Protein AF-0000000071160679 (afdb_homodimer)

Solvent-accessible surface area (backbone atoms only — not comparable to full-atom values): 44846 Å² total; per-residue (Å²): 135,89,79,76,85,74,84,84,85,81,84,79,83,78,82,80,86,81,76,84,73,75,75,94,71,89,84,90,75,84,77,81,82,75,87,72,81,76,85,60,71,80,68,50,59,71,56,47,55,52,52,52,48,51,53,54,52,52,54,58,61,65,60,58,68,82,59,70,74,66,74,68,69,72,71,70,85,56,74,56,72,66,56,71,70,57,47,57,65,68,76,38,41,79,70,54,67,52,41,42,58,50,49,45,49,57,56,47,72,73,50,91,47,66,68,56,43,50,62,55,42,60,80,51,74,67,82,63,86,53,60,58,30,48,52,25,46,36,44,31,49,22,44,18,53,55,66,72,44,81,74,82,50,72,66,50,53,47,46,21,43,43,44,43,46,51,51,52,21,52,50,42,41,44,26,53,73,63,65,38,60,66,48,94,96,33,73,18,61,44,69,74,39,56,54,66,60,37,44,40,23,19,50,37,45,48,25,52,42,50,34,53,43,32,67,61,68,41,54,71,46,26,42,43,52,33,45,32,52,38,29,33,39,50,18,56,51,54,67,75,53,72,86,60,51,80,88,43,41,60,61,48,46,51,50,31,44,32,23,59,47,5,35,49,43,10,32,41,24,21,36,26,27,52,75,61,65,51,54,70,64,56,25,47,41,34,23,51,26,22,34,23,47,26,43,21,46,51,39,45,52,56,48,43,38,68,60,68,33,66,75,52,97,53,86,48,48,32,66,49,29,75,71,35,48,76,49,61,32,50,58,50,16,29,77,81,40,58,70,47,52,61,36,55,68,56,28,31,66,53,91,60,34,35,49,51,50,46,50,48,23,71,73,40,62,4,54,59,51,34,50,49,52,23,50,51,27,27,52,51,22,36,56,41,38,66,76,47,47,89,43,78,38,27,53,31,53,48,41,50,44,51,59,51,59,54,64,76,104,138,88,75,91,80,79,88,78,85,77,81,76,83,76,83,78,85,79,79,68,88,70,71,90,68,88,84,90,81,82,81,74,82,68,84,71,81,77,83,61,72,82,68,48,61,71,55,48,56,52,54,53,48,50,53,54,53,55,54,59,62,65,61,58,68,82,58,71,74,67,73,68,69,72,72,71,84,56,74,56,74,67,55,71,70,59,49,57,63,68,76,39,42,79,71,54,66,51,42,41,59,49,50,45,49,56,54,48,72,72,51,91,46,67,68,54,44,50,60,57,41,61,80,51,74,66,81,64,86,54,60,59,30,48,52,24,47,35,43,31,50,22,44,19,54,56,66,73,44,80,74,82,50,70,65,50,53,48,46,20,44,43,45,43,46,52,51,51,21,52,50,42,41,44,25,52,72,64,64,38,60,66,47,94,94,33,74,18,59,43,68,75,39,55,53,65,59,37,44,40,24,20,50,37,45,48,26,51,41,51,33,54,42,32,67,60,66,41,54,70,45,27,42,42,52,33,45,32,52,37,30,33,38,49,17,56,50,53,67,75,55,71,87,62,52,82,87,44,40,62,61,48,46,51,52,32,43,32,23,59,46,4,35,49,42,9,33,41,22,21,34,25,28,50,76,62,64,50,54,70,67,58,25,48,40,35,23,49,25,22,34,22,48,25,44,21,45,50,40,45,53,56,47,44,40,69,60,69,34,66,76,52,98,54,87,48,48,30,66,49,29,76,72,33,48,76,48,60,34,51,59,50,15,28,76,82,40,59,69,47,52,62,36,54,69,55,30,31,66,52,91,60,34,35,49,49,49,44,50,48,24,72,74,40,61,3,54,59,52,33,51,49,53,24,50,53,27,26,51,51,23,36,57,41,37,65,74,46,47,90,43,77,40,26,55,29,54,46,42,48,44,52,59,50,59,52,64,75,107

Sequence (818 aa):
MASRITSGARLCVRASIDRLVCNLSRNRHHNAVTTGVETAAVRRSSDRLLQCYQKQLNRIRSDHQRNHCRRYTTLQDTDTDSLSSIDPYRLLDDDLRDVYTDITRELELNTNQDELRTIATYYFDGQGKALRPMVAILMAHAINYHMNNNGLDKKQREVAMIAEMIHSASLIHDDVIDQSDFRRGKPSVNALWSHKKVAMAGDYILAVTSMMIARLNHNDVTITLSQIITDLVQGEFMQLGSKETENERFAHYLTKTYRKTASLIANSVKAEAMLAGADDQLVDVSFEYGRNIGLAFQLVDDLLDFVSSKDAMGKPTAADLKLGLATAPVLFACEKYPELNAMIMRRFQEPGDAERAFELVHKSQGLEQTRFLAKKHCLEATRLAGKIAESPYQKSLLVVPDLIVNRMKMASRITSGARLCVRASIDRLVCNLSRNRHHNAVTTGVETAAVRRSSDRLLQCYQKQLNRIRSDHQRNHCRRYTTLQDTDTDSLSSIDPYRLLDDDLRDVYTDITRELELNTNQDELRTIATYYFDGQGKALRPMVAILMAHAINYHMNNNGLDKKQREVAMIAEMIHSASLIHDDVIDQSDFRRGKPSVNALWSHKKVAMAGDYILAVTSMMIARLNHNDVTITLSQIITDLVQGEFMQLGSKETENERFAHYLTKTYRKTASLIANSVKAEAMLAGADDQLVDVSFEYGRNIGLAFQLVDDLLDFVSSKDAMGKPTAADLKLGLATAPVLFACEKYPELNAMIMRRFQEPGDAERAFELVHKSQGLEQTRFLAKKHCLEATRLAGKIAESPYQKSLLVVPDLIVNRMK

Foldseek 3Di:
DCPDDDDDPPPPPPPDPDDDPDDPDDDDDDDDDDPPPCPPPPVPPVVVVVVVVVVVVVVVVVVPPPPPVPPPPPPPPDCPVVLVPFDLCVVCVVLVVCLLVVLLVLLPVVDPDPVLSCLLSVPSPPLDPLLQLSLLVLLLVLLCVLLVHDDHDPLSSLLSSLLVLLVVLLQLLVCLVLVDQDDSNHGHSVVVDPSVSSNVSSVSSVVSSLVSLVVSVDVVLSVLQVQLVVLQVVLVVLQVDQPDDLVCVQVSQQSSQQSNWLSSNLSSSLSSNVVSVHDPVLSVLRNLLSNLLRSLLVLLVQLVLLVVQPPPPDLRFRSQLVVLHDHQLLSQLCVVPVVLVVCSNVSVPDPCSRSVSSVSSVVGCSSVVSLVSSVVSLVSSLVSLVVTDDDSSSSVSNCSSVVSSVVND/DDDDDDDDPPPPCPPPPDDPPDDPDDDDDDDDPPPPDCPPDPVPPVVVVVVVVVVVVVVVVVVPPPPPVPPPPPPPPDCPVVLVPFDLCVVCVVLVVCLLVVLLVLLPVVDPDPVLSCLLSVPSPPLDPLLQLSLLVLLLVLLCVLLVHDDHDPLSSLLSSLLVLLVVLLQLLVCLVLVDQDDSNHGHSVVVDPSVSSNVSSVSSVVSSLVSLVVSVDVVLSVLQVQLVVLQVVLVVLQVDQPDDLVCVQVSQQSSQQSNWLSSNLSSSLSSNVVSVHDPVLSVLSNLLSNLLRSLLVLLVQLVLLVVQPPDPDLRFRSQLVVLHDHQLLSQLCVVPVVLVVCSNVSVPDPCSRSVSSVSSVVGCSSVVSLVSSVVSLVSSLVSLVVTDDDSSSSVSNCSSVVSSVVND

Secondary structure (DSSP, 8-state):
----------------------------------------GGGHHHHHHHHHHHHHHHHHHHTTTT------------SHHHHTT--HHHHTHHHHHTHHHHHHHHHHHT---HHHHHHHTTT-SS-S--HHHHHHHHHHHHHHHHTT--S--HHHHHHHHHHHHHHHHHHHHHHHHH--SEETTEE-HHHHS-HHHHHHHHHHHHHHHHHHHHHT--HHHHHHHHHHHHHHHHHHHHHH-----HHHHHHHHHHHHIIIIIHHHHHHHHHHHHHTT--HHHHHHHHHHHHHHHHHHHHHHHHHHHHGGGGSSS----HHHHTT---HHHHHHTTT-THHHHHHHTTT-STTHHHHHHHHHHHTTHHHHHHHHHHHHHHHHHHHHTTSPPSHHHHHHHHHHHHHHGGG-/------------------S-S-------------------GGGHHHHHHHHHHHHHHHHHHHTTTT------------SHHHHTT--HHHHTHHHHHTHHHHHHHHHHHT---HHHHHHHTTT-SS-S--HHHHHHHHHHHHHHHHTT--S--HHHHHHHHHHHHHHHHHHHHHHHHH--SEETTEE-HHHHS-HHHHHHHHHHHHHHHHHHHHHT--HHHHHHHHHHHHHHHHHHHHHH-----HHHHHHHHHHHHIIIIIHHHHHHHHHHHHHTT--HHHHHHHHHHHHHHHHHHHHHHHHHHHHGGGGSSS----HHHHTT---HHHHHHTTT-THHHHHHHTTT-STTHHHHHHHHHHHTTHHHHHHHHHHHHHHHHHHHHTTSPPSHHHHHHHHHHHHHHGGG-

Organism: Aphis gossypii (NCBI:txid80765)

pLDDT: mean 76.44, std 27.96, range [15.75, 98.81]

InterPro domains:
  IPR000092 Polyprenyl synthetase-like [PF00348] (114-360)
  IPR000092 Polyprenyl synthetase-like [cd00685] (111-407)
  IPR008949 Isoprenoid synthase domain superfamily [G3DSA:1.10.600.10] (81-409)
  IPR008949 Isoprenoid synthase domain superfamily [SSF48576] (86-408)
  IPR033749 Polyprenyl synthetase, conserved site [PS00444] (293-305)
  IPR033749 Polyprenyl synthetase, conserved site [PS00723] (171-185)

Radius of gyration: 30.71 Å; Cα contacts (8 Å, |Δi|>4): 1011; chains: 2; bounding box: 98×95×81 Å

Nearest PDB structures (foldseek):
  3aq0-assembly3_E  TM=8.799E-01  e=5.261E-18  Arabidopsis thaliana
  3aq0-assembly1_A  TM=8.759E-01  e=4.633E-18  Arabidopsis thaliana
  3aq0-assembly4_H  TM=8.842E-01  e=7.076E-18  Arabidopsis thaliana
  3mzv-assembly1_B  TM=8.832E-01  e=1.004E-15  Rhodobacter capsulatus
  4jyx-assembly1_G-2  TM=8.730E-01  e=1.669E-15  Paraglaciecola sp. T6c

Structure (mmCIF, N/CA/C/O backbone):
data_AF-0000000071160679-model_v1
#
loop_
_entity.id
_entity.type
_entity.pdbx_description
1 polymer 'All trans-polyprenyl-diphosphate synthase PDSS1'
#
loop_
_atom_site.group_PDB
_atom_site.id
_atom_site.type_symbol
_atom_site.label_atom_id
_atom_site.label_alt_id
_atom_site.label_comp_id
_atom_site.label_asym_id
_atom_site.label_entity_id
_atom_site.label_seq_id
_atom_site.pdbx_PDB_ins_code
_atom_site.Cartn_x
_atom_site.Cartn_y
_atom_site.Cartn_z
_atom_site.occupancy
_atom_site.B_iso_or_equiv
_atom_site.auth_seq_id
_atom_site.auth_comp_id
_atom_site.auth_asym_id
_atom_site.auth_atom_id
_atom_site.pdbx_PDB_model_num
ATOM 1 N N . MET A 1 1 ? -69.75 10.023 5.293 1 17.39 1 MET A N 1
ATOM 2 C CA . MET A 1 1 ? -69.562 10.133 3.855 1 17.39 1 MET A CA 1
ATOM 3 C C . MET A 1 1 ? -68.125 10.57 3.582 1 17.39 1 MET A C 1
ATOM 5 O O . MET A 1 1 ? -67.688 10.664 2.424 1 17.39 1 MET A O 1
ATOM 9 N N . ALA A 1 2 ? -67.438 11.156 4.426 1 19.72 2 ALA A N 1
ATOM 10 C CA . ALA A 1 2 ? -66.312 12.117 4.504 1 19.72 2 ALA A CA 1
ATOM 11 C C . ALA A 1 2 ? -65 11.43 4.246 1 19.72 2 ALA A C 1
ATOM 13 O O . ALA A 1 2 ? -64.312 10.961 5.18 1 19.72 2 ALA A O 1
ATOM 14 N N . SER A 1 3 ? -64.75 10.57 3.133 1 18.17 3 SER A N 1
ATOM 15 C CA . SER A 1 3 ? -63.906 9.469 2.705 1 18.17 3 SER A CA 1
ATOM 16 C C . SER A 1 3 ? -62.562 9.984 2.186 1 18.17 3 SER A C 1
ATOM 18 O O . SER A 1 3 ? -61.781 9.234 1.598 1 18.17 3 SER A O 1
ATOM 20 N N . ARG A 1 4 ? -62.094 11.25 2.271 1 18.14 4 ARG A N 1
ATOM 21 C CA . ARG A 1 4 ? -61.344 11.898 1.197 1 18.14 4 ARG A CA 1
ATOM 22 C C . ARG A 1 4 ? -59.906 11.383 1.151 1 18.14 4 ARG A C 1
ATOM 24 O O . ARG A 1 4 ? -59.281 11.391 0.095 1 18.14 4 ARG A O 1
ATOM 31 N N . ILE A 1 5 ? -59.031 11.266 2.146 1 18.5 5 ILE A N 1
ATOM 32 C CA . ILE A 1 5 ? -57.812 12.047 2.25 1 18.5 5 ILE A CA 1
ATOM 33 C C . ILE A 1 5 ? -56.656 11.281 1.594 1 18.5 5 ILE A C 1
ATOM 35 O O . ILE A 1 5 ? -55.5 11.742 1.611 1 18.5 5 ILE A O 1
ATOM 39 N N . THR A 1 6 ? -56.656 10.094 1.047 1 17.3 6 THR A N 1
ATOM 40 C CA . THR A 1 6 ? -55.5 9.195 1.194 1 17.3 6 THR A CA 1
ATOM 41 C C . THR A 1 6 ? -54.438 9.516 0.162 1 17.3 6 THR A C 1
ATOM 43 O O . THR A 1 6 ? -53.344 8.961 0.215 1 17.3 6 THR A O 1
ATOM 46 N N . SER A 1 7 ? -54.531 10.297 -0.963 1 18.45 7 SER A N 1
ATOM 47 C CA . SER A 1 7 ? -53.906 9.906 -2.223 1 18.45 7 SER A CA 1
ATOM 48 C C . SER A 1 7 ? -52.406 10.18 -2.209 1 18.45 7 SER A C 1
ATOM 50 O O . SER A 1 7 ? -51.938 11.156 -1.611 1 18.45 7 SER A O 1
ATOM 52 N N . GLY A 1 8 ? -51.406 9.148 -2.559 1 18.52 8 GLY A N 1
ATOM 53 C CA . GLY A 1 8 ? -50 8.75 -2.557 1 18.52 8 GLY A CA 1
ATOM 54 C C . GLY A 1 8 ? -49.156 9.539 -3.547 1 18.52 8 GLY A C 1
ATOM 55 O O . GLY A 1 8 ? -49.312 9.391 -4.762 1 18.52 8 GLY A O 1
ATOM 56 N N . ALA A 1 9 ? -48.812 10.836 -3.541 1 16.94 9 ALA A N 1
ATOM 57 C CA . ALA A 1 9 ? -48.219 11.75 -4.527 1 16.94 9 ALA A CA 1
ATOM 58 C C . ALA A 1 9 ? -46.812 11.312 -4.926 1 16.94 9 ALA A C 1
ATOM 60 O O . ALA A 1 9 ? -45.938 11.219 -4.082 1 16.94 9 ALA A O 1
ATOM 61 N N . ARG A 1 10 ? -46.5 10.484 -6.102 1 17.42 10 ARG A N 1
ATOM 62 C CA . ARG A 1 10 ? -45.438 9.867 -6.852 1 17.42 10 ARG A CA 1
ATOM 63 C C . ARG A 1 10 ? -44.469 10.922 -7.406 1 17.42 10 ARG A C 1
ATOM 65 O O . ARG A 1 10 ? -44.719 11.5 -8.469 1 17.42 10 ARG A O 1
ATOM 72 N N . LEU A 1 11 ? -44 12.039 -6.898 1 16.88 11 LEU A N 1
ATOM 73 C CA . LEU A 1 11 ? -43.406 13.117 -7.688 1 16.88 11 LEU A CA 1
ATOM 74 C C . LEU A 1 11 ? -42.094 12.664 -8.336 1 16.88 11 LEU A C 1
ATOM 76 O O . LEU A 1 11 ? -41.156 12.25 -7.645 1 16.88 11 LEU A O 1
ATOM 80 N N . CYS A 1 12 ? -42 12.172 -9.711 1 17.5 12 CYS A N 1
ATOM 81 C CA . CYS A 1 12 ? -41.094 11.734 -10.766 1 17.5 12 CYS A CA 1
ATOM 82 C C . CYS A 1 12 ? -40.062 12.805 -11.078 1 17.5 12 CYS A C 1
ATOM 84 O O . CYS A 1 12 ? -40.375 13.781 -11.766 1 17.5 12 CYS A O 1
ATOM 86 N N . VAL A 1 13 ? -39.281 13.438 -10.305 1 16.31 13 VAL A N 1
ATOM 87 C CA . VAL A 1 13 ? -38.5 14.586 -10.727 1 16.31 13 VAL A CA 1
ATOM 88 C C . VAL A 1 13 ? -37.469 14.156 -11.773 1 16.31 13 VAL A C 1
ATOM 90 O O . VAL A 1 13 ? -36.594 13.352 -11.492 1 16.31 13 VAL A O 1
ATOM 93 N N . ARG A 1 14 ? -37.719 14.102 -13.195 1 17.41 14 ARG A N 1
ATOM 94 C CA . ARG A 1 14 ? -37.062 13.867 -14.469 1 17.41 14 ARG A CA 1
ATOM 95 C C . ARG A 1 14 ? -35.938 14.875 -14.688 1 17.41 14 ARG A C 1
ATOM 97 O O . ARG A 1 14 ? -36.188 15.992 -15.156 1 17.41 14 ARG A O 1
ATOM 104 N N . ALA A 1 15 ? -35.094 15.477 -13.93 1 17.14 15 ALA A N 1
ATOM 105 C CA . ALA A 1 15 ? -34.312 16.625 -14.383 1 17.14 15 ALA A CA 1
ATOM 106 C C . ALA A 1 15 ? -33.406 16.25 -15.555 1 17.14 15 ALA A C 1
ATOM 108 O O . ALA A 1 15 ? -32.75 15.211 -15.531 1 17.14 15 ALA A O 1
ATOM 109 N N . SER A 1 16 ? -33.5 16.859 -16.906 1 16.86 16 SER A N 1
ATOM 110 C CA . SER A 1 16 ? -33.094 16.938 -18.312 1 16.86 16 SER A CA 1
ATOM 111 C C . SER A 1 16 ? -31.625 17.312 -18.438 1 16.86 16 SER A C 1
ATOM 113 O O . SER A 1 16 ? -31.266 18.484 -18.406 1 16.86 16 SER A O 1
ATOM 115 N N . ILE A 1 17 ? -30.625 17 -17.75 1 16.81 17 ILE A N 1
ATOM 116 C CA . ILE A 1 17 ? -29.312 17.578 -17.984 1 16.81 17 ILE A CA 1
ATOM 117 C C . ILE A 1 17 ? -28.812 17.203 -19.391 1 16.81 17 ILE A C 1
ATOM 119 O O . ILE A 1 17 ? -28.531 16.031 -19.656 1 16.81 17 ILE A O 1
ATOM 123 N N . ASP A 1 18 ? -29.344 17.781 -20.516 1 16.14 18 ASP A N 1
ATOM 124 C CA . ASP A 1 18 ? -29.281 17.641 -21.969 1 16.14 18 ASP A CA 1
ATOM 125 C C . ASP A 1 18 ? -27.828 17.625 -22.453 1 16.14 18 ASP A C 1
ATOM 127 O O . ASP A 1 18 ? -26.906 17.875 -21.672 1 16.14 18 ASP A O 1
ATOM 131 N N . ARG A 1 19 ? -27.5 18.516 -23.766 1 17.31 19 ARG A N 1
ATOM 132 C CA . ARG A 1 19 ? -27.016 18.438 -25.141 1 17.31 19 ARG A CA 1
ATOM 133 C C . ARG A 1 19 ? -25.531 18.797 -25.219 1 17.31 19 ARG A C 1
ATOM 135 O O . ARG A 1 19 ? -24.922 18.672 -26.281 1 17.31 19 ARG A O 1
ATOM 142 N N . LEU A 1 20 ? -24.828 19.562 -24.469 1 16.03 20 LEU A N 1
ATOM 143 C CA . LEU A 1 20 ? -23.797 20.438 -25.031 1 16.03 20 LEU A CA 1
ATOM 144 C C . LEU A 1 20 ? -22.625 19.625 -25.547 1 16.03 20 LEU A C 1
ATOM 146 O O . LEU A 1 20 ? -21.469 20.062 -25.438 1 16.03 20 LEU A O 1
ATOM 150 N N . VAL A 1 21 ? -22.688 18.422 -26.016 1 17.33 21 VAL A N 1
ATOM 151 C CA . VAL A 1 21 ? -21.422 17.781 -26.359 1 17.33 21 VAL A CA 1
ATOM 152 C C . VAL A 1 21 ? -20.922 18.328 -27.703 1 17.33 21 VAL A C 1
ATOM 154 O O . VAL A 1 21 ? -19.984 17.797 -28.297 1 17.33 21 VAL A O 1
ATOM 157 N N . CYS A 1 22 ? -21.406 19.531 -28.219 1 15.97 22 CYS A N 1
ATOM 158 C CA . CYS A 1 22 ? -21.328 19.5 -29.672 1 15.97 22 CYS A CA 1
ATOM 159 C C . CYS A 1 22 ? -19.891 19.234 -30.141 1 15.97 22 CYS A C 1
ATOM 161 O O . CYS A 1 22 ? -18.953 19.281 -29.328 1 15.97 22 CYS A O 1
ATOM 163 N N . ASN A 1 23 ? -19.469 19.875 -31.516 1 16.28 23 ASN A N 1
ATOM 164 C CA . ASN A 1 23 ? -18.969 19.594 -32.844 1 16.28 23 ASN A CA 1
ATOM 165 C C . ASN A 1 23 ? -17.484 19.938 -32.969 1 16.28 23 ASN A C 1
ATOM 167 O O . ASN A 1 23 ? -16.938 20 -34.062 1 16.28 23 ASN A O 1
ATOM 171 N N . LEU A 1 24 ? -16.75 20.516 -32.094 1 16.59 24 LEU A N 1
ATOM 172 C CA . LEU A 1 24 ? -15.711 21.344 -32.688 1 16.59 24 LEU A CA 1
ATOM 173 C C . LEU A 1 24 ? -14.781 20.5 -33.562 1 16.59 24 LEU A C 1
ATOM 175 O O . LEU A 1 24 ? -14.141 19.562 -33.062 1 16.59 24 LEU A O 1
ATOM 179 N N . SER A 1 25 ? -14.875 20.469 -35 1 15.91 25 SER A N 1
ATOM 180 C CA . SER A 1 25 ? -14.391 19.844 -36.219 1 15.91 25 SER A CA 1
ATOM 181 C C . SER A 1 25 ? -12.898 20.094 -36.406 1 15.91 25 SER A C 1
ATOM 183 O O . SER A 1 25 ? -12.227 19.344 -37.094 1 15.91 25 SER A O 1
ATOM 185 N N . ARG A 1 26 ? -12.305 21.375 -36.344 1 17.25 26 ARG A N 1
ATOM 186 C CA . ARG A 1 26 ? -11.586 21.781 -37.562 1 17.25 26 ARG A CA 1
ATOM 187 C C . ARG A 1 26 ? -10.398 20.859 -37.812 1 17.25 26 ARG A C 1
ATOM 189 O O . ARG A 1 26 ? -9.898 20.203 -36.906 1 17.25 26 ARG A O 1
ATOM 196 N N . ASN A 1 27 ? -9.555 21.078 -39.062 1 16.19 27 ASN A N 1
ATOM 197 C CA . ASN A 1 27 ? -8.812 20.5 -40.156 1 16.19 27 ASN A CA 1
ATOM 198 C C . ASN A 1 27 ? -7.387 20.125 -39.75 1 16.19 27 ASN A C 1
ATOM 200 O O . ASN A 1 27 ? -6.949 19 -39.938 1 16.19 27 ASN A O 1
ATOM 204 N N . ARG A 1 28 ? -6.297 21.141 -39.875 1 16.84 28 ARG A N 1
ATOM 205 C CA . ARG A 1 28 ? -5.223 21.031 -40.875 1 16.84 28 ARG A CA 1
ATOM 206 C C . ARG A 1 28 ? -4.113 20.109 -40.375 1 16.84 28 ARG A C 1
ATOM 208 O O . ARG A 1 28 ? -4.02 19.844 -39.156 1 16.84 28 ARG A O 1
ATOM 215 N N . HIS A 1 29 ? -2.904 19.984 -41.125 1 16.53 29 HIS A N 1
ATOM 216 C CA . HIS A 1 29 ? -1.912 19.125 -41.75 1 16.53 29 HIS A CA 1
ATOM 217 C C . HIS A 1 29 ? -0.665 18.984 -40.906 1 16.53 29 HIS A C 1
ATOM 219 O O . HIS A 1 29 ? 0.13 18.062 -41.094 1 16.53 29 HIS A O 1
ATOM 225 N N . HIS A 1 30 ? -0.403 19.875 -39.844 1 17.23 30 HIS A N 1
ATOM 226 C CA . HIS A 1 30 ? 1.023 20.094 -40.062 1 17.23 30 HIS A CA 1
ATOM 227 C C . HIS A 1 30 ? 1.823 18.828 -39.75 1 17.23 30 HIS A C 1
ATOM 229 O O . HIS A 1 30 ? 1.375 17.984 -38.969 1 17.23 30 HIS A O 1
ATOM 235 N N . ASN A 1 31 ? 3.043 18.656 -40.344 1 16.38 31 ASN A N 1
ATOM 236 C CA . ASN A 1 31 ? 4.082 17.75 -40.812 1 16.38 31 ASN A CA 1
ATOM 237 C C . ASN A 1 31 ? 4.941 17.234 -39.656 1 16.38 31 ASN A C 1
ATOM 239 O O . ASN A 1 31 ? 5.914 16.516 -39.875 1 16.38 31 ASN A O 1
ATOM 243 N N . ALA A 1 32 ? 4.633 17.656 -38.344 1 16.92 32 ALA A N 1
ATOM 244 C CA . ALA A 1 32 ? 5.969 17.672 -37.75 1 16.92 32 ALA A CA 1
ATOM 245 C C . ALA A 1 32 ? 6.578 16.266 -37.75 1 16.92 32 ALA A C 1
ATOM 247 O O . ALA A 1 32 ? 5.855 15.273 -37.781 1 16.92 32 ALA A O 1
ATOM 248 N N . VAL A 1 33 ? 7.879 16.281 -37.25 1 18.03 33 VAL A N 1
ATOM 249 C CA . VAL A 1 33 ? 9.156 15.578 -37.344 1 18.03 33 VAL A CA 1
ATOM 250 C C . VAL A 1 33 ? 9.125 14.32 -36.469 1 18.03 33 VAL A C 1
ATOM 252 O O . VAL A 1 33 ? 8.461 14.297 -35.438 1 18.03 33 VAL A O 1
ATOM 255 N N . THR A 1 34 ? 9.711 13.172 -36.875 1 16.7 34 THR A N 1
ATOM 256 C CA . THR A 1 34 ? 9.914 11.727 -36.875 1 16.7 34 THR A CA 1
ATOM 257 C C . THR A 1 34 ? 10.578 11.273 -35.562 1 16.7 34 THR A C 1
ATOM 259 O O . THR A 1 34 ? 10.734 10.078 -35.344 1 16.7 34 THR A O 1
ATOM 262 N N . THR A 1 35 ? 10.977 12.188 -34.469 1 18.78 35 THR A N 1
ATOM 263 C CA . THR A 1 35 ? 12.172 11.523 -33.969 1 18.78 35 THR A CA 1
ATOM 264 C C . THR A 1 35 ? 11.797 10.281 -33.156 1 18.78 35 THR A C 1
ATOM 266 O O . THR A 1 35 ? 10.906 10.336 -32.312 1 18.78 35 THR A O 1
ATOM 269 N N . GLY A 1 36 ? 12.039 9.031 -33.625 1 18.64 36 GLY A N 1
ATOM 270 C CA . GLY A 1 36 ? 11.844 7.609 -33.406 1 18.64 36 GLY A CA 1
ATOM 271 C C . GLY A 1 36 ? 12.43 7.129 -32.094 1 18.64 36 GLY A C 1
ATOM 272 O O . GLY A 1 36 ? 13.18 6.152 -32.062 1 18.64 36 GLY A O 1
ATOM 273 N N . VAL A 1 37 ? 12.586 7.926 -30.938 1 19.25 37 VAL A N 1
ATOM 274 C CA . VAL A 1 37 ? 13.492 7.266 -30 1 19.25 37 VAL A CA 1
ATOM 275 C C . VAL A 1 37 ? 12.844 5.984 -29.484 1 19.25 37 VAL A C 1
ATOM 277 O O . VAL A 1 37 ? 11.641 5.949 -29.219 1 19.25 37 VAL A O 1
ATOM 280 N N . GLU A 1 38 ? 13.562 4.793 -29.484 1 20.16 38 GLU A N 1
ATOM 281 C CA . GLU A 1 38 ? 13.477 3.342 -29.344 1 20.16 38 GLU A CA 1
ATOM 282 C C . GLU A 1 38 ? 13.156 2.941 -27.906 1 20.16 38 GLU A C 1
ATOM 284 O O . GLU A 1 38 ? 13.992 2.357 -27.219 1 20.16 38 GLU A O 1
ATOM 289 N N . THR A 1 39 ? 12.484 3.703 -27.078 1 19.53 39 THR A N 1
ATOM 290 C CA . THR A 1 39 ? 12.414 3.219 -25.719 1 19.53 39 THR A CA 1
ATOM 291 C C . THR A 1 39 ? 11.633 1.914 -25.641 1 19.53 39 THR A C 1
ATOM 293 O O . THR A 1 39 ? 10.406 1.929 -25.484 1 19.53 39 THR A O 1
ATOM 296 N N . ALA A 1 40 ? 11.922 0.877 -26.453 1 23.2 40 ALA A N 1
ATOM 297 C CA . ALA A 1 40 ? 11.219 -0.355 -26.812 1 23.2 40 ALA A CA 1
ATOM 298 C C . ALA A 1 40 ? 11.227 -1.342 -25.641 1 23.2 40 ALA A C 1
ATOM 300 O O . ALA A 1 40 ? 10.703 -2.451 -25.766 1 23.2 40 ALA A O 1
ATOM 301 N N . ALA A 1 41 ? 12.109 -1.212 -24.656 1 21.47 41 ALA A N 1
ATOM 302 C CA . ALA A 1 41 ? 12.539 -2.471 -24.062 1 21.47 41 ALA A CA 1
ATOM 303 C C . ALA A 1 41 ? 11.398 -3.098 -23.25 1 21.47 41 ALA A C 1
ATOM 305 O O . ALA A 1 41 ? 11.25 -4.32 -23.234 1 21.47 41 ALA A O 1
ATOM 306 N N . VAL A 1 42 ? 10.734 -2.309 -22.422 1 22.39 42 VAL A N 1
ATOM 307 C CA . VAL A 1 42 ? 9.992 -2.926 -21.328 1 22.39 42 VAL A CA 1
ATOM 308 C C . VAL A 1 42 ? 8.656 -3.445 -21.828 1 22.39 42 VAL A C 1
ATOM 310 O O . VAL A 1 42 ? 7.863 -4.004 -21.062 1 22.39 42 VAL A O 1
ATOM 313 N N . ARG A 1 43 ? 8.211 -3.062 -23.047 1 29.67 43 ARG A N 1
ATOM 314 C CA . ARG A 1 43 ? 6.918 -3.479 -23.594 1 29.67 43 ARG A CA 1
ATOM 315 C C . ARG A 1 43 ? 6.859 -4.992 -23.766 1 29.67 43 ARG A C 1
ATOM 317 O O . ARG A 1 43 ? 5.832 -5.535 -24.172 1 29.67 43 ARG A O 1
ATOM 324 N N . ARG A 1 44 ? 8.07 -5.562 -23.906 1 29.02 44 ARG A N 1
ATOM 325 C CA . ARG A 1 44 ? 8.203 -6.902 -24.469 1 29.02 44 ARG A CA 1
ATOM 326 C C . ARG A 1 44 ? 7.684 -7.957 -23.5 1 29.02 44 ARG A C 1
ATOM 328 O O . ARG A 1 44 ? 7.266 -9.039 -23.906 1 29.02 44 ARG A O 1
ATOM 335 N N . SER A 1 45 ? 7.734 -7.621 -22.203 1 29.03 45 SER A N 1
ATOM 336 C CA . SER A 1 45 ? 7.613 -8.836 -21.391 1 29.03 45 SER A CA 1
ATOM 337 C C . SER A 1 45 ? 6.156 -9.258 -21.25 1 29.03 45 SER A C 1
ATOM 339 O O . SER A 1 45 ? 5.855 -10.453 -21.188 1 29.03 45 SER A O 1
ATOM 341 N N . SER A 1 46 ? 5.207 -8.312 -21.172 1 33.41 46 SER A N 1
ATOM 342 C CA . SER A 1 46 ? 3.826 -8.734 -20.953 1 33.41 46 SER A CA 1
ATOM 343 C C . SER A 1 46 ? 3.246 -9.398 -22.203 1 33.41 46 SER A C 1
ATOM 345 O O . SER A 1 46 ? 2.434 -10.32 -22.094 1 33.41 46 SER A O 1
ATOM 347 N N . ASP A 1 47 ? 3.676 -8.883 -23.375 1 35.22 47 ASP A N 1
ATOM 348 C CA . ASP A 1 47 ? 3.201 -9.461 -24.625 1 35.22 47 ASP A CA 1
ATOM 349 C C . ASP A 1 47 ? 3.777 -10.859 -24.844 1 35.22 47 ASP A C 1
ATOM 351 O O . ASP A 1 47 ? 3.133 -11.711 -25.453 1 35.22 47 ASP A O 1
ATOM 355 N N . ARG A 1 48 ? 4.945 -11.07 -24.344 1 38.16 48 ARG A N 1
ATOM 356 C CA . ARG A 1 48 ? 5.578 -12.375 -24.531 1 38.16 48 ARG A CA 1
ATOM 357 C C . ARG A 1 48 ? 4.871 -13.453 -23.734 1 38.16 48 ARG A C 1
ATOM 359 O O . ARG A 1 48 ? 4.844 -14.617 -24.141 1 38.16 48 ARG A O 1
ATOM 366 N N . LEU A 1 49 ? 4.355 -13.055 -22.672 1 37 49 LEU A N 1
ATOM 367 C CA . LEU A 1 49 ? 3.666 -14.047 -21.859 1 37 49 LEU A CA 1
ATOM 368 C C . LEU A 1 49 ? 2.373 -14.5 -22.531 1 37 49 LEU A C 1
ATOM 370 O O . LEU A 1 49 ? 2.057 -15.688 -22.547 1 37 49 LEU A O 1
ATOM 374 N N . LEU A 1 50 ? 1.72 -13.57 -23.25 1 36.28 50 LEU A N 1
ATOM 375 C CA . LEU A 1 50 ? 0.49 -13.938 -23.938 1 36.28 50 LEU A CA 1
ATOM 376 C C . LEU A 1 50 ? 0.792 -14.773 -25.188 1 36.28 50 LEU A C 1
ATOM 378 O O . LEU A 1 50 ? 0.08 -15.742 -25.469 1 36.28 50 LEU A O 1
ATOM 382 N N . GLN A 1 51 ? 1.856 -14.391 -25.875 1 38.69 51 GLN A N 1
ATOM 383 C CA . GLN A 1 51 ? 2.191 -15.125 -27.094 1 38.69 51 GLN A CA 1
ATOM 384 C C . GLN A 1 51 ? 2.639 -16.547 -26.766 1 38.69 51 GLN A C 1
ATOM 386 O O . GLN A 1 51 ? 2.305 -17.484 -27.5 1 38.69 51 GLN A O 1
ATOM 391 N N . CYS A 1 52 ? 3.311 -16.641 -25.734 1 36.44 52 CYS A N 1
ATOM 392 C CA . CYS A 1 52 ? 3.779 -17.984 -25.406 1 36.44 52 CYS A CA 1
ATOM 393 C C . CYS A 1 52 ? 2.623 -18.875 -24.953 1 36.44 52 CYS A C 1
ATOM 395 O O . CYS A 1 52 ? 2.562 -20.047 -25.312 1 36.44 52 CYS A O 1
ATOM 397 N N . TYR A 1 53 ? 1.707 -18.266 -24.344 1 35.72 53 TYR A N 1
ATOM 398 C CA . TYR A 1 53 ? 0.605 -19.094 -23.859 1 35.72 53 TYR A CA 1
ATOM 399 C C . TYR A 1 53 ? -0.348 -19.453 -24.984 1 35.72 53 TYR A C 1
ATOM 401 O O . TYR A 1 53 ? -0.873 -20.562 -25.031 1 35.72 53 TYR A O 1
ATOM 409 N N . GLN A 1 54 ? -0.574 -18.531 -25.953 1 36.5 54 GLN A N 1
ATOM 410 C CA . GLN A 1 54 ? -1.423 -18.906 -27.078 1 36.5 54 GLN A CA 1
ATOM 411 C C . GLN A 1 54 ? -0.794 -20.031 -27.891 1 36.5 54 GLN A C 1
ATOM 413 O O . GLN A 1 54 ? -1.493 -20.938 -28.344 1 36.5 54 GLN A O 1
ATOM 418 N N . LYS A 1 55 ? 0.473 -20.016 -28.125 1 37.53 55 LYS A N 1
ATOM 419 C CA . LYS A 1 55 ? 1.128 -21.078 -28.875 1 37.53 55 LYS A CA 1
ATOM 420 C C . LYS A 1 55 ? 1.021 -22.422 -28.156 1 37.53 55 LYS A C 1
ATOM 422 O O . LYS A 1 55 ? 0.807 -23.469 -28.781 1 37.53 55 LYS A O 1
ATOM 427 N N . GLN A 1 56 ? 1.128 -22.328 -26.922 1 35.69 56 GLN A N 1
ATOM 428 C CA . GLN A 1 56 ? 1.035 -23.578 -26.172 1 35.69 56 GLN A CA 1
ATOM 429 C C . GLN A 1 56 ? -0.393 -24.109 -26.156 1 35.69 56 GLN A C 1
ATOM 431 O O . GLN A 1 56 ? -0.608 -25.312 -26.25 1 35.69 56 GLN A O 1
ATOM 436 N N . LEU A 1 57 ? -1.323 -23.203 -26.188 1 37.5 57 LEU A N 1
ATOM 437 C CA . LEU A 1 57 ? -2.707 -23.672 -26.203 1 37.5 57 LEU A CA 1
ATOM 438 C C . LEU A 1 57 ? -3.074 -24.234 -27.578 1 37.5 57 LEU A C 1
ATOM 440 O O . LEU A 1 57 ? -3.797 -25.219 -27.672 1 37.5 57 LEU A O 1
ATOM 444 N N . ASN A 1 58 ? -2.648 -23.562 -28.703 1 36.72 58 ASN A N 1
ATOM 445 C CA . ASN A 1 58 ? -2.939 -24.109 -30.031 1 36.72 58 ASN A CA 1
ATOM 446 C C . ASN A 1 58 ? -2.27 -25.453 -30.234 1 36.72 58 ASN A C 1
ATOM 448 O O . ASN A 1 58 ? -2.781 -26.297 -30.969 1 36.72 58 ASN A O 1
ATOM 452 N N . ARG A 1 59 ? -1.061 -25.641 -29.766 1 36.41 59 ARG A N 1
ATOM 453 C CA . ARG A 1 59 ? -0.418 -26.938 -29.906 1 36.41 59 ARG A CA 1
ATOM 454 C C . ARG A 1 59 ? -1.195 -28.016 -29.156 1 36.41 59 ARG A C 1
ATOM 456 O O . ARG A 1 59 ? -1.239 -29.172 -29.594 1 36.41 59 ARG A O 1
ATOM 463 N N . ILE A 1 60 ? -1.908 -27.578 -28.141 1 35.94 60 ILE A N 1
ATOM 464 C CA . ILE A 1 60 ? -2.662 -28.578 -27.406 1 35.94 60 ILE A CA 1
ATOM 465 C C . ILE A 1 60 ? -3.895 -29 -28.203 1 35.94 60 ILE A C 1
ATOM 467 O O . ILE A 1 60 ? -4.277 -30.172 -28.188 1 35.94 60 ILE A O 1
ATOM 471 N N . ARG A 1 61 ? -4.492 -28.141 -29.109 1 35.12 61 ARG A N 1
ATOM 472 C CA . ARG A 1 61 ? -5.684 -28.516 -29.859 1 35.12 61 ARG A CA 1
ATOM 473 C C . ARG A 1 61 ? -5.34 -29.5 -30.984 1 35.12 61 ARG A C 1
ATOM 475 O O . ARG A 1 61 ? -6.125 -30.391 -31.281 1 35.12 61 ARG A O 1
ATOM 482 N N . SER A 1 62 ? -4.293 -29.141 -31.812 1 32.88 62 SER A N 1
ATOM 483 C CA . SER A 1 62 ? -4.062 -29.984 -33 1 32.88 62 SER A CA 1
ATOM 484 C C . SER A 1 62 ? -3.625 -31.391 -32.594 1 32.88 62 SER A C 1
ATOM 486 O O . SER A 1 62 ? -3.83 -32.344 -33.344 1 32.88 62 SER A O 1
ATOM 488 N N . ASP A 1 63 ? -2.783 -31.469 -31.641 1 30 63 ASP A N 1
ATOM 489 C CA . ASP A 1 63 ? -2.223 -32.781 -31.375 1 30 63 ASP A CA 1
ATOM 490 C C . ASP A 1 63 ? -3.291 -33.75 -30.859 1 30 63 ASP A C 1
ATOM 492 O O . ASP A 1 63 ? -2.977 -34.844 -30.406 1 30 63 ASP A O 1
ATOM 496 N N . HIS A 1 64 ? -4.562 -33.281 -30.875 1 29.31 64 HIS A N 1
ATOM 497 C CA . HIS A 1 64 ? -5.484 -34.281 -30.344 1 29.31 64 HIS A CA 1
ATOM 498 C C . HIS A 1 64 ? -5.637 -35.469 -31.281 1 29.31 64 HIS A C 1
ATOM 500 O O . HIS A 1 64 ? -6.336 -36.438 -30.969 1 29.31 64 HIS A O 1
ATOM 506 N N . GLN A 1 65 ? -5.543 -35.156 -32.594 1 27.41 65 GLN A N 1
ATOM 507 C CA . GLN A 1 65 ? -6.074 -36.344 -33.281 1 27.41 65 GLN A CA 1
ATOM 508 C C . GLN A 1 65 ? -5.234 -37.562 -32.969 1 27.41 65 GLN A C 1
ATOM 510 O O . GLN A 1 65 ? -5.777 -38.656 -32.688 1 27.41 65 GLN A O 1
ATOM 515 N N . ARG A 1 66 ? -4.117 -37.75 -33.844 1 28.19 66 ARG A N 1
ATOM 516 C CA . ARG A 1 66 ? -3.508 -39.062 -34.062 1 28.19 66 ARG A CA 1
ATOM 517 C C . ARG A 1 66 ? -2.727 -39.5 -32.844 1 28.19 66 ARG A C 1
ATOM 519 O O . ARG A 1 66 ? -1.493 -39.531 -32.844 1 28.19 66 ARG A O 1
ATOM 526 N N . ASN A 1 67 ? -2.926 -38.875 -31.719 1 22.47 67 ASN A N 1
ATOM 527 C CA . ASN A 1 67 ? -2.082 -39.344 -30.609 1 22.47 67 ASN A CA 1
ATOM 528 C C . ASN A 1 67 ? -2.221 -40.844 -30.406 1 22.47 67 ASN A C 1
ATOM 530 O O . ASN A 1 67 ? -3.279 -41.344 -30 1 22.47 67 ASN A O 1
ATOM 534 N N . HIS A 1 68 ? -1.825 -41.625 -31.438 1 23.11 68 HIS A N 1
ATOM 535 C CA . HIS A 1 68 ? -1.557 -43 -31.047 1 23.11 68 HIS A CA 1
ATOM 536 C C . HIS A 1 68 ? -0.868 -43.062 -29.688 1 23.11 68 HIS A C 1
ATOM 538 O O . HIS A 1 68 ? 0.116 -42.344 -29.453 1 23.11 68 HIS A O 1
ATOM 544 N N . CYS A 1 69 ? -1.564 -43.25 -28.719 1 24.81 69 CYS A N 1
ATOM 545 C CA . CYS A 1 69 ? -1.194 -43.469 -27.312 1 24.81 69 CYS A CA 1
ATOM 546 C C . CYS A 1 69 ? 0.035 -44.344 -27.203 1 24.81 69 CYS A C 1
ATOM 548 O O . CYS A 1 69 ? -0.081 -45.562 -27.219 1 24.81 69 CYS A O 1
ATOM 550 N N . ARG A 1 70 ? 1.047 -44.125 -28.078 1 25.64 70 ARG A N 1
ATOM 551 C CA . ARG A 1 70 ? 2.166 -44.969 -27.719 1 25.64 70 ARG A CA 1
ATOM 552 C C . ARG A 1 70 ? 2.357 -45.031 -26.219 1 25.64 70 ARG A C 1
ATOM 554 O O . ARG A 1 70 ? 2.182 -44.031 -25.531 1 25.64 70 ARG A O 1
ATOM 561 N N . ARG A 1 71 ? 2.213 -46.219 -25.703 1 24.89 71 ARG A N 1
ATOM 562 C CA . ARG A 1 71 ? 2.482 -46.688 -24.344 1 24.89 71 ARG A CA 1
ATOM 563 C C . ARG A 1 71 ? 3.752 -46.062 -23.781 1 24.89 71 ARG A C 1
ATOM 565 O O . ARG A 1 71 ? 4.848 -46.312 -24.297 1 24.89 71 ARG A O 1
ATOM 572 N N . TYR A 1 72 ? 3.717 -44.75 -23.703 1 23.33 72 TYR A N 1
ATOM 573 C CA . TYR A 1 72 ? 4.844 -44.281 -22.906 1 23.33 72 TYR A CA 1
ATOM 574 C C . TYR A 1 72 ? 5.242 -45.281 -21.844 1 23.33 72 TYR A C 1
ATOM 576 O O . TYR A 1 72 ? 4.395 -45.781 -21.109 1 23.33 72 TYR A O 1
ATOM 584 N N . THR A 1 73 ? 6.059 -46.188 -22.234 1 24.12 73 THR A N 1
ATOM 585 C CA . THR A 1 73 ? 6.691 -47.031 -21.234 1 24.12 73 THR A CA 1
ATOM 586 C C . THR A 1 73 ? 6.738 -46.344 -19.875 1 24.12 73 THR A C 1
ATOM 588 O O . THR A 1 73 ? 6.941 -45.125 -19.797 1 24.12 73 THR A O 1
ATOM 591 N N . THR A 1 74 ? 5.98 -46.875 -18.906 1 26.56 74 THR A N 1
ATOM 592 C CA . THR A 1 74 ? 6.027 -46.656 -17.469 1 26.56 74 THR A CA 1
ATOM 593 C C . THR A 1 74 ? 7.43 -46.219 -17.047 1 26.56 74 THR A C 1
ATOM 595 O O . THR A 1 74 ? 8.383 -47 -17.188 1 26.56 74 THR A O 1
ATOM 598 N N . LEU A 1 75 ? 7.859 -45.125 -17.453 1 26.55 75 LEU A N 1
ATOM 599 C CA . LEU A 1 75 ? 9.07 -44.719 -16.75 1 26.55 75 LEU A CA 1
ATOM 600 C C . LEU A 1 75 ? 9.141 -45.406 -15.383 1 26.55 75 LEU A C 1
ATOM 602 O O . LEU A 1 75 ? 8.141 -45.469 -14.664 1 26.55 75 LEU A O 1
ATOM 606 N N . GLN A 1 76 ? 9.867 -46.438 -15.234 1 27.77 76 GLN A N 1
ATOM 607 C CA . GLN A 1 76 ? 10.227 -47.188 -14.039 1 27.77 76 GLN A CA 1
ATOM 608 C C . GLN A 1 76 ? 10.117 -46.344 -12.789 1 27.77 76 GLN A C 1
ATOM 610 O O . GLN A 1 76 ? 10.367 -45.125 -12.836 1 27.77 76 GLN A O 1
ATOM 615 N N . ASP A 1 77 ? 9.219 -46.719 -11.805 1 30.45 77 ASP A N 1
ATOM 616 C CA . ASP A 1 77 ? 9.172 -46.406 -10.391 1 30.45 77 ASP A CA 1
ATOM 617 C C . ASP A 1 77 ? 10.547 -45.969 -9.875 1 30.45 77 ASP A C 1
ATOM 619 O O . ASP A 1 77 ? 11.359 -46.812 -9.484 1 30.45 77 ASP A O 1
ATOM 623 N N . THR A 1 78 ? 11.25 -45.312 -10.602 1 31.3 78 THR A N 1
ATOM 624 C CA . THR A 1 78 ? 12.453 -44.906 -9.898 1 31.3 78 THR A CA 1
ATOM 625 C C . THR A 1 78 ? 12.148 -44.625 -8.43 1 31.3 78 THR A C 1
ATOM 627 O O . THR A 1 78 ? 11 -44.344 -8.078 1 31.3 78 THR A O 1
ATOM 630 N N . ASP A 1 79 ? 13.078 -44.688 -7.453 1 33.56 79 ASP A N 1
ATOM 631 C CA . ASP A 1 79 ? 13.008 -44.656 -5.996 1 33.56 79 ASP A CA 1
ATOM 632 C C . ASP A 1 79 ? 12.188 -43.469 -5.508 1 33.56 79 ASP A C 1
ATOM 634 O O . ASP A 1 79 ? 12.75 -42.438 -5.109 1 33.56 79 ASP A O 1
ATOM 638 N N . THR A 1 80 ? 11.203 -43.062 -6.078 1 39.69 80 THR A N 1
ATOM 639 C CA . THR A 1 80 ? 10.227 -42.125 -5.547 1 39.69 80 THR A CA 1
ATOM 640 C C . THR A 1 80 ? 9.922 -42.406 -4.082 1 39.69 80 THR A C 1
ATOM 642 O O . THR A 1 80 ? 9.281 -41.625 -3.396 1 39.69 80 THR A O 1
ATOM 645 N N . ASP A 1 81 ? 9.992 -43.656 -3.73 1 39.78 81 ASP A N 1
ATOM 646 C CA . ASP A 1 81 ? 9.867 -44.031 -2.332 1 39.78 81 ASP A CA 1
ATOM 647 C C . ASP A 1 81 ? 10.867 -43.312 -1.451 1 39.78 81 ASP A C 1
ATOM 649 O O . ASP A 1 81 ? 10.602 -43.062 -0.277 1 39.78 81 ASP A O 1
ATOM 653 N N . SER A 1 82 ? 12.031 -43.094 -2.02 1 43.78 82 SER A N 1
ATOM 654 C CA . SER A 1 82 ? 13.094 -42.469 -1.217 1 43.78 82 SER A CA 1
ATOM 655 C C . SER A 1 82 ? 12.836 -41 -1.011 1 43.78 82 SER A C 1
ATOM 657 O O . SER A 1 82 ? 13.352 -40.406 -0.063 1 43.78 82 SER A O 1
ATOM 659 N N . LEU A 1 83 ? 12.227 -40.25 -1.974 1 50.84 83 LEU A N 1
ATOM 660 C CA . LEU A 1 83 ? 11.93 -38.844 -1.752 1 50.84 83 LEU A CA 1
ATOM 661 C C . LEU A 1 83 ? 10.766 -38.656 -0.78 1 50.84 83 LEU A C 1
ATOM 663 O O . LEU A 1 83 ? 10.57 -37.594 -0.22 1 50.84 83 LEU A O 1
ATOM 667 N N . SER A 1 84 ? 9.828 -39.688 -0.736 1 54.12 84 SER A N 1
ATOM 668 C CA . SER A 1 84 ? 8.648 -39.656 0.128 1 54.12 84 SER A CA 1
ATOM 669 C C . SER A 1 84 ? 9.039 -39.406 1.583 1 54.12 84 SER A C 1
ATOM 671 O O . SER A 1 84 ? 8.242 -38.906 2.371 1 54.12 84 SER A O 1
ATOM 673 N N . SER A 1 85 ? 10.305 -39.562 1.767 1 65.69 85 SER A N 1
ATOM 674 C CA . SER A 1 85 ? 10.719 -39.469 3.162 1 65.69 85 SER A CA 1
ATOM 675 C C . SER A 1 85 ? 11.188 -38.062 3.51 1 65.69 85 SER A C 1
ATOM 677 O O . SER A 1 85 ? 11.367 -37.719 4.684 1 65.69 85 SER A O 1
ATOM 679 N N . ILE A 1 86 ? 11.164 -37.219 2.436 1 79.31 86 ILE A N 1
ATOM 680 C CA . ILE A 1 86 ? 11.719 -35.906 2.74 1 79.31 86 ILE A CA 1
ATOM 681 C C . ILE A 1 86 ? 10.586 -34.938 3.068 1 79.31 86 ILE A C 1
ATOM 683 O O . ILE A 1 86 ? 9.648 -34.781 2.283 1 79.31 86 ILE A O 1
ATOM 687 N N . ASP A 1 87 ? 10.625 -34.406 4.254 1 89.5 87 ASP A N 1
ATOM 688 C CA . ASP A 1 87 ? 9.688 -33.375 4.711 1 89.5 87 ASP A CA 1
ATOM 689 C C . ASP A 1 87 ? 10.359 -32 4.766 1 89.5 87 ASP A C 1
ATOM 691 O O . ASP A 1 87 ? 11.133 -31.719 5.68 1 89.5 87 ASP A O 1
ATOM 695 N N . PRO A 1 88 ? 9.977 -31.219 3.76 1 91.75 88 PRO A N 1
ATOM 696 C CA . PRO A 1 88 ? 10.609 -29.906 3.719 1 91.75 88 PRO A CA 1
ATOM 697 C C . PRO A 1 88 ? 10.43 -29.125 5.02 1 91.75 88 PRO A C 1
ATOM 699 O O . PRO A 1 88 ? 11.328 -28.375 5.43 1 91.75 88 PRO A O 1
ATOM 702 N N . TYR A 1 89 ? 9.344 -29.281 5.707 1 90.31 89 TYR A N 1
ATOM 703 C CA . TYR A 1 89 ? 9.086 -28.562 6.949 1 90.31 89 TYR A CA 1
ATOM 704 C C . TYR A 1 89 ? 10.016 -29.031 8.062 1 90.31 89 TYR A C 1
ATOM 706 O O . TYR A 1 89 ? 10.484 -28.234 8.875 1 90.31 89 TYR A O 1
ATOM 714 N N . ARG A 1 90 ? 10.289 -30.281 8.047 1 90.62 90 ARG A N 1
ATOM 715 C CA . ARG A 1 90 ? 11.211 -30.812 9.039 1 90.62 90 ARG A CA 1
ATOM 716 C C . ARG A 1 90 ? 12.641 -30.344 8.766 1 90.62 90 ARG A C 1
ATOM 718 O O . ARG A 1 90 ? 13.375 -30 9.703 1 90.62 90 ARG A O 1
ATOM 725 N N . LEU A 1 91 ? 12.945 -30.344 7.531 1 92.06 91 LEU A N 1
ATOM 726 C CA . LEU A 1 91 ? 14.273 -29.891 7.133 1 92.06 91 LEU A CA 1
ATOM 727 C C . LEU A 1 91 ? 14.5 -28.438 7.531 1 92.06 91 LEU A C 1
ATOM 729 O O . LEU A 1 91 ? 15.609 -28.062 7.922 1 92.06 91 LEU A O 1
ATOM 733 N N . LEU A 1 92 ? 13.383 -27.641 7.504 1 93 92 LEU A N 1
ATOM 734 C CA . LEU A 1 92 ? 13.523 -26.203 7.703 1 93 92 LEU A CA 1
ATOM 735 C C . LEU A 1 92 ? 12.969 -25.781 9.062 1 93 92 LEU A C 1
ATOM 737 O O . LEU A 1 92 ? 12.656 -24.609 9.273 1 93 92 LEU A O 1
ATOM 741 N N . ASP A 1 93 ? 12.844 -26.641 9.969 1 90.44 93 ASP A N 1
ATOM 742 C CA . ASP A 1 93 ? 12.203 -26.375 11.258 1 90.44 93 ASP A CA 1
ATOM 743 C C . ASP A 1 93 ? 12.875 -25.203 11.969 1 90.44 93 ASP A C 1
ATOM 745 O O . ASP A 1 93 ? 12.203 -24.297 12.461 1 90.44 93 ASP A O 1
ATOM 749 N N . ASP A 1 94 ? 14.148 -25.172 11.945 1 88.94 94 ASP A N 1
ATOM 750 C CA . ASP A 1 94 ? 14.898 -24.125 12.633 1 88.94 94 ASP A CA 1
ATOM 751 C C . ASP A 1 94 ? 14.727 -22.766 11.938 1 88.94 94 ASP A C 1
ATOM 753 O O . ASP A 1 94 ? 14.641 -21.734 12.594 1 88.94 94 ASP A O 1
ATOM 757 N N . ASP A 1 95 ? 14.633 -22.828 10.656 1 90.25 95 ASP A N 1
ATOM 758 C CA . ASP A 1 95 ? 14.508 -21.609 9.867 1 90.25 95 ASP A CA 1
ATOM 759 C C . ASP A 1 95 ? 13.125 -20.984 10.023 1 90.25 95 ASP A C 1
ATOM 761 O O . ASP A 1 95 ? 12.984 -19.75 10.008 1 90.25 95 ASP A O 1
ATOM 765 N N . LEU A 1 96 ? 12.133 -21.797 10.234 1 89.75 96 LEU A N 1
ATOM 766 C CA . LEU A 1 96 ? 10.742 -21.344 10.203 1 89.75 96 LEU A CA 1
ATOM 767 C C . LEU A 1 96 ? 10.266 -20.969 11.602 1 89.75 96 LEU A C 1
ATOM 769 O O . LEU A 1 96 ? 9.281 -20.234 11.75 1 89.75 96 LEU A O 1
ATOM 773 N N . ARG A 1 97 ? 10.883 -21.469 12.602 1 83.12 97 ARG A N 1
ATOM 774 C CA . ARG A 1 97 ? 10.438 -21.328 13.984 1 83.12 97 ARG A CA 1
ATOM 775 C C . ARG A 1 97 ? 10.32 -19.844 14.375 1 83.12 97 ARG A C 1
ATOM 777 O O . ARG A 1 97 ? 9.359 -19.453 15.047 1 83.12 97 ARG A O 1
ATOM 784 N N . ASP A 1 98 ? 11.203 -19.031 13.898 1 85.56 98 ASP A N 1
ATOM 785 C CA . ASP A 1 98 ? 11.211 -17.656 14.406 1 85.56 98 ASP A CA 1
ATOM 786 C C . ASP A 1 98 ? 10.664 -16.688 13.367 1 85.56 98 ASP A C 1
ATOM 788 O O . ASP A 1 98 ? 10.688 -15.469 13.57 1 85.56 98 ASP A O 1
ATOM 792 N N . VAL A 1 99 ? 10.07 -17.234 12.367 1 89.25 99 VAL A N 1
ATOM 793 C CA . VAL A 1 99 ? 9.641 -16.359 11.289 1 89.25 99 VAL A CA 1
ATOM 794 C C . VAL A 1 99 ? 8.43 -15.547 11.742 1 89.25 99 VAL A C 1
ATOM 796 O O . VAL A 1 99 ? 8.414 -14.32 11.586 1 89.25 99 VAL A O 1
ATOM 799 N N . TYR A 1 100 ? 7.477 -16.141 12.383 1 90 100 TYR A N 1
ATOM 800 C CA . TYR A 1 100 ? 6.258 -15.453 12.805 1 90 100 TYR A CA 1
ATOM 801 C C . TYR A 1 100 ? 6.539 -14.5 13.969 1 90 100 TYR A C 1
ATOM 803 O O . TYR A 1 100 ? 5.992 -13.398 14.016 1 90 100 TYR A O 1
ATOM 811 N N . THR A 1 101 ? 7.414 -14.945 14.812 1 91.56 101 THR A N 1
ATOM 812 C CA . THR A 1 101 ? 7.797 -14.094 15.93 1 91.56 101 THR A CA 1
ATOM 813 C C . THR A 1 101 ? 8.508 -12.836 15.438 1 91.56 101 THR A C 1
ATOM 815 O O . THR A 1 101 ? 8.25 -11.742 15.93 1 91.56 101 THR A O 1
ATOM 818 N N . ASP A 1 102 ? 9.312 -13.062 14.516 1 93.75 102 ASP A N 1
ATOM 819 C CA . ASP A 1 102 ? 10.062 -11.938 13.961 1 93.75 102 ASP A CA 1
ATOM 820 C C . ASP A 1 102 ? 9.148 -10.977 13.211 1 93.75 102 ASP A C 1
ATOM 822 O O . ASP A 1 102 ? 9.312 -9.758 13.281 1 93.75 102 ASP A O 1
ATOM 826 N N . ILE A 1 103 ? 8.242 -11.508 12.477 1 95.12 103 ILE A N 1
ATOM 827 C CA . ILE A 1 103 ? 7.277 -10.688 11.758 1 95.12 103 ILE A CA 1
ATOM 828 C C . ILE A 1 103 ? 6.465 -9.852 12.742 1 95.12 103 ILE A C 1
ATOM 830 O O . ILE A 1 103 ? 6.297 -8.648 12.555 1 95.12 103 ILE A O 1
ATOM 834 N N . THR A 1 104 ? 6.012 -10.508 13.812 1 94.31 104 THR A N 1
ATOM 835 C CA . THR A 1 104 ? 5.223 -9.82 14.828 1 94.31 104 THR A CA 1
ATOM 836 C C . THR A 1 104 ? 6.027 -8.688 15.461 1 94.31 104 THR A C 1
ATOM 838 O O . THR A 1 104 ? 5.508 -7.59 15.672 1 94.31 104 THR A O 1
ATOM 841 N N . ARG A 1 105 ? 7.227 -8.945 15.695 1 94.56 105 ARG A N 1
ATOM 842 C CA . ARG A 1 105 ? 8.102 -7.934 16.281 1 94.56 105 ARG A CA 1
ATOM 843 C C . ARG A 1 105 ? 8.258 -6.742 15.344 1 94.56 105 ARG A C 1
ATOM 845 O O . ARG A 1 105 ? 8.211 -5.59 15.781 1 94.56 105 ARG A O 1
ATOM 852 N N . GLU A 1 106 ? 8.461 -7.031 14.078 1 94.69 106 GLU A N 1
ATOM 853 C CA . GLU A 1 106 ? 8.602 -5.973 13.078 1 94.69 106 GLU A CA 1
ATOM 854 C C . GLU A 1 106 ? 7.355 -5.098 13.031 1 94.69 106 GLU A C 1
ATOM 856 O O . GLU A 1 106 ? 7.457 -3.871 12.945 1 94.69 106 GLU A O 1
ATOM 861 N N . LEU A 1 107 ? 6.211 -5.684 13.078 1 95.06 107 LEU A N 1
ATOM 862 C CA . LEU A 1 107 ? 4.941 -4.961 13.023 1 95.06 107 LEU A CA 1
ATOM 863 C C . LEU A 1 107 ? 4.715 -4.16 14.297 1 95.06 107 LEU A C 1
ATOM 865 O O . LEU A 1 107 ? 4.219 -3.033 14.25 1 95.06 107 LEU A O 1
ATOM 869 N N . GLU A 1 108 ? 5.125 -4.727 15.367 1 93.06 108 GLU A N 1
ATOM 870 C CA . GLU A 1 108 ? 4.941 -4.078 16.656 1 93.06 108 GLU A CA 1
ATOM 871 C C . GLU A 1 108 ? 5.859 -2.867 16.812 1 93.06 108 GLU A C 1
ATOM 873 O O . GLU A 1 108 ? 5.477 -1.862 17.406 1 93.06 108 GLU A O 1
ATOM 878 N N . LEU A 1 109 ? 6.977 -2.912 16.266 1 91 109 LEU A N 1
ATOM 879 C CA . LEU A 1 109 ? 7.977 -1.856 16.391 1 91 109 LEU A CA 1
ATOM 880 C C . LEU A 1 109 ? 7.586 -0.638 15.555 1 91 109 LEU A C 1
ATOM 882 O O . LEU A 1 109 ? 8.047 0.473 15.82 1 91 109 LEU A O 1
ATOM 886 N N . ASN A 1 110 ? 6.73 -0.823 14.641 1 90.06 110 ASN A N 1
ATOM 887 C CA . ASN A 1 110 ? 6.461 0.263 13.703 1 90.06 110 ASN A CA 1
ATOM 888 C C . ASN A 1 110 ? 5.133 0.952 14.008 1 90.06 110 ASN A C 1
ATOM 890 O O . ASN A 1 110 ? 4.656 1.768 13.219 1 90.06 110 ASN A O 1
ATOM 894 N N . THR A 1 111 ? 4.5 0.62 15.078 1 89.94 111 THR A N 1
ATOM 895 C CA . THR A 1 111 ? 3.268 1.312 15.445 1 89.94 111 THR A CA 1
ATOM 896 C C . THR A 1 111 ? 3.156 1.448 16.953 1 89.94 111 THR A C 1
ATOM 898 O O . THR A 1 111 ? 3.664 0.606 17.703 1 89.94 111 THR A O 1
ATOM 901 N N . ASN A 1 112 ? 2.502 2.539 17.359 1 85.62 112 ASN A N 1
ATOM 902 C CA . ASN A 1 112 ? 2.188 2.73 18.766 1 85.62 112 ASN A CA 1
ATOM 903 C C . ASN A 1 112 ? 0.692 2.578 19.031 1 85.62 112 ASN A C 1
ATOM 905 O O . ASN A 1 112 ? 0.224 2.854 20.141 1 85.62 112 ASN A O 1
ATOM 909 N N . GLN A 1 113 ? -0.016 2.092 18.094 1 88.38 113 GLN A N 1
ATOM 910 C CA . GLN A 1 113 ? -1.455 1.897 18.234 1 88.38 113 GLN A CA 1
ATOM 911 C C . GLN A 1 113 ? -1.787 0.44 18.531 1 88.38 113 GLN A C 1
ATOM 913 O O . GLN A 1 113 ? -1.652 -0.429 17.672 1 88.38 113 GLN A O 1
ATOM 918 N N . ASP A 1 114 ? -2.367 0.233 19.656 1 90 114 ASP A N 1
ATOM 919 C CA . ASP A 1 114 ? -2.6 -1.12 20.141 1 90 114 ASP A CA 1
ATOM 920 C C . ASP A 1 114 ? -3.607 -1.86 19.266 1 90 114 ASP A C 1
ATOM 922 O O . ASP A 1 114 ? -3.424 -3.041 18.969 1 90 114 ASP A O 1
ATOM 926 N N . GLU A 1 115 ? -4.625 -1.206 18.938 1 90.44 115 GLU A N 1
ATOM 927 C CA . GLU A 1 115 ? -5.656 -1.861 18.141 1 90.44 115 GLU A CA 1
ATOM 928 C C . GLU A 1 115 ? -5.121 -2.258 16.766 1 90.44 115 GLU A C 1
ATOM 930 O O . GLU A 1 115 ? -5.398 -3.357 16.281 1 90.44 115 GLU A O 1
ATOM 935 N N . LEU A 1 116 ? -4.402 -1.322 16.188 1 92.12 116 LEU A N 1
ATOM 936 C CA . LEU A 1 116 ? -3.801 -1.612 14.898 1 92.12 116 LEU A CA 1
ATOM 937 C C . LEU A 1 116 ? -2.844 -2.797 14.992 1 92.12 116 LEU A C 1
ATOM 939 O O . LEU A 1 116 ? -2.861 -3.684 14.141 1 92.12 116 LEU A O 1
ATOM 943 N N . ARG A 1 117 ? -2.098 -2.844 16.031 1 92.81 117 ARG A N 1
ATOM 944 C CA . ARG A 1 117 ? -1.163 -3.936 16.281 1 92.81 117 ARG A CA 1
ATOM 945 C C . ARG A 1 117 ? -1.896 -5.27 16.375 1 92.81 117 ARG A C 1
ATOM 947 O O . ARG A 1 117 ? -1.463 -6.266 15.789 1 92.81 117 ARG A O 1
ATOM 954 N N . THR A 1 118 ? -2.979 -5.238 17.031 1 92.12 118 THR A N 1
ATOM 955 C CA . THR A 1 118 ? -3.758 -6.453 17.25 1 92.12 118 THR A CA 1
ATOM 956 C C . THR A 1 118 ? -4.309 -6.992 15.938 1 92.12 118 THR A C 1
ATOM 958 O O . THR A 1 118 ? -4.191 -8.188 15.656 1 92.12 118 THR A O 1
ATOM 961 N N . ILE A 1 119 ? -4.848 -6.156 15.156 1 90.5 119 ILE A N 1
ATOM 962 C CA . ILE A 1 119 ? -5.438 -6.59 13.898 1 90.5 119 ILE A CA 1
ATOM 963 C C . ILE A 1 119 ? -4.336 -7.062 12.945 1 90.5 119 ILE A C 1
ATOM 965 O O . ILE A 1 119 ? -4.469 -8.109 12.305 1 90.5 119 ILE A O 1
ATOM 969 N N . ALA A 1 120 ? -3.236 -6.32 12.93 1 93.5 120 ALA A N 1
ATOM 970 C CA . ALA A 1 120 ? -2.156 -6.574 11.977 1 93.5 120 ALA A CA 1
ATOM 971 C C . ALA A 1 120 ? -1.443 -7.887 12.289 1 93.5 120 ALA A C 1
ATOM 973 O O . ALA A 1 120 ? -0.883 -8.523 11.398 1 93.5 120 ALA A O 1
ATOM 974 N N . THR A 1 121 ? -1.488 -8.328 13.523 1 92.62 121 THR A N 1
ATOM 975 C CA . THR A 1 121 ? -0.744 -9.523 13.906 1 92.62 121 THR A CA 1
ATOM 976 C C . THR A 1 121 ? -1.683 -10.719 14.07 1 92.62 121 THR A C 1
ATOM 978 O O . THR A 1 121 ? -1.249 -11.812 14.438 1 92.62 121 THR A O 1
ATOM 981 N N . TYR A 1 122 ? -2.908 -10.508 13.773 1 87.69 122 TYR A N 1
ATOM 982 C CA . TYR A 1 122 ? -3.963 -11.477 14.062 1 87.69 122 TYR A CA 1
ATOM 983 C C . TYR A 1 122 ? -3.67 -12.812 13.398 1 87.69 122 TYR A C 1
ATOM 985 O O . TYR A 1 122 ? -3.906 -13.875 13.984 1 87.69 122 TYR A O 1
ATOM 993 N N . TYR A 1 123 ? -3.105 -12.82 12.211 1 84.88 123 TYR A N 1
ATOM 994 C CA . TYR A 1 123 ? -2.922 -14.047 11.453 1 84.88 123 TYR A CA 1
ATOM 995 C C . TYR A 1 123 ? -1.491 -14.562 11.578 1 84.88 123 TYR A C 1
ATOM 997 O O . TYR A 1 123 ? -1.101 -15.508 10.891 1 84.88 123 TYR A O 1
ATOM 1005 N N . PHE A 1 124 ? -0.685 -13.938 12.328 1 87.56 124 PHE A N 1
ATOM 1006 C CA . PHE A 1 124 ? 0.697 -14.375 12.5 1 87.56 124 PHE A CA 1
ATOM 1007 C C . PHE A 1 124 ? 0.864 -15.148 13.805 1 87.56 124 PHE A C 1
ATOM 1009 O O . PHE A 1 124 ? 1.861 -14.977 14.508 1 87.56 124 PHE A O 1
ATOM 1016 N N . ASP A 1 125 ? -0.05 -15.969 14.141 1 78.75 125 ASP A N 1
ATOM 1017 C CA . ASP A 1 125 ? -0.018 -16.734 15.375 1 78.75 125 ASP A CA 1
ATOM 1018 C C . ASP A 1 125 ? 0.59 -18.125 15.148 1 78.75 125 ASP A C 1
ATOM 1020 O O . ASP A 1 125 ? 0.621 -18.953 16.062 1 78.75 125 ASP A O 1
ATOM 1024 N N . GLY A 1 126 ? 1.031 -18.406 14.039 1 72.31 126 GLY A N 1
ATOM 1025 C CA . GLY A 1 126 ? 1.729 -19.656 13.766 1 72.31 126 GLY A CA 1
ATOM 1026 C C . GLY A 1 126 ? 0.804 -20.781 13.328 1 72.31 126 GLY A C 1
ATOM 1027 O O . GLY A 1 126 ? 1.256 -21.891 13.047 1 72.31 126 GLY A O 1
ATOM 1028 N N . GLN A 1 127 ? -0.397 -20.562 13.172 1 68.06 127 GLN A N 1
ATOM 1029 C CA . GLN A 1 127 ? -1.351 -21.609 12.828 1 68.06 127 GLN A CA 1
ATOM 1030 C C . GLN A 1 127 ? -1.377 -21.859 11.32 1 68.06 127 GLN A C 1
ATOM 1032 O O . GLN A 1 127 ? -1.854 -22.906 10.867 1 68.06 127 GLN A O 1
ATOM 1037 N N . GLY A 1 128 ? -0.762 -21.141 10.562 1 69.56 128 GLY A N 1
ATOM 1038 C CA . GLY A 1 128 ? -0.78 -21.359 9.125 1 69.56 128 GLY A CA 1
ATOM 1039 C C . GLY A 1 128 ? 0.344 -22.25 8.641 1 69.56 128 GLY A C 1
ATOM 1040 O O . GLY A 1 128 ? 1.324 -22.469 9.359 1 69.56 128 GLY A O 1
ATOM 1041 N N . LYS A 1 129 ? 0.178 -22.969 7.535 1 72.81 129 LYS A N 1
ATOM 1042 C CA . LYS A 1 129 ? 1.128 -23.938 6.977 1 72.81 129 LYS A CA 1
ATOM 1043 C C . LYS A 1 129 ? 2.387 -23.234 6.477 1 72.81 129 LYS A C 1
ATOM 1045 O O . LYS A 1 129 ? 3.398 -23.875 6.203 1 72.81 129 LYS A O 1
ATOM 1050 N N . ALA A 1 130 ? 2.475 -22 6.445 1 85.25 130 ALA A N 1
ATOM 1051 C CA . ALA A 1 130 ? 3.637 -21.203 6.082 1 85.25 130 ALA A CA 1
ATOM 1052 C C . ALA A 1 130 ? 4.27 -21.703 4.785 1 85.25 130 ALA A C 1
ATOM 1054 O O . ALA A 1 130 ? 5.488 -21.875 4.707 1 85.25 130 ALA A O 1
ATOM 1055 N N . LEU A 1 131 ? 3.537 -22.047 3.799 1 90.62 131 LEU A N 1
ATOM 1056 C CA . LEU A 1 131 ? 4.027 -22.562 2.527 1 90.62 131 LEU A CA 1
ATOM 1057 C C . LEU A 1 131 ? 4.945 -21.547 1.845 1 90.62 131 LEU A C 1
ATOM 1059 O O . LEU A 1 131 ? 6.016 -21.922 1.349 1 90.62 131 LEU A O 1
ATOM 1063 N N . ARG A 1 132 ? 4.582 -20.328 1.888 1 94.44 132 ARG A N 1
ATOM 1064 C CA . ARG A 1 132 ? 5.305 -19.297 1.146 1 94.44 132 ARG A CA 1
ATOM 1065 C C . ARG A 1 132 ? 6.691 -19.078 1.738 1 94.44 132 ARG A C 1
ATOM 1067 O O . ARG A 1 132 ? 7.699 -19.156 1.029 1 94.44 132 ARG A O 1
ATOM 1074 N N . PRO A 1 133 ? 6.781 -18.812 3.031 1 95.75 133 PRO A N 1
ATOM 1075 C CA . PRO A 1 133 ? 8.133 -18.672 3.566 1 95.75 133 PRO A CA 1
ATOM 1076 C C . PRO A 1 133 ? 8.945 -19.969 3.451 1 95.75 133 PRO A C 1
ATOM 1078 O O . PRO A 1 133 ? 10.164 -19.922 3.285 1 95.75 133 PRO A O 1
ATOM 1081 N N . MET A 1 134 ? 8.305 -21.109 3.516 1 95.62 134 MET A N 1
ATOM 1082 C CA . MET A 1 134 ? 9 -22.391 3.389 1 95.62 134 MET A CA 1
ATOM 1083 C C . MET A 1 134 ? 9.641 -22.516 2.012 1 95.62 134 MET A C 1
ATOM 1085 O O . MET A 1 134 ? 10.82 -22.859 1.903 1 95.62 134 MET A O 1
ATOM 1089 N N . VAL A 1 135 ? 8.898 -22.234 0.999 1 97.62 135 VAL A N 1
ATOM 1090 C CA . VAL A 1 135 ? 9.414 -22.359 -0.361 1 97.62 135 VAL A CA 1
ATOM 1091 C C . VAL A 1 135 ? 10.531 -21.344 -0.588 1 97.62 135 VAL A C 1
ATOM 1093 O O . VAL A 1 135 ? 11.547 -21.672 -1.22 1 97.62 135 VAL A O 1
ATOM 1096 N N . ALA A 1 136 ? 10.352 -20.141 -0.074 1 97.81 136 ALA A N 1
ATOM 1097 C CA . ALA A 1 136 ? 11.375 -19.109 -0.214 1 97.81 136 ALA A CA 1
ATOM 1098 C C . ALA A 1 136 ? 12.68 -19.531 0.454 1 97.81 136 ALA A C 1
ATOM 1100 O O . ALA A 1 136 ? 13.75 -19.422 -0.144 1 97.81 136 ALA A O 1
ATOM 1101 N N . ILE A 1 137 ? 12.586 -20.047 1.644 1 97.06 137 ILE A N 1
ATOM 1102 C CA . ILE A 1 137 ? 13.773 -20.453 2.396 1 97.06 137 ILE A CA 1
ATOM 1103 C C . ILE A 1 137 ? 14.406 -21.672 1.739 1 97.06 137 ILE A C 1
ATOM 1105 O O . ILE A 1 137 ? 15.633 -21.766 1.66 1 97.06 137 ILE A O 1
ATOM 1109 N N . LEU A 1 138 ? 13.602 -22.609 1.27 1 97 138 LEU A N 1
ATOM 1110 C CA . LEU A 1 138 ? 14.117 -23.781 0.56 1 97 138 LEU A CA 1
ATOM 1111 C C . LEU A 1 138 ? 14.945 -23.359 -0.65 1 97 138 LEU A C 1
ATOM 1113 O O . LEU A 1 138 ? 16.047 -23.891 -0.868 1 97 138 LEU A O 1
ATOM 1117 N N . MET A 1 139 ? 14.414 -22.453 -1.398 1 98.31 139 MET A N 1
ATOM 1118 C CA . MET A 1 139 ? 15.117 -21.953 -2.576 1 98.31 139 MET A CA 1
ATOM 1119 C C . MET A 1 139 ? 16.422 -21.281 -2.182 1 98.31 139 MET A C 1
ATOM 1121 O O . MET A 1 139 ? 17.453 -21.484 -2.82 1 98.31 139 MET A O 1
ATOM 1125 N N . ALA A 1 140 ? 16.328 -20.453 -1.136 1 97.94 140 ALA A N 1
ATOM 1126 C CA . ALA A 1 140 ? 17.531 -19.766 -0.657 1 97.94 140 ALA A CA 1
ATOM 1127 C C . ALA A 1 140 ? 18.625 -20.766 -0.336 1 97.94 140 ALA A C 1
ATOM 1129 O O . ALA A 1 140 ? 19.75 -20.641 -0.827 1 97.94 140 ALA A O 1
ATOM 1130 N N . HIS A 1 141 ? 18.312 -21.797 0.441 1 97.5 141 HIS A N 1
ATOM 1131 C CA . HIS A 1 141 ? 19.281 -22.812 0.813 1 97.5 141 HIS A CA 1
ATOM 1132 C C . HIS A 1 141 ? 19.797 -23.562 -0.411 1 97.5 141 HIS A C 1
ATOM 1134 O O . HIS A 1 141 ? 20.984 -23.844 -0.532 1 97.5 141 HIS A O 1
ATOM 1140 N N . ALA A 1 142 ? 18.875 -23.953 -1.297 1 97.88 142 ALA A N 1
ATOM 1141 C CA . ALA A 1 142 ? 19.234 -24.719 -2.484 1 97.88 142 ALA A CA 1
ATOM 1142 C C . ALA A 1 142 ? 20.203 -23.938 -3.367 1 97.88 142 ALA A C 1
ATOM 1144 O O . ALA A 1 142 ? 21.219 -24.484 -3.822 1 97.88 142 ALA A O 1
ATOM 1145 N N . ILE A 1 143 ? 19.922 -22.656 -3.543 1 98.19 143 ILE A N 1
ATOM 1146 C CA . ILE A 1 143 ? 20.781 -21.844 -4.395 1 98.19 143 ILE A CA 1
ATOM 1147 C C . ILE A 1 143 ? 22.094 -21.562 -3.682 1 98.19 143 ILE A C 1
ATOM 1149 O O . ILE A 1 143 ? 23.156 -21.547 -4.312 1 98.19 143 ILE A O 1
ATOM 1153 N N . ASN A 1 144 ? 22 -21.25 -2.402 1 97.69 144 ASN A N 1
ATOM 1154 C CA . ASN A 1 144 ? 23.234 -21.078 -1.647 1 97.69 144 ASN A CA 1
ATOM 1155 C C . ASN A 1 144 ? 24.141 -22.297 -1.764 1 97.69 144 ASN A C 1
ATOM 1157 O O . ASN A 1 144 ? 25.344 -22.156 -1.947 1 97.69 144 ASN A O 1
ATOM 1161 N N . TYR A 1 145 ? 23.562 -23.438 -1.652 1 96.62 145 TYR A N 1
ATOM 1162 C CA . TYR A 1 145 ? 24.328 -24.672 -1.82 1 96.62 145 TYR A CA 1
ATOM 1163 C C . TYR A 1 145 ? 24.906 -24.766 -3.229 1 96.62 145 TYR A C 1
ATOM 1165 O O . TYR A 1 145 ? 26.062 -25.125 -3.408 1 96.62 145 TYR A O 1
ATOM 1173 N N . HIS A 1 146 ? 24.094 -24.438 -4.156 1 96.88 146 HIS A N 1
ATOM 1174 C CA . HIS A 1 146 ? 24.5 -24.453 -5.555 1 96.88 146 HIS A CA 1
ATOM 1175 C C . HIS A 1 146 ? 25.703 -23.531 -5.781 1 96.88 146 HIS A C 1
ATOM 1177 O O . HIS A 1 146 ? 26.594 -23.844 -6.566 1 96.88 146 HIS A O 1
ATOM 1183 N N . MET A 1 147 ? 25.688 -22.453 -5.066 1 96.19 147 MET A N 1
ATOM 1184 C CA . MET A 1 147 ? 26.719 -21.422 -5.238 1 96.19 147 MET A CA 1
ATOM 1185 C C . MET A 1 147 ? 27.859 -21.625 -4.254 1 96.19 147 MET A C 1
ATOM 1187 O O . MET A 1 147 ? 28.781 -20.812 -4.199 1 96.19 147 MET A O 1
ATOM 1191 N N . ASN A 1 148 ? 27.812 -22.641 -3.434 1 94.5 148 ASN A N 1
ATOM 1192 C CA . ASN A 1 148 ? 28.797 -22.938 -2.406 1 94.5 148 ASN A CA 1
ATOM 1193 C C . ASN A 1 148 ? 28.875 -21.828 -1.363 1 94.5 148 ASN A C 1
ATOM 1195 O O . ASN A 1 148 ? 29.969 -21.422 -0.961 1 94.5 148 ASN A O 1
ATOM 1199 N N . ASN A 1 149 ? 27.688 -21.234 -1.188 1 89.44 149 ASN A N 1
ATOM 1200 C CA . ASN A 1 149 ? 27.547 -20.281 -0.099 1 89.44 149 ASN A CA 1
ATOM 1201 C C . ASN A 1 149 ? 27.156 -20.953 1.205 1 89.44 149 ASN A C 1
ATOM 1203 O O . ASN A 1 149 ? 26.594 -22.062 1.189 1 89.44 149 ASN A O 1
ATOM 1207 N N . ASN A 1 150 ? 27.594 -20.422 2.248 1 81.31 150 ASN A N 1
ATOM 1208 C CA . ASN A 1 150 ? 27.25 -21.016 3.537 1 81.31 150 ASN A CA 1
ATOM 1209 C C . ASN A 1 150 ? 26.062 -20.312 4.184 1 81.31 150 ASN A C 1
ATOM 1211 O O . ASN A 1 150 ? 26.078 -19.094 4.371 1 81.31 150 ASN A O 1
ATOM 1215 N N . GLY A 1 151 ? 25.094 -21.094 4.539 1 84.25 151 GLY A N 1
ATOM 1216 C CA . GLY A 1 151 ? 24.047 -20.641 5.449 1 84.25 151 GLY A CA 1
ATOM 1217 C C . GLY A 1 151 ? 23.078 -19.656 4.82 1 84.25 151 GLY A C 1
ATOM 1218 O O . GLY A 1 151 ? 23.25 -19.281 3.656 1 84.25 151 GLY A O 1
ATOM 1219 N N . LEU A 1 152 ? 22.078 -19.375 5.508 1 91.75 152 LEU A N 1
ATOM 1220 C CA . LEU A 1 152 ? 21.031 -18.438 5.117 1 91.75 152 LEU A CA 1
ATOM 1221 C C . LEU A 1 152 ? 21.375 -17.016 5.562 1 91.75 152 LEU A C 1
ATOM 1223 O O . LEU A 1 152 ? 21.578 -16.766 6.754 1 91.75 152 LEU A O 1
ATOM 1227 N N . ASP A 1 153 ? 21.484 -16.141 4.641 1 91.94 153 ASP A N 1
ATOM 1228 C CA . ASP A 1 153 ? 21.766 -14.734 4.938 1 91.94 153 ASP A CA 1
ATOM 1229 C C . ASP A 1 153 ? 20.547 -14.062 5.574 1 91.94 153 ASP A C 1
ATOM 1231 O O . ASP A 1 153 ? 19.406 -14.492 5.359 1 91.94 153 ASP A O 1
ATOM 1235 N N . LYS A 1 154 ? 20.844 -13.016 6.367 1 93.5 154 LYS A N 1
ATOM 1236 C CA . LYS A 1 154 ? 19.781 -12.258 7.023 1 93.5 154 LYS A CA 1
ATOM 1237 C C . LYS A 1 154 ? 18.812 -11.688 6.004 1 93.5 154 LYS A C 1
ATOM 1239 O O . LYS A 1 154 ? 17.594 -11.688 6.234 1 93.5 154 LYS A O 1
ATOM 1244 N N . LYS A 1 155 ? 19.312 -11.203 4.895 1 95.38 155 LYS A N 1
ATOM 1245 C CA . LYS A 1 155 ? 18.469 -10.633 3.852 1 95.38 155 LYS A CA 1
ATOM 1246 C C . LYS A 1 155 ? 17.562 -11.695 3.246 1 95.38 155 LYS A C 1
ATOM 1248 O O . LYS A 1 155 ? 16.406 -11.406 2.904 1 95.38 155 LYS A O 1
ATOM 1253 N N . GLN A 1 156 ? 18.094 -12.883 3.088 1 96.44 156 GLN A N 1
ATOM 1254 C CA . GLN A 1 156 ? 17.266 -13.969 2.561 1 96.44 156 GLN A CA 1
ATOM 1255 C C . GLN A 1 156 ? 16.156 -14.336 3.529 1 96.44 156 GLN A C 1
ATOM 1257 O O . GLN A 1 156 ? 15.023 -14.617 3.109 1 96.44 156 GLN A O 1
ATOM 1262 N N . ARG A 1 157 ? 16.438 -14.359 4.777 1 95.69 157 ARG A N 1
ATOM 1263 C CA . ARG A 1 157 ? 15.406 -14.594 5.781 1 95.69 157 ARG A CA 1
ATOM 1264 C C . ARG A 1 157 ? 14.336 -13.508 5.742 1 95.69 157 ARG A C 1
ATOM 1266 O O . ARG A 1 157 ? 13.141 -13.797 5.867 1 95.69 157 ARG A O 1
ATOM 1273 N N . GLU A 1 158 ? 14.742 -12.297 5.582 1 96.31 158 GLU A N 1
ATOM 1274 C CA . GLU A 1 158 ? 13.812 -11.172 5.492 1 96.31 158 GLU A CA 1
ATOM 1275 C C . GLU A 1 158 ? 12.875 -11.328 4.293 1 96.31 158 GLU A C 1
ATOM 1277 O O . GLU A 1 158 ? 11.695 -10.992 4.375 1 96.31 158 GLU A O 1
ATOM 1282 N N . VAL A 1 159 ? 13.445 -11.836 3.223 1 97.62 159 VAL A N 1
ATOM 1283 C CA . VAL A 1 159 ? 12.617 -12.055 2.039 1 97.62 159 VAL A CA 1
ATOM 1284 C C . VAL A 1 159 ? 11.508 -13.047 2.361 1 97.62 159 VAL A C 1
ATOM 1286 O O . VAL A 1 159 ? 10.359 -12.859 1.948 1 97.62 159 VAL A O 1
ATOM 1289 N N . ALA A 1 160 ? 11.836 -14.086 3.066 1 97.06 160 ALA A N 1
ATOM 1290 C CA . ALA A 1 160 ? 10.828 -15.07 3.471 1 97.06 160 ALA A CA 1
ATOM 1291 C C . ALA A 1 160 ? 9.766 -14.43 4.355 1 97.06 160 ALA A C 1
ATOM 1293 O O . ALA A 1 160 ? 8.57 -14.711 4.199 1 97.06 160 ALA A O 1
ATOM 1294 N N . MET A 1 161 ? 10.195 -13.555 5.258 1 96.5 161 MET A N 1
ATOM 1295 C CA . MET A 1 161 ? 9.258 -12.828 6.113 1 96.5 161 MET A CA 1
ATOM 1296 C C . MET A 1 161 ? 8.352 -11.93 5.277 1 96.5 161 MET A C 1
ATOM 1298 O O . MET A 1 161 ? 7.137 -11.906 5.496 1 96.5 161 MET A O 1
ATOM 1302 N N . ILE A 1 162 ? 8.938 -11.258 4.336 1 97.19 162 ILE A N 1
ATOM 1303 C CA . ILE A 1 162 ? 8.211 -10.344 3.459 1 97.19 162 ILE A CA 1
ATOM 1304 C C . ILE A 1 162 ? 7.145 -11.109 2.684 1 97.19 162 ILE A C 1
ATOM 1306 O O . ILE A 1 162 ? 6.004 -10.648 2.561 1 97.19 162 ILE A O 1
ATOM 1310 N N . ALA A 1 163 ? 7.484 -12.266 2.225 1 97.06 163 ALA A N 1
ATOM 1311 C CA . ALA A 1 163 ? 6.535 -13.086 1.483 1 97.06 163 ALA A CA 1
ATOM 1312 C C . ALA A 1 163 ? 5.316 -13.422 2.338 1 97.06 163 ALA A C 1
ATOM 1314 O O . ALA A 1 163 ? 4.176 -13.289 1.884 1 97.06 163 ALA A O 1
ATOM 1315 N N . GLU A 1 164 ? 5.551 -13.789 3.514 1 95.94 164 GLU A N 1
ATOM 1316 C CA . GLU A 1 164 ? 4.457 -14.133 4.418 1 95.94 164 GLU A CA 1
ATOM 1317 C C . GLU A 1 164 ? 3.635 -12.898 4.785 1 95.94 164 GLU A C 1
ATOM 1319 O O . GLU A 1 164 ? 2.408 -12.969 4.883 1 95.94 164 GLU A O 1
ATOM 1324 N N . MET A 1 165 ? 4.309 -11.828 4.992 1 96.5 165 MET A N 1
ATOM 1325 C CA . MET A 1 165 ? 3.631 -10.586 5.359 1 96.5 165 MET A CA 1
ATOM 1326 C C . MET A 1 165 ? 2.713 -10.117 4.234 1 96.5 165 MET A C 1
ATOM 1328 O O . MET A 1 165 ? 1.567 -9.734 4.48 1 96.5 165 MET A O 1
ATOM 1332 N N . ILE A 1 166 ? 3.205 -10.164 3.014 1 96.31 166 ILE A N 1
ATOM 1333 C CA . ILE A 1 166 ? 2.391 -9.758 1.872 1 96.31 166 ILE A CA 1
ATOM 1334 C C . ILE A 1 166 ? 1.18 -10.68 1.75 1 96.31 166 ILE A C 1
ATOM 1336 O O . ILE A 1 166 ? 0.06 -10.219 1.521 1 96.31 166 ILE A O 1
ATOM 1340 N N . HIS A 1 167 ? 1.424 -11.93 1.913 1 94.62 167 HIS A N 1
ATOM 1341 C CA . HIS A 1 167 ? 0.324 -12.891 1.857 1 94.62 167 HIS A CA 1
ATOM 1342 C C . HIS A 1 167 ? -0.729 -12.578 2.916 1 94.62 167 HIS A C 1
ATOM 1344 O O . HIS A 1 167 ? -1.927 -12.57 2.621 1 94.62 167 HIS A O 1
ATOM 1350 N N . SER A 1 168 ? -0.32 -12.383 4.125 1 92.62 168 SER A N 1
ATOM 1351 C CA . SER A 1 168 ? -1.246 -12.102 5.219 1 92.62 168 SER A CA 1
ATOM 1352 C C . SER A 1 168 ? -2.025 -10.812 4.961 1 92.62 168 SER A C 1
ATOM 1354 O O . SER A 1 168 ? -3.219 -10.734 5.266 1 92.62 168 SER A O 1
ATOM 1356 N N . ALA A 1 169 ? -1.307 -9.836 4.465 1 93.19 169 ALA A N 1
ATOM 1357 C CA . ALA A 1 169 ? -1.991 -8.594 4.109 1 93.19 169 ALA A CA 1
ATOM 1358 C C . ALA A 1 169 ? -3.096 -8.852 3.09 1 93.19 169 ALA A C 1
ATOM 1360 O O . ALA A 1 169 ? -4.191 -8.289 3.197 1 93.19 169 ALA A O 1
ATOM 1361 N N . SER A 1 170 ? -2.787 -9.641 2.119 1 91.06 170 SER A N 1
ATOM 1362 C CA . SER A 1 170 ? -3.775 -9.953 1.094 1 91.06 170 SER A CA 1
ATOM 1363 C C . SER A 1 170 ? -4.977 -10.688 1.689 1 91.06 170 SER A C 1
ATOM 1365 O O . SER A 1 170 ? -6.109 -10.477 1.257 1 91.06 170 SER A O 1
ATOM 1367 N N . LEU A 1 171 ? -4.766 -11.547 2.691 1 87.75 171 LEU A N 1
ATOM 1368 C CA . LEU A 1 171 ? -5.852 -12.25 3.367 1 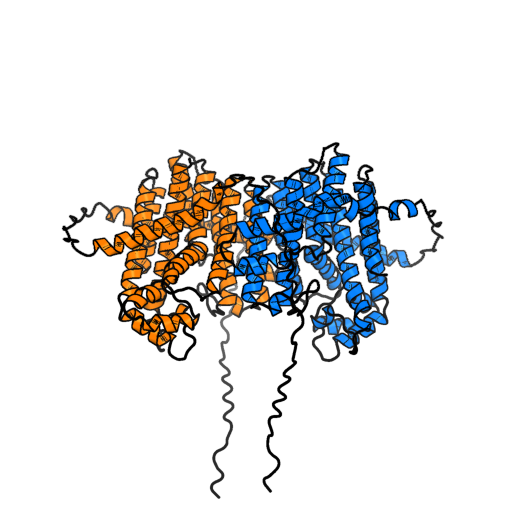87.75 171 LEU A CA 1
ATOM 1369 C C . LEU A 1 171 ? -6.758 -11.266 4.102 1 87.75 171 LEU A C 1
ATOM 1371 O O . LEU A 1 171 ? -7.984 -11.375 4.035 1 87.75 171 LEU A O 1
ATOM 1375 N N . ILE A 1 172 ? -6.141 -10.398 4.73 1 88 172 ILE A N 1
ATOM 1376 C CA . ILE A 1 172 ? -6.879 -9.383 5.48 1 88 172 ILE A CA 1
ATOM 1377 C C . ILE A 1 172 ? -7.73 -8.555 4.527 1 88 172 ILE A C 1
ATOM 1379 O O . ILE A 1 172 ? -8.906 -8.289 4.805 1 88 172 ILE A O 1
ATOM 1383 N N . HIS A 1 173 ? -7.172 -8.211 3.469 1 84.56 173 HIS A N 1
ATOM 1384 C CA . HIS A 1 173 ? -7.906 -7.438 2.471 1 84.56 173 HIS A CA 1
ATOM 1385 C C . HIS A 1 173 ? -9.047 -8.25 1.874 1 84.56 173 HIS A C 1
ATOM 1387 O O . HIS A 1 173 ? -10.141 -7.727 1.648 1 84.56 173 HIS A O 1
ATOM 1393 N N . ASP A 1 174 ? -8.812 -9.477 1.655 1 80.25 174 ASP A N 1
ATOM 1394 C CA . ASP A 1 174 ? -9.828 -10.367 1.102 1 80.25 174 ASP A CA 1
ATOM 1395 C C . ASP A 1 174 ? -11 -10.539 2.07 1 80.25 174 ASP A C 1
ATOM 1397 O O . ASP A 1 174 ? -12.148 -10.68 1.647 1 80.25 174 ASP A O 1
ATOM 1401 N N . ASP A 1 175 ? -10.68 -10.578 3.283 1 77.12 175 ASP A N 1
ATOM 1402 C CA . ASP A 1 175 ? -11.727 -10.719 4.293 1 77.12 175 ASP A CA 1
ATOM 1403 C C . ASP A 1 175 ? -12.711 -9.555 4.227 1 77.12 175 ASP A C 1
ATOM 1405 O O . ASP A 1 175 ? -13.898 -9.719 4.52 1 77.12 175 ASP A O 1
ATOM 1409 N N . VAL A 1 176 ? -12.258 -8.445 3.879 1 72.12 176 VAL A N 1
ATOM 1410 C CA . VAL A 1 176 ? -13.109 -7.266 3.777 1 72.12 176 VAL A CA 1
ATOM 1411 C C . VAL A 1 176 ? -14.023 -7.391 2.562 1 72.12 176 VAL A C 1
ATOM 1413 O O . VAL A 1 176 ? -15.211 -7.059 2.635 1 72.12 176 VAL A O 1
ATOM 1416 N N . ILE A 1 177 ? -13.508 -7.934 1.598 1 66.06 177 ILE A N 1
ATOM 1417 C CA . ILE A 1 177 ? -14.219 -8 0.326 1 66.06 177 ILE A CA 1
ATOM 1418 C C . ILE A 1 177 ? -15.211 -9.156 0.35 1 66.06 177 ILE A C 1
ATOM 1420 O O . ILE A 1 177 ? -16.359 -9.008 -0.071 1 66.06 177 ILE A O 1
ATOM 1424 N N . ASP A 1 178 ? -14.727 -10.266 0.888 1 66.12 178 ASP A N 1
ATOM 1425 C CA . ASP A 1 178 ? -15.492 -11.508 0.811 1 66.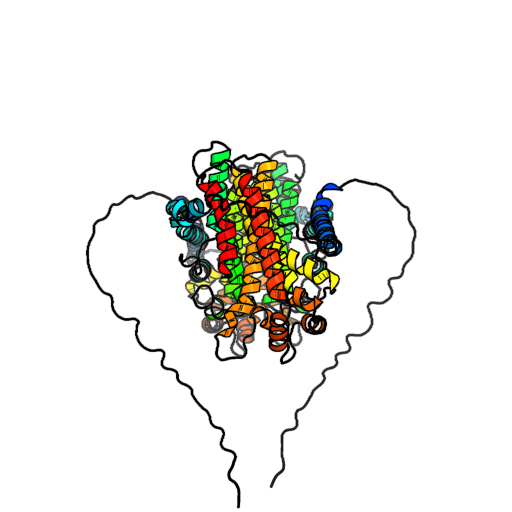12 178 ASP A CA 1
ATOM 1426 C C . ASP A 1 178 ? -16.5 -11.602 1.954 1 66.12 178 ASP A C 1
ATOM 1428 O O . ASP A 1 178 ? -17.406 -12.43 1.919 1 66.12 178 ASP A O 1
ATOM 1432 N N . GLN A 1 179 ? -16.391 -10.703 2.836 1 61.69 179 GLN A N 1
ATOM 1433 C CA . GLN A 1 179 ? -17.234 -10.742 4.027 1 61.69 179 GLN A CA 1
ATOM 1434 C C . GLN A 1 179 ? -17.328 -12.156 4.594 1 61.69 179 GLN A C 1
ATOM 1436 O O . GLN A 1 179 ? -18.406 -12.633 4.922 1 61.69 179 GLN A O 1
ATOM 1441 N N . SER A 1 180 ? -16.219 -12.859 4.477 1 63.25 180 SER A N 1
ATOM 1442 C CA . SER A 1 180 ? -16.141 -14.203 5.039 1 63.25 180 SER A CA 1
ATOM 1443 C C . SER A 1 180 ? -16.172 -14.172 6.562 1 63.25 180 SER A C 1
ATOM 1445 O O . SER A 1 180 ? -15.609 -13.258 7.176 1 63.25 180 SER A O 1
ATOM 1447 N N . ASP A 1 181 ? -16.75 -15.156 7.113 1 65.12 181 ASP A N 1
ATOM 1448 C CA . ASP A 1 181 ? -16.891 -15.18 8.57 1 65.1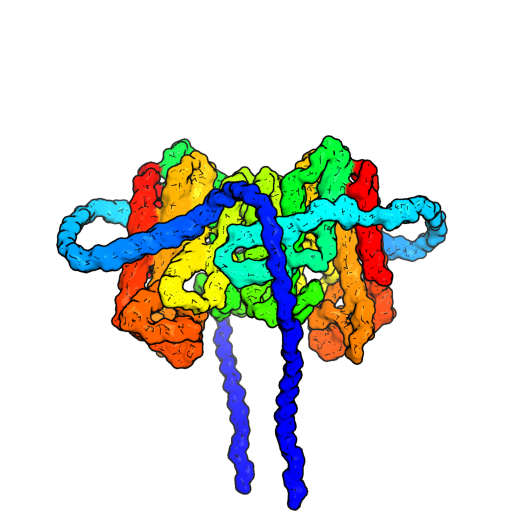2 181 ASP A CA 1
ATOM 1449 C C . ASP A 1 181 ? -15.703 -15.898 9.211 1 65.12 181 ASP A C 1
ATOM 1451 O O . ASP A 1 181 ? -15.391 -15.672 10.383 1 65.12 181 ASP A O 1
ATOM 1455 N N . PHE A 1 182 ? -14.984 -16.859 8.406 1 63.78 182 PHE A N 1
ATOM 1456 C CA . PHE A 1 182 ? -13.898 -17.609 9.008 1 63.78 182 PHE A CA 1
ATOM 1457 C C . PHE A 1 182 ? -12.695 -17.656 8.07 1 63.78 182 PHE A C 1
ATOM 1459 O O . PHE A 1 182 ? -12.852 -17.719 6.852 1 63.78 182 PHE A O 1
ATOM 1466 N N . ARG A 1 183 ? -11.57 -17.547 8.734 1 62.84 183 ARG A N 1
ATOM 1467 C CA . ARG A 1 183 ? -10.297 -17.672 8.031 1 62.84 183 ARG A CA 1
ATOM 1468 C C . ARG A 1 183 ? -9.227 -18.281 8.938 1 62.84 183 ARG A C 1
ATOM 1470 O O . ARG A 1 183 ? -9.055 -17.859 10.078 1 62.84 183 ARG A O 1
ATOM 1477 N N . ARG A 1 184 ? -8.555 -19.359 8.445 1 59.09 184 ARG A N 1
ATOM 1478 C CA . ARG A 1 184 ? -7.48 -20.031 9.172 1 59.09 184 ARG A CA 1
ATOM 1479 C C . ARG A 1 184 ? -7.973 -20.562 10.508 1 59.09 184 ARG A C 1
ATOM 1481 O O . ARG A 1 184 ? -7.297 -20.406 11.531 1 59.09 184 ARG A O 1
ATOM 1488 N N . GLY A 1 185 ? -9.109 -21.062 10.555 1 63.19 185 GLY A N 1
ATOM 1489 C CA . GLY A 1 185 ? -9.656 -21.703 11.742 1 63.19 185 GLY A CA 1
ATOM 1490 C C . GLY A 1 185 ? -10.141 -20.719 12.789 1 63.19 185 GLY A C 1
ATOM 1491 O O . GLY A 1 185 ? -10.523 -21.109 13.891 1 63.19 185 GLY A O 1
ATOM 1492 N N . LYS A 1 186 ? -10.039 -19.406 12.438 1 70.5 186 LYS A N 1
ATOM 1493 C CA . LYS A 1 186 ? -10.469 -18.359 13.352 1 70.5 186 LYS A CA 1
ATOM 1494 C C . LYS A 1 186 ? -11.469 -17.422 12.688 1 70.5 186 LYS A C 1
ATOM 1496 O O . LYS A 1 186 ? -11.617 -17.438 11.461 1 70.5 186 LYS A O 1
ATOM 1501 N N . PRO A 1 187 ? -12.227 -16.734 13.578 1 70.44 187 PRO A N 1
ATOM 1502 C CA . PRO A 1 187 ? -13.102 -15.727 12.969 1 70.44 187 PRO A CA 1
ATOM 1503 C C . PRO A 1 187 ? -12.336 -14.719 12.109 1 70.44 187 PRO A C 1
ATOM 1505 O O . PRO A 1 187 ? -11.211 -14.336 12.453 1 70.44 187 PRO A O 1
ATOM 1508 N N . SER A 1 188 ? -12.961 -14.422 11.008 1 75.56 188 SER A N 1
ATOM 1509 C CA . SER A 1 188 ? -12.312 -13.453 10.125 1 75.56 188 SER A CA 1
ATOM 1510 C C . SER A 1 188 ? -12.227 -12.078 10.781 1 75.56 188 SER A C 1
ATOM 1512 O O . SER A 1 188 ? -13 -11.773 11.695 1 75.56 188 SER A O 1
ATOM 1514 N N . VAL A 1 189 ? -11.289 -11.305 10.414 1 77.62 189 VAL A N 1
ATOM 1515 C CA . VAL A 1 189 ? -11.07 -9.977 10.984 1 77.62 189 VAL A CA 1
ATOM 1516 C C . VAL A 1 189 ? -12.289 -9.094 10.75 1 77.62 189 VAL A C 1
ATOM 1518 O O . VAL A 1 189 ? -12.617 -8.234 11.57 1 77.62 189 VAL A O 1
ATOM 1521 N N . ASN A 1 190 ? -12.914 -9.289 9.648 1 72.06 190 ASN A N 1
ATOM 1522 C CA . ASN A 1 190 ? -14.078 -8.469 9.336 1 72.06 190 ASN A CA 1
ATOM 1523 C C . ASN A 1 190 ? -15.25 -8.781 10.258 1 72.06 190 ASN A C 1
ATOM 1525 O O . ASN A 1 190 ? -16.203 -8.008 10.344 1 72.06 190 ASN A O 1
ATOM 1529 N N . ALA A 1 191 ? -15.211 -9.922 10.867 1 71.44 191 ALA A N 1
ATOM 1530 C CA . ALA A 1 191 ? -16.234 -10.297 11.844 1 71.44 191 ALA A CA 1
ATOM 1531 C C . ALA A 1 191 ? -15.992 -9.602 13.18 1 71.44 191 ALA A C 1
ATOM 1533 O O . ALA A 1 191 ? -16.938 -9.398 13.953 1 71.44 191 ALA A O 1
ATOM 1534 N N . LEU A 1 192 ? -14.758 -9.203 13.383 1 72.94 192 LEU A N 1
ATOM 1535 C CA . LEU A 1 192 ? -14.367 -8.695 14.688 1 72.94 192 LEU A CA 1
ATOM 1536 C C . LEU A 1 192 ? -14.25 -7.176 14.672 1 72.94 192 LEU A C 1
ATOM 1538 O O . LEU A 1 192 ? -14.492 -6.52 15.688 1 72.94 192 LEU A O 1
ATOM 1542 N N . TRP A 1 193 ? -13.859 -6.664 13.555 1 81.62 193 TRP A N 1
ATOM 1543 C CA . TRP A 1 193 ? -13.609 -5.234 13.438 1 81.62 193 TRP A CA 1
ATOM 1544 C C . TRP A 1 193 ? -14.336 -4.645 12.242 1 81.62 193 TRP A C 1
ATOM 1546 O O . TRP A 1 193 ? -14.82 -5.379 11.375 1 81.62 193 TRP A O 1
ATOM 1556 N N . SER A 1 194 ? -14.383 -3.322 12.266 1 82.12 194 SER A N 1
ATOM 1557 C CA . SER A 1 194 ? -15.008 -2.656 11.125 1 82.12 194 SER A CA 1
ATOM 1558 C C . SER A 1 194 ? -14.195 -2.871 9.852 1 82.12 194 SER A C 1
ATOM 1560 O O . SER A 1 194 ? -12.984 -3.055 9.906 1 82.12 194 SER A O 1
ATOM 1562 N N . HIS A 1 195 ? -14.891 -2.828 8.734 1 79.81 195 HIS A N 1
ATOM 1563 C CA . HIS A 1 195 ? -14.281 -3.039 7.43 1 79.81 195 HIS A CA 1
ATOM 1564 C C . HIS A 1 195 ? -13.148 -2.049 7.18 1 79.81 195 HIS A C 1
ATOM 1566 O O . HIS A 1 195 ? -12.102 -2.418 6.637 1 79.81 195 HIS A O 1
ATOM 1572 N N . LYS A 1 196 ? -13.352 -0.896 7.637 1 80.88 196 LYS A N 1
ATOM 1573 C CA . LYS A 1 196 ? -12.344 0.135 7.398 1 80.88 196 LYS A CA 1
ATOM 1574 C C . LYS A 1 196 ? -11.078 -0.139 8.203 1 80.88 196 LYS A C 1
ATOM 1576 O O . LYS A 1 196 ? -9.961 -0.024 7.684 1 80.88 196 LYS A O 1
ATOM 1581 N N . LYS A 1 197 ? -11.234 -0.486 9.438 1 86.12 197 LYS A N 1
ATOM 1582 C CA . LYS A 1 197 ? -10.086 -0.792 10.281 1 86.12 197 LYS A CA 1
ATOM 1583 C C . LYS A 1 197 ? -9.305 -1.982 9.742 1 86.12 197 LYS A C 1
ATOM 1585 O O . LYS A 1 197 ? -8.07 -1.97 9.734 1 86.12 197 LYS A O 1
ATOM 1590 N N . VAL A 1 198 ? -10.031 -2.951 9.305 1 86.44 198 VAL A N 1
ATOM 1591 C CA . VAL A 1 198 ? -9.398 -4.152 8.766 1 86.44 198 VAL A CA 1
ATOM 1592 C C . VAL A 1 198 ? -8.625 -3.809 7.496 1 86.44 198 VAL A C 1
ATOM 1594 O O . VAL A 1 198 ? -7.48 -4.23 7.324 1 86.44 198 VAL A O 1
ATOM 1597 N N . ALA A 1 199 ? -9.242 -3.072 6.633 1 84.31 199 ALA A N 1
ATOM 1598 C CA . ALA A 1 199 ? -8.57 -2.646 5.402 1 84.31 199 ALA A CA 1
ATOM 1599 C C . ALA A 1 199 ? -7.293 -1.875 5.715 1 84.31 199 ALA A C 1
ATOM 1601 O O . ALA A 1 199 ? -6.258 -2.086 5.074 1 84.31 199 ALA A O 1
ATOM 1602 N N . MET A 1 200 ? -7.32 -1.042 6.699 1 88.06 200 MET A N 1
ATOM 1603 C CA . MET A 1 200 ? -6.16 -0.244 7.094 1 88.06 200 MET A CA 1
ATOM 1604 C C . MET A 1 200 ? -5.059 -1.13 7.66 1 88.06 200 MET A C 1
ATOM 1606 O O . MET A 1 200 ? -3.873 -0.844 7.48 1 88.06 200 MET A O 1
ATOM 1610 N N . ALA A 1 201 ? -5.48 -2.082 8.383 1 91.5 201 ALA A N 1
ATOM 1611 C CA . ALA A 1 201 ? -4.496 -3.014 8.922 1 91.5 201 ALA A CA 1
ATOM 1612 C C . ALA A 1 201 ? -3.732 -3.719 7.805 1 91.5 201 ALA A C 1
ATOM 1614 O O . ALA A 1 201 ? -2.514 -3.896 7.895 1 91.5 201 ALA A O 1
ATOM 1615 N N . GLY A 1 202 ? -4.422 -4.184 6.828 1 92.31 202 GLY A N 1
ATOM 1616 C CA . GLY A 1 202 ? -3.754 -4.738 5.66 1 92.31 202 GLY A CA 1
ATOM 1617 C C . GLY A 1 202 ? -2.785 -3.77 5.012 1 92.31 202 GLY A C 1
ATOM 1618 O O . GLY A 1 202 ? -1.661 -4.145 4.668 1 92.31 202 GLY A O 1
ATOM 1619 N N . ASP A 1 203 ? -3.209 -2.555 4.863 1 90.5 203 ASP A N 1
ATOM 1620 C CA . ASP A 1 203 ? -2.359 -1.511 4.301 1 90.5 203 ASP A CA 1
ATOM 1621 C C . ASP A 1 203 ? -1.136 -1.263 5.18 1 90.5 203 ASP A C 1
ATOM 1623 O O . ASP A 1 203 ? -0.052 -0.965 4.672 1 90.5 203 ASP A O 1
ATOM 1627 N N . TYR A 1 204 ? -1.379 -1.3 6.414 1 93 204 TYR A N 1
ATOM 1628 C CA . TYR A 1 204 ? -0.281 -1.116 7.355 1 93 204 TYR A CA 1
ATOM 1629 C C . TYR A 1 204 ? 0.78 -2.195 7.172 1 93 204 TYR A C 1
ATOM 1631 O O . TYR A 1 204 ? 1.977 -1.896 7.129 1 93 204 TYR A O 1
ATOM 1639 N N . ILE A 1 205 ? 0.391 -3.398 7.109 1 95.69 205 ILE A N 1
ATOM 1640 C CA . ILE A 1 205 ? 1.327 -4.496 6.887 1 95.69 205 ILE A CA 1
ATOM 1641 C C . ILE A 1 205 ? 2.1 -4.258 5.59 1 95.69 205 ILE A C 1
ATOM 1643 O O . ILE A 1 205 ? 3.322 -4.41 5.555 1 95.69 205 ILE A O 1
ATOM 1647 N N . LEU A 1 206 ? 1.389 -3.848 4.559 1 93.62 206 LEU A N 1
ATOM 1648 C CA . LEU A 1 206 ? 2.031 -3.602 3.271 1 93.62 206 LEU A CA 1
ATOM 1649 C C . LEU A 1 206 ? 3.018 -2.441 3.369 1 93.62 206 LEU A C 1
ATOM 1651 O O . LEU A 1 206 ? 4.074 -2.465 2.732 1 93.62 206 LEU A O 1
ATOM 1655 N N . ALA A 1 207 ? 2.66 -1.436 4.102 1 92.5 207 ALA A N 1
ATOM 1656 C CA . ALA A 1 207 ? 3.559 -0.3 4.297 1 92.5 207 ALA A CA 1
ATOM 1657 C C . ALA A 1 207 ? 4.84 -0.729 5.004 1 92.5 207 ALA A C 1
ATOM 1659 O O . ALA A 1 207 ? 5.941 -0.351 4.598 1 92.5 207 ALA A O 1
ATOM 1660 N N . VAL A 1 208 ? 4.68 -1.45 6.039 1 94.38 208 VAL A N 1
ATOM 1661 C CA . VAL A 1 208 ? 5.836 -1.943 6.777 1 94.38 208 VAL A CA 1
ATOM 1662 C C . VAL A 1 208 ? 6.676 -2.85 5.879 1 94.38 208 VAL A C 1
ATOM 1664 O O . VAL A 1 208 ? 7.906 -2.797 5.91 1 94.38 208 VAL A O 1
ATOM 1667 N N . THR A 1 209 ? 6.023 -3.656 5.125 1 95.44 209 THR A N 1
ATOM 1668 C CA . THR A 1 209 ? 6.723 -4.523 4.184 1 95.44 209 THR A CA 1
ATOM 1669 C C . THR A 1 209 ? 7.539 -3.695 3.193 1 95.44 209 THR A C 1
ATOM 1671 O O . THR A 1 209 ? 8.68 -4.043 2.877 1 95.44 209 THR A O 1
ATOM 1674 N N . SER A 1 210 ? 6.938 -2.676 2.715 1 91.44 210 SER A N 1
ATOM 1675 C CA . SER A 1 210 ? 7.648 -1.792 1.795 1 91.44 210 SER A CA 1
ATOM 1676 C C . SER A 1 210 ? 8.891 -1.201 2.449 1 91.44 210 SER A C 1
ATOM 1678 O O . SER A 1 210 ? 9.93 -1.049 1.798 1 91.44 210 SER A O 1
ATOM 1680 N N . MET A 1 211 ? 8.781 -0.879 3.711 1 90 211 MET A N 1
ATOM 1681 C CA . MET A 1 211 ? 9.938 -0.387 4.453 1 90 211 MET A CA 1
ATOM 1682 C C . MET A 1 211 ? 11.008 -1.467 4.57 1 90 211 MET A C 1
ATOM 1684 O O . MET A 1 211 ? 12.195 -1.188 4.418 1 90 211 MET A O 1
ATOM 1688 N N . MET A 1 212 ? 10.609 -2.635 4.855 1 93.19 212 MET A N 1
ATOM 1689 C CA . MET A 1 212 ? 11.539 -3.758 4.949 1 93.19 212 MET A CA 1
ATOM 1690 C C . MET A 1 212 ? 12.242 -3.994 3.617 1 93.19 212 MET A C 1
ATOM 1692 O O . MET A 1 212 ? 13.445 -4.242 3.584 1 93.19 212 MET A O 1
ATOM 1696 N N . ILE A 1 213 ? 11.5 -3.943 2.531 1 93.25 213 ILE A N 1
ATOM 1697 C CA . ILE A 1 213 ? 12.055 -4.125 1.194 1 93.25 213 ILE A CA 1
ATOM 1698 C C . ILE A 1 213 ? 13.117 -3.064 0.929 1 93.25 213 ILE A C 1
ATOM 1700 O O . ILE A 1 213 ? 14.211 -3.377 0.445 1 93.25 213 ILE A O 1
ATOM 1704 N N . ALA A 1 214 ? 12.797 -1.909 1.319 1 86.19 214 ALA A N 1
ATOM 1705 C CA . ALA A 1 214 ? 13.734 -0.804 1.122 1 86.19 214 ALA A CA 1
ATOM 1706 C C . ALA A 1 214 ? 15.016 -1.022 1.918 1 86.19 214 ALA A C 1
ATOM 1708 O O . ALA A 1 214 ? 16.109 -0.658 1.466 1 86.19 214 ALA A O 1
ATOM 1709 N N . ARG A 1 215 ? 14.969 -1.619 3.025 1 88.31 215 ARG A N 1
ATOM 1710 C CA . ARG A 1 215 ? 16.094 -1.801 3.926 1 88.31 215 ARG A CA 1
ATOM 1711 C C . ARG A 1 215 ? 17.031 -2.898 3.422 1 88.31 215 ARG A C 1
ATOM 1713 O O . ARG A 1 215 ? 18.172 -3.016 3.883 1 88.31 215 ARG A O 1
ATOM 1720 N N . LEU A 1 216 ? 16.547 -3.717 2.535 1 89.69 216 LEU A N 1
ATOM 1721 C CA . LEU A 1 216 ? 17.391 -4.77 1.989 1 89.69 216 LEU A CA 1
ATOM 1722 C C . LEU A 1 216 ? 18.594 -4.172 1.241 1 89.69 216 LEU A C 1
ATOM 1724 O O . LEU A 1 216 ? 19.625 -4.828 1.083 1 89.69 216 LEU A O 1
ATOM 1728 N N . ASN A 1 217 ? 18.484 -3.01 0.849 1 82.12 217 ASN A N 1
ATOM 1729 C CA . ASN A 1 217 ? 19.562 -2.26 0.218 1 82.12 217 ASN A CA 1
ATOM 1730 C C . ASN A 1 217 ? 20.156 -3.025 -0.956 1 82.12 217 ASN A C 1
ATOM 1732 O O . ASN A 1 217 ? 21.375 -3.199 -1.03 1 82.12 217 ASN A O 1
ATOM 1736 N N . HIS A 1 218 ? 19.391 -3.645 -1.741 1 86.31 218 HIS A N 1
ATOM 1737 C CA . HIS A 1 218 ? 19.719 -4.332 -2.982 1 86.31 218 HIS A CA 1
ATOM 1738 C C . HIS A 1 218 ? 18.766 -3.932 -4.105 1 86.31 218 HIS A C 1
ATOM 1740 O O . HIS A 1 218 ? 17.641 -4.418 -4.176 1 86.31 218 HIS A O 1
ATOM 1746 N N . ASN A 1 219 ? 19.219 -3.227 -5.027 1 82.31 219 ASN A N 1
ATOM 1747 C CA . ASN A 1 219 ? 18.375 -2.535 -6.004 1 82.31 219 ASN A CA 1
ATOM 1748 C C . ASN A 1 219 ? 17.484 -3.51 -6.773 1 82.31 219 ASN A C 1
ATOM 1750 O O . ASN A 1 219 ? 16.266 -3.393 -6.746 1 82.31 219 ASN A O 1
ATOM 1754 N N . ASP A 1 220 ? 18.109 -4.559 -7.352 1 88.62 220 ASP A N 1
ATOM 1755 C CA . ASP A 1 220 ? 17.344 -5.484 -8.172 1 88.62 220 ASP A CA 1
ATOM 1756 C C . ASP A 1 220 ? 16.344 -6.27 -7.332 1 88.62 220 ASP A C 1
ATOM 1758 O O . ASP A 1 220 ? 15.219 -6.547 -7.777 1 88.62 220 ASP A O 1
ATOM 1762 N N . VAL A 1 221 ? 16.75 -6.613 -6.113 1 93.62 221 VAL A N 1
ATOM 1763 C CA . VAL A 1 221 ? 15.875 -7.367 -5.219 1 93.62 221 VAL A CA 1
ATOM 1764 C C . VAL A 1 221 ? 14.695 -6.496 -4.793 1 93.62 221 VAL A C 1
ATOM 1766 O O . VAL A 1 221 ? 13.547 -6.957 -4.766 1 93.62 221 VAL A O 1
ATOM 1769 N N . THR A 1 222 ? 14.977 -5.285 -4.52 1 90.56 222 THR A N 1
ATOM 1770 C CA . THR A 1 222 ? 13.938 -4.363 -4.082 1 90.56 222 THR A CA 1
ATOM 1771 C C . THR A 1 222 ? 12.898 -4.16 -5.184 1 90.56 222 THR A C 1
ATOM 1773 O O . THR A 1 222 ? 11.695 -4.152 -4.918 1 90.56 222 THR A O 1
ATOM 1776 N N . ILE A 1 223 ? 13.312 -4.039 -6.359 1 89.25 223 ILE A N 1
ATOM 1777 C CA . ILE A 1 223 ? 12.414 -3.877 -7.496 1 89.25 223 ILE A CA 1
ATOM 1778 C C . ILE A 1 223 ? 11.57 -5.137 -7.672 1 89.25 223 ILE A C 1
ATOM 1780 O O . ILE A 1 223 ? 10.352 -5.059 -7.848 1 89.25 223 ILE A O 1
ATOM 1784 N N . THR A 1 224 ? 12.195 -6.242 -7.582 1 94.88 224 THR A N 1
ATOM 1785 C CA . THR A 1 224 ? 11.547 -7.531 -7.754 1 94.88 224 THR A CA 1
ATOM 1786 C C . THR A 1 224 ? 10.453 -7.73 -6.703 1 94.88 224 THR A C 1
ATOM 1788 O O . THR A 1 224 ? 9.328 -8.117 -7.035 1 94.88 224 THR A O 1
ATOM 1791 N N . LEU A 1 225 ? 10.797 -7.41 -5.492 1 95.94 225 LEU A N 1
ATOM 1792 C CA . LEU A 1 225 ? 9.836 -7.609 -4.41 1 95.94 225 LEU A CA 1
ATOM 1793 C C . LEU A 1 225 ? 8.719 -6.574 -4.477 1 95.94 225 LEU A C 1
ATOM 1795 O O . LEU A 1 225 ? 7.566 -6.879 -4.152 1 95.94 225 LEU A O 1
ATOM 1799 N N . SER A 1 226 ? 9 -5.367 -4.859 1 92 226 SER A N 1
ATOM 1800 C CA . SER A 1 226 ? 7.977 -4.336 -5 1 92 226 SER A CA 1
ATOM 1801 C C . SER A 1 226 ? 6.977 -4.695 -6.094 1 92 226 SER A C 1
ATOM 1803 O O . SER A 1 226 ? 5.805 -4.324 -6.012 1 92 226 SER A O 1
ATOM 1805 N N . GLN A 1 227 ? 7.418 -5.41 -7.031 1 93.56 227 GLN A N 1
ATOM 1806 C CA . GLN A 1 227 ? 6.551 -5.863 -8.109 1 93.56 227 GLN A CA 1
ATOM 1807 C C . GLN A 1 227 ? 5.434 -6.754 -7.586 1 93.56 227 GLN A C 1
ATOM 1809 O O . GLN A 1 227 ? 4.32 -6.746 -8.117 1 93.56 227 GLN A O 1
ATOM 1814 N N . ILE A 1 228 ? 5.738 -7.477 -6.598 1 96.38 228 ILE A N 1
ATOM 1815 C CA . ILE A 1 228 ? 4.734 -8.352 -6 1 96.38 228 ILE A CA 1
ATOM 1816 C C . ILE A 1 228 ? 3.523 -7.527 -5.57 1 96.38 228 ILE A C 1
ATOM 1818 O O . ILE A 1 228 ? 2.381 -7.91 -5.828 1 96.38 228 ILE A O 1
ATOM 1822 N N . ILE A 1 229 ? 3.797 -6.41 -4.965 1 92.69 229 ILE A N 1
ATOM 1823 C CA . ILE A 1 229 ? 2.727 -5.57 -4.438 1 92.69 229 ILE A CA 1
ATOM 1824 C C . ILE A 1 229 ? 1.902 -5 -5.59 1 92.69 229 ILE A C 1
ATOM 1826 O O . ILE A 1 229 ? 0.669 -5.008 -5.543 1 92.69 229 ILE A O 1
ATOM 1830 N N . THR A 1 230 ? 2.539 -4.555 -6.594 1 92 230 THR A N 1
ATOM 1831 C CA . THR A 1 230 ? 1.843 -4.023 -7.762 1 92 230 THR A CA 1
ATOM 1832 C C . THR A 1 230 ? 1.001 -5.105 -8.43 1 92 230 THR A C 1
ATOM 1834 O O . THR A 1 230 ? -0.139 -4.855 -8.828 1 92 230 THR A O 1
ATOM 1837 N N . ASP A 1 231 ? 1.569 -6.266 -8.508 1 94.81 231 ASP A N 1
ATOM 1838 C CA . ASP A 1 231 ? 0.833 -7.383 -9.078 1 94.81 231 ASP A CA 1
ATOM 1839 C C . ASP A 1 231 ? -0.408 -7.711 -8.25 1 94.81 231 ASP A C 1
ATOM 1841 O O . ASP A 1 231 ? -1.49 -7.926 -8.805 1 94.81 231 ASP A O 1
ATOM 1845 N N . LEU A 1 232 ? -0.221 -7.742 -6.992 1 93.75 232 LEU A N 1
ATOM 1846 C CA . LEU A 1 232 ? -1.329 -8.062 -6.098 1 93.75 232 LEU A CA 1
ATOM 1847 C C . LEU A 1 232 ? -2.482 -7.082 -6.289 1 93.75 232 LEU A C 1
ATOM 1849 O O . LEU A 1 232 ? -3.637 -7.492 -6.422 1 93.75 232 LEU A O 1
ATOM 1853 N N . VAL A 1 233 ? -2.191 -5.824 -6.328 1 91.12 233 VAL A N 1
ATOM 1854 C CA . VAL A 1 233 ? -3.215 -4.789 -6.453 1 91.12 233 VAL A CA 1
ATOM 1855 C C . VAL A 1 233 ? -3.898 -4.902 -7.816 1 91.12 233 VAL A C 1
ATOM 1857 O O . VAL A 1 233 ? -5.125 -4.812 -7.91 1 91.12 233 VAL A O 1
ATOM 1860 N N . GLN A 1 234 ? -3.143 -5.121 -8.797 1 92.38 234 GLN A N 1
ATOM 1861 C CA . GLN A 1 234 ? -3.703 -5.262 -10.133 1 92.38 234 GLN A CA 1
ATOM 1862 C C . GLN A 1 234 ? -4.535 -6.535 -10.25 1 92.38 234 GLN A C 1
ATOM 1864 O O . GLN A 1 234 ? -5.578 -6.543 -10.914 1 92.38 234 GLN A O 1
ATOM 1869 N N . GLY A 1 235 ? -4.047 -7.586 -9.656 1 92.62 235 GLY A N 1
ATOM 1870 C CA . GLY A 1 235 ? -4.84 -8.805 -9.633 1 92.62 235 GLY A CA 1
ATOM 1871 C C . GLY A 1 235 ? -6.191 -8.625 -8.969 1 92.62 235 GLY A C 1
ATOM 1872 O O . GLY A 1 235 ? -7.203 -9.125 -9.469 1 92.62 235 GLY A O 1
ATOM 1873 N N . GLU A 1 236 ? -6.219 -7.93 -7.887 1 87.94 236 GLU A N 1
ATOM 1874 C CA . GLU A 1 236 ? -7.473 -7.641 -7.195 1 87.94 236 GLU A CA 1
ATOM 1875 C C . GLU A 1 236 ? -8.398 -6.801 -8.062 1 87.94 236 GLU A C 1
ATOM 1877 O O . GLU A 1 236 ? -9.617 -7.016 -8.07 1 87.94 236 GLU A O 1
ATOM 1882 N N . PHE A 1 237 ? -7.801 -5.875 -8.734 1 88.69 237 PHE A N 1
ATOM 1883 C CA . PHE A 1 237 ? -8.586 -5.012 -9.609 1 88.69 237 PHE A CA 1
ATOM 1884 C C . PHE A 1 237 ? -9.211 -5.812 -10.742 1 88.69 237 PHE A C 1
ATOM 1886 O O . PHE A 1 237 ? -10.359 -5.574 -11.125 1 88.69 237 PHE A O 1
ATOM 1893 N N . MET A 1 238 ? -8.469 -6.707 -11.297 1 89.06 238 MET A N 1
ATOM 1894 C CA . MET A 1 238 ? -8.938 -7.551 -12.391 1 89.06 238 MET A CA 1
ATOM 1895 C C . MET A 1 238 ? -10.141 -8.383 -11.961 1 89.06 238 MET A C 1
ATOM 1897 O O . MET A 1 238 ? -10.984 -8.734 -12.789 1 89.06 238 MET A O 1
ATOM 1901 N N . GLN A 1 239 ? -10.172 -8.625 -10.727 1 85.38 239 GLN A N 1
ATOM 1902 C CA . GLN A 1 239 ? -11.258 -9.453 -10.211 1 85.38 239 GLN A CA 1
ATOM 1903 C C . GLN A 1 239 ? -12.578 -8.688 -10.195 1 85.38 239 GLN A C 1
ATOM 1905 O O . GLN A 1 239 ? -13.648 -9.297 -10.242 1 85.38 239 GLN A O 1
ATOM 1910 N N . LEU A 1 240 ? -12.531 -7.395 -10.141 1 79.44 240 LEU A N 1
ATOM 1911 C CA . LEU A 1 240 ? -13.727 -6.57 -10.039 1 79.44 240 LEU A CA 1
ATOM 1912 C C . LEU A 1 240 ? -14.391 -6.398 -11.406 1 79.44 240 LEU A C 1
ATOM 1914 O O . LEU A 1 240 ? -15.555 -6.02 -11.492 1 79.44 240 LEU A O 1
ATOM 1918 N N . GLY A 1 241 ? -13.617 -6.598 -12.508 1 68.31 241 GLY A N 1
ATOM 1919 C CA . GLY A 1 241 ? -14.172 -6.398 -13.836 1 68.31 241 GLY A CA 1
ATOM 1920 C C . GLY A 1 241 ? -14.508 -7.695 -14.547 1 68.31 241 GLY A C 1
ATOM 1921 O O . GLY A 1 241 ? -13.984 -8.758 -14.195 1 68.31 241 GLY A O 1
ATOM 1922 N N . SER A 1 242 ? -15.805 -7.914 -15.078 1 60.06 242 SER A N 1
ATOM 1923 C CA . SER A 1 242 ? -16.156 -9.156 -15.75 1 60.06 242 SER A CA 1
ATOM 1924 C C . SER A 1 242 ? -16.406 -8.938 -17.234 1 60.06 242 SER A C 1
ATOM 1926 O O . SER A 1 242 ? -16.969 -9.797 -17.922 1 60.06 242 SER A O 1
ATOM 1928 N N . LYS A 1 243 ? -15.852 -7.957 -17.828 1 61.16 243 LYS A N 1
ATOM 1929 C CA . LYS A 1 243 ? -16.484 -7.828 -19.141 1 61.16 243 LYS A CA 1
ATOM 1930 C C . LYS A 1 243 ? -15.602 -8.438 -20.234 1 61.16 243 LYS A C 1
ATOM 1932 O O . LYS A 1 243 ? -15.641 -7.992 -21.391 1 61.16 243 LYS A O 1
ATOM 1937 N N . GLU A 1 244 ? -15.047 -9.578 -19.828 1 67.19 244 GLU A N 1
ATOM 1938 C CA . GLU A 1 244 ? -14.188 -10.172 -20.844 1 67.19 244 GLU A CA 1
ATOM 1939 C C . GLU A 1 244 ? -14.992 -11.031 -21.812 1 67.19 244 GLU A C 1
ATOM 1941 O O . GLU A 1 244 ? -16.016 -11.602 -21.438 1 67.19 244 GLU A O 1
ATOM 1946 N N . THR A 1 245 ? -14.461 -10.969 -23.047 1 72.06 245 THR A N 1
ATOM 1947 C CA . THR A 1 245 ? -15.031 -11.875 -24.031 1 72.06 245 THR A CA 1
ATOM 1948 C C . THR A 1 245 ? -14.719 -13.328 -23.688 1 72.06 245 THR A C 1
ATOM 1950 O O . THR A 1 245 ? -13.812 -13.594 -22.891 1 72.06 245 THR A O 1
ATOM 1953 N N . GLU A 1 246 ? -15.508 -14.227 -24.203 1 74.56 246 GLU A N 1
ATOM 1954 C CA . GLU A 1 246 ? -15.359 -15.648 -23.953 1 74.56 246 GLU A CA 1
ATOM 1955 C C . GLU A 1 246 ? -13.938 -16.125 -24.25 1 74.56 246 GLU A C 1
ATOM 1957 O O . GLU A 1 246 ? -13.352 -16.875 -23.469 1 74.56 246 GLU A O 1
ATOM 1962 N N . ASN A 1 247 ? -13.414 -15.609 -25.312 1 76.44 247 ASN A N 1
ATOM 1963 C CA . ASN A 1 247 ? -12.102 -16.078 -25.766 1 76.44 247 ASN A CA 1
ATOM 1964 C C . ASN A 1 247 ? -10.984 -15.531 -24.875 1 76.44 247 ASN A C 1
ATOM 1966 O O . ASN A 1 247 ? -9.883 -16.094 -24.859 1 76.44 247 ASN A O 1
ATOM 1970 N N . GLU A 1 248 ? -11.32 -14.594 -24.141 1 87.44 248 GLU A N 1
ATOM 1971 C CA . GLU A 1 248 ? -10.273 -13.938 -23.359 1 87.44 248 GLU A CA 1
ATOM 1972 C C . GLU A 1 248 ? -10.383 -14.281 -21.875 1 87.44 248 GLU A C 1
ATOM 1974 O O . GLU A 1 248 ? -9.477 -13.992 -21.094 1 87.44 248 GLU A O 1
ATOM 1979 N N . ARG A 1 249 ? -11.375 -15.055 -21.578 1 88.38 249 ARG A N 1
ATOM 1980 C CA . ARG A 1 249 ? -11.68 -15.266 -20.172 1 88.38 249 ARG A CA 1
ATOM 1981 C C . ARG A 1 249 ? -10.609 -16.109 -19.5 1 88.38 249 ARG A C 1
ATOM 1983 O O . ARG A 1 249 ? -10.211 -15.836 -18.359 1 88.38 249 ARG A O 1
ATOM 1990 N N . PHE A 1 250 ? -10.195 -17.094 -20.234 1 90.88 250 PHE A N 1
ATOM 1991 C CA . PHE A 1 250 ? -9.219 -17.984 -19.625 1 90.88 250 PHE A CA 1
ATOM 1992 C C . PHE A 1 250 ? -7.879 -17.266 -19.438 1 90.88 250 PHE A C 1
ATOM 1994 O O . PHE A 1 250 ? -7.23 -17.406 -18.406 1 90.88 250 PHE A O 1
ATOM 2001 N N . ALA A 1 251 ? -7.477 -16.562 -20.469 1 91.31 251 ALA A N 1
ATOM 2002 C CA . ALA A 1 251 ? -6.262 -15.758 -20.344 1 91.31 251 ALA A CA 1
ATOM 2003 C C . ALA A 1 251 ? -6.375 -14.758 -19.188 1 91.31 251 ALA A C 1
ATOM 2005 O O . ALA A 1 251 ? -5.41 -14.539 -18.453 1 91.31 251 ALA A O 1
ATOM 2006 N N . HIS A 1 252 ? -7.496 -14.219 -19.125 1 92.31 252 HIS A N 1
ATOM 2007 C CA . HIS A 1 252 ? -7.762 -13.297 -18.016 1 92.31 252 HIS A CA 1
ATOM 2008 C C . HIS A 1 252 ? -7.637 -13.992 -16.672 1 92.31 252 HIS A C 1
ATOM 2010 O O . HIS A 1 252 ? -7.02 -13.453 -15.75 1 92.31 252 HIS A O 1
ATOM 2016 N N . TYR A 1 253 ? -8.164 -15.18 -16.641 1 93.94 253 TYR A N 1
ATOM 2017 C CA . TYR A 1 253 ? -8.117 -15.969 -15.414 1 93.94 253 TYR A CA 1
ATOM 2018 C C . TYR A 1 253 ? -6.672 -16.281 -15.031 1 93.94 253 TYR A C 1
ATOM 2020 O O . TYR A 1 253 ? -6.281 -16.109 -13.875 1 93.94 253 TYR A O 1
ATOM 2028 N N . LEU A 1 254 ? -5.934 -16.641 -15.953 1 94.94 254 LEU A N 1
ATOM 2029 C CA . LEU A 1 254 ? -4.551 -17.031 -15.68 1 94.94 254 LEU A CA 1
ATOM 2030 C C . LEU A 1 254 ? -3.725 -15.82 -15.242 1 94.94 254 LEU A C 1
ATOM 2032 O O . LEU A 1 254 ? -2.895 -15.93 -14.336 1 94.94 254 LEU A O 1
ATOM 2036 N N . THR A 1 255 ? -3.934 -14.719 -15.883 1 94.25 255 THR A N 1
ATOM 2037 C CA . THR A 1 255 ? -3.217 -13.5 -15.523 1 94.25 255 THR A CA 1
ATOM 2038 C C . THR A 1 255 ? -3.588 -13.055 -14.109 1 94.25 255 THR A C 1
ATOM 2040 O O . THR A 1 255 ? -2.717 -12.688 -13.32 1 94.25 255 THR A O 1
ATOM 2043 N N . LYS A 1 256 ? -4.812 -13.078 -13.844 1 94.25 256 LYS A N 1
ATOM 2044 C CA . LYS A 1 256 ? -5.293 -12.75 -12.5 1 94.25 256 LYS A CA 1
ATOM 2045 C C . LYS A 1 256 ? -4.68 -13.68 -11.453 1 94.25 256 LYS A C 1
ATOM 2047 O O . LYS A 1 256 ? -4.242 -13.227 -10.398 1 94.25 256 LYS A O 1
ATOM 2052 N N . THR A 1 257 ? -4.691 -14.953 -11.805 1 96 257 THR A N 1
ATOM 2053 C CA . THR A 1 257 ? -4.145 -15.969 -10.906 1 96 257 THR A CA 1
ATOM 2054 C C . THR A 1 257 ? -2.656 -15.734 -10.672 1 96 257 THR A C 1
ATOM 2056 O O . THR A 1 257 ? -2.17 -15.859 -9.547 1 96 257 THR A O 1
ATOM 2059 N N . TYR A 1 258 ? -2.01 -15.43 -11.727 1 97.19 258 TYR A N 1
ATOM 2060 C CA . TYR A 1 258 ? -0.595 -15.117 -11.562 1 97.19 258 TYR A CA 1
ATOM 2061 C C . TYR A 1 258 ? -0.406 -13.914 -10.648 1 97.19 258 TYR A C 1
ATOM 2063 O O . TYR A 1 258 ? 0.387 -13.961 -9.703 1 97.19 258 TYR A O 1
ATOM 2071 N N . ARG A 1 259 ? -1.09 -12.914 -10.883 1 95.62 259 ARG A N 1
ATOM 2072 C CA . ARG A 1 259 ? -0.902 -11.656 -10.156 1 95.62 259 ARG A CA 1
ATOM 2073 C C . ARG A 1 259 ? -1.317 -11.797 -8.695 1 95.62 259 ARG A C 1
ATOM 2075 O O . ARG A 1 259 ? -0.606 -11.344 -7.797 1 95.62 259 ARG A O 1
ATOM 2082 N N . LYS A 1 260 ? -2.355 -12.461 -8.461 1 93.75 260 LYS A N 1
ATOM 2083 C CA . LYS A 1 260 ? -2.92 -12.539 -7.113 1 93.75 260 LYS A CA 1
ATOM 2084 C C . LYS A 1 260 ? -2.184 -13.57 -6.266 1 93.75 260 LYS A C 1
ATOM 2086 O O . LYS A 1 260 ? -2.094 -13.43 -5.047 1 93.75 260 LYS A O 1
ATOM 2091 N N . THR A 1 261 ? -1.642 -14.586 -6.961 1 95.25 261 THR A N 1
ATOM 2092 C CA . THR A 1 261 ? -1.133 -15.695 -6.16 1 95.25 261 THR A CA 1
ATOM 2093 C C . THR A 1 261 ? 0.294 -16.047 -6.566 1 95.25 261 THR A C 1
ATOM 2095 O O . THR A 1 261 ? 1.204 -16.031 -5.734 1 95.25 261 THR A O 1
ATOM 2098 N N . ALA A 1 262 ? 0.557 -16.266 -7.793 1 98.19 262 ALA A N 1
ATOM 2099 C CA . ALA A 1 262 ? 1.813 -16.859 -8.242 1 98.19 262 ALA A CA 1
ATOM 2100 C C . ALA A 1 262 ? 2.951 -15.844 -8.195 1 98.19 262 ALA A C 1
ATOM 2102 O O . ALA A 1 262 ? 4.105 -16.203 -7.953 1 98.19 262 ALA A O 1
ATOM 2103 N N . SER A 1 263 ? 2.617 -14.594 -8.398 1 98.12 263 SER A N 1
ATOM 2104 C CA . SER A 1 263 ? 3.633 -13.547 -8.406 1 98.12 263 SER A CA 1
ATOM 2105 C C . SER A 1 263 ? 4.398 -13.508 -7.086 1 98.12 263 SER A C 1
ATOM 2107 O O . SER A 1 263 ? 5.621 -13.352 -7.078 1 98.12 263 SER A O 1
ATOM 2109 N N . LEU A 1 264 ? 3.693 -13.648 -6.016 1 98.25 264 LEU A N 1
ATOM 2110 C CA . LEU A 1 264 ? 4.289 -13.609 -4.684 1 98.25 264 LEU A CA 1
ATOM 2111 C C . LEU A 1 264 ? 5.375 -14.672 -4.543 1 98.25 264 LEU A C 1
ATOM 2113 O O . LEU A 1 264 ? 6.504 -14.359 -4.152 1 98.25 264 LEU A O 1
ATOM 2117 N N . ILE A 1 265 ? 5.121 -15.898 -4.898 1 98.19 265 ILE A N 1
ATOM 2118 C CA . ILE A 1 265 ? 6.074 -16.984 -4.762 1 98.19 265 ILE A CA 1
ATOM 2119 C C . ILE A 1 265 ? 7.199 -16.828 -5.781 1 98.19 265 ILE A C 1
ATOM 2121 O O . ILE A 1 265 ? 8.383 -16.922 -5.43 1 98.19 265 ILE A O 1
ATOM 2125 N N . ALA A 1 266 ? 6.82 -16.5 -7.016 1 98.75 266 ALA A N 1
ATOM 2126 C CA . ALA A 1 266 ? 7.773 -16.391 -8.117 1 98.75 266 ALA A CA 1
ATOM 2127 C C . ALA A 1 266 ? 8.828 -15.336 -7.824 1 98.75 266 ALA A C 1
ATOM 2129 O O . ALA A 1 266 ? 10.031 -15.609 -7.914 1 98.75 266 ALA A O 1
ATOM 2130 N N . ASN A 1 267 ? 8.359 -14.203 -7.398 1 98.38 267 ASN A N 1
ATOM 2131 C CA . ASN A 1 267 ? 9.297 -13.102 -7.184 1 98.38 267 ASN A CA 1
ATOM 2132 C C . ASN A 1 267 ? 10.047 -13.258 -5.867 1 98.38 267 ASN A C 1
ATOM 2134 O O . ASN A 1 267 ? 11.18 -12.781 -5.734 1 98.38 267 ASN A O 1
ATOM 2138 N N . SER A 1 268 ? 9.492 -13.93 -4.895 1 98.56 268 SER A N 1
ATOM 2139 C CA . SER A 1 268 ? 10.203 -14.203 -3.654 1 98.56 268 SER A CA 1
ATOM 2140 C C . SER A 1 268 ? 11.391 -15.133 -3.898 1 98.56 268 SER A C 1
ATOM 2142 O O . SER A 1 268 ? 12.5 -14.859 -3.445 1 98.56 268 SER A O 1
ATOM 2144 N N . VAL A 1 269 ? 11.203 -16.234 -4.625 1 98.75 269 VAL A N 1
ATOM 2145 C CA . VAL A 1 269 ? 12.281 -17.188 -4.855 1 98.75 269 VAL A CA 1
ATOM 2146 C C . VAL A 1 269 ? 13.305 -16.578 -5.82 1 98.75 269 VAL A C 1
ATOM 2148 O O . VAL A 1 269 ? 14.5 -16.844 -5.715 1 98.75 269 VAL A O 1
ATOM 2151 N N . LYS A 1 270 ? 12.82 -15.781 -6.781 1 98.69 270 LYS A N 1
ATOM 2152 C CA . LYS A 1 270 ? 13.727 -15.023 -7.637 1 98.69 270 LYS A CA 1
ATOM 2153 C C . LYS A 1 270 ? 14.648 -14.133 -6.809 1 98.69 270 LYS A C 1
ATOM 2155 O O . LYS A 1 270 ? 15.859 -14.109 -7.035 1 98.69 270 LYS A O 1
ATOM 2160 N N . ALA A 1 271 ? 14.047 -13.422 -5.852 1 98.31 271 ALA A N 1
ATOM 2161 C CA . ALA A 1 271 ? 14.812 -12.547 -4.973 1 98.31 271 ALA A CA 1
ATOM 2162 C C . ALA A 1 271 ? 15.852 -13.336 -4.188 1 98.31 271 ALA A C 1
ATOM 2164 O O . ALA A 1 271 ? 16.984 -12.875 -4.004 1 98.31 271 ALA A O 1
ATOM 2165 N N . GLU A 1 272 ? 15.5 -14.508 -3.75 1 98.25 272 GLU A N 1
ATOM 2166 C CA . GLU A 1 272 ? 16.438 -15.367 -3.029 1 98.25 272 GLU A CA 1
ATOM 2167 C C . GLU A 1 272 ? 17.656 -15.703 -3.891 1 98.25 272 GLU A C 1
ATOM 2169 O O . GLU A 1 272 ? 18.797 -15.664 -3.41 1 98.25 272 GLU A O 1
ATOM 2174 N N . ALA A 1 273 ? 17.422 -16.016 -5.102 1 98.25 273 ALA A N 1
ATOM 2175 C CA . ALA A 1 273 ? 18.5 -16.328 -6.027 1 98.25 273 ALA A CA 1
ATOM 2176 C C . ALA A 1 273 ? 19.391 -15.117 -6.266 1 98.25 273 ALA A C 1
ATOM 2178 O O . ALA A 1 273 ? 20.625 -15.242 -6.297 1 98.25 273 ALA A O 1
ATOM 2179 N N . MET A 1 274 ? 18.781 -14 -6.402 1 97.38 274 MET A N 1
ATOM 2180 C CA . MET A 1 274 ? 19.531 -12.766 -6.609 1 97.38 274 MET A CA 1
ATOM 2181 C C . MET A 1 274 ? 20.438 -12.469 -5.414 1 97.38 274 MET A C 1
ATOM 2183 O O . MET A 1 274 ? 21.594 -12.109 -5.586 1 97.38 274 MET A O 1
ATOM 2187 N N . LEU A 1 275 ? 19.938 -12.617 -4.254 1 96.56 275 LEU A N 1
ATOM 2188 C CA . LEU A 1 275 ? 20.688 -12.336 -3.035 1 96.56 275 LEU A CA 1
ATOM 2189 C C . LEU A 1 275 ? 21.875 -13.281 -2.887 1 96.56 275 LEU A C 1
ATOM 2191 O O . LEU A 1 275 ? 22.891 -12.93 -2.281 1 96.56 275 LEU A O 1
ATOM 2195 N N . ALA A 1 276 ? 21.719 -14.469 -3.467 1 96.62 276 ALA A N 1
ATOM 2196 C CA . ALA A 1 276 ? 22.781 -15.461 -3.406 1 96.62 276 ALA A CA 1
ATOM 2197 C C . ALA A 1 276 ? 23.859 -15.172 -4.445 1 96.62 276 ALA A C 1
ATOM 2199 O O . ALA A 1 276 ? 24.906 -15.82 -4.461 1 96.62 276 ALA A O 1
ATOM 2200 N N . GLY A 1 277 ? 23.594 -14.234 -5.301 1 95.62 277 GLY A N 1
ATOM 2201 C CA . GLY A 1 277 ? 24.547 -13.898 -6.344 1 95.62 277 GLY A CA 1
ATOM 2202 C C . GLY A 1 277 ? 24.469 -14.82 -7.547 1 95.62 277 GLY A C 1
ATOM 2203 O O . GLY A 1 277 ? 25.438 -14.969 -8.297 1 95.62 277 GLY A O 1
ATOM 2204 N N . ALA A 1 278 ? 23.359 -15.461 -7.695 1 96.88 278 ALA A N 1
ATOM 2205 C CA . ALA A 1 278 ? 23.188 -16.391 -8.812 1 96.88 278 ALA A CA 1
ATOM 2206 C C . ALA A 1 278 ? 23.219 -15.648 -10.148 1 96.88 278 ALA A C 1
ATOM 2208 O O . ALA A 1 278 ? 22.938 -14.445 -10.203 1 96.88 278 ALA A O 1
ATOM 2209 N N . ASP A 1 279 ? 23.562 -16.328 -11.219 1 96.75 279 ASP A N 1
ATOM 2210 C CA . ASP A 1 279 ? 23.562 -15.727 -12.547 1 96.75 279 ASP A CA 1
ATOM 2211 C C . ASP A 1 279 ? 22.141 -15.633 -13.109 1 96.75 279 ASP A C 1
ATOM 2213 O O . ASP A 1 279 ? 21.203 -16.172 -12.523 1 96.75 279 ASP A O 1
ATOM 2217 N N . ASP A 1 280 ? 21.953 -15.047 -14.203 1 96.69 280 ASP A N 1
ATOM 2218 C CA . ASP A 1 280 ? 20.641 -14.75 -14.781 1 96.69 280 ASP A CA 1
ATOM 2219 C C . ASP A 1 280 ? 19.875 -16.031 -15.094 1 96.69 280 ASP A C 1
ATOM 2221 O O . ASP A 1 280 ? 18.656 -16.094 -14.945 1 96.69 280 ASP A O 1
ATOM 2225 N N . GLN A 1 281 ? 20.578 -16.984 -15.5 1 97.44 281 GLN A N 1
ATOM 2226 C CA . GLN A 1 281 ? 19.922 -18.234 -15.852 1 97.44 281 GLN A CA 1
ATOM 2227 C C . GLN A 1 281 ? 19.297 -18.891 -14.617 1 97.44 281 GLN A C 1
ATOM 2229 O O . GLN A 1 281 ? 18.141 -19.312 -14.656 1 97.44 281 GLN A O 1
ATOM 2234 N N . LEU A 1 282 ? 20.109 -18.969 -13.57 1 97.88 282 LEU A N 1
ATOM 2235 C CA . LEU A 1 282 ? 19.625 -19.578 -12.344 1 97.88 282 LEU A CA 1
ATOM 2236 C C . LEU A 1 282 ? 18.516 -18.734 -11.719 1 97.88 282 LEU A C 1
ATOM 2238 O O . LEU A 1 282 ? 17.578 -19.266 -11.117 1 97.88 282 LEU A O 1
ATOM 2242 N N . VAL A 1 283 ? 18.609 -17.422 -11.828 1 98.38 283 VAL A N 1
ATOM 2243 C CA . VAL A 1 283 ? 17.562 -16.531 -11.367 1 98.38 283 VAL A CA 1
ATOM 2244 C C . VAL A 1 283 ? 16.266 -16.812 -12.125 1 98.38 283 VAL A C 1
ATOM 2246 O O . VAL A 1 283 ? 15.188 -16.875 -11.531 1 98.38 283 VAL A O 1
ATOM 2249 N N . ASP A 1 284 ? 16.375 -17.062 -13.398 1 98.31 284 ASP A N 1
ATOM 2250 C CA . ASP A 1 284 ? 15.211 -17.359 -14.227 1 98.31 284 ASP A CA 1
ATOM 2251 C C . ASP A 1 284 ? 14.617 -18.719 -13.859 1 98.31 284 ASP A C 1
ATOM 2253 O O . ASP A 1 284 ? 13.391 -18.875 -13.828 1 98.31 284 ASP A O 1
ATOM 2257 N N . VAL A 1 285 ? 15.484 -19.641 -13.648 1 98.69 285 VAL A N 1
ATOM 2258 C CA . VAL A 1 285 ? 15.039 -20.969 -13.234 1 98.69 285 VAL A CA 1
ATOM 2259 C C . VAL A 1 285 ? 14.234 -20.859 -11.945 1 98.69 285 VAL A C 1
ATOM 2261 O O . VAL A 1 285 ? 13.172 -21.469 -11.812 1 98.69 285 VAL A O 1
ATOM 2264 N N . SER A 1 286 ? 14.773 -20.078 -11 1 98.75 286 SER A N 1
ATOM 2265 C CA . SER A 1 286 ? 14.094 -19.891 -9.727 1 98.75 286 SER A CA 1
ATOM 2266 C C . SER A 1 286 ? 12.734 -19.219 -9.914 1 98.75 286 SER A C 1
ATOM 2268 O O . SER A 1 286 ? 11.734 -19.672 -9.344 1 98.75 286 SER A O 1
ATOM 2270 N N . PHE A 1 287 ? 12.688 -18.188 -10.68 1 98.75 287 PHE A N 1
ATOM 2271 C CA . PHE A 1 287 ? 11.453 -17.469 -10.945 1 98.75 287 PHE A CA 1
ATOM 2272 C C . PHE A 1 287 ? 10.398 -18.391 -11.555 1 98.75 287 PHE A C 1
ATOM 2274 O O . PHE A 1 287 ? 9.258 -18.422 -11.102 1 98.75 287 PHE A O 1
ATOM 2281 N N . GLU A 1 288 ? 10.805 -19.125 -12.562 1 98.81 288 GLU A N 1
ATOM 2282 C CA . GLU A 1 288 ? 9.875 -20 -13.266 1 98.81 288 GLU A CA 1
ATOM 2283 C C . GLU A 1 288 ? 9.391 -21.125 -12.352 1 98.81 288 GLU A C 1
ATOM 2285 O O . GLU A 1 288 ? 8.234 -21.547 -12.438 1 98.81 288 GLU A O 1
ATOM 2290 N N . TYR A 1 289 ? 10.32 -21.656 -11.57 1 98.75 289 TYR A N 1
ATOM 2291 C CA . TYR A 1 289 ? 9.898 -22.641 -10.586 1 98.75 289 TYR A CA 1
ATOM 2292 C C . TYR A 1 289 ? 8.781 -22.094 -9.711 1 98.75 289 TYR A C 1
ATOM 2294 O O . TYR A 1 289 ? 7.73 -22.734 -9.562 1 98.75 289 TYR A O 1
ATOM 2302 N N . GLY A 1 290 ? 9 -20.891 -9.156 1 98.75 290 GLY A N 1
ATOM 2303 C CA . GLY A 1 290 ? 7.996 -20.266 -8.305 1 98.75 290 GLY A CA 1
ATOM 2304 C C . GLY A 1 290 ? 6.695 -19.969 -9.023 1 98.75 290 GLY A C 1
ATOM 2305 O O . GLY A 1 290 ? 5.613 -20.141 -8.461 1 98.75 290 GLY A O 1
ATOM 2306 N N . ARG A 1 291 ? 6.781 -19.484 -10.219 1 98.69 291 ARG A N 1
ATOM 2307 C CA . ARG A 1 291 ? 5.605 -19.172 -11.031 1 98.69 291 ARG A CA 1
ATOM 2308 C C . ARG A 1 291 ? 4.734 -20.406 -11.219 1 98.69 291 ARG A C 1
ATOM 2310 O O . ARG A 1 291 ? 3.514 -20.359 -11.047 1 98.69 291 ARG A O 1
ATOM 2317 N N . ASN A 1 292 ? 5.371 -21.516 -11.555 1 98.69 292 ASN A N 1
ATOM 2318 C CA . ASN A 1 292 ? 4.637 -22.766 -11.781 1 98.69 292 ASN A CA 1
ATOM 2319 C C . ASN A 1 292 ? 4.031 -23.297 -10.484 1 98.69 292 ASN A C 1
ATOM 2321 O O . ASN A 1 292 ? 2.891 -23.75 -10.469 1 98.69 292 ASN A O 1
ATOM 2325 N N . ILE A 1 293 ? 4.793 -23.188 -9.422 1 98.12 293 ILE A N 1
ATOM 2326 C CA . ILE A 1 293 ? 4.301 -23.625 -8.125 1 98.12 293 ILE A CA 1
ATOM 2327 C C . ILE A 1 293 ? 3.08 -22.797 -7.73 1 98.12 293 ILE A C 1
ATOM 2329 O O . ILE A 1 293 ? 2.07 -23.328 -7.273 1 98.12 293 ILE A O 1
ATOM 2333 N N . GLY A 1 294 ? 3.199 -21.531 -7.91 1 97.88 294 GLY A N 1
ATOM 2334 C CA . GLY A 1 294 ? 2.1 -20.641 -7.562 1 97.88 294 GLY A CA 1
ATOM 2335 C C . GLY A 1 294 ? 0.849 -20.891 -8.383 1 97.88 294 GLY A C 1
ATOM 2336 O O . GLY A 1 294 ? -0.26 -20.906 -7.848 1 97.88 294 GLY A O 1
ATOM 2337 N N . LEU A 1 295 ? 1.023 -21.062 -9.656 1 98.06 295 LEU A N 1
ATOM 2338 C CA . LEU A 1 295 ? -0.115 -21.344 -10.531 1 98.06 295 LEU A CA 1
ATOM 2339 C C . LEU A 1 295 ? -0.773 -22.672 -10.164 1 98.06 295 LEU A C 1
ATOM 2341 O O . LEU A 1 295 ? -2 -22.75 -10.062 1 98.06 295 LEU A O 1
ATOM 2345 N N . ALA A 1 296 ? 0.04 -23.688 -9.953 1 97.88 296 ALA A N 1
ATOM 2346 C CA . ALA A 1 296 ? -0.484 -25 -9.57 1 97.88 296 ALA A CA 1
ATOM 2347 C C . ALA A 1 296 ? -1.268 -24.906 -8.266 1 97.88 296 ALA A C 1
ATOM 2349 O O . ALA A 1 296 ? -2.338 -25.516 -8.133 1 97.88 296 ALA A O 1
ATOM 2350 N N . PHE A 1 297 ? -0.738 -24.172 -7.371 1 96.88 297 PHE A N 1
ATOM 2351 C CA . PHE A 1 297 ? -1.37 -24.016 -6.066 1 96.88 297 PHE A CA 1
ATOM 2352 C C . PHE A 1 297 ? -2.775 -23.453 -6.207 1 96.88 297 PHE A C 1
ATOM 2354 O O . PHE A 1 297 ? -3.719 -23.953 -5.586 1 96.88 297 PHE A O 1
ATOM 2361 N N . GLN A 1 298 ? -2.898 -22.422 -6.957 1 96.12 298 GLN A N 1
ATOM 2362 C CA . GLN A 1 298 ? -4.203 -21.781 -7.094 1 96.12 298 GLN A CA 1
ATOM 2363 C C . GLN A 1 298 ? -5.172 -22.672 -7.867 1 96.12 298 GLN A C 1
ATOM 2365 O O . GLN A 1 298 ? -6.359 -22.734 -7.543 1 96.12 298 GLN A O 1
ATOM 2370 N N . LEU A 1 299 ? -4.707 -23.359 -8.898 1 96.94 299 LEU A N 1
ATOM 2371 C CA . LEU A 1 299 ? -5.547 -24.281 -9.656 1 96.94 299 LEU A CA 1
ATOM 2372 C C . LEU A 1 299 ? -6.121 -25.359 -8.75 1 96.94 299 LEU A C 1
ATOM 2374 O O . LEU A 1 299 ? -7.309 -25.688 -8.836 1 96.94 299 LEU A O 1
ATOM 2378 N N . VAL A 1 300 ? -5.301 -25.859 -7.891 1 95.81 300 VAL A N 1
ATOM 2379 C CA . VAL A 1 300 ? -5.742 -26.875 -6.953 1 95.81 300 VAL A CA 1
ATOM 2380 C C . VAL A 1 300 ? -6.77 -26.297 -5.988 1 95.81 300 VAL A C 1
ATOM 2382 O O . VAL A 1 300 ? -7.777 -26.938 -5.684 1 95.81 300 VAL A O 1
ATOM 2385 N N . ASP A 1 301 ? -6.527 -25.078 -5.527 1 92.94 301 ASP A N 1
ATOM 2386 C CA . ASP A 1 301 ? -7.484 -24.422 -4.648 1 92.94 301 ASP A CA 1
ATOM 2387 C C . ASP A 1 301 ? -8.836 -24.25 -5.34 1 92.94 301 ASP A C 1
ATOM 2389 O O . ASP A 1 301 ? -9.883 -24.469 -4.723 1 92.94 301 ASP A O 1
ATOM 2393 N N . ASP A 1 302 ? -8.797 -23.875 -6.551 1 94.5 302 ASP A N 1
ATOM 2394 C CA . ASP A 1 302 ? -10.023 -23.688 -7.316 1 94.5 302 ASP A CA 1
ATOM 2395 C C . ASP A 1 302 ? -10.758 -25.031 -7.5 1 94.5 302 ASP A C 1
ATOM 2397 O O . ASP A 1 302 ? -11.984 -25.062 -7.48 1 94.5 302 ASP A O 1
ATOM 2401 N N . LEU A 1 303 ? -10 -26.047 -7.73 1 94.88 303 LEU A N 1
ATOM 2402 C CA . LEU A 1 303 ? -10.562 -27.391 -7.875 1 94.88 303 LEU A CA 1
ATOM 2403 C C . LEU A 1 303 ? -11.234 -27.844 -6.582 1 94.88 303 LEU A C 1
ATOM 2405 O O . LEU A 1 303 ? -12.367 -28.344 -6.605 1 94.88 303 LEU A O 1
ATOM 2409 N N . LEU A 1 304 ? -10.617 -27.625 -5.465 1 92.56 304 LEU A N 1
ATOM 2410 C CA . LEU A 1 304 ? -11.094 -28.062 -4.16 1 92.56 304 LEU A CA 1
ATOM 2411 C C . LEU A 1 304 ? -12.375 -27.328 -3.771 1 92.56 304 LEU A C 1
ATOM 2413 O O . LEU A 1 304 ? -13.203 -27.859 -3.027 1 92.56 304 LEU A O 1
ATOM 2417 N N . ASP A 1 305 ? -12.469 -26.172 -4.281 1 91 305 ASP A N 1
ATOM 2418 C CA . ASP A 1 305 ? -13.688 -25.391 -4.027 1 91 305 ASP A CA 1
ATOM 2419 C C . ASP A 1 305 ? -14.922 -26.141 -4.531 1 91 305 ASP A C 1
ATOM 2421 O O . ASP A 1 305 ? -16.016 -25.953 -4.008 1 91 305 ASP A O 1
ATOM 2425 N N . PHE A 1 306 ? -14.805 -26.984 -5.488 1 91.88 306 PHE A N 1
ATOM 2426 C CA . PHE A 1 306 ? -15.922 -27.703 -6.082 1 91.88 306 PHE A CA 1
ATOM 2427 C C . PHE A 1 306 ? -16.031 -29.125 -5.508 1 91.88 306 PHE A C 1
ATOM 2429 O O . PHE A 1 306 ? -17.047 -29.797 -5.68 1 91.88 306 PHE A O 1
ATOM 2436 N N . VAL A 1 307 ? -15.094 -29.562 -4.891 1 87.19 307 VAL A N 1
ATOM 2437 C CA . VAL A 1 307 ? -15.086 -30.938 -4.379 1 87.19 307 VAL A CA 1
ATOM 2438 C C . VAL A 1 307 ? -15.461 -30.938 -2.898 1 87.19 307 VAL A C 1
ATOM 2440 O O . VAL A 1 307 ? -16.172 -31.828 -2.436 1 87.19 307 VAL A O 1
ATOM 2443 N N . SER A 1 308 ? -14.875 -30.047 -2.018 1 68.56 308 SER A N 1
ATOM 2444 C CA . SER A 1 308 ? -15.055 -30.062 -0.569 1 68.56 308 SER A CA 1
ATOM 2445 C C . SER A 1 308 ? -16.484 -29.688 -0.188 1 68.56 308 SER A C 1
ATOM 2447 O O . SER A 1 308 ? -16.938 -30 0.918 1 68.56 308 SER A O 1
ATOM 2449 N N . SER A 1 309 ? -17.266 -29.031 -0.946 1 57 309 SER A N 1
ATOM 2450 C CA . SER A 1 309 ? -18.547 -28.469 -0.559 1 57 309 SER A CA 1
ATOM 2451 C C . SER A 1 309 ? -19.625 -29.547 -0.417 1 57 309 SER A C 1
ATOM 2453 O O . SER A 1 309 ? -20.734 -29.281 0.032 1 57 309 SER A O 1
ATOM 2455 N N . LYS A 1 310 ? -19.391 -30.828 -0.692 1 51.75 310 LYS A N 1
ATOM 2456 C CA . LYS A 1 310 ? -20.5 -31.781 -0.698 1 51.75 310 LYS A CA 1
ATOM 2457 C C . LYS A 1 310 ? -21.016 -32.031 0.716 1 51.75 310 LYS A C 1
ATOM 2459 O O . LYS A 1 310 ? -22.172 -32.406 0.901 1 51.75 310 LYS A O 1
ATOM 2464 N N . ASP A 1 311 ? -20.25 -31.812 1.733 1 47.78 311 ASP A N 1
ATOM 2465 C CA . ASP A 1 311 ? -20.734 -32.375 2.994 1 47.78 311 ASP A CA 1
ATOM 2466 C C . ASP A 1 311 ? -21.781 -31.453 3.619 1 47.78 311 ASP A C 1
ATOM 2468 O O . ASP A 1 311 ? -22.312 -31.734 4.695 1 47.78 311 ASP A O 1
ATOM 2472 N N . ALA A 1 312 ? -21.812 -30.156 3.371 1 44.25 312 ALA A N 1
ATOM 2473 C CA . ALA A 1 312 ? -22.734 -29.375 4.195 1 44.25 312 ALA A CA 1
ATOM 2474 C C . ALA A 1 312 ? -24.172 -29.547 3.727 1 44.25 312 ALA A C 1
ATOM 2476 O O . ALA A 1 312 ? -24.422 -29.781 2.541 1 44.25 312 ALA A O 1
ATOM 2477 N N . MET A 1 313 ? -25.125 -29.812 4.574 1 46.56 313 MET A N 1
ATOM 2478 C CA . MET A 1 313 ? -26.547 -30.156 4.594 1 46.56 313 MET A CA 1
ATOM 2479 C C . MET A 1 313 ? -27.312 -29.359 3.539 1 46.56 313 MET A C 1
ATOM 2481 O O . MET A 1 313 ? -28.484 -29.625 3.281 1 46.56 313 MET A O 1
ATOM 2485 N N . GLY A 1 314 ? -26.609 -28.312 2.934 1 51.38 314 GLY A N 1
ATOM 2486 C CA . GLY A 1 314 ? -27.328 -27.609 1.889 1 51.38 314 GLY A CA 1
ATOM 2487 C C . GLY A 1 314 ? -26.75 -27.844 0.504 1 51.38 314 GLY A C 1
ATOM 2488 O O . GLY A 1 314 ? -25.859 -28.672 0.332 1 51.38 314 GLY A O 1
ATOM 2489 N N . LYS A 1 315 ? -27.516 -27.453 -0.525 1 56.81 315 LYS A N 1
ATOM 2490 C CA . LYS A 1 315 ? -27.031 -27.641 -1.886 1 56.81 315 LYS A CA 1
ATOM 2491 C C . LYS A 1 315 ? -25.594 -27.156 -2.02 1 56.81 315 LYS A C 1
ATOM 2493 O O . LYS A 1 315 ? -25.281 -26 -1.703 1 56.81 315 LYS A O 1
ATOM 2498 N N . PRO A 1 316 ? -24.656 -28.031 -2.199 1 66.5 316 PRO A N 1
ATOM 2499 C CA . PRO A 1 316 ? -23.234 -27.688 -2.283 1 66.5 316 PRO A CA 1
ATOM 2500 C C . PRO A 1 316 ? -22.938 -26.625 -3.34 1 66.5 316 PRO A C 1
ATOM 2502 O O . PRO A 1 316 ? -23.516 -26.656 -4.426 1 66.5 316 PRO A O 1
ATOM 2505 N N . THR A 1 317 ? -22.453 -25.438 -2.924 1 74.69 317 THR A N 1
ATOM 2506 C CA . THR A 1 317 ? -22.031 -24.438 -3.885 1 74.69 317 THR A CA 1
ATOM 2507 C C . THR A 1 317 ? -20.594 -23.984 -3.605 1 74.69 317 THR A C 1
ATOM 2509 O O . THR A 1 317 ? -20.156 -23.969 -2.455 1 74.69 317 THR A O 1
ATOM 2512 N N . ALA A 1 318 ? -19.984 -23.922 -4.688 1 83.5 318 ALA A N 1
ATOM 2513 C CA . ALA A 1 318 ? -18.625 -23.406 -4.582 1 83.5 318 ALA A CA 1
ATOM 2514 C C . ALA A 1 318 ? -18.625 -21.953 -4.094 1 83.5 318 ALA A C 1
ATOM 2516 O O . ALA A 1 318 ? -19.469 -21.156 -4.496 1 83.5 318 ALA A O 1
ATOM 2517 N N . ALA A 1 319 ? -17.781 -21.641 -3.154 1 81.94 319 ALA A N 1
ATOM 2518 C CA . ALA A 1 319 ? -17.672 -20.297 -2.578 1 81.94 319 ALA A CA 1
ATOM 2519 C C . ALA A 1 319 ? -17.406 -19.266 -3.66 1 81.94 319 ALA A C 1
ATOM 2521 O O . ALA A 1 319 ? -17.969 -18.156 -3.623 1 81.94 319 ALA A O 1
ATOM 2522 N N . ASP A 1 320 ? -16.656 -19.609 -4.621 1 87.62 320 ASP A N 1
ATOM 2523 C CA . ASP A 1 320 ? -16.312 -18.688 -5.699 1 87.62 320 ASP A CA 1
ATOM 2524 C C . ASP A 1 320 ? -17.547 -18.328 -6.527 1 87.62 320 ASP A C 1
ATOM 2526 O O . ASP A 1 320 ? -17.672 -17.188 -6.98 1 87.62 320 ASP A O 1
ATOM 2530 N N . LEU A 1 321 ? -18.375 -19.281 -6.703 1 89.81 321 LEU A N 1
ATOM 2531 C CA . LEU A 1 321 ? -19.594 -19.016 -7.457 1 89.81 321 LEU A CA 1
ATOM 2532 C C . LEU A 1 321 ? -20.5 -18.047 -6.715 1 89.81 321 LEU A C 1
ATOM 2534 O O . LEU A 1 321 ? -21.109 -17.172 -7.332 1 89.81 321 LEU A O 1
ATOM 2538 N N . LYS A 1 322 ? -20.516 -18.203 -5.523 1 85.56 322 LYS A N 1
ATOM 2539 C CA . LYS A 1 322 ? -21.312 -17.297 -4.699 1 85.56 322 LYS A CA 1
ATOM 2540 C C . LYS A 1 322 ? -20.781 -15.875 -4.766 1 85.56 322 LYS A C 1
ATOM 2542 O O . LYS A 1 322 ? -21.547 -14.914 -4.645 1 85.56 322 LYS A O 1
ATOM 2547 N N . LEU A 1 323 ? -19.547 -15.828 -4.988 1 83.69 323 LEU A N 1
ATOM 2548 C CA . LEU A 1 323 ? -18.906 -14.523 -5.074 1 83.69 323 LEU A CA 1
ATOM 2549 C C . LEU A 1 323 ? -18.922 -14 -6.508 1 83.69 323 LEU A C 1
ATOM 2551 O O . LEU A 1 323 ? -18.391 -12.922 -6.785 1 83.69 323 LEU A O 1
ATOM 2555 N N . GLY A 1 324 ? -19.438 -14.789 -7.387 1 87.88 324 GLY A N 1
ATOM 2556 C CA . GLY A 1 324 ? -19.562 -14.375 -8.773 1 87.88 324 GLY A CA 1
ATOM 2557 C C . GLY A 1 324 ? -18.297 -14.617 -9.586 1 87.88 324 GLY A C 1
ATOM 2558 O O . GLY A 1 324 ? -18.094 -13.984 -10.625 1 87.88 324 GLY A O 1
ATOM 2559 N N . LEU A 1 325 ? -17.5 -15.523 -9.156 1 89.12 325 LEU A N 1
ATOM 2560 C CA . LEU A 1 325 ? -16.203 -15.734 -9.805 1 89.12 325 LEU A CA 1
ATOM 2561 C C . LEU A 1 325 ? -16.219 -17.016 -10.633 1 89.12 325 LEU A C 1
ATOM 2563 O O . LEU A 1 325 ? -16.688 -18.047 -10.172 1 89.12 325 LEU A O 1
ATOM 2567 N N . ALA A 1 326 ? -15.766 -16.844 -11.82 1 92.88 326 ALA A N 1
ATOM 2568 C CA . ALA A 1 326 ? -15.578 -18 -12.688 1 92.88 326 ALA A CA 1
ATOM 2569 C C . ALA A 1 326 ? -14.117 -18.422 -12.727 1 92.88 326 ALA A C 1
ATOM 2571 O O . ALA A 1 326 ? -13.273 -17.734 -13.305 1 92.88 326 ALA A O 1
ATOM 2572 N N . THR A 1 327 ? -13.828 -19.531 -12.133 1 95.19 327 THR A N 1
ATOM 2573 C CA . THR A 1 327 ? -12.461 -20.047 -12.094 1 95.19 327 THR A CA 1
ATOM 2574 C C . THR A 1 327 ? -12.266 -21.141 -13.133 1 95.19 327 THR A C 1
ATOM 2576 O O . THR A 1 327 ? -13.117 -21.344 -14 1 95.19 327 THR A O 1
ATOM 2579 N N . ALA A 1 328 ? -11.133 -21.844 -13.094 1 96.19 328 ALA A N 1
ATOM 2580 C CA . ALA A 1 328 ? -10.703 -22.766 -14.141 1 96.19 328 ALA A CA 1
ATOM 2581 C C . ALA A 1 328 ? -11.727 -23.875 -14.352 1 96.19 328 ALA A C 1
ATOM 2583 O O . ALA A 1 328 ? -12.125 -24.156 -15.484 1 96.19 328 ALA A O 1
ATOM 2584 N N . PRO A 1 329 ? -12.289 -24.484 -13.266 1 96.88 329 PRO A N 1
ATOM 2585 C CA . PRO A 1 329 ? -13.273 -25.531 -13.477 1 96.88 329 PRO A CA 1
ATOM 2586 C C . PRO A 1 329 ? -14.492 -25.062 -14.273 1 96.88 329 PRO A C 1
ATOM 2588 O O . PRO A 1 329 ? -14.977 -25.766 -15.148 1 96.88 329 PRO A O 1
ATOM 2591 N N . VAL A 1 330 ? -14.906 -23.859 -13.938 1 96.5 330 VAL A N 1
ATOM 2592 C CA . VAL A 1 330 ? -16.062 -23.297 -14.625 1 96.5 330 VAL A CA 1
ATOM 2593 C C . VAL A 1 330 ? -15.719 -22.984 -16.078 1 96.5 330 VAL A C 1
ATOM 2595 O O . VAL A 1 330 ? -16.5 -23.281 -16.984 1 96.5 330 VAL A O 1
ATOM 2598 N N . LEU A 1 331 ? -14.602 -22.422 -16.312 1 95.88 331 LEU A N 1
ATOM 2599 C CA . LEU A 1 331 ? -14.188 -22 -17.656 1 95.88 331 LEU A CA 1
ATOM 2600 C C . LEU A 1 331 ? -14 -23.203 -18.562 1 95.88 331 LEU A C 1
ATOM 2602 O O . LEU A 1 331 ? -14.383 -23.172 -19.734 1 95.88 331 LEU A O 1
ATOM 2606 N N . PHE A 1 332 ? -13.445 -24.281 -18.047 1 96.12 332 PHE A N 1
ATOM 2607 C CA . PHE A 1 332 ? -13.305 -25.5 -18.828 1 96.12 332 PHE A CA 1
ATOM 2608 C C . PHE A 1 332 ? -14.664 -26.125 -19.125 1 96.12 332 PHE A C 1
ATOM 2610 O O . PHE A 1 332 ? -14.883 -26.672 -20.203 1 96.12 332 PHE A O 1
ATOM 2617 N N . ALA A 1 333 ? -15.578 -26 -18.141 1 96.69 333 ALA A N 1
ATOM 2618 C CA . ALA A 1 333 ? -16.906 -26.578 -18.297 1 96.69 333 ALA A CA 1
ATOM 2619 C C . ALA A 1 333 ? -17.688 -25.875 -19.391 1 96.69 333 ALA A C 1
ATOM 2621 O O . ALA A 1 333 ? -18.609 -26.453 -19.984 1 96.69 333 ALA A O 1
ATOM 2622 N N . CYS A 1 334 ? -17.328 -24.641 -19.656 1 94.81 334 CYS A N 1
ATOM 2623 C CA . CYS A 1 334 ? -18.016 -23.875 -20.688 1 94.81 334 CYS A CA 1
ATOM 2624 C C . CYS A 1 334 ? -17.891 -24.531 -22.047 1 94.81 334 CYS A C 1
ATOM 2626 O O . CYS A 1 334 ? -18.734 -24.328 -22.922 1 94.81 334 CYS A O 1
ATOM 2628 N N . GLU A 1 335 ? -16.844 -25.281 -22.25 1 91.62 335 GLU A N 1
ATOM 2629 C CA . GLU A 1 335 ? -16.641 -25.953 -23.531 1 91.62 335 GLU A CA 1
ATOM 2630 C C . GLU A 1 335 ? -17.766 -26.938 -23.828 1 91.62 335 GLU A C 1
ATOM 2632 O O . GLU A 1 335 ? -18.234 -27.016 -24.969 1 91.62 335 GLU A O 1
ATOM 2637 N N . LYS A 1 336 ? -18.203 -27.609 -22.844 1 95.19 336 LYS A N 1
ATOM 2638 C CA . LYS A 1 336 ? -19.266 -28.594 -22.984 1 95.19 336 LYS A CA 1
ATOM 2639 C C . LYS A 1 336 ? -20.641 -27.953 -22.797 1 95.19 336 LYS A C 1
ATOM 2641 O O . LYS A 1 336 ? -21.609 -28.359 -23.438 1 95.19 336 LYS A O 1
ATOM 2646 N N . TYR A 1 337 ? -20.688 -26.969 -21.922 1 96.81 337 TYR A N 1
ATOM 2647 C CA . TYR A 1 337 ? -21.953 -26.328 -21.594 1 96.81 337 TYR A CA 1
ATOM 2648 C C . TYR A 1 337 ? -21.859 -24.812 -21.812 1 96.81 337 TYR A C 1
ATOM 2650 O O . TYR A 1 337 ? -21.703 -24.062 -20.844 1 96.81 337 TYR A O 1
ATOM 2658 N N . PRO A 1 338 ? -22.109 -24.391 -22.984 1 94.56 338 PRO A N 1
ATOM 2659 C CA . PRO A 1 338 ? -21.984 -22.969 -23.297 1 94.56 338 PRO A CA 1
ATOM 2660 C C . PRO A 1 338 ? -22.984 -22.094 -22.531 1 94.56 338 PRO A C 1
ATOM 2662 O O . PRO A 1 338 ? -22.797 -20.875 -22.453 1 94.56 338 PRO A O 1
ATOM 2665 N N . GLU A 1 339 ? -24.016 -22.672 -21.938 1 94.94 339 GLU A N 1
ATOM 2666 C CA . GLU A 1 339 ? -24.969 -21.891 -21.156 1 94.94 339 GLU A CA 1
ATOM 2667 C C . GLU A 1 339 ? -24.281 -21.234 -19.953 1 94.94 339 GLU A C 1
ATOM 2669 O O . GLU A 1 339 ? -24.781 -20.25 -19.406 1 94.94 339 GLU A O 1
ATOM 2674 N N . LEU A 1 340 ? -23.188 -21.781 -19.609 1 95.31 340 LEU A N 1
ATOM 2675 C CA . LEU A 1 340 ? -22.438 -21.219 -18.5 1 95.31 340 LEU A CA 1
ATOM 2676 C C . LEU A 1 340 ? -21.953 -19.812 -18.828 1 95.31 340 LEU A C 1
ATOM 2678 O O . LEU A 1 340 ? -21.766 -18.984 -17.922 1 95.31 340 LEU A O 1
ATOM 2682 N N . ASN A 1 341 ? -21.781 -19.547 -20.109 1 93.44 341 ASN A N 1
ATOM 2683 C CA . ASN A 1 341 ? -21.297 -18.234 -20.516 1 93.44 341 ASN A CA 1
ATOM 2684 C C . ASN A 1 341 ? -22.25 -17.125 -20.078 1 93.44 341 ASN A C 1
ATOM 2686 O O . ASN A 1 341 ? -21.812 -16.078 -19.578 1 93.44 341 ASN A O 1
ATOM 2690 N N . ALA A 1 342 ? -23.453 -17.375 -20.219 1 92.12 342 ALA A N 1
ATOM 2691 C CA . ALA A 1 342 ? -24.438 -16.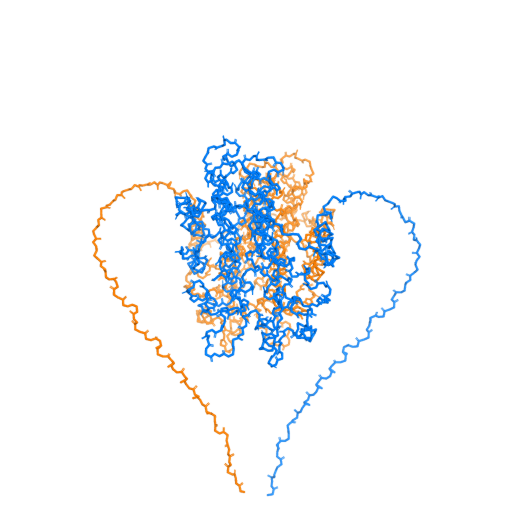391 -19.797 1 92.12 342 ALA A CA 1
ATOM 2692 C C . ALA A 1 342 ? -24.406 -16.188 -18.281 1 92.12 342 ALA A C 1
ATOM 2694 O O . ALA A 1 342 ? -24.578 -15.062 -17.797 1 92.12 342 ALA A O 1
ATOM 2695 N N . MET A 1 343 ? -24.219 -17.25 -17.594 1 94 343 MET A N 1
ATOM 2696 C CA . MET A 1 343 ? -24.156 -17.172 -16.125 1 94 343 MET A CA 1
ATOM 2697 C C . MET A 1 343 ? -22.922 -16.406 -15.672 1 94 343 MET A C 1
ATOM 2699 O O . MET A 1 343 ? -22.984 -15.656 -14.695 1 94 343 MET A O 1
ATOM 2703 N N . ILE A 1 344 ? -21.844 -16.609 -16.375 1 92.44 344 ILE A N 1
ATOM 2704 C CA . ILE A 1 344 ? -20.594 -15.914 -16.062 1 92.44 344 ILE A CA 1
ATOM 2705 C C . ILE A 1 344 ? -20.781 -14.414 -16.281 1 92.44 344 ILE A C 1
ATOM 2707 O O . ILE A 1 344 ? -20.344 -13.602 -15.469 1 92.44 344 ILE A O 1
ATOM 2711 N N . MET A 1 345 ? -21.453 -14.086 -17.312 1 88.75 345 MET A N 1
ATOM 2712 C CA . MET A 1 345 ? -21.641 -12.688 -17.656 1 88.75 345 MET A CA 1
ATOM 2713 C C . MET A 1 345 ? -22.453 -11.961 -16.594 1 88.75 345 MET A C 1
ATOM 2715 O O . MET A 1 345 ? -22.234 -10.781 -16.328 1 88.75 345 MET A O 1
ATOM 2719 N N . ARG A 1 346 ? -23.359 -12.688 -16.062 1 89.12 346 ARG A N 1
ATOM 2720 C CA . ARG A 1 346 ? -24.156 -12.055 -15.016 1 89.12 346 ARG A CA 1
ATOM 2721 C C . ARG A 1 346 ? -23.594 -12.375 -13.633 1 89.12 346 ARG A C 1
ATOM 2723 O O . ARG A 1 346 ? -24.266 -12.148 -12.625 1 89.12 346 ARG A O 1
ATOM 2730 N N . ARG A 1 347 ? -22.469 -12.961 -13.555 1 90.06 347 ARG A N 1
ATOM 2731 C CA . ARG A 1 347 ? -21.703 -13.227 -12.344 1 90.06 347 ARG A CA 1
ATOM 2732 C C . ARG A 1 347 ? -22.484 -14.125 -11.383 1 90.06 347 ARG A C 1
ATOM 2734 O O . ARG A 1 347 ? -22.453 -13.922 -10.164 1 90.06 347 ARG A O 1
ATOM 2741 N N . PHE A 1 348 ? -23.297 -14.93 -11.969 1 92.44 348 PHE A N 1
ATOM 2742 C CA . PHE A 1 348 ? -24.047 -15.945 -11.242 1 92.44 348 PHE A CA 1
ATOM 2743 C C . PHE A 1 348 ? -25 -15.297 -10.258 1 92.44 348 PHE A C 1
ATOM 2745 O O . PHE A 1 348 ? -25.203 -15.805 -9.148 1 92.44 348 PHE A O 1
ATOM 2752 N N . GLN A 1 349 ? -25.5 -14.211 -10.586 1 90.12 349 GLN A N 1
ATOM 2753 C CA . GLN A 1 349 ? -26.297 -13.438 -9.648 1 90.12 349 GLN A CA 1
ATOM 2754 C C . GLN A 1 349 ? -27.766 -13.852 -9.719 1 90.12 349 GLN A C 1
ATOM 2756 O O . GLN A 1 349 ? -28.547 -13.555 -8.805 1 90.12 349 GLN A O 1
ATOM 2761 N N . GLU A 1 350 ? -28.172 -14.492 -10.688 1 92.25 350 GLU A N 1
ATOM 2762 C CA . GLU A 1 350 ? -29.562 -14.945 -10.766 1 92.25 350 GLU A CA 1
ATOM 2763 C C . GLU A 1 350 ? -29.797 -16.156 -9.875 1 92.25 350 GLU A C 1
ATOM 2765 O O . GLU A 1 350 ? -28.891 -16.984 -9.695 1 92.25 350 GLU A O 1
ATOM 2770 N N . PRO A 1 351 ? -31 -16.156 -9.336 1 91.69 351 PRO A N 1
ATOM 2771 C CA . PRO A 1 351 ? -31.312 -17.297 -8.484 1 91.69 351 PRO A CA 1
ATOM 2772 C C . PRO A 1 351 ? -31.062 -18.641 -9.18 1 91.69 351 PRO A C 1
ATOM 2774 O O . PRO A 1 351 ? -31.531 -18.844 -10.305 1 91.69 351 PRO A O 1
ATOM 2777 N N . GLY A 1 352 ? -30.281 -19.484 -8.531 1 92.06 352 GLY A N 1
ATOM 2778 C CA . GLY A 1 352 ? -30.031 -20.828 -9.047 1 92.06 352 GLY A CA 1
ATOM 2779 C C . GLY A 1 352 ? -28.781 -20.906 -9.898 1 92.06 352 GLY A C 1
ATOM 2780 O O . GLY A 1 352 ? -28.328 -22 -10.25 1 92.06 352 GLY A O 1
ATOM 2781 N N . ASP A 1 353 ? -28.266 -19.828 -10.297 1 94 353 ASP A N 1
ATOM 2782 C CA . ASP A 1 353 ? -27.078 -19.797 -11.164 1 94 353 ASP A CA 1
ATOM 2783 C C . ASP A 1 353 ? -25.938 -20.594 -10.555 1 94 353 ASP A C 1
ATOM 2785 O O . ASP A 1 353 ? -25.328 -21.438 -11.227 1 94 353 ASP A O 1
ATOM 2789 N N . ALA A 1 354 ? -25.656 -20.297 -9.305 1 92.81 354 ALA A N 1
ATOM 2790 C CA . ALA A 1 354 ? -24.516 -20.938 -8.641 1 92.81 354 ALA A CA 1
ATOM 2791 C C . ALA A 1 354 ? -24.703 -22.438 -8.562 1 92.81 354 ALA A C 1
ATOM 2793 O O . ALA A 1 354 ? -23.766 -23.203 -8.836 1 92.81 354 ALA A O 1
ATOM 2794 N N . GLU A 1 355 ? -25.875 -22.875 -8.234 1 92.12 355 GLU A N 1
ATOM 2795 C CA . GLU A 1 355 ? -26.172 -24.297 -8.125 1 92.12 355 GLU A CA 1
ATOM 2796 C C . GLU A 1 355 ? -26.094 -24.969 -9.492 1 92.12 355 GLU A C 1
ATOM 2798 O O . GLU A 1 355 ? -25.547 -26.078 -9.609 1 92.12 355 GLU A O 1
ATOM 2803 N N . ARG A 1 356 ? -26.719 -24.312 -10.406 1 95.12 356 ARG A N 1
ATOM 2804 C CA . ARG A 1 356 ? -26.688 -24.859 -11.758 1 95.12 356 ARG A CA 1
ATOM 2805 C C . ARG A 1 356 ? -25.266 -24.953 -12.281 1 95.12 356 ARG A C 1
ATOM 2807 O O . ARG A 1 356 ? -24.891 -25.953 -12.898 1 95.12 356 ARG A O 1
ATOM 2814 N N . ALA A 1 357 ? -24.547 -23.953 -12.109 1 95.94 357 ALA A N 1
ATOM 2815 C CA . ALA A 1 357 ? -23.141 -23.953 -12.531 1 95.94 357 ALA A CA 1
ATOM 2816 C C . ALA A 1 357 ? -22.375 -25.078 -11.852 1 95.94 357 ALA A C 1
ATOM 2818 O O . ALA A 1 357 ? -21.562 -25.75 -12.484 1 95.94 357 ALA A O 1
ATOM 2819 N N . PHE A 1 358 ? -22.594 -25.203 -10.602 1 94.81 358 PHE A N 1
ATOM 2820 C CA . PHE A 1 358 ? -21.938 -26.25 -9.828 1 94.81 358 PHE A CA 1
ATOM 2821 C C . PHE A 1 358 ? -22.234 -27.625 -10.43 1 94.81 358 PHE A C 1
ATOM 2823 O O . PHE A 1 358 ? -21.328 -28.438 -10.609 1 94.81 358 PHE A O 1
ATOM 2830 N N . GLU A 1 359 ? -23.422 -27.812 -10.75 1 94.75 359 GLU A N 1
ATOM 2831 C CA . GLU A 1 359 ? -23.859 -29.078 -11.336 1 94.75 359 GLU A CA 1
ATOM 2832 C C . GLU A 1 359 ? -23.219 -29.312 -12.703 1 94.75 359 GLU A C 1
ATOM 2834 O O . GLU A 1 359 ? -22.75 -30.406 -12.992 1 94.75 359 GLU A O 1
ATOM 2839 N N . LEU A 1 360 ? -23.234 -28.297 -13.469 1 96.38 360 LEU A N 1
ATOM 2840 C CA . LEU A 1 360 ? -22.703 -28.422 -14.828 1 96.38 360 LEU A CA 1
ATOM 2841 C C . LEU A 1 360 ? -21.203 -28.688 -14.812 1 96.38 360 LEU A C 1
ATOM 2843 O O . LEU A 1 360 ? -20.688 -29.406 -15.672 1 96.38 360 LEU A O 1
ATOM 2847 N N . VAL A 1 361 ? -20.516 -28.125 -13.867 1 96.38 361 VAL A N 1
ATOM 2848 C CA . VAL A 1 361 ? -19.094 -28.391 -13.742 1 96.38 361 VAL A CA 1
ATOM 2849 C C . VAL A 1 361 ? -18.844 -29.859 -13.438 1 96.38 361 VAL A C 1
ATOM 2851 O O . VAL A 1 361 ? -17.969 -30.5 -14.031 1 96.38 361 VAL A O 1
ATOM 2854 N N . HIS A 1 362 ? -19.641 -30.438 -12.602 1 94.81 362 HIS A N 1
ATOM 2855 C CA . HIS A 1 362 ? -19.484 -31.844 -12.203 1 94.81 362 HIS A CA 1
ATOM 2856 C C . HIS A 1 362 ? -19.875 -32.781 -13.336 1 94.81 362 HIS A C 1
ATOM 2858 O O . HIS A 1 362 ? -19.375 -33.906 -13.414 1 94.81 362 HIS A O 1
ATOM 2864 N N . LYS A 1 363 ? -20.734 -32.281 -14.188 1 95.94 363 LYS A N 1
ATOM 2865 C CA . LYS A 1 363 ? -21.172 -33.094 -15.328 1 95.94 363 LYS A CA 1
ATOM 2866 C C . LYS A 1 363 ? -20.219 -32.938 -16.5 1 95.94 363 LYS A C 1
ATOM 2868 O O . LYS A 1 363 ? -20.344 -33.625 -17.516 1 95.94 363 LYS A O 1
ATOM 2873 N N . SER A 1 364 ? -19.281 -32.062 -16.375 1 96.31 364 SER A N 1
ATOM 2874 C CA . SER A 1 364 ? -18.312 -31.812 -17.438 1 96.31 364 SER A CA 1
ATOM 2875 C C . SER A 1 364 ? -16.953 -32.406 -17.094 1 96.31 364 SER A C 1
ATOM 2877 O O . SER A 1 364 ? -16.828 -33.188 -16.141 1 96.31 364 SER A O 1
ATOM 2879 N N . GLN A 1 365 ? -15.961 -32.062 -17.922 1 96.19 365 GLN A N 1
ATOM 2880 C CA . GLN A 1 365 ? -14.578 -32.438 -17.656 1 96.19 365 GLN A CA 1
ATOM 2881 C C . GLN A 1 365 ? -13.812 -31.281 -17.031 1 96.19 365 GLN A C 1
ATOM 2883 O O . GLN A 1 365 ? -12.578 -31.234 -17.094 1 96.19 365 GLN A O 1
ATOM 2888 N N . GLY A 1 366 ? -14.586 -30.391 -16.484 1 96.19 366 GLY A N 1
ATOM 2889 C CA . GLY A 1 366 ? -13.969 -29.188 -15.945 1 96.19 366 GLY A CA 1
ATOM 2890 C C . GLY A 1 366 ? -13 -29.469 -14.812 1 96.19 366 GLY A C 1
ATOM 2891 O O . GLY A 1 366 ? -11.914 -28.891 -14.758 1 96.19 366 GLY A O 1
ATOM 2892 N N . LEU A 1 367 ? -13.344 -30.328 -13.914 1 95.44 367 LEU A N 1
ATOM 2893 C CA . LEU A 1 367 ? -12.492 -30.656 -12.781 1 95.44 367 LEU A CA 1
ATOM 2894 C C . LEU A 1 367 ? -11.25 -31.422 -13.234 1 95.44 367 LEU A C 1
ATOM 2896 O O . LEU A 1 367 ? -10.141 -31.125 -12.805 1 95.44 367 LEU A O 1
ATOM 2900 N N . GLU A 1 368 ? -11.453 -32.344 -14.117 1 96.06 368 GLU A N 1
ATOM 2901 C CA . GLU A 1 368 ? -10.344 -33.125 -14.625 1 96.06 368 GLU A CA 1
ATOM 2902 C C . GLU A 1 368 ? -9.352 -32.281 -15.406 1 96.06 368 GLU A C 1
ATOM 2904 O O . GLU A 1 368 ? -8.133 -32.469 -15.281 1 96.06 368 GLU A O 1
ATOM 2909 N N . GLN A 1 369 ? -9.852 -31.422 -16.203 1 96.81 369 GLN A N 1
ATOM 2910 C CA . GLN A 1 369 ? -8.992 -30.547 -16.969 1 96.81 369 GLN A CA 1
ATOM 2911 C C . GLN A 1 369 ? -8.211 -29.609 -16.062 1 96.81 369 GLN A C 1
ATOM 2913 O O . GLN A 1 369 ? -7.047 -29.297 -16.328 1 96.81 369 GLN A O 1
ATOM 2918 N N . THR A 1 370 ? -8.859 -29.109 -15.023 1 96.81 370 THR A N 1
ATOM 2919 C CA . THR A 1 370 ? -8.18 -28.281 -14.047 1 96.81 370 THR A CA 1
ATOM 2920 C C . THR A 1 370 ? -7.062 -29.062 -13.352 1 96.81 370 THR A C 1
ATOM 2922 O O . THR A 1 370 ? -5.957 -28.531 -13.172 1 96.81 370 THR A O 1
ATOM 2925 N N . ARG A 1 371 ? -7.344 -30.281 -12.992 1 96.44 371 ARG A N 1
ATOM 2926 C CA . ARG A 1 371 ? -6.352 -31.156 -12.383 1 96.44 371 ARG A CA 1
ATOM 2927 C C . ARG A 1 371 ? -5.164 -31.375 -13.32 1 96.44 371 ARG A C 1
ATOM 2929 O O . ARG A 1 371 ? -4.008 -31.328 -12.883 1 96.44 371 ARG A O 1
ATOM 2936 N N . PHE A 1 372 ? -5.465 -31.609 -14.516 1 96.88 372 PHE A N 1
ATOM 2937 C CA . PHE A 1 372 ? -4.43 -31.844 -15.516 1 96.88 372 PHE A CA 1
ATOM 2938 C C . PHE A 1 372 ? -3.525 -30.625 -15.648 1 96.88 372 PHE A C 1
ATOM 2940 O O . PHE A 1 372 ? -2.301 -30.75 -15.695 1 96.88 372 PHE A O 1
ATOM 2947 N N . LEU A 1 373 ? -4.145 -29.484 -15.727 1 97 373 LEU A N 1
ATOM 2948 C CA . LEU A 1 373 ? -3.377 -28.25 -15.852 1 97 373 LEU A CA 1
ATOM 2949 C C . LEU A 1 373 ? -2.498 -28.031 -14.625 1 97 373 LEU A C 1
ATOM 2951 O O . LEU A 1 373 ? -1.344 -27.609 -14.75 1 97 373 LEU A O 1
AT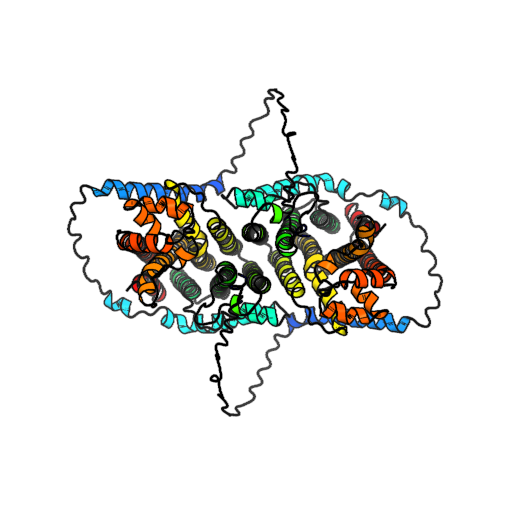OM 2955 N N . ALA A 1 374 ? -3.035 -28.234 -13.438 1 97.69 374 ALA A N 1
ATOM 2956 C CA . ALA A 1 374 ? -2.264 -28.125 -12.203 1 97.69 374 ALA A CA 1
ATOM 2957 C C . ALA A 1 374 ? -1.057 -29.062 -12.227 1 97.69 374 ALA A C 1
ATOM 2959 O O . ALA A 1 374 ? 0.052 -28.656 -11.859 1 97.69 374 ALA A O 1
ATOM 2960 N N . LYS A 1 375 ? -1.248 -30.297 -12.664 1 97.19 375 LYS A N 1
ATOM 2961 C CA . LYS A 1 375 ? -0.182 -31.297 -12.727 1 97.19 375 LYS A CA 1
ATOM 2962 C C . LYS A 1 375 ? 0.892 -30.891 -13.734 1 97.19 375 LYS A C 1
ATOM 2964 O O . LYS A 1 375 ? 2.08 -31.141 -13.516 1 97.19 375 LYS A O 1
ATOM 2969 N N . LYS A 1 376 ? 0.449 -30.328 -14.828 1 98 376 LYS A N 1
ATOM 2970 C CA . LYS A 1 376 ? 1.399 -29.859 -15.828 1 98 376 LYS A CA 1
ATOM 2971 C C . LYS A 1 376 ? 2.336 -28.812 -15.234 1 98 376 LYS A C 1
ATOM 2973 O O . LYS A 1 376 ? 3.545 -28.844 -15.477 1 98 376 LYS A O 1
ATOM 2978 N N . HIS A 1 377 ? 1.78 -27.859 -14.531 1 98.25 377 HIS A N 1
ATOM 2979 C CA . HIS A 1 377 ? 2.6 -26.844 -13.875 1 98.25 377 HIS A CA 1
ATOM 2980 C C . HIS A 1 377 ? 3.531 -27.484 -12.844 1 98.25 377 HIS A C 1
ATOM 2982 O O . HIS A 1 377 ? 4.688 -27.078 -12.711 1 98.25 377 HIS A O 1
ATOM 2988 N N . CYS A 1 378 ? 3.086 -28.453 -12.109 1 97.69 378 CYS A N 1
ATOM 2989 C CA . CYS A 1 378 ? 3.906 -29.141 -11.109 1 97.69 378 CYS A CA 1
ATOM 2990 C C . CYS A 1 378 ? 5.066 -29.875 -11.773 1 97.69 378 CYS A C 1
ATOM 2992 O O . CYS A 1 378 ? 6.191 -29.844 -11.266 1 97.69 378 CYS A O 1
ATOM 2994 N N . LEU A 1 379 ? 4.809 -30.531 -12.875 1 97.69 379 LEU A N 1
ATOM 2995 C CA . LEU A 1 379 ? 5.848 -31.25 -13.609 1 97.69 379 LEU A CA 1
ATOM 2996 C C . LEU A 1 379 ? 6.926 -30.281 -14.102 1 97.69 379 LEU A C 1
ATOM 2998 O O . LEU A 1 379 ? 8.117 -30.594 -14.039 1 97.69 379 LEU A O 1
ATOM 3002 N N . GLU A 1 380 ? 6.426 -29.156 -14.57 1 98.31 380 GLU A N 1
ATOM 3003 C CA . GLU A 1 380 ? 7.379 -28.156 -15.023 1 98.31 380 GLU A CA 1
ATOM 3004 C C . GLU A 1 380 ? 8.234 -27.641 -13.867 1 98.31 380 GLU A C 1
ATOM 3006 O O . GLU A 1 380 ? 9.445 -27.453 -14.016 1 98.31 380 GLU A O 1
ATOM 3011 N N . ALA A 1 381 ? 7.633 -27.375 -12.734 1 98.56 381 ALA A N 1
ATOM 3012 C CA . ALA A 1 381 ? 8.375 -26.953 -11.555 1 98.56 381 ALA A CA 1
ATOM 3013 C C . ALA A 1 381 ? 9.422 -27.984 -11.164 1 98.56 381 ALA A C 1
ATOM 3015 O O . ALA A 1 381 ? 10.562 -27.641 -10.836 1 98.56 381 ALA A O 1
ATOM 3016 N N . THR A 1 382 ? 9.086 -29.266 -11.219 1 97.88 382 THR A N 1
ATOM 3017 C CA . THR A 1 382 ? 9.992 -30.359 -10.891 1 97.88 382 THR A CA 1
ATOM 3018 C C . THR A 1 382 ? 11.18 -30.391 -11.852 1 97.88 382 THR A C 1
ATOM 3020 O O . THR A 1 382 ? 12.32 -30.562 -11.43 1 97.88 382 THR A O 1
ATOM 3023 N N . ARG A 1 383 ? 10.867 -30.234 -13.125 1 98.19 383 ARG A N 1
ATOM 3024 C CA . ARG A 1 383 ? 11.914 -30.188 -14.133 1 98.19 383 ARG A CA 1
ATOM 3025 C C . ARG A 1 383 ? 12.898 -29.062 -13.852 1 98.19 383 ARG A C 1
ATOM 3027 O O . ARG A 1 383 ? 14.117 -29.25 -13.93 1 98.19 383 ARG A O 1
ATOM 3034 N N . LEU A 1 384 ? 12.414 -27.922 -13.492 1 98.38 384 LEU A N 1
ATOM 3035 C CA . LEU A 1 384 ? 13.242 -26.75 -13.219 1 98.38 384 LEU A CA 1
ATOM 3036 C C . LEU A 1 384 ? 14.086 -26.953 -11.969 1 98.38 384 LEU A C 1
ATOM 3038 O O . LEU A 1 384 ? 15.266 -26.609 -11.945 1 98.38 384 LEU A O 1
ATOM 3042 N N . ALA A 1 385 ? 13.508 -27.516 -10.914 1 98 385 ALA A N 1
ATOM 3043 C CA . ALA A 1 385 ? 14.258 -27.797 -9.695 1 98 385 ALA A CA 1
ATOM 3044 C C . ALA A 1 385 ? 15.438 -28.734 -9.984 1 98 385 ALA A C 1
ATOM 3046 O O . ALA A 1 385 ? 16.469 -28.656 -9.312 1 98 385 ALA A O 1
ATOM 3047 N N . GLY A 1 386 ? 15.312 -29.562 -10.992 1 97.44 386 GLY A N 1
ATOM 3048 C CA . GLY A 1 386 ? 16.359 -30.5 -11.383 1 97.44 386 GLY A CA 1
ATOM 3049 C C . GLY A 1 386 ? 17.594 -29.812 -11.938 1 97.44 386 GLY A C 1
ATOM 3050 O O . GLY A 1 386 ? 18.656 -30.422 -12.023 1 97.44 386 GLY A O 1
ATOM 3051 N N . LYS A 1 387 ? 17.484 -28.547 -12.273 1 97.75 387 LYS A N 1
ATOM 3052 C CA . LYS A 1 387 ? 18.594 -27.797 -12.82 1 97.75 387 LYS A CA 1
ATOM 3053 C C . LYS A 1 387 ? 19.469 -27.219 -11.711 1 97.75 387 LYS A C 1
ATOM 3055 O O . LYS A 1 387 ? 20.547 -26.672 -11.977 1 97.75 387 LYS A O 1
ATOM 3060 N N . ILE A 1 388 ? 19.031 -27.344 -10.484 1 97.81 388 ILE A N 1
ATOM 3061 C CA . ILE A 1 388 ? 19.766 -26.875 -9.32 1 97.81 388 ILE A CA 1
ATOM 3062 C C . ILE A 1 388 ? 20.609 -28.016 -8.75 1 97.81 388 ILE A C 1
ATOM 3064 O O . ILE A 1 388 ? 20.203 -29.172 -8.812 1 97.81 388 ILE A O 1
ATOM 3068 N N . ALA A 1 389 ? 21.75 -27.703 -8.188 1 97.44 389 ALA A N 1
ATOM 3069 C CA . ALA A 1 389 ? 22.656 -28.703 -7.641 1 97.44 389 ALA A CA 1
ATOM 3070 C C . ALA A 1 389 ? 21.953 -29.562 -6.594 1 97.44 389 ALA A C 1
ATOM 3072 O O . ALA A 1 389 ? 21.188 -29.062 -5.777 1 97.44 389 ALA A O 1
ATOM 3073 N N . GLU A 1 390 ? 22.312 -30.812 -6.609 1 96.25 390 GLU A N 1
ATOM 3074 C CA . GLU A 1 390 ? 21.672 -31.766 -5.695 1 96.25 390 GLU A CA 1
ATOM 3075 C C . GLU A 1 390 ? 22.031 -31.453 -4.246 1 96.25 390 GLU A C 1
ATOM 3077 O O . GLU A 1 390 ? 23.203 -31.219 -3.928 1 96.25 390 GLU A O 1
ATOM 3082 N N . SER A 1 391 ? 21.078 -31.375 -3.445 1 95.06 391 SER A N 1
ATOM 3083 C CA . SER A 1 391 ? 21.141 -31.125 -2.008 1 95.06 391 SER A CA 1
ATOM 3084 C C . SER A 1 391 ? 19.844 -31.516 -1.32 1 95.06 391 SER A C 1
ATOM 3086 O O . SER A 1 391 ? 18.828 -31.766 -1.985 1 95.06 391 SER A O 1
ATOM 3088 N N . PRO A 1 392 ? 19.891 -31.656 -0.022 1 94.88 392 PRO A N 1
ATOM 3089 C CA . PRO A 1 392 ? 18.625 -31.922 0.661 1 94.88 392 PRO A CA 1
ATOM 3090 C C . PRO A 1 392 ? 17.562 -30.875 0.373 1 94.88 392 PRO A C 1
ATOM 3092 O O . PRO A 1 392 ? 16.375 -31.188 0.319 1 94.88 392 PRO A O 1
ATOM 3095 N N . TYR A 1 393 ? 18.016 -29.672 0.141 1 96.31 393 TYR A N 1
ATOM 3096 C CA . TYR A 1 393 ? 17.094 -28.594 -0.154 1 96.31 393 TYR A CA 1
ATOM 3097 C C . TYR A 1 393 ? 16.547 -28.719 -1.565 1 96.31 393 TYR A C 1
ATOM 3099 O O . TYR A 1 393 ? 15.344 -28.531 -1.783 1 96.31 393 TYR A O 1
ATOM 3107 N N . GLN A 1 394 ? 17.391 -29 -2.5 1 96.69 394 GLN A N 1
ATOM 3108 C CA . GLN A 1 394 ? 16.938 -29.234 -3.867 1 96.69 394 GLN A CA 1
ATOM 3109 C C . GLN A 1 394 ? 15.945 -30.406 -3.932 1 96.69 394 GLN A C 1
ATOM 3111 O O . GLN A 1 394 ? 14.93 -30.312 -4.621 1 96.69 394 GLN A O 1
ATOM 3116 N N . LYS A 1 395 ? 16.219 -31.469 -3.223 1 96.56 395 LYS A N 1
ATOM 3117 C CA . LYS A 1 395 ? 15.312 -32.594 -3.18 1 96.56 395 LYS A CA 1
ATOM 3118 C C . LYS A 1 395 ? 13.961 -32.219 -2.594 1 96.56 395 LYS A C 1
ATOM 3120 O O . LYS A 1 395 ? 12.922 -32.719 -3.033 1 96.56 395 LYS A O 1
ATOM 3125 N N . SER A 1 396 ? 14.047 -31.391 -1.615 1 96.56 396 SER A N 1
ATOM 3126 C CA . SER A 1 396 ? 12.805 -30.906 -1.022 1 96.56 396 SER A CA 1
ATOM 3127 C C . SER A 1 396 ? 12.016 -30.062 -2.01 1 96.56 396 SER A C 1
ATOM 3129 O O . SER A 1 396 ? 10.781 -30.078 -2.014 1 96.56 396 SER A O 1
ATOM 3131 N N . LEU A 1 397 ? 12.703 -29.266 -2.855 1 97.69 397 LEU A N 1
ATOM 3132 C CA . LEU A 1 397 ? 12.031 -28.5 -3.898 1 97.69 397 LEU A CA 1
ATOM 3133 C C . LEU A 1 397 ? 11.312 -29.422 -4.879 1 97.69 397 LEU A C 1
ATOM 3135 O O . LEU A 1 397 ? 10.281 -29.047 -5.441 1 97.69 397 LEU A O 1
ATOM 3139 N N . LEU A 1 398 ? 11.812 -30.609 -5.035 1 96.81 398 LEU A N 1
ATOM 3140 C CA . LEU A 1 398 ? 11.211 -31.594 -5.918 1 96.81 398 LEU A CA 1
ATOM 3141 C C . LEU A 1 398 ? 9.938 -32.188 -5.297 1 96.81 398 LEU A C 1
ATOM 3143 O O . LEU A 1 398 ? 9.023 -32.594 -6.012 1 96.81 398 LEU A O 1
ATOM 3147 N N . VAL A 1 399 ? 9.883 -32.125 -4.004 1 95.31 399 VAL A N 1
ATOM 3148 C CA . VAL A 1 399 ? 8.773 -32.719 -3.268 1 95.31 399 VAL A CA 1
ATOM 3149 C C . VAL A 1 399 ? 7.621 -31.734 -3.162 1 95.31 399 VAL A C 1
ATOM 3151 O O . VAL A 1 399 ? 6.457 -32.125 -3.08 1 95.31 399 VAL A O 1
ATOM 3154 N N . VAL A 1 400 ? 7.879 -30.453 -3.219 1 95.69 400 VAL A N 1
ATOM 3155 C CA . VAL A 1 400 ? 6.883 -29.406 -2.992 1 95.69 400 VAL A CA 1
ATOM 3156 C C . VAL A 1 400 ? 5.738 -29.562 -3.994 1 95.69 400 VAL A C 1
ATOM 3158 O O . VAL A 1 400 ? 4.566 -29.516 -3.617 1 95.69 400 VAL A O 1
ATOM 3161 N N . PRO A 1 401 ? 6.027 -29.719 -5.328 1 96.19 401 PRO A N 1
ATOM 3162 C CA . PRO A 1 401 ? 4.922 -29.922 -6.27 1 96.19 401 PRO A CA 1
ATOM 3163 C C . PRO A 1 401 ? 4.02 -31.094 -5.891 1 96.19 401 PRO A C 1
ATOM 3165 O O . PRO A 1 401 ? 2.801 -31.016 -6.074 1 96.19 401 PRO A O 1
ATOM 3168 N N . ASP A 1 402 ? 4.559 -32.094 -5.312 1 92.62 402 ASP A N 1
ATOM 3169 C CA . ASP A 1 402 ? 3.779 -33.25 -4.887 1 92.62 402 ASP A CA 1
ATOM 3170 C C . ASP A 1 402 ? 2.865 -32.875 -3.717 1 92.62 402 ASP A C 1
ATOM 3172 O O . ASP A 1 402 ? 1.74 -33.375 -3.627 1 92.62 402 ASP A O 1
ATOM 3176 N N . LEU A 1 403 ? 3.375 -32.094 -2.852 1 91.31 403 LEU A N 1
ATOM 3177 C CA . LEU A 1 403 ? 2.557 -31.656 -1.729 1 91.31 403 LEU A CA 1
ATOM 3178 C C . LEU A 1 403 ? 1.333 -30.891 -2.221 1 91.31 403 LEU A C 1
ATOM 3180 O O . LEU A 1 403 ? 0.251 -31 -1.64 1 91.31 403 LEU A O 1
ATOM 3184 N N . ILE A 1 404 ? 1.477 -30.172 -3.242 1 91.62 404 ILE A N 1
ATOM 3185 C CA . ILE A 1 404 ? 0.402 -29.359 -3.795 1 91.62 404 ILE A CA 1
ATOM 3186 C C . ILE A 1 404 ? -0.633 -30.25 -4.469 1 91.62 404 ILE A C 1
ATOM 3188 O O . ILE A 1 404 ? -1.835 -30.125 -4.223 1 91.62 404 ILE A O 1
ATOM 3192 N N . VAL A 1 405 ? -0.181 -31.203 -5.266 1 89.06 405 VAL A N 1
ATOM 3193 C CA . VAL A 1 405 ? -1.071 -32.062 -6.035 1 89.06 405 VAL A CA 1
ATOM 3194 C C . VAL A 1 405 ? -1.807 -33.031 -5.094 1 89.06 405 VAL A C 1
ATOM 3196 O O . VAL A 1 405 ? -2.969 -33.344 -5.328 1 89.06 405 VAL A O 1
ATOM 3199 N N . ASN A 1 406 ? -1.156 -33.375 -4.027 1 86.94 406 ASN A N 1
ATOM 3200 C CA . ASN A 1 406 ? -1.727 -34.344 -3.107 1 86.94 406 ASN A CA 1
ATOM 3201 C C . ASN A 1 406 ? -2.842 -33.75 -2.262 1 86.94 406 ASN A C 1
ATOM 3203 O O . ASN A 1 406 ? -3.561 -34.469 -1.565 1 86.94 406 ASN A O 1
ATOM 3207 N N . ARG A 1 407 ? -2.912 -32.469 -2.293 1 81.69 407 ARG A N 1
ATOM 3208 C CA . ARG A 1 407 ? -4.051 -31.859 -1.622 1 81.69 407 ARG A CA 1
ATOM 3209 C C . ARG A 1 407 ? -5.363 -32.25 -2.285 1 81.69 407 ARG A C 1
ATOM 3211 O O . ARG A 1 407 ? -6.43 -32.156 -1.678 1 81.69 407 ARG A O 1
ATOM 3218 N N . MET A 1 408 ? -5.258 -32.625 -3.508 1 71.81 408 MET A N 1
ATOM 3219 C CA . MET A 1 408 ? -6.445 -32.969 -4.293 1 71.81 408 MET A CA 1
ATOM 3220 C C . MET A 1 408 ? -6.969 -34.344 -3.922 1 71.81 408 MET A C 1
ATOM 3222 O O . MET A 1 408 ? -8.078 -34.719 -4.312 1 71.81 408 MET A O 1
ATOM 3226 N N . LYS A 1 409 ? -6.203 -35.156 -3.232 1 65.94 409 LYS A N 1
ATOM 3227 C CA . LYS A 1 409 ? -6.602 -36.531 -2.9 1 65.94 409 LYS A CA 1
ATOM 3228 C C . LYS A 1 409 ? -7.496 -36.562 -1.663 1 65.94 409 LYS A C 1
ATOM 3230 O O . LYS A 1 409 ? -7.367 -35.688 -0.781 1 65.94 409 LYS A O 1
ATOM 3235 N N . MET B 1 1 ? -66.312 -5.051 6.531 1 19.19 1 MET B N 1
ATOM 3236 C CA . MET B 1 1 ? -65.875 -6.352 7.051 1 19.19 1 MET B CA 1
ATOM 3237 C C . MET B 1 1 ? -64.375 -6.414 7.219 1 19.19 1 MET B C 1
ATOM 3239 O O . MET B 1 1 ? -63.625 -6.438 6.23 1 19.19 1 MET B O 1
ATOM 3243 N N . ALA B 1 2 ? -63.75 -5.953 8.367 1 19.16 2 ALA B N 1
ATOM 3244 C CA . ALA B 1 2 ? -62.688 -5.012 8.688 1 19.16 2 ALA B CA 1
ATOM 3245 C C . ALA B 1 2 ? -61.312 -5.703 8.68 1 19.16 2 ALA B C 1
ATOM 3247 O O . ALA B 1 2 ? -60.281 -5.043 8.773 1 19.16 2 ALA B O 1
ATOM 3248 N N . SER B 1 3 ? -61.156 -7.055 8.773 1 16.77 3 SER B N 1
ATOM 3249 C CA . SER B 1 3 ? -60.438 -7.598 9.914 1 16.77 3 SER B CA 1
ATOM 3250 C C . SER B 1 3 ? -58.938 -7.641 9.641 1 16.77 3 SER B C 1
ATOM 3252 O O . SER B 1 3 ? -58.125 -7.598 10.57 1 16.77 3 SER B O 1
ATOM 3254 N N . ARG B 1 4 ? -58.344 -8.266 8.609 1 19.98 4 ARG B N 1
ATOM 3255 C CA . ARG B 1 4 ? -57.344 -9.336 8.578 1 19.98 4 ARG B CA 1
ATOM 3256 C C . ARG B 1 4 ? -55.938 -8.773 8.492 1 19.98 4 ARG B C 1
ATOM 3258 O O . ARG B 1 4 ? -55.406 -8.586 7.395 1 19.98 4 ARG B O 1
ATOM 3265 N N . ILE B 1 5 ? -55.469 -7.738 9.383 1 18.84 5 ILE B N 1
ATOM 3266 C CA . ILE B 1 5 ? -54.312 -6.879 9.328 1 18.84 5 ILE B CA 1
ATOM 3267 C C . ILE B 1 5 ? -53.031 -7.734 9.305 1 18.84 5 ILE B C 1
ATOM 3269 O O . ILE B 1 5 ? -53.062 -8.914 9.656 1 18.84 5 ILE B O 1
ATOM 3273 N N . THR B 1 6 ? -51.75 -7.215 9.766 1 17.42 6 THR B N 1
ATOM 3274 C CA . THR B 1 6 ? -50.375 -6.719 9.539 1 17.42 6 THR B CA 1
ATOM 3275 C C . THR B 1 6 ? -49.375 -7.539 10.328 1 17.42 6 THR B C 1
ATOM 3277 O O . THR B 1 6 ? -48.188 -7.238 10.32 1 17.42 6 THR B O 1
ATOM 3280 N N . SER B 1 7 ? -49.625 -8.648 11.125 1 17.86 7 SER B N 1
ATOM 3281 C CA . SER B 1 7 ? -48.812 -8.836 12.312 1 17.86 7 SER B CA 1
ATOM 3282 C C . SER B 1 7 ? -47.375 -9.227 11.938 1 17.86 7 SER B C 1
ATOM 3284 O O . SER B 1 7 ? -47.188 -10.008 11.008 1 17.86 7 SER B O 1
ATOM 3286 N N . GLY B 1 8 ? -46.281 -8.367 12.367 1 18.25 8 GLY B N 1
ATOM 3287 C CA . GLY B 1 8 ? -44.875 -8.094 12.328 1 18.25 8 GLY B CA 1
ATOM 3288 C C . GLY B 1 8 ? -44.031 -9.188 12.961 1 18.25 8 GLY B C 1
ATOM 3289 O O . GLY B 1 8 ? -44.031 -9.352 14.18 1 18.25 8 GLY B O 1
ATOM 3290 N N . ALA B 1 9 ? -43.906 -10.469 12.602 1 17.06 9 ALA B N 1
ATOM 3291 C CA . ALA B 1 9 ? -43.281 -11.594 13.297 1 17.06 9 ALA B CA 1
ATOM 3292 C C . ALA B 1 9 ? -41.812 -11.344 13.539 1 17.06 9 ALA B C 1
ATOM 3294 O O . ALA B 1 9 ? -41.031 -11.203 12.586 1 17.06 9 ALA B O 1
ATOM 3295 N N . ARG B 1 10 ? -41.312 -10.695 14.766 1 17.62 10 ARG B N 1
ATOM 3296 C CA . ARG B 1 10 ? -40.062 -10.328 15.461 1 17.62 10 ARG B CA 1
ATOM 3297 C C . ARG B 1 10 ? -39.188 -11.547 15.68 1 17.62 10 ARG B C 1
ATOM 3299 O O . ARG B 1 10 ? -39.375 -12.305 16.625 1 17.62 10 ARG B O 1
ATOM 3306 N N . LEU B 1 11 ? -38.969 -12.555 14.914 1 16.92 11 LEU B N 1
ATOM 3307 C CA . LEU B 1 11 ? -38.312 -13.758 15.422 1 16.92 11 LEU B CA 1
ATOM 3308 C C . LEU B 1 11 ? -36.906 -13.438 15.891 1 16.92 11 LEU B C 1
ATOM 3310 O O . LEU B 1 11 ? -36.062 -12.953 15.117 1 16.92 11 LEU B O 1
ATOM 3314 N N . CYS B 1 12 ? -36.594 -13.078 17.266 1 17.48 12 CYS B N 1
ATOM 3315 C CA . CYS B 1 12 ? -35.5 -12.812 18.188 1 17.48 12 CYS B CA 1
ATOM 3316 C C . CYS B 1 12 ? -34.5 -13.953 18.172 1 17.48 12 CYS B C 1
ATOM 3318 O O . CYS B 1 12 ? -34.719 -15.008 18.75 1 17.48 12 CYS B O 1
ATOM 3320 N N . VAL B 1 13 ? -33.906 -14.469 17.156 1 16.28 13 VAL B N 1
ATOM 3321 C CA . VAL B 1 13 ? -33.062 -15.633 17.297 1 16.28 13 VAL B CA 1
ATOM 3322 C C . VAL B 1 13 ? -31.875 -15.289 18.203 1 16.28 13 VAL B C 1
ATOM 3324 O O . VAL B 1 13 ? -31.047 -14.43 17.859 1 16.28 13 VAL B O 1
ATOM 3327 N N . ARG B 1 14 ? -31.938 -15.32 19.609 1 17.53 14 ARG B N 1
ATOM 3328 C CA . ARG B 1 14 ? -31.031 -15.227 20.75 1 17.53 14 ARG B CA 1
ATOM 3329 C C . ARG B 1 14 ? -29.938 -16.281 20.672 1 17.53 14 ARG B C 1
ATOM 3331 O O . ARG B 1 14 ? -30.141 -17.438 21.047 1 17.53 14 ARG B O 1
ATOM 3338 N N . ALA B 1 15 ? -29.297 -16.75 19.672 1 16.92 15 ALA B N 1
ATOM 3339 C CA . ALA B 1 15 ? -28.406 -17.906 19.844 1 16.92 15 ALA B CA 1
ATOM 3340 C C . ALA B 1 15 ? -27.344 -17.625 20.891 1 16.92 15 ALA B C 1
ATOM 3342 O O . ALA B 1 15 ? -26.75 -16.547 20.906 1 16.92 15 ALA B O 1
ATOM 3343 N N . SER B 1 16 ? -27.25 -18.375 22.109 1 16.92 16 SER B N 1
ATOM 3344 C CA . SER B 1 16 ? -26.609 -18.641 23.391 1 16.92 16 SER B CA 1
ATOM 3345 C C . SER B 1 16 ? -25.125 -18.969 23.219 1 16.92 16 SER B C 1
ATOM 3347 O O . SER B 1 16 ? -24.766 -20.125 22.969 1 16.92 16 SER B O 1
ATOM 3349 N N . ILE B 1 17 ? -24.328 -18.562 22.297 1 16.73 17 ILE B N 1
ATOM 3350 C CA . ILE B 1 17 ? -22.984 -19.125 22.25 1 16.73 17 ILE B CA 1
ATOM 3351 C C . ILE B 1 17 ? -22.266 -18.844 23.562 1 16.73 17 ILE B C 1
ATOM 3353 O O . ILE B 1 17 ? -21.938 -17.688 23.859 1 16.73 17 ILE B O 1
ATOM 3357 N N . ASP B 1 18 ? -22.641 -19.469 24.734 1 15.98 18 ASP B N 1
ATOM 3358 C CA . ASP B 1 18 ? -22.234 -19.5 26.141 1 15.98 18 ASP B CA 1
ATOM 3359 C C . ASP B 1 18 ? -20.719 -19.562 26.281 1 15.98 18 ASP B C 1
ATOM 3361 O O . ASP B 1 18 ? -20 -19.719 25.281 1 15.98 18 ASP B O 1
ATOM 3365 N N . ARG B 1 19 ? -20.188 -20.594 27.344 1 17.22 19 ARG B N 1
ATOM 3366 C CA . ARG B 1 19 ? -19.453 -20.688 28.609 1 17.22 19 ARG B CA 1
ATOM 3367 C C . ARG B 1 19 ? -18 -21.078 28.344 1 17.22 19 ARG B C 1
ATOM 3369 O O . ARG B 1 19 ? -17.156 -20.984 29.25 1 17.22 19 ARG B O 1
ATOM 3376 N N . LEU B 1 20 ? -17.578 -21.875 27.391 1 16.03 20 LEU B N 1
ATOM 3377 C CA . LEU B 1 20 ? -16.578 -22.875 27.75 1 16.03 20 LEU B CA 1
ATOM 3378 C C . LEU B 1 20 ? -15.242 -22.203 28.078 1 16.03 20 LEU B C 1
ATOM 3380 O O . LEU B 1 20 ? -14.414 -22.781 28.797 1 16.03 20 LEU B O 1
ATOM 3384 N N . VAL B 1 21 ? -14.766 -21.219 27.438 1 17.34 21 VAL B N 1
ATOM 3385 C CA . VAL B 1 21 ? -13.312 -21.297 27.438 1 17.34 21 VAL B CA 1
ATOM 3386 C C . VAL B 1 21 ? -12.766 -20.953 28.828 1 17.34 21 VAL B C 1
ATOM 3388 O O . VAL B 1 21 ? -12.797 -19.797 29.234 1 17.34 21 VAL B O 1
ATOM 3391 N N . CYS B 1 22 ? -13.102 -21.859 29.797 1 15.99 22 CYS B N 1
ATOM 3392 C CA . CYS B 1 22 ? -12.711 -21.719 31.203 1 15.99 22 CYS B CA 1
ATOM 3393 C C . CYS B 1 22 ? -11.234 -21.375 31.312 1 15.99 22 CYS B C 1
ATOM 3395 O O . CYS B 1 22 ? -10.5 -21.391 30.328 1 15.99 22 CYS B O 1
ATOM 3397 N N . ASN B 1 23 ? -10.508 -22.141 32.438 1 16.14 23 ASN B N 1
ATOM 3398 C CA . ASN B 1 23 ? -9.734 -21.922 33.656 1 16.14 23 ASN B CA 1
ATOM 3399 C C . ASN B 1 23 ? -8.234 -22.047 33.406 1 16.14 23 ASN B C 1
ATOM 3401 O O . ASN B 1 23 ? -7.5 -22.562 34.25 1 16.14 23 ASN B O 1
ATOM 3405 N N . LEU B 1 24 ? -7.68 -22.156 32.25 1 16.53 24 LEU B N 1
ATOM 3406 C CA . LEU B 1 24 ? -6.332 -22.719 32.344 1 16.53 24 LEU B CA 1
ATOM 3407 C C . LEU B 1 24 ? -5.477 -21.875 33.312 1 16.53 24 LEU B C 1
ATOM 3409 O O . LEU B 1 24 ? -5.141 -20.734 33 1 16.53 24 LEU B O 1
ATOM 3413 N N . SER B 1 25 ? -5.508 -22.141 34.656 1 15.75 25 SER B N 1
ATOM 3414 C CA . SER B 1 25 ? -4.902 -21.547 35.844 1 15.75 25 SER B CA 1
ATOM 3415 C C . SER B 1 25 ? -3.381 -21.672 35.812 1 15.75 25 SER B C 1
ATOM 3417 O O . SER B 1 25 ? -2.684 -21.031 36.625 1 15.75 25 SER B O 1
ATOM 3419 N N . ARG B 1 26 ? -2.719 -22.828 35.344 1 17.2 26 ARG B N 1
ATOM 3420 C CA . ARG B 1 26 ? -1.739 -23.312 36.312 1 17.2 26 ARG B CA 1
ATOM 3421 C C . ARG B 1 26 ? -0.655 -22.281 36.562 1 17.2 26 ARG B C 1
ATOM 3423 O O . ARG B 1 26 ? -0.428 -21.391 35.75 1 17.2 26 ARG B O 1
ATOM 3430 N N . ASN B 1 27 ? 0.41 -22.578 37.562 1 16.06 27 ASN B N 1
ATOM 3431 C CA . ASN B 1 27 ? 1.232 -22.078 38.656 1 16.06 27 ASN B CA 1
ATOM 3432 C C . ASN B 1 27 ? 2.508 -21.406 38.156 1 16.06 27 ASN B C 1
ATOM 3434 O O . ASN B 1 27 ? 2.818 -20.281 38.531 1 16.06 27 ASN B O 1
ATOM 3438 N N . ARG B 1 28 ? 3.709 -22.219 37.844 1 17.09 28 ARG B N 1
ATOM 3439 C CA . ARG B 1 28 ? 4.906 -22.156 38.688 1 17.09 28 ARG B CA 1
ATOM 3440 C C . ARG B 1 28 ? 5.777 -20.969 38.281 1 17.09 28 ARG B C 1
ATOM 3442 O O . ARG B 1 28 ? 5.66 -20.438 37.188 1 17.09 28 ARG B O 1
ATOM 3449 N N . HIS B 1 29 ? 7.051 -20.75 38.969 1 16.42 29 HIS B N 1
ATOM 3450 C CA . HIS B 1 29 ? 7.957 -19.797 39.594 1 16.42 29 HIS B CA 1
ATOM 3451 C C . HIS B 1 29 ? 9.023 -19.312 38.625 1 16.42 29 HIS B C 1
ATOM 3453 O O . HIS B 1 29 ? 9.5 -18.188 38.719 1 16.42 29 HIS B O 1
ATOM 3459 N N . HIS B 1 30 ? 9.453 -20.109 37.594 1 17 30 HIS B N 1
ATOM 3460 C CA . HIS B 1 30 ? 10.906 -20.062 37.719 1 17 30 HIS B CA 1
ATOM 3461 C C . HIS B 1 30 ? 11.461 -18.688 37.375 1 17 30 HIS B C 1
ATOM 3463 O O . HIS B 1 30 ? 10.797 -17.891 36.719 1 17 30 HIS B O 1
ATOM 3469 N N . ASN B 1 31 ? 12.867 -18.672 37.375 1 16.86 31 ASN B N 1
ATOM 3470 C CA . ASN B 1 31 ? 14.016 -17.828 37.719 1 16.86 31 ASN B CA 1
ATOM 3471 C C . ASN B 1 31 ? 14.297 -16.797 36.625 1 16.86 31 ASN B C 1
ATOM 3473 O O . ASN B 1 31 ? 13.992 -17.031 35.438 1 16.86 31 ASN B O 1
ATOM 3477 N N . ALA B 1 32 ? 14.789 -15.617 37.062 1 16.92 32 ALA B N 1
ATOM 3478 C CA . ALA B 1 32 ? 15.07 -14.219 36.75 1 16.92 32 ALA B CA 1
ATOM 3479 C C . ALA B 1 32 ? 16.109 -14.086 35.625 1 16.92 32 ALA B C 1
ATOM 3481 O O . ALA B 1 32 ? 16.688 -13.016 35.438 1 16.92 32 ALA B O 1
ATOM 3482 N N . VAL B 1 33 ? 16.172 -15.008 34.625 1 17.92 33 VAL B N 1
ATOM 3483 C CA . VAL B 1 33 ? 17.484 -14.695 34.062 1 17.92 33 VAL B CA 1
ATOM 3484 C C . VAL B 1 33 ? 17.469 -13.312 33.438 1 17.92 33 VAL B C 1
ATOM 3486 O O . VAL B 1 33 ? 16.516 -12.953 32.719 1 17.92 33 VAL B O 1
ATOM 3489 N N . THR B 1 34 ? 18.312 -12.312 33.781 1 16.5 34 THR B N 1
ATOM 3490 C CA . THR B 1 34 ? 18.656 -10.891 33.781 1 16.5 34 THR B CA 1
ATOM 3491 C C . THR B 1 34 ? 19.031 -10.445 32.344 1 16.5 34 THR B C 1
ATOM 3493 O O . THR B 1 34 ? 19.266 -9.266 32.125 1 16.5 34 THR B O 1
ATOM 3496 N N . THR B 1 35 ? 19.016 -11.336 31.25 1 18.59 35 THR B N 1
ATOM 3497 C CA . THR B 1 35 ? 20.047 -10.766 30.406 1 18.59 35 THR B CA 1
ATOM 3498 C C . THR B 1 35 ? 19.578 -9.469 29.766 1 18.59 35 THR B C 1
ATOM 3500 O O . THR B 1 35 ? 18.453 -9.406 29.234 1 18.59 35 THR B O 1
ATOM 3503 N N . GLY B 1 36 ? 20.094 -8.289 30.125 1 18.16 36 GLY B N 1
ATOM 3504 C CA . GLY B 1 36 ? 19.984 -6.848 29.938 1 18.16 36 GLY B CA 1
ATOM 3505 C C . GLY B 1 36 ? 20.188 -6.406 28.5 1 18.16 36 GLY B C 1
ATOM 3506 O O . GLY B 1 36 ? 20.734 -5.328 28.25 1 18.16 36 GLY B O 1
ATOM 3507 N N . VAL B 1 37 ? 19.969 -7.23 27.422 1 19.39 37 VAL B N 1
ATOM 3508 C CA . VAL B 1 37 ? 20.594 -6.609 26.25 1 19.39 37 VAL B CA 1
ATOM 3509 C C . VAL B 1 37 ? 19.859 -5.316 25.906 1 19.39 37 VAL B C 1
ATOM 3511 O O . VAL B 1 37 ? 18.625 -5.25 25.984 1 19.39 37 VAL B O 1
ATOM 3514 N N . GLU B 1 38 ? 20.578 -4.137 25.734 1 19.2 38 GLU B N 1
ATOM 3515 C CA . GLU B 1 38 ? 20.453 -2.691 25.578 1 19.2 38 GLU B CA 1
ATOM 3516 C C . GLU B 1 38 ? 19.797 -2.328 24.25 1 19.2 38 GLU B C 1
ATOM 3518 O O . GLU B 1 38 ? 20.484 -2.17 23.234 1 19.2 38 GLU B O 1
ATOM 3523 N N . THR B 1 39 ? 18.953 -3.092 23.656 1 19.3 39 THR B N 1
ATOM 3524 C CA . THR B 1 39 ? 18.516 -2.652 22.344 1 19.3 39 THR B CA 1
ATOM 3525 C C . THR B 1 39 ? 17.719 -1.348 22.438 1 19.3 39 THR B C 1
ATOM 3527 O O . THR B 1 39 ? 16.5 -1.363 22.578 1 19.3 39 THR B O 1
ATOM 3530 N N . ALA B 1 40 ? 18.203 -0.285 23.125 1 22.25 40 ALA B N 1
ATOM 3531 C CA . ALA B 1 40 ? 17.562 0.94 23.594 1 22.25 40 ALA B CA 1
ATOM 3532 C C . ALA B 1 40 ? 17.219 1.86 22.422 1 22.25 40 ALA B C 1
ATOM 3534 O O . ALA B 1 40 ? 16.641 2.932 22.625 1 22.25 40 ALA B O 1
ATOM 3535 N N . ALA B 1 41 ? 17.906 1.806 21.266 1 21.48 41 ALA B N 1
ATOM 3536 C CA . ALA B 1 41 ? 18.125 3.092 20.609 1 21.48 41 ALA B CA 1
ATOM 3537 C C . ALA B 1 41 ? 16.812 3.637 20.047 1 21.48 41 ALA B C 1
ATOM 3539 O O . ALA B 1 41 ? 16.594 4.848 20.031 1 21.48 41 ALA B O 1
ATOM 3540 N N . VAL B 1 42 ? 16.016 2.824 19.391 1 22.05 42 VAL B N 1
ATOM 3541 C CA . VAL B 1 42 ? 15.039 3.395 18.469 1 22.05 42 VAL B CA 1
ATOM 3542 C C . VAL B 1 42 ? 13.812 3.883 19.234 1 22.05 42 VAL B C 1
ATOM 3544 O O . VAL B 1 42 ? 12.852 4.371 18.641 1 22.05 42 VAL B O 1
ATOM 3547 N N . ARG B 1 43 ? 13.664 3.531 20.531 1 29.02 43 ARG B N 1
ATOM 3548 C CA . ARG B 1 43 ? 12.5 3.908 21.328 1 29.02 43 ARG B CA 1
ATOM 3549 C C . ARG B 1 43 ? 12.398 5.426 21.484 1 29.02 43 ARG B C 1
ATOM 3551 O O . ARG B 1 43 ? 11.461 5.938 22.094 1 29.02 43 ARG B O 1
ATOM 3558 N N . ARG B 1 44 ? 13.562 6.062 21.312 1 28.28 44 ARG B N 1
ATOM 3559 C CA . ARG B 1 44 ? 13.75 7.418 21.812 1 28.28 44 ARG B CA 1
ATOM 3560 C C . ARG B 1 44 ? 12.961 8.422 20.984 1 28.28 44 ARG B C 1
ATOM 3562 O O . ARG B 1 44 ? 12.57 9.484 21.484 1 28.28 44 ARG B O 1
ATOM 3569 N N . SER B 1 45 ? 12.734 8.094 19.719 1 28.41 45 SER B N 1
ATOM 3570 C CA . SER B 1 45 ? 12.375 9.297 18.969 1 28.41 45 SER B CA 1
ATOM 3571 C C . SER B 1 45 ? 10.906 9.641 19.172 1 28.41 45 SER B C 1
ATOM 3573 O O . SER B 1 45 ? 10.539 10.82 19.188 1 28.41 45 SER B O 1
ATOM 3575 N N . SER B 1 46 ? 10.016 8.641 19.297 1 32.88 46 SER B N 1
ATOM 3576 C CA . SER B 1 46 ? 8.602 8.992 19.391 1 32.88 46 SER B CA 1
ATOM 3577 C C . SER B 1 46 ? 8.281 9.617 20.75 1 32.88 46 SER B C 1
ATOM 3579 O O . SER B 1 46 ? 7.41 10.492 20.844 1 32.88 46 SER B O 1
ATOM 3581 N N . ASP B 1 47 ? 8.992 9.125 21.781 1 34.56 47 ASP B N 1
ATOM 3582 C CA . ASP B 1 47 ? 8.781 9.672 23.125 1 34.56 47 ASP B CA 1
ATOM 3583 C C . ASP B 1 47 ? 9.312 11.102 23.219 1 34.56 47 ASP B C 1
ATOM 3585 O O . ASP B 1 47 ? 8.805 11.914 23.984 1 34.56 47 ASP B O 1
ATOM 3589 N N . ARG B 1 48 ? 10.32 11.398 22.469 1 37.34 48 ARG B N 1
ATOM 3590 C CA . ARG B 1 48 ? 10.906 12.734 22.547 1 37.34 48 ARG B CA 1
ATOM 3591 C C . ARG B 1 48 ? 9.977 13.773 21.938 1 37.34 48 ARG B C 1
ATOM 3593 O O . ARG B 1 48 ? 9.977 14.93 22.344 1 37.34 48 ARG B O 1
ATOM 3600 N N . LEU B 1 49 ? 9.25 13.344 21.031 1 36.12 49 LEU B N 1
ATOM 3601 C CA . LEU B 1 49 ? 8.344 14.305 20.406 1 36.12 49 LEU B CA 1
ATOM 3602 C C . LEU B 1 49 ? 7.211 14.672 21.359 1 36.12 49 LEU B C 1
ATOM 3604 O O . LEU B 1 49 ? 6.84 15.844 21.469 1 36.12 49 LEU B O 1
ATOM 3608 N N . LEU B 1 50 ? 6.809 13.727 22.219 1 35.94 50 LEU B N 1
ATOM 3609 C CA . LEU B 1 50 ? 5.75 14.016 23.172 1 35.94 50 LEU B CA 1
ATOM 3610 C C . LEU B 1 50 ? 6.277 14.883 24.312 1 35.94 50 LEU B C 1
ATOM 3612 O O . LEU B 1 50 ? 5.594 15.797 24.781 1 35.94 50 LEU B O 1
ATOM 3616 N N . GLN B 1 51 ? 7.492 14.562 24.75 1 37.97 51 GLN B N 1
ATOM 3617 C CA . GLN B 1 51 ? 8.047 15.328 25.859 1 37.97 51 GLN B CA 1
ATOM 3618 C C . GLN B 1 51 ? 8.32 16.766 25.469 1 37.97 51 GLN B C 1
ATOM 3620 O O . GLN B 1 51 ? 8.109 17.688 26.266 1 37.97 51 GLN B O 1
ATOM 3625 N N . CYS B 1 52 ? 8.734 16.922 24.312 1 35.78 52 CYS B N 1
ATOM 3626 C CA . CYS B 1 52 ? 9.031 18.297 23.906 1 35.78 52 CYS B CA 1
ATOM 3627 C C . CYS B 1 52 ? 7.75 19.109 23.75 1 35.78 52 CYS B C 1
ATOM 3629 O O . CYS B 1 52 ? 7.703 20.266 24.125 1 35.78 52 CYS B O 1
ATOM 3631 N N . TYR B 1 53 ? 6.762 18.438 23.344 1 35.12 53 TYR B N 1
ATOM 3632 C CA . TYR B 1 53 ? 5.535 19.203 23.141 1 35.12 53 TYR B CA 1
ATOM 3633 C C . TYR B 1 53 ? 4.84 19.5 24.453 1 35.12 53 TYR B C 1
ATOM 3635 O O . TYR B 1 53 ? 4.273 20.578 24.641 1 35.12 53 TYR B O 1
ATOM 3643 N N . GLN B 1 54 ? 4.895 18.562 25.422 1 36.06 54 GLN B N 1
ATOM 3644 C CA . GLN B 1 54 ? 4.301 18.891 26.719 1 36.06 54 GLN B CA 1
ATOM 3645 C C . GLN B 1 54 ? 5.031 20.062 27.375 1 36.06 54 GLN B C 1
ATOM 3647 O O . GLN B 1 54 ? 4.402 20.922 28 1 36.06 54 GLN B O 1
ATOM 3652 N N . LYS B 1 55 ? 6.316 20.109 27.312 1 37.16 55 LYS B N 1
ATOM 3653 C CA . LYS B 1 55 ? 7.062 21.219 27.906 1 37.16 55 LYS B CA 1
ATOM 3654 C C . LYS B 1 55 ? 6.707 22.547 27.234 1 37.16 55 LYS B C 1
ATOM 3656 O O . LYS B 1 55 ? 6.582 23.578 27.906 1 37.16 55 LYS B O 1
ATOM 3661 N N . GLN B 1 56 ? 6.531 22.453 26 1 35.38 56 GLN B N 1
ATOM 3662 C CA . GLN B 1 56 ? 6.188 23.688 25.312 1 35.38 56 GLN B CA 1
ATOM 3663 C C . GLN B 1 56 ? 4.77 24.141 25.641 1 35.38 56 GLN B C 1
ATOM 3665 O O . GLN B 1 56 ? 4.512 25.328 25.797 1 35.38 56 GLN B O 1
ATOM 3670 N N . LEU B 1 57 ? 3.93 23.172 25.891 1 37.12 57 LEU B N 1
ATOM 3671 C CA . LEU B 1 57 ? 2.564 23.547 26.234 1 37.12 57 LEU B CA 1
ATOM 3672 C C . LEU B 1 57 ? 2.486 24.078 27.656 1 37.12 57 LEU B C 1
ATOM 3674 O O . LEU B 1 57 ? 1.748 25.031 27.938 1 37.12 57 LEU B O 1
ATOM 3678 N N . ASN B 1 58 ? 3.217 23.438 28.641 1 36.06 58 ASN B N 1
ATOM 3679 C CA . ASN B 1 58 ? 3.207 23.953 30.016 1 36.06 58 ASN B CA 1
ATOM 3680 C C . ASN B 1 58 ? 3.83 25.344 30.078 1 36.06 58 ASN B C 1
ATOM 3682 O O . ASN B 1 58 ? 3.457 26.156 30.938 1 36.06 58 ASN B O 1
ATOM 3686 N N . ARG B 1 59 ? 4.895 25.609 29.344 1 35.94 59 ARG B N 1
ATOM 3687 C CA . ARG B 1 59 ? 5.48 26.938 29.359 1 35.94 59 ARG B CA 1
ATOM 3688 C C . ARG B 1 59 ? 4.496 27.984 28.828 1 35.94 59 ARG B C 1
ATOM 3690 O O . ARG B 1 59 ? 4.5 29.125 29.266 1 35.94 59 ARG B O 1
ATOM 3697 N N . ILE B 1 60 ? 3.6 27.5 28 1 35.41 60 ILE B N 1
ATOM 3698 C CA . ILE B 1 60 ? 2.648 28.469 27.453 1 35.41 60 ILE B CA 1
ATOM 3699 C C . ILE B 1 60 ? 1.612 28.828 28.516 1 35.41 60 ILE B C 1
ATOM 3701 O O . ILE B 1 60 ? 1.181 29.984 28.609 1 35.41 60 ILE B O 1
ATOM 3705 N N . ARG B 1 61 ? 1.311 27.938 29.547 1 34.47 61 ARG B N 1
ATOM 3706 C CA . ARG B 1 61 ? 0.307 28.266 30.562 1 34.47 61 ARG B CA 1
ATOM 3707 C C . ARG B 1 61 ? 0.85 29.266 31.578 1 34.47 61 ARG B C 1
ATOM 3709 O O . ARG B 1 61 ? 0.112 30.109 32.062 1 34.47 61 ARG B O 1
ATOM 3716 N N . SER B 1 62 ? 2.092 28.969 32.125 1 32.56 62 SER B N 1
ATOM 3717 C CA . SER B 1 62 ? 2.547 29.828 33.219 1 32.56 62 SER B CA 1
ATOM 3718 C C . SER B 1 62 ? 2.82 31.25 32.719 1 32.56 62 SER B C 1
ATOM 3720 O O . SER B 1 62 ? 2.74 32.188 33.5 1 32.56 62 SER B O 1
ATOM 3722 N N . ASP B 1 63 ? 3.43 31.375 31.641 1 29.62 63 ASP B N 1
ATOM 3723 C CA . ASP B 1 63 ? 3.859 32.719 31.266 1 29.62 63 ASP B CA 1
ATOM 3724 C C . ASP B 1 63 ? 2.66 33.625 30.984 1 29.62 63 ASP B C 1
ATOM 3726 O O . ASP B 1 63 ? 2.816 34.719 30.469 1 29.62 63 ASP B O 1
ATOM 3730 N N . HIS B 1 64 ? 1.457 33.125 31.328 1 29.02 64 HIS B N 1
ATOM 3731 C CA . HIS B 1 64 ? 0.383 34.062 31.031 1 29.02 64 HIS B CA 1
ATOM 3732 C C . HIS B 1 64 ? 0.43 35.281 31.969 1 29.02 64 HIS B C 1
ATOM 3734 O O . HIS B 1 64 ? -0.361 36.219 31.828 1 29.02 64 HIS B O 1
ATOM 3740 N N . GLN B 1 65 ? 0.869 35 33.219 1 27.22 65 GLN B N 1
ATOM 3741 C CA . GLN B 1 65 ? 0.481 36.188 34 1 27.22 65 GLN B CA 1
ATOM 3742 C C . GLN B 1 65 ? 1.182 37.438 33.469 1 27.22 65 GLN B C 1
ATOM 3744 O O . GLN B 1 65 ? 0.553 38.5 33.312 1 27.22 65 GLN B O 1
ATOM 3749 N N . ARG B 1 66 ? 2.482 37.656 34 1 27.88 66 ARG B N 1
ATOM 3750 C CA . ARG B 1 66 ? 3.084 38.969 34.062 1 27.88 66 ARG B CA 1
ATOM 3751 C C . ARG B 1 66 ? 3.494 39.438 32.656 1 27.88 66 ARG B C 1
ATOM 3753 O O . ARG B 1 66 ? 4.676 39.406 32.312 1 27.88 66 ARG B O 1
ATOM 3760 N N . ASN B 1 67 ? 2.967 38.844 31.641 1 22.53 67 ASN B N 1
ATOM 3761 C CA . ASN B 1 67 ? 3.438 39.312 30.344 1 22.53 67 ASN B CA 1
ATOM 3762 C C . ASN B 1 67 ? 3.26 40.844 30.203 1 22.53 67 ASN B C 1
ATOM 3764 O O . ASN B 1 67 ? 2.133 41.312 30.094 1 22.53 67 ASN B O 1
ATOM 3768 N N . HIS B 1 68 ? 3.91 41.562 31.094 1 22.95 68 HIS B N 1
ATOM 3769 C CA . HIS B 1 68 ? 4.043 42.969 30.641 1 22.95 68 HIS B CA 1
ATOM 3770 C C . HIS B 1 68 ? 4.383 43.031 29.156 1 22.95 68 HIS B C 1
ATOM 3772 O O . HIS B 1 68 ? 5.305 42.344 28.703 1 22.95 68 HIS B O 1
ATOM 3778 N N . CYS B 1 69 ? 3.48 43.188 28.375 1 24.69 69 CYS B N 1
ATOM 3779 C CA . CYS B 1 69 ? 3.498 43.375 26.938 1 24.69 69 CYS B CA 1
ATOM 3780 C C . CYS B 1 69 ? 4.621 44.312 26.516 1 24.69 69 CYS B C 1
ATOM 3782 O O . CYS B 1 69 ? 4.457 45.531 26.547 1 24.69 69 CYS B O 1
ATOM 3784 N N . ARG B 1 70 ? 5.816 44.125 27.141 1 25.67 70 ARG B N 1
ATOM 3785 C CA . ARG B 1 70 ? 6.766 45.031 26.516 1 25.67 70 ARG B CA 1
ATOM 3786 C C . ARG B 1 70 ? 6.586 45.062 25 1 25.67 70 ARG B C 1
ATOM 3788 O O . ARG B 1 70 ? 6.301 44.031 24.391 1 25.67 70 ARG B O 1
ATOM 3795 N N . ARG B 1 71 ? 6.293 46.219 24.516 1 24.8 71 ARG B N 1
ATOM 3796 C CA . ARG B 1 71 ? 6.203 46.688 23.141 1 24.8 71 ARG B CA 1
ATOM 3797 C C . ARG B 1 71 ? 7.32 46.125 22.281 1 24.8 71 ARG B C 1
ATOM 3799 O O . ARG B 1 71 ? 8.5 46.406 22.516 1 24.8 71 ARG B O 1
ATOM 3806 N N . TYR B 1 72 ? 7.305 44.812 22.188 1 23.05 72 TYR B N 1
ATOM 3807 C CA . TYR B 1 72 ? 8.234 44.375 21.156 1 23.05 72 TYR B CA 1
ATOM 3808 C C . TYR B 1 72 ? 8.328 45.438 20.031 1 23.05 72 TYR B C 1
ATOM 3810 O O . TYR B 1 72 ? 7.305 45.875 19.516 1 23.05 72 TYR B O 1
ATOM 3818 N N . THR B 1 73 ? 9.164 46.344 20.188 1 24 73 THR B N 1
ATOM 3819 C CA . THR B 1 73 ? 9.508 47.219 19.078 1 24 73 THR B CA 1
ATOM 3820 C C . THR B 1 73 ? 9.242 46.5 17.734 1 24 73 THR B C 1
ATOM 3822 O O . THR B 1 73 ? 9.492 45.312 17.594 1 24 73 THR B O 1
ATOM 3825 N N . THR B 1 74 ? 8.227 47 17 1 26.31 74 THR B N 1
ATOM 3826 C CA . THR B 1 74 ? 7.914 46.75 15.602 1 26.31 74 THR B CA 1
ATOM 3827 C C . THR B 1 74 ? 9.18 46.406 14.82 1 26.31 74 THR B C 1
ATOM 3829 O O . THR B 1 74 ? 10.094 47.219 14.727 1 26.31 74 THR B O 1
ATOM 3832 N N . LEU B 1 75 ? 9.766 45.344 15.07 1 26.67 75 LEU B N 1
ATOM 3833 C CA . LEU B 1 75 ? 10.773 45.031 14.062 1 26.67 75 LEU B CA 1
ATOM 3834 C C . LEU B 1 75 ? 10.477 45.75 12.75 1 26.67 75 LEU B C 1
ATOM 3836 O O . LEU B 1 75 ? 9.328 45.781 12.312 1 26.67 75 LEU B O 1
ATOM 3840 N N . GLN B 1 76 ? 11.086 46.812 12.484 1 27.64 76 GLN B N 1
ATOM 3841 C CA . GLN B 1 76 ? 11.109 47.625 11.266 1 27.64 76 GLN B CA 1
ATOM 3842 C C . GLN B 1 76 ? 10.734 46.781 10.047 1 27.64 76 GLN B C 1
ATOM 3844 O O . GLN B 1 76 ? 11.039 45.594 9.992 1 27.64 76 GLN B O 1
ATOM 3849 N N . ASP B 1 77 ? 9.609 47.156 9.32 1 30.28 77 ASP B N 1
ATOM 3850 C CA . ASP B 1 77 ? 9.211 46.875 7.945 1 30.28 77 ASP B CA 1
ATOM 3851 C C . ASP B 1 77 ? 10.422 46.469 7.098 1 30.28 77 ASP B C 1
ATOM 3853 O O . ASP B 1 77 ? 11.07 47.344 6.504 1 30.28 77 ASP B O 1
ATOM 3857 N N . THR B 1 78 ? 11.305 45.844 7.621 1 31.48 78 THR B N 1
ATOM 3858 C CA . THR B 1 78 ? 12.312 45.469 6.641 1 31.48 78 THR B CA 1
ATOM 3859 C C . THR B 1 78 ? 11.664 45.156 5.297 1 31.48 78 THR B C 1
ATOM 3861 O O . THR B 1 78 ? 10.484 44.812 5.234 1 31.48 78 THR B O 1
ATOM 3864 N N . ASP B 1 79 ? 12.32 45.25 4.113 1 33.5 79 ASP B N 1
ATOM 3865 C CA . ASP B 1 79 ? 11.898 45.188 2.719 1 33.5 79 ASP B CA 1
ATOM 3866 C C . ASP B 1 79 ? 11.023 43.969 2.453 1 33.5 79 ASP B C 1
ATOM 3868 O O . ASP B 1 79 ? 11.508 42.969 1.914 1 33.5 79 ASP B O 1
ATOM 3872 N N . THR B 1 80 ? 10.242 43.5 3.244 1 39.53 80 THR B N 1
ATOM 3873 C CA . THR B 1 80 ? 9.195 42.531 2.994 1 39.53 80 THR B CA 1
ATOM 3874 C C . THR B 1 80 ? 8.492 42.812 1.666 1 39.53 80 THR B C 1
ATOM 3876 O O . THR B 1 80 ? 7.727 41.969 1.175 1 39.53 80 THR B O 1
ATOM 3879 N N . ASP B 1 81 ? 8.406 44.031 1.32 1 39.59 81 ASP B N 1
ATOM 3880 C CA . ASP B 1 81 ? 7.902 44.406 0.004 1 39.59 81 ASP B CA 1
ATOM 3881 C C . ASP B 1 81 ? 8.672 43.719 -1.106 1 39.59 81 ASP B C 1
ATOM 3883 O O . ASP B 1 81 ? 8.125 43.438 -2.178 1 39.59 81 ASP B O 1
ATOM 3887 N N . SER B 1 82 ? 9.945 43.531 -0.858 1 43.47 82 SER B N 1
ATOM 3888 C CA . SER B 1 82 ? 10.789 42.969 -1.899 1 43.47 82 SER B CA 1
ATOM 3889 C C . SER B 1 82 ? 10.539 41.469 -2.043 1 43.47 82 SER B C 1
ATOM 3891 O O . SER B 1 82 ? 10.82 40.875 -3.094 1 43.47 82 SER B O 1
ATOM 3893 N N . LEU B 1 83 ? 10.219 40.688 -0.959 1 50.75 83 LEU B N 1
ATOM 3894 C CA . LEU B 1 83 ? 9.938 39.281 -1.108 1 50.75 83 LEU B CA 1
ATOM 3895 C C . LEU B 1 83 ? 8.578 39.062 -1.769 1 50.75 83 LEU B C 1
ATOM 3897 O O . LEU B 1 83 ? 8.289 37.969 -2.268 1 50.75 83 LEU B O 1
ATOM 3901 N N . SER B 1 84 ? 7.605 40.031 -1.562 1 53.97 84 SER B N 1
ATOM 3902 C CA . SER B 1 84 ? 6.254 39.938 -2.107 1 53.97 84 SER B CA 1
ATOM 3903 C C . SER B 1 84 ? 6.281 39.719 -3.615 1 53.97 84 SER B C 1
ATOM 3905 O O . SER B 1 84 ? 5.332 39.156 -4.184 1 53.97 84 SER B O 1
ATOM 3907 N N . SER B 1 85 ? 7.445 39.938 -4.109 1 65.75 85 SER B N 1
ATOM 3908 C CA . SER B 1 85 ? 7.512 39.844 -5.566 1 65.75 85 SER B CA 1
ATOM 3909 C C . SER B 1 85 ? 7.941 38.469 -6.027 1 65.75 85 SER B C 1
ATOM 3911 O O . SER B 1 85 ? 7.832 38.125 -7.207 1 65.75 85 SER B O 1
ATOM 3913 N N . ILE B 1 86 ? 8.211 37.625 -4.973 1 79.31 86 ILE B N 1
ATOM 3914 C CA . ILE B 1 86 ? 8.734 36.344 -5.41 1 79.31 86 ILE B CA 1
ATOM 3915 C C . ILE B 1 86 ? 7.602 35.312 -5.449 1 79.31 86 ILE B C 1
ATOM 3917 O O . ILE B 1 86 ? 6.902 35.125 -4.457 1 79.31 86 ILE B O 1
ATOM 3921 N N . ASP B 1 87 ? 7.375 34.75 -6.605 1 89.31 87 ASP B N 1
ATOM 3922 C CA . ASP B 1 87 ? 6.406 33.688 -6.816 1 89.31 87 ASP B CA 1
ATOM 3923 C C . ASP B 1 87 ? 7.109 32.344 -7.047 1 89.31 87 ASP B C 1
ATOM 3925 O O . ASP B 1 87 ? 7.645 32.094 -8.133 1 89.31 87 ASP B O 1
ATOM 3929 N N . PRO B 1 88 ? 7.035 31.562 -5.988 1 91.62 88 PRO B N 1
ATOM 3930 C CA . PRO B 1 88 ? 7.723 30.281 -6.117 1 91.62 88 PRO B CA 1
ATOM 3931 C C . PRO B 1 88 ? 7.266 29.469 -7.336 1 91.62 88 PRO B C 1
ATOM 3933 O O . PRO B 1 88 ? 8.07 28.781 -7.965 1 91.62 88 PRO B O 1
ATOM 3936 N N . TYR B 1 89 ? 6.039 29.578 -7.734 1 90.25 89 TYR B N 1
ATOM 3937 C CA . TYR B 1 89 ? 5.516 28.844 -8.875 1 90.25 89 TYR B CA 1
ATOM 3938 C C . TYR B 1 89 ? 6.113 29.359 -10.18 1 90.25 89 TYR B C 1
ATOM 3940 O O . TYR B 1 89 ? 6.398 28.578 -11.094 1 90.25 89 TYR B O 1
ATOM 3948 N N . ARG B 1 90 ? 6.301 30.609 -10.227 1 90.56 90 ARG B N 1
ATOM 3949 C CA . ARG B 1 90 ? 6.922 31.188 -11.414 1 90.56 90 ARG B CA 1
ATOM 3950 C C . ARG B 1 90 ? 8.391 30.797 -11.516 1 90.56 90 ARG B C 1
ATOM 3952 O O . ARG B 1 90 ? 8.883 30.5 -12.602 1 90.56 90 ARG B O 1
ATOM 3959 N N . LEU B 1 91 ? 9 30.812 -10.391 1 91.94 91 LEU B N 1
ATOM 3960 C CA . LEU B 1 91 ? 10.406 30.453 -10.336 1 91.94 91 LEU B CA 1
ATOM 3961 C C . LEU B 1 91 ? 10.602 29 -10.797 1 91.94 91 LEU B C 1
ATOM 3963 O O . LEU B 1 91 ? 11.602 28.688 -11.453 1 91.94 91 LEU B O 1
ATOM 3967 N N . LEU B 1 92 ? 9.578 28.141 -10.5 1 92.94 92 LEU B N 1
ATOM 3968 C CA . LEU B 1 92 ? 9.742 26.703 -10.742 1 92.94 92 LEU B CA 1
ATOM 3969 C C . LEU B 1 92 ? 8.891 26.25 -11.922 1 92.94 92 LEU B C 1
ATOM 3971 O O . LEU B 1 92 ? 8.594 25.062 -12.062 1 92.94 92 LEU B O 1
ATOM 3975 N N . ASP B 1 93 ? 8.484 27.094 -12.758 1 90.31 93 ASP B N 1
ATOM 3976 C CA . ASP B 1 93 ? 7.559 26.781 -13.844 1 90.31 93 ASP B CA 1
ATOM 3977 C C . ASP B 1 93 ? 8.094 25.656 -14.719 1 90.31 93 ASP B C 1
ATOM 3979 O O . ASP B 1 93 ? 7.367 24.703 -15.039 1 90.31 93 ASP B O 1
ATOM 3983 N N . ASP B 1 94 ? 9.328 25.688 -15.016 1 88.88 94 ASP B N 1
ATOM 3984 C CA . ASP B 1 94 ? 9.938 24.688 -15.875 1 88.88 94 ASP B CA 1
ATOM 3985 C C . ASP B 1 94 ? 10.016 23.328 -15.172 1 88.88 94 ASP B C 1
ATOM 3987 O O . ASP B 1 94 ? 9.828 22.281 -15.797 1 88.88 94 ASP B O 1
ATOM 3991 N N . ASP B 1 95 ? 10.258 23.375 -13.898 1 90.19 95 ASP B N 1
ATOM 3992 C CA . ASP B 1 95 ? 10.398 22.156 -13.117 1 90.19 95 ASP B CA 1
ATOM 3993 C C . ASP B 1 95 ? 9.047 21.453 -12.938 1 90.19 95 ASP B C 1
ATOM 3995 O O . ASP B 1 95 ? 8.977 20.234 -12.898 1 90.19 95 ASP B O 1
ATOM 3999 N N . LEU B 1 96 ? 7.992 22.219 -12.875 1 89.62 96 LEU B N 1
ATOM 4000 C CA . LEU B 1 96 ? 6.684 21.703 -12.508 1 89.62 96 LEU B CA 1
ATOM 4001 C C . LEU B 1 96 ? 5.891 21.297 -13.742 1 89.62 96 LEU B C 1
ATOM 4003 O O . LEU B 1 96 ? 4.941 20.516 -13.641 1 89.62 96 LEU B O 1
ATOM 4007 N N . ARG B 1 97 ? 6.211 21.812 -14.867 1 83.06 97 ARG B N 1
ATOM 4008 C CA . ARG B 1 97 ? 5.441 21.641 -16.094 1 83.06 97 ARG B CA 1
ATOM 4009 C C . ARG B 1 97 ? 5.309 20.172 -16.453 1 83.06 97 ARG B C 1
ATOM 4011 O O . ARG B 1 97 ? 4.238 19.719 -16.859 1 83.06 97 ARG B O 1
ATOM 4018 N N . ASP B 1 98 ? 6.336 19.391 -16.219 1 85.69 98 ASP B N 1
ATOM 4019 C CA . ASP B 1 98 ? 6.293 18.016 -16.719 1 85.69 98 ASP B CA 1
ATOM 4020 C C . ASP B 1 98 ? 6.078 17.016 -15.578 1 85.69 98 ASP B C 1
ATOM 4022 O O . ASP B 1 98 ? 6.121 15.812 -15.797 1 85.69 98 ASP B O 1
ATOM 4026 N N . VAL B 1 99 ? 5.723 17.562 -14.461 1 89.12 99 VAL B N 1
ATOM 4027 C CA . VAL B 1 99 ? 5.617 16.672 -13.312 1 89.12 99 VAL B CA 1
ATOM 4028 C C . VAL B 1 99 ? 4.387 15.773 -13.461 1 89.12 99 VAL B C 1
ATOM 4030 O O . VAL B 1 99 ? 4.469 14.555 -13.312 1 89.12 99 VAL B O 1
ATOM 4033 N N . TYR B 1 100 ? 3.277 16.297 -13.844 1 90.06 100 TYR B N 1
ATOM 4034 C CA . TYR B 1 100 ? 2.033 15.547 -13.961 1 90.06 100 TYR B CA 1
ATOM 4035 C C . TYR B 1 100 ? 2.072 14.609 -15.156 1 90.06 100 TYR B C 1
ATOM 4037 O O . TYR B 1 100 ? 1.592 13.477 -15.078 1 90.06 100 TYR B O 1
ATOM 4045 N N . THR B 1 101 ? 2.672 15.102 -16.188 1 91.62 101 THR B N 1
ATOM 4046 C CA . THR B 1 101 ? 2.812 14.266 -17.375 1 91.62 101 THR B CA 1
ATOM 4047 C C . THR B 1 101 ? 3.691 13.055 -17.078 1 91.62 101 THR B C 1
ATOM 4049 O O . THR B 1 101 ? 3.381 11.938 -17.5 1 91.62 101 THR B O 1
ATOM 4052 N N . ASP B 1 102 ? 4.688 13.32 -16.391 1 93.75 102 ASP B N 1
ATOM 4053 C CA . ASP B 1 102 ? 5.609 12.242 -16.047 1 93.75 102 ASP B CA 1
ATOM 4054 C C . ASP B 1 102 ? 4.961 11.242 -15.102 1 93.75 102 ASP B C 1
ATOM 4056 O O . ASP B 1 102 ? 5.172 10.039 -15.219 1 93.75 102 ASP B O 1
ATOM 4060 N N . ILE B 1 103 ? 4.25 11.727 -14.156 1 95.12 103 ILE B N 1
ATOM 4061 C CA . ILE B 1 103 ? 3.541 10.859 -13.219 1 95.12 103 ILE B CA 1
ATOM 4062 C C . ILE B 1 103 ? 2.555 9.977 -13.984 1 95.12 103 ILE B C 1
ATOM 4064 O O . ILE B 1 103 ? 2.502 8.766 -13.766 1 95.12 103 ILE B O 1
ATOM 4068 N N . THR B 1 104 ? 1.806 10.602 -14.898 1 94.31 104 THR B N 1
ATOM 4069 C CA . THR B 1 104 ? 0.828 9.867 -15.695 1 94.31 104 THR B CA 1
ATOM 4070 C C . THR B 1 104 ? 1.51 8.773 -16.516 1 94.31 104 THR B C 1
ATOM 4072 O O . THR B 1 104 ? 1.011 7.652 -16.594 1 94.31 104 THR B O 1
ATOM 4075 N N . ARG B 1 105 ? 2.6 9.102 -17.031 1 94.62 105 ARG B N 1
ATOM 4076 C CA . ARG B 1 105 ? 3.352 8.133 -17.828 1 94.62 105 ARG B CA 1
ATOM 4077 C C . ARG B 1 105 ? 3.801 6.953 -16.969 1 94.62 105 ARG B C 1
ATOM 4079 O O . ARG B 1 105 ? 3.705 5.801 -17.391 1 94.62 105 ARG B O 1
ATOM 4086 N N . GLU B 1 106 ? 4.293 7.258 -15.797 1 94.75 106 GLU B N 1
ATOM 4087 C CA . GLU B 1 106 ? 4.73 6.215 -14.867 1 94.75 106 GLU B CA 1
ATOM 4088 C C . GLU B 1 106 ? 3.584 5.27 -14.523 1 94.75 106 GLU B C 1
ATOM 4090 O O . GLU B 1 106 ? 3.77 4.055 -14.461 1 94.75 106 GLU B O 1
ATOM 4095 N N . LEU B 1 107 ? 2.441 5.797 -14.273 1 95.19 107 LEU B N 1
ATOM 4096 C CA . LEU B 1 107 ? 1.271 5.008 -13.906 1 95.19 107 LEU B CA 1
ATOM 4097 C C . LEU B 1 107 ? 0.774 4.191 -15.094 1 95.19 107 LEU B C 1
ATOM 4099 O O . LEU B 1 107 ? 0.364 3.039 -14.93 1 95.19 107 LEU B O 1
ATOM 4103 N N . GLU B 1 108 ? 0.879 4.777 -16.234 1 93.19 108 GLU B N 1
ATOM 4104 C CA . GLU B 1 108 ? 0.413 4.109 -17.453 1 93.19 108 GLU B CA 1
ATOM 4105 C C . GLU B 1 108 ? 1.329 2.949 -17.828 1 93.19 108 GLU B C 1
ATOM 4107 O O . GLU B 1 108 ? 0.864 1.92 -18.312 1 93.19 108 GLU B O 1
ATOM 4112 N N . LEU B 1 109 ? 2.547 3.051 -17.562 1 91.12 109 LEU B N 1
ATOM 4113 C CA . LEU B 1 109 ? 3.539 2.051 -17.938 1 91.12 109 LEU B CA 1
ATOM 4114 C C . LEU B 1 109 ? 3.436 0.819 -17.047 1 91.12 109 LEU B C 1
ATOM 4116 O O . LEU B 1 109 ? 3.877 -0.268 -17.422 1 91.12 109 LEU B O 1
ATOM 4120 N N . ASN B 1 110 ? 2.826 0.959 -15.945 1 90.06 110 ASN B N 1
ATOM 4121 C CA . ASN B 1 110 ? 2.859 -0.131 -14.977 1 90.06 110 ASN B CA 1
ATOM 4122 C C . ASN B 1 110 ? 1.536 -0.892 -14.945 1 90.06 110 ASN B C 1
ATOM 4124 O O . ASN B 1 110 ? 1.316 -1.727 -14.07 1 90.06 110 ASN B O 1
ATOM 4128 N N . THR B 1 111 ? 0.632 -0.605 -15.812 1 90 111 THR B N 1
ATOM 4129 C CA . THR B 1 111 ? -0.611 -1.366 -15.867 1 90 111 THR B CA 1
ATOM 4130 C C . THR B 1 111 ? -1.087 -1.524 -17.312 1 90 111 THR B C 1
ATOM 4132 O O . THR B 1 111 ? -0.826 -0.665 -18.156 1 90 111 THR B O 1
ATOM 4135 N N . ASN B 1 112 ? -1.762 -2.646 -17.531 1 85.75 112 ASN B N 1
ATOM 4136 C CA . ASN B 1 112 ? -2.404 -2.869 -18.828 1 85.75 112 ASN B CA 1
ATOM 4137 C C . ASN B 1 112 ? -3.926 -2.801 -18.719 1 85.75 112 ASN B C 1
ATOM 4139 O O . ASN B 1 112 ? -4.637 -3.107 -19.672 1 85.75 112 ASN B O 1
ATOM 4143 N N . GLN B 1 113 ? -4.402 -2.348 -17.625 1 88.38 113 GLN B N 1
ATOM 4144 C CA . GLN B 1 113 ? -5.84 -2.232 -17.406 1 88.38 113 GLN B CA 1
ATOM 4145 C C . GLN B 1 113 ? -6.316 -0.797 -17.609 1 88.38 113 GLN B C 1
ATOM 4147 O O . GLN B 1 113 ? -6.016 0.085 -16.797 1 88.38 113 GLN B O 1
ATOM 4152 N N . ASP B 1 114 ? -7.164 -0.624 -18.547 1 90.06 114 ASP B N 1
ATOM 4153 C CA . ASP B 1 114 ? -7.586 0.71 -18.969 1 90.06 114 ASP B CA 1
ATOM 4154 C C . ASP B 1 114 ? -8.383 1.402 -17.859 1 90.06 114 ASP B C 1
ATOM 4156 O O . ASP B 1 114 ? -8.195 2.594 -17.609 1 90.06 114 ASP B O 1
ATOM 4160 N N . GLU B 1 115 ? -9.25 0.697 -17.297 1 90.5 115 GLU B N 1
ATOM 4161 C CA . GLU B 1 115 ? -10.086 1.303 -16.266 1 90.5 115 GLU B CA 1
ATOM 4162 C C . GLU B 1 115 ? -9.25 1.736 -15.062 1 90.5 115 GLU B C 1
ATOM 4164 O O . GLU B 1 115 ? -9.453 2.822 -14.516 1 90.5 115 GLU B O 1
ATOM 4169 N N . LEU B 1 116 ? -8.367 0.844 -14.688 1 92.12 116 LEU B N 1
ATOM 4170 C CA . LEU B 1 116 ? -7.477 1.175 -13.578 1 92.12 116 LEU B CA 1
ATOM 4171 C C . LEU B 1 116 ? -6.641 2.41 -13.898 1 92.12 116 LEU B C 1
ATOM 4173 O O . LEU B 1 116 ? -6.496 3.301 -13.062 1 92.12 116 LEU B O 1
ATOM 4177 N N . ARG B 1 117 ? -6.168 2.49 -15.094 1 92.81 117 ARG B N 1
ATOM 4178 C CA . ARG B 1 117 ? -5.387 3.631 -15.562 1 92.81 117 ARG B CA 1
ATOM 4179 C C . ARG B 1 117 ? -6.188 4.926 -15.461 1 92.81 117 ARG B C 1
ATOM 4181 O O . ARG B 1 117 ? -5.68 5.945 -14.992 1 92.81 117 ARG B O 1
ATOM 4188 N N . THR B 1 118 ? -7.402 4.832 -15.82 1 92.12 118 THR B N 1
ATOM 4189 C CA . THR B 1 118 ? -8.273 5.996 -15.836 1 92.12 118 THR B CA 1
ATOM 4190 C C . THR B 1 118 ? -8.508 6.516 -14.422 1 92.12 118 THR B C 1
ATOM 4192 O O . THR B 1 118 ? -8.391 7.715 -14.164 1 92.12 118 THR B O 1
ATOM 4195 N N . ILE B 1 119 ? -8.789 5.652 -13.539 1 90.5 119 ILE B N 1
ATOM 4196 C CA . ILE B 1 119 ? -9.07 6.059 -12.164 1 90.5 119 ILE B CA 1
ATOM 4197 C C . ILE B 1 119 ? -7.797 6.594 -11.516 1 90.5 119 ILE B C 1
ATOM 4199 O O . ILE B 1 119 ? -7.82 7.633 -10.852 1 90.5 119 ILE B O 1
ATOM 4203 N N . ALA B 1 120 ? -6.688 5.922 -11.781 1 93.5 120 ALA B N 1
ATOM 4204 C CA . ALA B 1 120 ? -5.422 6.238 -11.125 1 93.5 120 ALA B CA 1
ATOM 4205 C C . ALA B 1 120 ? -4.879 7.586 -11.602 1 93.5 120 ALA B C 1
ATOM 4207 O O . ALA B 1 120 ? -4.148 8.258 -10.867 1 93.5 120 ALA B O 1
ATOM 4208 N N . THR B 1 121 ? -5.25 8.016 -12.781 1 92.56 121 THR B N 1
ATOM 4209 C CA . THR B 1 121 ? -4.691 9.25 -13.328 1 92.56 121 THR B CA 1
ATOM 4210 C C . THR B 1 121 ? -5.707 10.391 -13.242 1 92.56 121 THR B C 1
ATOM 4212 O O . THR B 1 121 ? -5.441 11.5 -13.711 1 92.56 121 THR B O 1
ATOM 4215 N N . TYR B 1 122 ? -6.809 10.109 -12.648 1 87.56 122 TYR B N 1
ATOM 4216 C CA . TYR B 1 122 ? -7.953 11.016 -12.656 1 87.56 122 TYR B CA 1
ATOM 4217 C C . TYR B 1 122 ? -7.574 12.375 -12.086 1 87.56 122 TYR B C 1
ATOM 4219 O O . TYR B 1 122 ? -8.008 13.414 -12.594 1 87.56 122 TYR B O 1
ATOM 4227 N N . TYR B 1 123 ? -6.73 12.414 -11.07 1 84.81 123 TYR B N 1
ATOM 4228 C CA . TYR B 1 123 ? -6.434 13.664 -10.383 1 84.81 123 TYR B CA 1
ATOM 4229 C C . TYR B 1 123 ? -5.109 14.25 -10.859 1 84.81 123 TYR B C 1
ATOM 4231 O O . TYR B 1 123 ? -4.613 15.227 -10.281 1 84.81 123 TYR B O 1
ATOM 4239 N N . PHE B 1 124 ? -4.48 13.664 -11.781 1 87.56 124 PHE B N 1
ATOM 4240 C CA . PHE B 1 124 ? -3.213 14.172 -12.289 1 87.56 124 PHE B CA 1
ATOM 4241 C C . PHE B 1 124 ? -3.42 14.945 -13.586 1 87.56 124 PHE B C 1
ATOM 4243 O O . PHE B 1 124 ? -2.625 14.82 -14.523 1 87.56 124 PHE B O 1
ATOM 4250 N N . ASP B 1 125 ? -4.426 15.719 -13.672 1 78.88 125 ASP B N 1
ATOM 4251 C CA . ASP B 1 125 ? -4.75 16.484 -14.875 1 78.88 125 ASP B CA 1
ATOM 4252 C C . ASP B 1 125 ? -4.18 17.891 -14.797 1 78.88 125 ASP B C 1
ATOM 4254 O O . ASP B 1 125 ? -4.426 18.719 -15.68 1 78.88 125 ASP B O 1
ATOM 4258 N N . GLY B 1 126 ? -3.488 18.219 -13.828 1 72.38 126 GLY B N 1
ATOM 4259 C CA . GLY B 1 12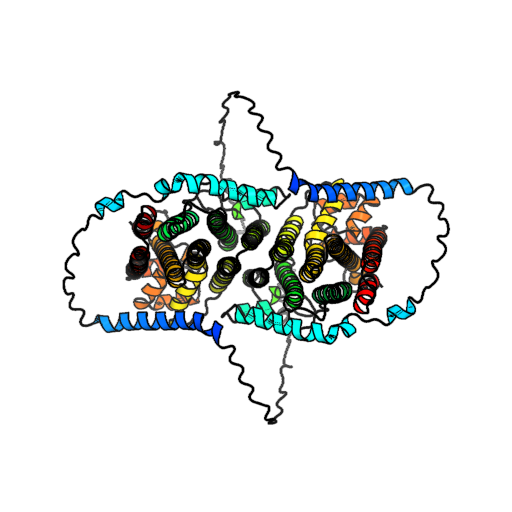6 ? -2.816 19.5 -13.734 1 72.38 126 GLY B CA 1
ATOM 4260 C C . GLY B 1 126 ? -3.66 20.578 -13.07 1 72.38 126 GLY B C 1
ATOM 4261 O O . GLY B 1 126 ? -3.217 21.719 -12.906 1 72.38 126 GLY B O 1
ATOM 4262 N N . GLN B 1 127 ? -4.77 20.297 -12.609 1 67.94 127 GLN B N 1
ATOM 4263 C CA . GLN B 1 127 ? -5.664 21.297 -12.039 1 67.94 127 GLN B CA 1
ATOM 4264 C C . GLN B 1 127 ? -5.328 21.562 -10.57 1 67.94 127 GLN B C 1
ATOM 4266 O O . GLN B 1 127 ? -5.73 22.578 -10.008 1 67.94 127 GLN B O 1
ATOM 4271 N N . GLY B 1 128 ? -4.504 20.875 -9.984 1 69.5 128 GLY B N 1
ATOM 4272 C CA . GLY B 1 128 ? -4.18 21.094 -8.586 1 69.5 128 GLY B CA 1
ATOM 4273 C C . GLY B 1 128 ? -3.023 22.062 -8.391 1 69.5 128 GLY B C 1
ATOM 4274 O O . GLY B 1 128 ? -2.264 22.328 -9.32 1 69.5 128 GLY B O 1
ATOM 4275 N N . LYS B 1 129 ? -2.949 22.766 -7.273 1 72.5 129 LYS B N 1
ATOM 4276 C CA . LYS B 1 129 ? -1.946 23.781 -6.957 1 72.5 129 LYS B CA 1
ATOM 4277 C C . LYS B 1 129 ? -0.565 23.156 -6.789 1 72.5 129 LYS B C 1
ATOM 4279 O O . LYS B 1 129 ? 0.444 23.859 -6.77 1 72.5 129 LYS B O 1
ATOM 4284 N N . ALA B 1 130 ? -0.398 21.922 -6.789 1 85.12 130 ALA B N 1
ATOM 4285 C CA . ALA B 1 130 ? 0.862 21.188 -6.734 1 85.12 130 ALA B CA 1
ATOM 4286 C C . ALA B 1 130 ? 1.768 21.734 -5.633 1 85.12 130 ALA B C 1
ATOM 4288 O O . ALA B 1 130 ? 2.955 21.984 -5.859 1 85.12 130 ALA B O 1
ATOM 4289 N N . LEU B 1 131 ? 1.291 22.047 -4.492 1 90.62 131 LEU B N 1
ATOM 4290 C CA . LEU B 1 131 ? 2.055 22.609 -3.379 1 90.62 131 LEU B CA 1
ATOM 4291 C C . LEU B 1 131 ? 3.164 21.656 -2.953 1 90.62 131 LEU B C 1
ATOM 4293 O O . LEU B 1 131 ? 4.301 22.078 -2.738 1 90.62 131 LEU B O 1
ATOM 4297 N N . ARG B 1 132 ? 2.863 20.422 -2.918 1 94.38 132 ARG B N 1
ATOM 4298 C CA . ARG B 1 132 ? 3.801 19.438 -2.389 1 94.38 132 ARG B CA 1
ATOM 4299 C C . ARG B 1 132 ? 5.008 19.266 -3.311 1 94.38 132 ARG B C 1
ATOM 4301 O O . ARG B 1 132 ? 6.152 19.406 -2.873 1 94.38 132 ARG B O 1
ATOM 4308 N N . PRO B 1 133 ? 4.785 19 -4.586 1 95.69 133 PRO B N 1
ATOM 4309 C CA . PRO B 1 133 ? 5.969 18.938 -5.445 1 95.69 133 PRO B CA 1
ATOM 4310 C C . PRO B 1 133 ? 6.711 20.281 -5.527 1 95.69 133 PRO B C 1
ATOM 4312 O O . PRO B 1 133 ? 7.938 20.297 -5.672 1 95.69 133 PRO B O 1
ATOM 4315 N N . MET B 1 134 ? 6.012 21.375 -5.414 1 95.56 134 MET B N 1
ATOM 4316 C CA . MET B 1 134 ? 6.645 22.688 -5.453 1 95.56 134 MET B CA 1
ATOM 4317 C C . MET B 1 134 ? 7.598 22.875 -4.281 1 95.56 134 MET B C 1
ATOM 4319 O O . MET B 1 134 ? 8.75 23.266 -4.469 1 95.56 134 MET B O 1
ATOM 4323 N N . VAL B 1 135 ? 7.156 22.547 -3.115 1 97.62 135 VAL B N 1
ATOM 4324 C CA . VAL B 1 135 ? 7.984 22.703 -1.926 1 97.62 135 VAL B CA 1
ATOM 4325 C C . VAL B 1 135 ? 9.18 21.766 -1.993 1 97.62 135 VAL B C 1
ATOM 4327 O O . VAL B 1 135 ? 10.297 22.141 -1.63 1 97.62 135 VAL B O 1
ATOM 4330 N N . ALA B 1 136 ? 8.938 20.547 -2.455 1 97.81 136 ALA B N 1
ATOM 4331 C CA . ALA B 1 136 ? 10.016 19.562 -2.584 1 97.81 136 ALA B CA 1
ATOM 4332 C C . ALA B 1 136 ? 11.086 20.062 -3.553 1 97.81 136 ALA B C 1
ATOM 4334 O O . ALA B 1 136 ? 12.281 20.016 -3.244 1 97.81 136 ALA B O 1
ATOM 4335 N N . ILE B 1 137 ? 10.68 20.562 -4.68 1 97.06 137 ILE B N 1
ATOM 4336 C CA . ILE B 1 137 ? 11.617 21.031 -5.699 1 97.06 137 ILE B CA 1
ATOM 4337 C C . ILE B 1 137 ? 12.328 22.281 -5.215 1 97.06 137 ILE B C 1
ATOM 4339 O O . ILE B 1 137 ? 13.531 22.453 -5.445 1 97.06 137 ILE B O 1
ATOM 4343 N N . LEU B 1 138 ? 11.617 23.188 -4.551 1 97 138 LEU B N 1
ATOM 4344 C CA . LEU B 1 138 ? 12.227 24.375 -3.982 1 97 138 LEU B CA 1
ATOM 4345 C C . LEU B 1 138 ? 13.352 24.016 -3.021 1 97 138 LEU B C 1
ATOM 4347 O O . LEU B 1 138 ? 14.438 24.594 -3.078 1 97 138 LEU B O 1
ATOM 4351 N N . MET B 1 139 ? 13.078 23.062 -2.174 1 98.31 139 MET B N 1
ATOM 4352 C CA . MET B 1 139 ? 14.078 22.625 -1.214 1 98.31 139 MET B CA 1
ATOM 4353 C C . MET B 1 139 ? 15.281 22.016 -1.927 1 98.31 139 MET B C 1
ATOM 4355 O O . MET B 1 139 ? 16.422 22.281 -1.563 1 98.31 139 MET B O 1
ATOM 4359 N N . ALA B 1 140 ? 14.969 21.188 -2.922 1 97.88 140 ALA B N 1
ATOM 4360 C CA . ALA B 1 140 ? 16.047 20.562 -3.689 1 97.88 140 ALA B CA 1
ATOM 4361 C C . ALA B 1 140 ? 16.984 21.625 -4.27 1 97.88 140 ALA B C 1
ATOM 4363 O O . ALA B 1 140 ? 18.203 21.547 -4.078 1 97.88 140 ALA B O 1
ATOM 4364 N N . HIS B 1 141 ? 16.422 22.625 -4.926 1 97.5 141 HIS B N 1
ATOM 4365 C CA . HIS B 1 141 ? 17.219 23.688 -5.527 1 97.5 141 HIS B CA 1
ATOM 4366 C C . HIS B 1 141 ? 17.969 24.469 -4.461 1 97.5 141 HIS B C 1
ATOM 4368 O O . HIS B 1 141 ? 19.141 24.812 -4.637 1 97.5 141 HIS B O 1
ATOM 4374 N N . ALA B 1 142 ? 17.281 24.812 -3.369 1 97.88 142 ALA B N 1
ATOM 4375 C CA . ALA B 1 142 ? 17.891 25.609 -2.305 1 97.88 142 ALA B CA 1
ATOM 4376 C C . ALA B 1 142 ? 19.078 24.891 -1.699 1 97.88 142 ALA B C 1
ATOM 4378 O O . ALA B 1 142 ? 20.141 25.484 -1.505 1 97.88 142 ALA B O 1
ATOM 4379 N N . ILE B 1 143 ? 18.922 23.594 -1.471 1 98.19 143 ILE B N 1
ATOM 4380 C CA . ILE B 1 143 ? 20 22.812 -0.866 1 98.19 143 ILE B CA 1
ATOM 4381 C C . ILE B 1 143 ? 21.125 22.609 -1.886 1 98.19 143 ILE B C 1
ATOM 4383 O O . ILE B 1 143 ? 22.297 22.656 -1.538 1 98.19 143 ILE B O 1
ATOM 4387 N N . ASN B 1 144 ? 20.719 22.281 -3.096 1 97.69 144 ASN B N 1
ATOM 4388 C CA . ASN B 1 144 ? 21.734 22.172 -4.137 1 97.69 144 ASN B CA 1
ATOM 4389 C C . ASN B 1 144 ? 22.578 23.438 -4.242 1 97.69 144 ASN B C 1
ATOM 4391 O O . ASN B 1 144 ? 23.797 23.359 -4.367 1 97.69 144 ASN B O 1
ATOM 4395 N N . TYR B 1 145 ? 21.922 24.547 -4.203 1 96.56 145 TYR B N 1
ATOM 4396 C CA . TYR B 1 145 ? 22.641 25.812 -4.223 1 96.56 145 TYR B CA 1
ATOM 4397 C C . TYR B 1 145 ? 23.547 25.953 -3.002 1 96.56 145 TYR B C 1
ATOM 4399 O O . TYR B 1 145 ? 24.703 26.375 -3.117 1 96.56 145 TYR B O 1
ATOM 4407 N N . HIS B 1 146 ? 23.016 25.594 -1.9 1 96.81 146 HIS B N 1
ATOM 4408 C CA . HIS B 1 146 ? 23.766 25.625 -0.65 1 96.81 146 HIS B CA 1
ATOM 4409 C C . HIS B 1 146 ? 25.016 24.766 -0.737 1 96.81 146 HIS B C 1
ATOM 4411 O O . HIS B 1 146 ? 26.062 25.141 -0.199 1 96.81 146 HIS B O 1
ATOM 4417 N N . MET B 1 147 ? 24.891 23.703 -1.436 1 96.12 147 MET B N 1
ATOM 4418 C CA . MET B 1 147 ? 25.984 22.734 -1.531 1 96.12 147 MET B CA 1
ATOM 4419 C C . MET B 1 147 ? 26.828 22.984 -2.771 1 96.12 147 MET B C 1
ATOM 4421 O O . MET B 1 147 ? 27.75 22.219 -3.062 1 96.12 147 MET B O 1
ATOM 4425 N N . ASN B 1 148 ? 26.531 24 -3.549 1 94.38 148 ASN B N 1
ATOM 4426 C CA . ASN B 1 148 ? 27.219 24.344 -4.789 1 94.38 148 ASN B CA 1
ATOM 4427 C C . ASN B 1 148 ? 27.078 23.234 -5.824 1 94.38 148 ASN B C 1
ATOM 4429 O O . ASN B 1 148 ? 28.062 22.875 -6.488 1 94.38 148 ASN B O 1
ATOM 4433 N N . ASN B 1 149 ? 25.922 22.578 -5.699 1 89.38 149 ASN B N 1
ATOM 4434 C CA . ASN B 1 149 ? 25.578 21.594 -6.73 1 89.38 149 ASN B CA 1
ATOM 4435 C C . ASN B 1 149 ? 24.828 22.25 -7.887 1 89.38 149 ASN B C 1
ATOM 4437 O O . ASN B 1 149 ? 24.219 23.312 -7.723 1 89.38 149 ASN B O 1
ATOM 4441 N N . ASN B 1 150 ? 25.016 21.734 -9 1 81.19 150 ASN B N 1
ATOM 4442 C CA . ASN B 1 150 ? 24.344 22.297 -10.164 1 81.19 150 ASN B CA 1
ATOM 4443 C C . ASN B 1 150 ? 23.062 21.531 -10.492 1 81.19 150 ASN B C 1
ATOM 4445 O O . ASN B 1 150 ? 23.094 20.312 -10.688 1 81.19 150 ASN B O 1
ATOM 4449 N N . GLY B 1 151 ? 21.984 22.25 -10.594 1 84.38 151 GLY B N 1
ATOM 4450 C CA . GLY B 1 151 ? 20.766 21.75 -11.211 1 84.38 151 GLY B CA 1
ATOM 4451 C C . GLY B 1 151 ? 20.062 20.703 -10.375 1 84.38 151 GLY B C 1
ATOM 4452 O O . GLY B 1 151 ? 20.531 20.344 -9.297 1 84.38 151 GLY B O 1
ATOM 4453 N N . LEU B 1 152 ? 18.922 20.375 -10.797 1 91.75 152 LEU B N 1
ATOM 4454 C CA . LEU B 1 152 ? 18.062 19.375 -10.164 1 91.75 152 LEU B CA 1
ATOM 4455 C C . LEU B 1 152 ? 18.375 17.984 -10.688 1 91.75 152 LEU B C 1
ATOM 4457 O O . LEU B 1 152 ? 18.281 17.734 -11.891 1 91.75 152 LEU B O 1
ATOM 4461 N N . ASP B 1 153 ? 18.75 17.125 -9.828 1 91.94 153 ASP B N 1
ATOM 4462 C CA . ASP B 1 153 ? 19.016 15.727 -10.188 1 91.94 153 ASP B CA 1
ATOM 4463 C C . ASP B 1 153 ? 17.719 14.984 -10.508 1 91.94 153 ASP B C 1
ATOM 4465 O O . ASP B 1 153 ? 16.656 15.352 -10.016 1 91.94 153 ASP B O 1
ATOM 4469 N N . LYS B 1 154 ? 17.875 13.961 -11.352 1 93.44 154 LYS B N 1
ATOM 4470 C CA . LYS B 1 154 ? 16.734 13.133 -11.734 1 93.44 154 LYS B CA 1
ATOM 4471 C C . LYS B 1 154 ? 16.062 12.516 -10.508 1 93.44 154 LYS B C 1
ATOM 4473 O O . LYS B 1 154 ? 14.836 12.445 -10.43 1 93.44 154 LYS B O 1
ATOM 4478 N N . LYS B 1 155 ? 16.859 12.07 -9.562 1 95.38 155 LYS B N 1
ATOM 4479 C CA . LYS B 1 155 ? 16.328 11.461 -8.352 1 95.38 155 LYS B CA 1
ATOM 4480 C C . LYS B 1 155 ? 15.539 12.469 -7.523 1 95.38 155 LYS B C 1
ATOM 4482 O O . LYS B 1 155 ? 14.531 12.117 -6.91 1 95.38 155 LYS B O 1
ATOM 4487 N N . GLN B 1 156 ? 16.031 13.688 -7.488 1 96.44 156 GLN B N 1
ATOM 4488 C CA . GLN B 1 156 ? 15.312 14.734 -6.766 1 96.44 156 GLN B CA 1
ATOM 4489 C C . GLN B 1 156 ? 13.969 15.031 -7.422 1 96.44 156 GLN B C 1
ATOM 4491 O O . GLN B 1 156 ? 12.969 15.25 -6.734 1 96.44 156 GLN B O 1
ATOM 4496 N N . ARG B 1 157 ? 13.938 15.062 -8.703 1 95.75 157 ARG B N 1
ATOM 4497 C CA . ARG B 1 157 ? 12.68 15.242 -9.414 1 95.75 157 ARG B CA 1
ATOM 4498 C C . ARG B 1 157 ? 11.719 14.094 -9.125 1 95.75 157 ARG B C 1
ATOM 4500 O O . ARG B 1 157 ? 10.516 14.32 -8.945 1 95.75 157 ARG B O 1
ATOM 4507 N N . GLU B 1 158 ? 12.203 12.898 -9.086 1 96.31 158 GLU B N 1
ATOM 4508 C CA . GLU B 1 158 ? 11.391 11.734 -8.773 1 96.31 158 GLU B CA 1
ATOM 4509 C C . GLU B 1 158 ? 10.773 11.844 -7.379 1 96.31 158 GLU B C 1
ATOM 4511 O O . GLU B 1 158 ? 9.625 11.445 -7.164 1 96.31 158 GLU B O 1
ATOM 4516 N N . VAL B 1 159 ? 11.562 12.383 -6.48 1 97.62 159 VAL B N 1
ATOM 4517 C CA . VAL B 1 159 ? 11.055 12.57 -5.129 1 97.62 159 VAL B CA 1
ATOM 4518 C C . VAL B 1 159 ? 9.844 13.5 -5.156 1 97.62 159 VAL B C 1
ATOM 4520 O O . VAL B 1 159 ? 8.844 13.258 -4.473 1 97.62 159 VAL B O 1
ATOM 4523 N N . ALA B 1 160 ? 9.93 14.555 -5.918 1 97.06 160 ALA B N 1
ATOM 4524 C CA . ALA B 1 160 ? 8.805 15.484 -6.051 1 97.06 160 ALA B CA 1
ATOM 4525 C C . ALA B 1 160 ? 7.586 14.781 -6.648 1 97.06 160 ALA B C 1
ATOM 4527 O O . ALA B 1 160 ? 6.457 15 -6.199 1 97.06 160 ALA B O 1
ATOM 4528 N N . MET B 1 161 ? 7.82 13.93 -7.633 1 96.5 161 MET B N 1
ATOM 4529 C CA . MET B 1 161 ? 6.746 13.141 -8.234 1 96.5 161 MET B CA 1
ATOM 4530 C C . MET B 1 161 ? 6.117 12.203 -7.207 1 96.5 161 MET B C 1
ATOM 4532 O O . MET B 1 161 ? 4.895 12.109 -7.117 1 96.5 161 MET B O 1
ATOM 4536 N N . ILE B 1 162 ? 6.957 11.57 -6.449 1 97.19 162 ILE B N 1
ATOM 4537 C CA . ILE B 1 162 ? 6.523 10.617 -5.426 1 97.19 162 ILE B CA 1
ATOM 4538 C C . ILE B 1 162 ? 5.645 11.336 -4.402 1 97.19 162 ILE B C 1
ATOM 4540 O O . ILE B 1 162 ? 4.598 10.812 -4.008 1 97.19 162 ILE B O 1
ATOM 4544 N N . ALA B 1 163 ? 6.023 12.508 -4.035 1 97.06 163 ALA B N 1
ATOM 4545 C CA . ALA B 1 163 ? 5.242 13.281 -3.074 1 97.06 163 ALA B CA 1
ATOM 4546 C C . ALA B 1 163 ? 3.834 13.547 -3.596 1 97.06 163 ALA B C 1
ATOM 4548 O O . ALA B 1 163 ? 2.854 13.352 -2.875 1 97.06 163 ALA B O 1
ATOM 4549 N N . GLU B 1 164 ? 3.752 13.922 -4.789 1 95.88 164 GLU B N 1
ATOM 4550 C CA . GLU B 1 164 ? 2.453 14.203 -5.391 1 95.88 164 GLU B CA 1
ATOM 4551 C C . GLU B 1 164 ? 1.631 12.922 -5.551 1 95.88 164 GLU B C 1
ATOM 4553 O O . GLU B 1 164 ? 0.416 12.93 -5.34 1 95.88 164 GLU B O 1
ATOM 4558 N N . MET B 1 165 ? 2.283 11.883 -5.934 1 96.5 165 MET B N 1
ATOM 4559 C CA . MET B 1 165 ? 1.603 10.602 -6.129 1 96.5 165 MET B CA 1
ATOM 4560 C C . MET B 1 165 ? 1.02 10.094 -4.816 1 96.5 165 MET B C 1
ATOM 4562 O O . MET B 1 165 ? -0.129 9.648 -4.773 1 96.5 165 MET B O 1
ATOM 4566 N N . ILE B 1 166 ? 1.798 10.164 -3.752 1 96.25 166 ILE B N 1
ATOM 4567 C CA . ILE B 1 166 ? 1.317 9.727 -2.445 1 96.25 166 ILE B CA 1
ATOM 4568 C C . ILE B 1 166 ? 0.127 10.586 -2.021 1 96.25 166 ILE B C 1
ATOM 4570 O O . ILE B 1 166 ? -0.875 10.062 -1.524 1 96.25 166 ILE B O 1
ATOM 4574 N N . HIS B 1 167 ? 0.259 11.852 -2.229 1 94.62 167 HIS B N 1
ATOM 4575 C CA . HIS B 1 167 ? -0.842 12.75 -1.895 1 94.62 167 HIS B CA 1
ATOM 4576 C C . HIS B 1 167 ? -2.107 12.375 -2.66 1 94.62 167 HIS B C 1
ATOM 4578 O O . HIS B 1 167 ? -3.191 12.305 -2.078 1 94.62 167 HIS B O 1
ATOM 4584 N N . SER B 1 168 ? -2 12.195 -3.939 1 92.56 168 SER B N 1
ATOM 4585 C CA . SER B 1 168 ? -3.154 11.852 -4.766 1 92.56 168 SER B CA 1
ATOM 4586 C C . SER B 1 168 ? -3.775 10.531 -4.332 1 92.56 168 SER B C 1
ATOM 4588 O O . SER B 1 168 ? -5 10.383 -4.332 1 92.56 168 SER B O 1
ATOM 4590 N N . ALA B 1 169 ? -2.908 9.594 -4.031 1 93.19 169 ALA B N 1
ATOM 4591 C CA . ALA B 1 169 ? -3.414 8.312 -3.527 1 93.19 169 ALA B CA 1
ATOM 4592 C C . ALA B 1 169 ? -4.242 8.516 -2.262 1 93.19 169 ALA B C 1
ATOM 4594 O O . ALA B 1 169 ? -5.297 7.898 -2.1 1 93.19 169 ALA B O 1
ATOM 4595 N N . SER B 1 170 ? -3.738 9.336 -1.391 1 90.94 170 SER B N 1
ATOM 4596 C CA . SER B 1 170 ? -4.457 9.602 -0.15 1 90.94 170 SER B CA 1
ATOM 4597 C C . SER B 1 170 ? -5.805 10.266 -0.425 1 90.94 170 SER B C 1
ATOM 4599 O O . SER B 1 170 ? -6.785 10 0.274 1 90.94 170 SER B O 1
ATOM 4601 N N . LEU B 1 171 ? -5.906 11.133 -1.44 1 87.75 171 LEU B N 1
ATOM 4602 C CA . LEU B 1 171 ? -7.16 11.766 -1.821 1 87.75 171 LEU B CA 1
ATOM 4603 C C . LEU B 1 171 ? -8.164 10.734 -2.316 1 87.75 171 LEU B C 1
ATOM 4605 O O . LEU B 1 171 ? -9.344 10.773 -1.945 1 87.75 171 LEU B O 1
ATOM 4609 N N . ILE B 1 172 ? -7.68 9.891 -3.082 1 87.94 172 ILE B N 1
ATOM 4610 C CA . ILE B 1 172 ? -8.523 8.836 -3.633 1 87.94 172 ILE B CA 1
ATOM 4611 C C . ILE B 1 172 ? -9.07 7.965 -2.502 1 87.94 172 ILE B C 1
ATOM 4613 O O . ILE B 1 172 ? -10.258 7.637 -2.479 1 87.94 172 ILE B O 1
ATOM 4617 N N . HIS B 1 173 ? -8.242 7.66 -1.623 1 84.56 173 HIS B N 1
ATOM 4618 C CA . HIS B 1 173 ? -8.656 6.855 -0.481 1 84.56 173 HIS B CA 1
ATOM 4619 C C . HIS B 1 173 ? -9.656 7.609 0.388 1 84.56 173 HIS B C 1
ATOM 4621 O O . HIS B 1 173 ? -10.625 7.023 0.877 1 84.56 173 HIS B O 1
ATOM 4627 N N . ASP B 1 174 ? -9.445 8.859 0.557 1 80.31 174 ASP B N 1
ATOM 4628 C CA . ASP B 1 174 ? -10.344 9.695 1.354 1 80.31 174 ASP B CA 1
ATOM 4629 C C . ASP B 1 174 ? -11.719 9.789 0.708 1 80.31 174 ASP B C 1
ATOM 4631 O O . ASP B 1 174 ? -12.734 9.875 1.405 1 80.31 174 ASP B O 1
ATOM 4635 N N . ASP B 1 175 ? -11.719 9.836 -0.543 1 76.94 175 ASP B N 1
ATOM 4636 C CA . ASP B 1 175 ? -12.984 9.914 -1.258 1 76.94 175 ASP B CA 1
ATOM 4637 C C . ASP B 1 175 ? -13.859 8.695 -0.96 1 76.94 175 ASP B C 1
ATOM 4639 O O . ASP B 1 175 ? -15.086 8.797 -0.945 1 76.94 175 ASP B O 1
ATOM 4643 N N . VAL B 1 176 ? -13.273 7.617 -0.74 1 71.81 176 VAL B N 1
ATOM 4644 C CA . VAL B 1 176 ? -14.008 6.391 -0.436 1 71.81 176 VAL B CA 1
ATOM 4645 C C . VAL B 1 176 ? -14.602 6.477 0.968 1 71.81 176 VAL B C 1
ATOM 4647 O O . VAL B 1 176 ? -15.742 6.074 1.191 1 71.81 176 VAL B O 1
ATOM 4650 N N . ILE B 1 177 ? -13.898 7.066 1.777 1 65.94 177 ILE B N 1
ATOM 4651 C CA . ILE B 1 177 ? -14.273 7.109 3.188 1 65.94 177 ILE B CA 1
ATOM 4652 C C . ILE B 1 177 ? -15.312 8.211 3.414 1 65.94 177 ILE B C 1
ATOM 4654 O O . ILE B 1 177 ? -16.312 8 4.105 1 65.94 177 ILE B O 1
ATOM 4658 N N . ASP B 1 178 ? -15.031 9.344 2.779 1 65.81 178 ASP B N 1
ATOM 4659 C CA . ASP B 1 178 ? -15.828 10.531 3.051 1 65.81 178 ASP B CA 1
ATOM 4660 C C . ASP B 1 178 ? -17.094 10.562 2.191 1 65.81 178 ASP B C 1
ATOM 4662 O O . ASP B 1 178 ? -18 11.344 2.451 1 65.81 178 ASP B O 1
ATOM 4666 N N . GLN B 1 179 ? -17.156 9.656 1.301 1 61.53 179 GLN B N 1
ATOM 4667 C CA . GLN B 1 179 ? -18.266 9.633 0.356 1 61.53 179 GLN B CA 1
ATOM 4668 C C . GLN B 1 179 ? -18.562 11.039 -0.164 1 61.53 179 GLN B C 1
ATOM 4670 O O . GLN B 1 179 ? -19.719 11.453 -0.206 1 61.53 179 GLN B O 1
ATOM 4675 N N . SER B 1 180 ? -17.5 11.797 -0.316 1 62.62 180 SER B N 1
ATOM 4676 C CA . SER B 1 180 ? -17.656 13.141 -0.867 1 62.62 180 SER B CA 1
ATOM 4677 C C . SER B 1 180 ? -18.062 13.094 -2.336 1 62.62 180 SER B C 1
ATOM 4679 O O . SER B 1 180 ? -17.625 12.211 -3.078 1 62.62 180 SER B O 1
ATOM 4681 N N . ASP B 1 181 ? -18.797 14.055 -2.715 1 64.44 181 ASP B N 1
ATOM 4682 C CA . ASP B 1 181 ? -19.297 14.07 -4.09 1 64.44 181 ASP B CA 1
ATOM 4683 C C . ASP B 1 181 ? -18.344 14.844 -5.004 1 64.44 181 ASP B C 1
ATOM 4685 O O . ASP B 1 181 ? -18.328 14.625 -6.215 1 64.44 181 ASP B O 1
ATOM 4689 N N . PHE B 1 182 ? -17.5 15.844 -4.391 1 63.56 182 PHE B N 1
ATOM 4690 C CA . PHE B 1 182 ? -16.641 16.656 -5.238 1 63.56 182 PHE B CA 1
ATOM 4691 C C . PHE B 1 182 ? -15.242 16.766 -4.633 1 63.56 182 PHE B C 1
ATOM 4693 O O . PHE B 1 182 ? -15.094 16.812 -3.408 1 63.56 182 PHE B O 1
ATOM 4700 N N . ARG B 1 183 ? -14.305 16.703 -5.551 1 62.09 183 ARG B N 1
ATOM 4701 C CA . ARG B 1 183 ? -12.906 16.891 -5.184 1 62.09 183 ARG B CA 1
ATOM 4702 C C . ARG B 1 183 ? -12.133 17.562 -6.316 1 62.09 183 ARG B C 1
ATOM 4704 O O . ARG B 1 183 ? -12.227 17.141 -7.473 1 62.09 183 ARG B O 1
ATOM 4711 N N . ARG B 1 184 ? -11.422 18.672 -6 1 58.5 184 ARG B N 1
ATOM 4712 C CA . ARG B 1 184 ? -10.594 19.406 -6.953 1 58.5 184 ARG B CA 1
ATOM 4713 C C . ARG B 1 184 ? -11.43 19.906 -8.125 1 58.5 184 ARG B C 1
ATOM 4715 O O . ARG B 1 184 ? -11.023 19.797 -9.281 1 58.5 184 ARG B O 1
ATOM 4722 N N . GLY B 1 185 ? -12.586 20.328 -7.883 1 62.22 185 GLY B N 1
ATOM 4723 C CA . GLY B 1 185 ? -13.445 20.938 -8.891 1 62.22 185 GLY B CA 1
ATOM 4724 C C . GLY B 1 185 ? -14.102 19.906 -9.797 1 62.22 185 GLY B C 1
ATOM 4725 O O . GLY B 1 185 ? -14.773 20.281 -10.766 1 62.22 185 GLY B O 1
ATOM 4726 N N . LYS B 1 186 ? -13.836 18.609 -9.492 1 70 186 LYS B N 1
ATOM 4727 C CA . LYS B 1 186 ? -14.414 17.531 -10.289 1 70 186 LYS B CA 1
ATOM 4728 C C . LYS B 1 186 ? -15.18 16.547 -9.406 1 70 186 LYS B C 1
ATOM 4730 O O . LYS B 1 186 ? -15.023 16.562 -8.18 1 70 186 LYS B O 1
ATOM 4735 N N . PRO B 1 187 ? -16.109 15.812 -10.086 1 70.25 187 PRO B N 1
ATOM 4736 C CA . PRO B 1 187 ? -16.75 14.758 -9.289 1 70.25 187 PRO B CA 1
ATOM 4737 C C . PRO B 1 187 ? -15.742 13.805 -8.656 1 70.25 187 PRO B C 1
ATOM 4739 O O . PRO B 1 187 ? -14.719 13.477 -9.266 1 70.25 187 PRO B O 1
ATOM 4742 N N . SER B 1 188 ? -16.062 13.492 -7.422 1 75.06 188 SER B N 1
ATOM 4743 C CA . SER B 1 188 ? -15.172 12.562 -6.734 1 75.06 188 SER B CA 1
ATOM 4744 C C . SER B 1 188 ? -15.172 11.195 -7.406 1 75.06 188 SER B C 1
ATOM 4746 O O . SER B 1 188 ? -16.125 10.836 -8.094 1 75.06 188 SER B O 1
ATOM 4748 N N . VAL B 1 189 ? -14.141 10.469 -7.293 1 77.19 189 VAL B N 1
ATOM 4749 C CA . VAL B 1 189 ? -13.992 9.156 -7.91 1 77.19 189 VAL B CA 1
ATOM 4750 C C . VAL B 1 189 ? -15.07 8.211 -7.383 1 77.19 189 VAL B C 1
ATOM 4752 O O . VAL B 1 189 ? -15.539 7.328 -8.109 1 77.19 189 VAL B O 1
ATOM 4755 N N . ASN B 1 190 ? -15.406 8.383 -6.164 1 71.88 190 ASN B N 1
ATOM 4756 C CA . ASN B 1 190 ? -16.406 7.496 -5.578 1 71.88 190 ASN B CA 1
ATOM 4757 C C . ASN B 1 190 ? -17.781 7.734 -6.18 1 71.88 190 ASN B C 1
ATOM 4759 O O . ASN B 1 190 ? -18.688 6.902 -6.031 1 71.88 190 ASN B O 1
ATOM 4763 N N . ALA B 1 191 ? -17.969 8.875 -6.773 1 71.31 191 ALA B N 1
ATOM 4764 C CA . ALA B 1 191 ? -19.219 9.18 -7.461 1 71.31 191 ALA B CA 1
ATOM 4765 C C . ALA B 1 191 ? -19.281 8.492 -8.82 1 71.31 191 ALA B C 1
ATOM 4767 O O . ALA B 1 191 ? -20.375 8.227 -9.336 1 71.31 191 ALA B O 1
ATOM 4768 N N . LEU B 1 192 ? -18.109 8.148 -9.328 1 72.5 192 LEU B N 1
ATOM 4769 C CA . LEU B 1 192 ? -18.031 7.652 -10.703 1 72.5 192 LEU B CA 1
ATOM 4770 C C . LEU B 1 192 ? -17.828 6.141 -10.719 1 72.5 192 LEU B C 1
ATOM 4772 O O . LEU B 1 192 ? -18.281 5.461 -11.648 1 72.5 192 LEU B O 1
ATOM 4776 N N . TRP B 1 193 ? -17.141 5.672 -9.727 1 81.44 193 TRP B N 1
ATOM 4777 C CA . TRP B 1 193 ? -16.797 4.258 -9.688 1 81.44 193 TRP B CA 1
ATOM 4778 C C . TRP B 1 193 ? -17.172 3.639 -8.344 1 81.44 193 TRP B C 1
ATOM 4780 O O . TRP B 1 193 ? -17.453 4.355 -7.383 1 81.44 193 TRP B O 1
ATOM 4790 N N . SER B 1 194 ? -17.156 2.318 -8.367 1 82.19 194 SER B N 1
ATOM 4791 C CA . SER B 1 194 ? -17.438 1.626 -7.117 1 82.19 194 SER B CA 1
ATOM 4792 C C . SER B 1 194 ? -16.344 1.894 -6.082 1 82.19 194 SER B C 1
ATOM 4794 O O . SER B 1 194 ? -15.195 2.146 -6.438 1 82.19 194 SER B O 1
ATOM 4796 N N . HIS B 1 195 ? -16.734 1.827 -4.832 1 79.88 195 HIS B N 1
ATOM 4797 C CA . HIS B 1 195 ? -15.836 2.08 -3.717 1 79.88 195 HIS B CA 1
ATOM 4798 C C . HIS B 1 195 ? -14.625 1.153 -3.764 1 79.88 195 HIS B C 1
ATOM 4800 O O . HIS B 1 195 ? -13.5 1.579 -3.494 1 79.88 195 HIS B O 1
ATOM 4806 N N . LYS B 1 196 ? -14.852 -0.013 -4.16 1 80.94 196 LYS B N 1
ATOM 4807 C CA . LYS B 1 196 ? -13.766 -0.986 -4.195 1 80.94 196 LYS B CA 1
ATOM 4808 C C . LYS B 1 196 ? -12.758 -0.646 -5.289 1 80.94 196 LYS B C 1
ATOM 4810 O O . LYS B 1 196 ? -11.547 -0.694 -5.059 1 80.94 196 LYS B O 1
ATOM 4815 N N . LYS B 1 197 ? -13.242 -0.314 -6.438 1 86.19 197 LYS B N 1
ATOM 4816 C CA . LYS B 1 197 ? -12.359 0.05 -7.543 1 86.19 197 LYS B CA 1
ATOM 4817 C C . LYS B 1 197 ? -11.531 1.286 -7.203 1 86.19 197 LYS B C 1
ATOM 4819 O O . LYS B 1 197 ? -10.336 1.341 -7.508 1 86.19 197 LYS B O 1
ATOM 4824 N N . VAL B 1 198 ? -12.18 2.217 -6.586 1 86.44 198 VAL B N 1
ATOM 4825 C CA . VAL B 1 198 ? -11.5 3.455 -6.215 1 86.44 198 VAL B CA 1
ATOM 4826 C C . VAL B 1 198 ? -10.414 3.16 -5.18 1 86.44 198 VAL B C 1
ATOM 4828 O O . VAL B 1 198 ? -9.289 3.643 -5.297 1 86.44 198 VAL B O 1
ATOM 4831 N N . ALA B 1 199 ? -10.75 2.387 -4.191 1 84.31 199 ALA B N 1
ATOM 4832 C CA . ALA B 1 199 ? -9.773 2.006 -3.174 1 84.31 199 ALA B CA 1
ATOM 4833 C C . ALA B 1 199 ? -8.578 1.302 -3.799 1 84.31 199 ALA B C 1
ATOM 4835 O O . ALA B 1 199 ? -7.43 1.573 -3.434 1 84.31 199 ALA B O 1
ATOM 4836 N N . MET B 1 200 ? -8.805 0.471 -4.754 1 88.06 200 MET B N 1
ATOM 4837 C CA . MET B 1 200 ? -7.742 -0.266 -5.426 1 88.06 200 MET B CA 1
ATOM 4838 C C . MET B 1 200 ? -6.863 0.672 -6.246 1 88.06 200 MET B C 1
ATOM 4840 O O . MET B 1 200 ? -5.656 0.452 -6.367 1 88.06 200 MET B O 1
ATOM 4844 N N . ALA B 1 201 ? -7.504 1.597 -6.836 1 91.62 201 ALA B N 1
ATOM 4845 C CA . ALA B 1 201 ? -6.734 2.574 -7.605 1 91.62 201 ALA B CA 1
ATOM 4846 C C . ALA B 1 201 ? -5.754 3.326 -6.711 1 91.62 201 ALA B C 1
ATOM 4848 O O . ALA B 1 201 ? -4.609 3.566 -7.098 1 91.62 201 ALA B O 1
ATOM 4849 N N . GLY B 1 202 ? -6.203 3.764 -5.574 1 92.31 202 GLY B N 1
ATOM 4850 C CA . GLY B 1 202 ? -5.297 4.359 -4.609 1 92.31 202 GLY B CA 1
ATOM 4851 C C . GLY B 1 202 ? -4.145 3.449 -4.23 1 92.31 202 GLY B C 1
ATOM 4852 O O . GLY B 1 202 ? -2.992 3.885 -4.172 1 92.31 202 GLY B O 1
ATOM 4853 N N . ASP B 1 203 ? -4.449 2.221 -3.994 1 90.5 203 ASP B N 1
ATOM 4854 C CA . ASP B 1 203 ? -3.434 1.227 -3.666 1 90.5 203 ASP B CA 1
ATOM 4855 C C . ASP B 1 203 ? -2.455 1.038 -4.82 1 90.5 203 ASP B C 1
ATOM 4857 O O . ASP B 1 203 ? -1.264 0.804 -4.602 1 90.5 203 ASP B O 1
ATOM 4861 N N . TYR B 1 204 ? -3.002 1.053 -5.953 1 92.94 204 TYR B N 1
ATOM 4862 C CA . TYR B 1 204 ? -2.164 0.924 -7.141 1 92.94 204 TYR B CA 1
ATOM 4863 C C . TYR B 1 204 ? -1.15 2.059 -7.219 1 92.94 204 TYR B C 1
ATOM 4865 O O . TYR B 1 204 ? 0.034 1.826 -7.477 1 92.94 204 TYR B O 1
ATOM 4873 N N . ILE B 1 205 ? -1.579 3.24 -7.055 1 95.75 205 ILE B N 1
ATOM 4874 C CA . ILE B 1 205 ? -0.678 4.387 -7.062 1 95.75 205 ILE B CA 1
ATOM 4875 C C . ILE B 1 205 ? 0.405 4.199 -6.004 1 95.75 205 ILE B C 1
ATOM 4877 O O . ILE B 1 205 ? 1.589 4.422 -6.27 1 95.75 205 ILE B O 1
ATOM 4881 N N . LEU B 1 206 ? -0.003 3.754 -4.832 1 93.62 206 LEU B N 1
ATOM 4882 C CA . LEU B 1 206 ? 0.952 3.553 -3.748 1 93.62 206 LEU B CA 1
ATOM 4883 C C . LEU B 1 206 ? 1.944 2.447 -4.094 1 93.62 206 LEU B C 1
ATOM 4885 O O . LEU B 1 206 ? 3.123 2.531 -3.74 1 93.62 206 LEU B O 1
ATOM 4889 N N . ALA B 1 207 ? 1.476 1.422 -4.719 1 92.56 207 ALA B N 1
ATOM 4890 C CA . ALA B 1 207 ? 2.357 0.335 -5.133 1 92.56 207 ALA B CA 1
ATOM 4891 C C . ALA B 1 207 ? 3.396 0.827 -6.137 1 92.56 207 ALA B C 1
ATOM 4893 O O . ALA B 1 207 ? 4.582 0.513 -6.016 1 92.56 207 ALA B O 1
ATOM 4894 N N . VAL B 1 208 ? 2.949 1.529 -7.098 1 94.38 208 VAL B N 1
ATOM 4895 C CA . VAL B 1 208 ? 3.857 2.08 -8.102 1 94.38 208 VAL B CA 1
ATOM 4896 C C . VAL B 1 208 ? 4.844 3.035 -7.43 1 94.38 208 VAL B C 1
ATOM 4898 O O . VAL B 1 208 ? 6.031 3.049 -7.77 1 94.38 208 VAL B O 1
ATOM 4901 N N . THR B 1 209 ? 4.355 3.812 -6.527 1 95.44 209 THR B N 1
ATOM 4902 C CA . THR B 1 209 ? 5.219 4.723 -5.781 1 95.44 209 THR B CA 1
ATOM 4903 C C . THR B 1 209 ? 6.297 3.945 -5.027 1 95.44 209 THR B C 1
ATOM 4905 O O . THR B 1 209 ? 7.461 4.355 -5.004 1 95.44 209 THR B O 1
ATOM 4908 N N . SER B 1 210 ? 5.883 2.896 -4.43 1 91.44 210 SER B N 1
ATOM 4909 C CA . SER B 1 210 ? 6.848 2.059 -3.721 1 91.44 210 SER B CA 1
ATOM 4910 C C . SER B 1 210 ? 7.922 1.529 -4.664 1 91.44 210 SER B C 1
ATOM 4912 O O . SER B 1 210 ? 9.094 1.435 -4.293 1 91.44 210 SER B O 1
ATOM 4914 N N . MET B 1 211 ? 7.523 1.195 -5.863 1 90 211 MET B N 1
ATOM 4915 C CA . MET B 1 211 ? 8.484 0.759 -6.871 1 90 211 MET B CA 1
ATOM 4916 C C . MET B 1 211 ? 9.43 1.895 -7.246 1 90 211 MET B C 1
ATOM 4918 O O . MET B 1 211 ? 10.633 1.681 -7.395 1 90 211 MET B O 1
ATOM 4922 N N . MET B 1 212 ? 8.914 3.037 -7.418 1 93.19 212 MET B N 1
ATOM 4923 C CA . MET B 1 212 ? 9.727 4.207 -7.734 1 93.19 212 MET B CA 1
ATOM 4924 C C . MET B 1 212 ? 10.727 4.492 -6.617 1 93.19 212 MET B C 1
ATOM 4926 O O . MET B 1 212 ? 11.891 4.809 -6.883 1 93.19 212 MET B O 1
ATOM 4930 N N . ILE B 1 213 ? 10.281 4.406 -5.387 1 93.19 213 ILE B N 1
ATOM 4931 C CA . ILE B 1 213 ? 11.141 4.629 -4.227 1 93.19 213 ILE B CA 1
ATOM 4932 C C . ILE B 1 213 ? 12.289 3.625 -4.242 1 93.19 213 ILE B C 1
ATOM 4934 O O . ILE B 1 213 ? 13.445 4 -4.043 1 93.19 213 ILE B O 1
ATOM 4938 N N . ALA B 1 214 ? 11.953 2.455 -4.539 1 86.19 214 ALA B N 1
ATOM 4939 C CA . ALA B 1 214 ? 12.969 1.402 -4.586 1 86.19 214 ALA B CA 1
ATOM 4940 C C . ALA B 1 214 ? 14 1.682 -5.672 1 86.19 214 ALA B C 1
ATOM 4942 O O . ALA B 1 214 ? 15.188 1.38 -5.504 1 86.19 214 ALA B O 1
ATOM 4943 N N . ARG B 1 215 ? 13.641 2.268 -6.73 1 88.25 215 ARG B N 1
ATOM 4944 C CA . ARG B 1 215 ? 14.5 2.504 -7.887 1 88.25 215 ARG B CA 1
ATOM 4945 C C . ARG B 1 215 ? 15.469 3.652 -7.621 1 88.25 215 ARG B C 1
ATOM 4947 O O . ARG B 1 215 ? 16.453 3.826 -8.344 1 88.25 215 ARG B O 1
ATOM 4954 N N . LEU B 1 216 ? 15.172 4.453 -6.645 1 89.62 216 LEU B N 1
ATOM 4955 C CA . LEU B 1 216 ? 16.078 5.551 -6.32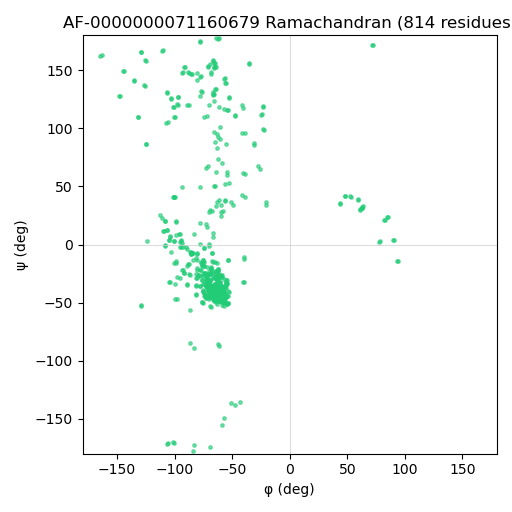 1 89.62 216 LEU B CA 1
ATOM 4956 C C . LEU B 1 216 ? 17.438 5.02 -5.895 1 89.62 216 LEU B C 1
ATOM 4958 O O . LEU B 1 216 ? 18.438 5.73 -5.992 1 89.62 216 LEU B O 1
ATOM 4962 N N . ASN B 1 217 ? 17.5 3.85 -5.492 1 82 217 ASN B N 1
ATOM 4963 C CA . ASN B 1 217 ? 18.734 3.162 -5.152 1 82 217 ASN B CA 1
ATOM 4964 C C . ASN B 1 217 ? 19.578 3.969 -4.16 1 82 217 ASN B C 1
ATOM 4966 O O . ASN B 1 217 ? 20.766 4.207 -4.391 1 82 217 ASN B O 1
ATOM 4970 N N . HIS B 1 218 ? 18.984 4.551 -3.199 1 86.25 218 HIS B N 1
ATOM 4971 C CA . HIS B 1 218 ? 19.578 5.266 -2.076 1 86.25 218 HIS B CA 1
ATOM 4972 C C . HIS B 1 218 ? 18.953 4.824 -0.752 1 86.25 218 HIS B C 1
ATOM 4974 O O . HIS B 1 218 ? 17.859 5.246 -0.401 1 86.25 218 HIS B O 1
ATOM 4980 N N . ASN B 1 219 ? 19.656 4.145 0.02 1 82.25 219 ASN B N 1
ATOM 4981 C CA . ASN B 1 219 ? 19.141 3.418 1.171 1 82.25 219 ASN B CA 1
ATOM 4982 C C . ASN B 1 219 ? 18.406 4.348 2.141 1 82.25 219 ASN B C 1
ATOM 4984 O O . ASN B 1 219 ? 17.219 4.164 2.416 1 82.25 219 ASN B O 1
ATOM 4988 N N . ASP B 1 220 ? 19.094 5.438 2.555 1 88.5 220 ASP B N 1
ATOM 4989 C CA . ASP B 1 220 ? 18.5 6.324 3.551 1 88.5 220 ASP B CA 1
ATOM 4990 C C . ASP B 1 220 ? 17.281 7.051 2.986 1 88.5 220 ASP B C 1
ATOM 4992 O O . ASP B 1 220 ? 16.297 7.266 3.697 1 88.5 220 ASP B O 1
ATOM 4996 N N . VAL B 1 221 ? 17.359 7.406 1.707 1 93.56 221 VAL B N 1
ATOM 4997 C CA . VAL B 1 221 ? 16.25 8.109 1.063 1 93.56 221 VAL B CA 1
ATOM 4998 C C . VAL B 1 221 ? 15.047 7.172 0.942 1 93.56 221 VAL B C 1
ATOM 5000 O O . VAL B 1 221 ? 13.906 7.574 1.204 1 93.56 221 VAL B O 1
ATOM 5003 N N . THR B 1 222 ? 15.32 5.973 0.593 1 90.56 222 THR B N 1
ATOM 5004 C CA . THR B 1 222 ? 14.25 4.996 0.426 1 90.56 222 THR B CA 1
ATOM 5005 C C . THR B 1 222 ? 13.531 4.746 1.75 1 90.56 222 THR B C 1
ATOM 5007 O O . THR B 1 222 ? 12.297 4.668 1.79 1 90.56 222 THR B O 1
ATOM 5010 N N . ILE B 1 223 ? 14.227 4.652 2.777 1 89.12 223 ILE B N 1
ATOM 5011 C CA . ILE B 1 223 ? 13.648 4.449 4.102 1 89.12 223 ILE B CA 1
ATOM 5012 C C . ILE B 1 223 ? 12.812 5.668 4.488 1 89.12 223 ILE B C 1
ATOM 5014 O O . ILE B 1 223 ? 11.68 5.523 4.961 1 89.12 223 ILE B O 1
ATOM 5018 N N . THR B 1 224 ? 13.344 6.805 4.262 1 94.81 224 THR B N 1
ATOM 5019 C CA . THR B 1 224 ? 12.68 8.062 4.598 1 94.81 224 THR B CA 1
ATOM 5020 C C . THR B 1 224 ? 11.359 8.195 3.854 1 94.81 224 THR B C 1
ATOM 5022 O O . THR B 1 224 ? 10.328 8.523 4.453 1 94.81 224 THR B O 1
ATOM 5025 N N . LEU B 1 225 ? 11.406 7.883 2.588 1 95.94 225 LEU B N 1
ATOM 5026 C CA . LEU B 1 225 ? 10.203 8.023 1.777 1 95.94 225 LEU B CA 1
ATOM 5027 C C . LEU B 1 225 ? 9.188 6.934 2.111 1 95.94 225 LEU B C 1
ATOM 5029 O O . LEU B 1 225 ? 7.98 7.172 2.084 1 95.94 225 LEU B O 1
ATOM 5033 N N . SER B 1 226 ? 9.617 5.746 2.408 1 92.06 226 SER B N 1
ATOM 5034 C CA . SER B 1 226 ? 8.719 4.664 2.791 1 92.06 226 SER B CA 1
ATOM 5035 C C . SER B 1 226 ? 8 4.977 4.102 1 92.06 226 SER B C 1
ATOM 5037 O O . SER B 1 226 ? 6.867 4.543 4.309 1 92.06 226 SER B O 1
ATOM 5039 N N . GLN B 1 227 ? 8.625 5.719 4.91 1 93.56 227 GLN B N 1
ATOM 5040 C CA . GLN B 1 227 ? 8.031 6.133 6.176 1 93.56 227 GLN B CA 1
ATOM 5041 C C . GLN B 1 227 ? 6.77 6.961 5.945 1 93.56 227 GLN B C 1
ATOM 5043 O O . GLN B 1 227 ? 5.828 6.902 6.738 1 93.56 227 GLN B O 1
ATOM 5048 N N . ILE B 1 228 ? 6.781 7.695 4.914 1 96.38 228 ILE B N 1
ATOM 5049 C CA . ILE B 1 228 ? 5.617 8.516 4.594 1 96.38 228 ILE B CA 1
ATOM 5050 C C . ILE B 1 228 ? 4.383 7.625 4.473 1 96.38 228 ILE B C 1
ATOM 5052 O O . ILE B 1 228 ? 3.322 7.945 5.012 1 96.38 228 ILE B O 1
ATOM 5056 N N . ILE B 1 229 ? 4.555 6.512 3.812 1 92.75 229 ILE B N 1
ATOM 5057 C CA . ILE B 1 229 ? 3.43 5.617 3.561 1 92.75 229 ILE B CA 1
ATOM 5058 C C . ILE B 1 229 ? 2.951 5.012 4.879 1 92.75 229 ILE B C 1
ATOM 5060 O O . ILE B 1 229 ? 1.747 4.953 5.141 1 92.75 229 ILE B O 1
ATOM 5064 N N . THR B 1 230 ? 3.842 4.605 5.688 1 92.06 230 THR B N 1
ATOM 5065 C CA . THR B 1 230 ? 3.486 4.043 6.984 1 92.06 230 THR B CA 1
ATOM 5066 C C . THR B 1 230 ? 2.783 5.086 7.852 1 92.06 230 THR B C 1
ATOM 5068 O O . THR B 1 230 ? 1.794 4.777 8.523 1 92.06 230 THR B O 1
ATOM 5071 N N . ASP B 1 231 ? 3.287 6.273 7.793 1 94.94 231 ASP B N 1
ATOM 5072 C CA . ASP B 1 231 ? 2.66 7.355 8.547 1 94.94 231 ASP B CA 1
ATOM 5073 C C . ASP B 1 231 ? 1.235 7.609 8.055 1 94.94 231 ASP B C 1
ATOM 5075 O O . ASP B 1 231 ? 0.316 7.773 8.859 1 94.94 231 ASP B O 1
ATOM 5079 N N . LEU B 1 232 ? 1.103 7.641 6.785 1 93.88 232 LEU B N 1
ATOM 5080 C CA . LEU B 1 232 ? -0.21 7.895 6.199 1 93.88 232 LEU B CA 1
ATOM 5081 C C . LEU B 1 232 ? -1.223 6.855 6.668 1 93.88 232 LEU B C 1
ATOM 5083 O O . LEU B 1 232 ? -2.332 7.203 7.078 1 93.88 232 LEU B O 1
ATOM 5087 N N . VAL B 1 233 ? -0.866 5.617 6.629 1 91.25 233 VAL B N 1
ATOM 5088 C CA . VAL B 1 233 ? -1.767 4.531 6.996 1 91.25 233 VAL B CA 1
ATOM 5089 C C . VAL B 1 233 ? -2.098 4.613 8.484 1 91.25 233 VAL B C 1
ATOM 5091 O O . VAL B 1 233 ? -3.254 4.457 8.883 1 91.25 233 VAL B O 1
ATOM 5094 N N . GLN B 1 234 ? -1.128 4.879 9.242 1 92.44 234 GLN B N 1
ATOM 5095 C CA . GLN B 1 234 ? -1.342 4.996 10.68 1 92.44 234 GLN B CA 1
ATOM 5096 C C . GLN B 1 234 ? -2.191 6.223 11.008 1 92.44 234 GLN B C 1
ATOM 5098 O O . GLN B 1 234 ? -3.033 6.176 11.906 1 92.44 234 GLN B O 1
ATOM 5103 N N . GLY B 1 235 ? -1.929 7.297 10.32 1 92.69 235 GLY B N 1
ATOM 5104 C CA . GLY B 1 235 ? -2.768 8.477 10.5 1 92.69 235 GLY B CA 1
ATOM 5105 C C . GLY B 1 235 ? -4.23 8.219 10.188 1 92.69 235 GLY B C 1
ATOM 5106 O O . GLY B 1 235 ? -5.113 8.664 10.93 1 92.69 235 GLY B O 1
ATOM 5107 N N . GLU B 1 236 ? -4.484 7.508 9.141 1 88.06 236 GLU B N 1
ATOM 5108 C CA . GLU B 1 236 ? -5.852 7.148 8.773 1 88.06 236 GLU B CA 1
ATOM 5109 C C . GLU B 1 236 ? -6.492 6.266 9.844 1 88.06 236 GLU B C 1
ATOM 5111 O O . GLU B 1 236 ? -7.676 6.418 10.156 1 88.06 236 GLU B O 1
ATOM 5116 N N . PHE B 1 237 ? -5.699 5.375 10.336 1 88.69 237 PHE B N 1
ATOM 5117 C CA . PHE B 1 237 ? -6.199 4.48 11.375 1 88.69 237 PHE B CA 1
ATOM 5118 C C . PHE B 1 237 ? -6.559 5.258 12.633 1 88.69 237 PHE B C 1
ATOM 5120 O O . PHE B 1 237 ? -7.559 4.961 13.289 1 88.69 237 PHE B O 1
ATOM 5127 N N . MET B 1 238 ? -5.754 6.191 12.992 1 89.06 238 MET B N 1
ATOM 5128 C CA . MET B 1 238 ? -5.977 7.02 14.172 1 89.06 238 MET B CA 1
ATOM 5129 C C . MET B 1 238 ? -7.293 7.777 14.062 1 89.06 238 MET B C 1
ATOM 5131 O O . MET B 1 238 ? -7.922 8.086 15.078 1 89.06 238 MET B O 1
ATOM 5135 N N . GLN B 1 239 ? -7.648 8.008 12.883 1 85.31 239 GLN B N 1
ATOM 5136 C CA . GLN B 1 239 ? -8.867 8.773 12.656 1 85.31 239 GLN B CA 1
ATOM 5137 C C . GLN B 1 239 ? -10.109 7.934 12.969 1 85.31 239 GLN B C 1
ATOM 5139 O O . GLN B 1 239 ? -11.164 8.477 13.297 1 85.31 239 GLN B O 1
ATOM 5144 N N . LEU B 1 240 ? -10 6.637 12.898 1 79.31 240 LEU B N 1
ATOM 5145 C CA . LEU B 1 240 ? -11.141 5.746 13.094 1 79.31 240 LEU B CA 1
ATOM 5146 C C . LEU B 1 240 ? -11.422 5.539 14.578 1 79.31 240 LEU B C 1
ATOM 5148 O O . LEU B 1 240 ? -12.508 5.094 14.953 1 79.31 240 LEU B O 1
ATOM 5152 N N . GLY B 1 241 ? -10.406 5.805 15.453 1 68.38 241 GLY B N 1
ATOM 5153 C CA . GLY B 1 241 ? -10.586 5.578 16.875 1 68.38 241 GLY B CA 1
ATOM 5154 C C . GLY B 1 241 ? -10.82 6.855 17.672 1 68.38 241 GLY B C 1
ATOM 5155 O O . GLY B 1 241 ? -10.477 7.945 17.203 1 68.38 241 GLY B O 1
ATOM 5156 N N . SER B 1 242 ? -11.961 7.008 18.5 1 59.84 242 SER B N 1
ATOM 5157 C CA . SER B 1 242 ? -12.219 8.234 19.25 1 59.84 242 SER B CA 1
ATOM 5158 C C . SER B 1 242 ? -12.055 8.023 20.75 1 59.84 242 SER B C 1
ATOM 5160 O O . SER B 1 242 ? -12.445 8.875 21.547 1 59.84 242 SER B O 1
ATOM 5162 N N . LYS B 1 243 ? -11.344 7.074 21.188 1 60.66 243 LYS B N 1
ATOM 5163 C CA . LYS B 1 243 ? -11.625 6.938 22.609 1 60.66 243 LYS B CA 1
ATOM 5164 C C . LYS B 1 243 ? -10.531 7.598 23.453 1 60.66 243 LYS B C 1
ATOM 5166 O O . LYS B 1 243 ? -10.25 7.16 24.562 1 60.66 243 LYS B O 1
ATOM 5171 N N . GLU B 1 244 ? -10.148 8.766 22.906 1 66.75 244 GLU B N 1
ATOM 5172 C CA . GLU B 1 244 ? -9.094 9.406 23.688 1 66.75 244 GLU B CA 1
ATOM 5173 C C . GLU B 1 244 ? -9.68 10.227 24.828 1 66.75 244 GLU B C 1
ATOM 5175 O O . GLU B 1 244 ? -10.797 10.734 24.734 1 66.75 244 GLU B O 1
ATOM 5180 N N . THR B 1 245 ? -8.859 10.195 25.891 1 71.88 245 THR B N 1
ATOM 5181 C CA . THR B 1 245 ? -9.219 11.078 27 1 71.88 245 THR B CA 1
ATOM 5182 C C . THR B 1 245 ? -9.078 12.547 26.594 1 71.88 245 THR B C 1
ATOM 5184 O O . THR B 1 245 ? -8.422 12.859 25.609 1 71.88 245 THR B O 1
ATOM 5187 N N . GLU B 1 246 ? -9.75 13.398 27.297 1 74.38 246 GLU B N 1
ATOM 5188 C CA . GLU B 1 246 ? -9.75 14.828 27.016 1 74.38 246 GLU B CA 1
ATOM 5189 C C . GLU B 1 246 ? -8.336 15.383 26.953 1 74.38 246 GLU B C 1
ATOM 5191 O O . GLU B 1 246 ? -8 16.156 26.062 1 74.38 246 GLU B O 1
ATOM 5196 N N . ASN B 1 247 ? -7.523 14.898 27.844 1 76.5 247 ASN B N 1
ATOM 5197 C CA . ASN B 1 247 ? -6.172 15.438 27.969 1 76.5 247 ASN B CA 1
ATOM 5198 C C . ASN B 1 247 ? -5.277 14.953 26.828 1 76.5 247 ASN B C 1
ATOM 5200 O O . ASN B 1 247 ? -4.25 15.562 26.531 1 76.5 247 ASN B O 1
ATOM 5204 N N . GLU B 1 248 ? -5.734 13.992 26.188 1 87.5 248 GLU B N 1
ATOM 5205 C CA . GLU B 1 248 ? -4.875 13.391 25.172 1 87.5 248 GLU B CA 1
ATOM 5206 C C . GLU B 1 248 ? -5.367 13.711 23.766 1 87.5 248 GLU B C 1
ATOM 5208 O O . GLU B 1 248 ? -4.668 13.461 22.781 1 87.5 248 GLU B O 1
ATOM 5213 N N . ARG B 1 249 ? -6.438 14.43 23.734 1 88.31 249 ARG B N 1
ATOM 5214 C CA . ARG B 1 249 ? -7.098 14.617 22.438 1 88.31 249 ARG B CA 1
ATOM 5215 C C . ARG B 1 249 ? -6.273 15.523 21.531 1 88.31 249 ARG B C 1
ATOM 5217 O O . ARG B 1 249 ? -6.152 15.258 20.328 1 88.31 249 ARG B O 1
ATOM 5224 N N . PHE B 1 250 ? -5.746 16.516 22.156 1 90.88 250 PHE B N 1
ATOM 5225 C CA . PHE B 1 250 ? -4.996 17.453 21.328 1 90.88 250 PHE B CA 1
ATOM 5226 C C . PHE B 1 250 ? -3.713 16.812 20.812 1 90.88 250 PHE B C 1
ATOM 5228 O O . PHE B 1 250 ? -3.352 16.984 19.641 1 90.88 250 PHE B O 1
ATOM 5235 N N . ALA B 1 251 ? -3.035 16.141 21.688 1 91.25 251 ALA B N 1
ATOM 5236 C CA . ALA B 1 251 ? -1.847 15.398 21.266 1 91.25 251 ALA B CA 1
ATOM 5237 C C . ALA B 1 251 ? -2.188 14.391 20.172 1 91.25 251 ALA B C 1
ATOM 5239 O O . ALA B 1 251 ? -1.423 14.219 19.219 1 91.25 251 ALA B O 1
ATOM 5240 N N . HIS B 1 252 ? -3.262 13.797 20.375 1 92.38 252 HIS B N 1
ATOM 5241 C CA . HIS B 1 252 ? -3.746 12.852 19.375 1 92.38 252 HIS B CA 1
ATOM 5242 C C . HIS B 1 252 ? -3.994 13.547 18.047 1 92.38 252 HIS B C 1
ATOM 5244 O O . HIS B 1 252 ? -3.598 13.039 16.984 1 92.38 252 HIS B O 1
ATOM 5250 N N . TYR B 1 253 ? -4.578 14.711 18.156 1 94 253 TYR B N 1
ATOM 5251 C CA . TYR B 1 253 ? -4.871 15.484 16.953 1 94 253 TYR B CA 1
ATOM 5252 C C . TYR B 1 253 ? -3.592 15.875 16.219 1 94 253 TYR B C 1
ATOM 5254 O O . TYR B 1 253 ? -3.492 15.727 15.008 1 94 253 TYR B O 1
ATOM 5262 N N . LEU B 1 254 ? -2.664 16.266 16.953 1 95 254 LEU B N 1
ATOM 5263 C CA . LEU B 1 254 ? -1.421 16.734 16.344 1 95 254 LEU B CA 1
ATOM 5264 C C . LEU B 1 254 ? -0.662 15.57 15.703 1 95 254 LEU B C 1
ATOM 5266 O O . LEU B 1 254 ? -0.088 15.711 14.625 1 95 254 LEU B O 1
ATOM 5270 N N . THR B 1 255 ? -0.644 14.453 16.359 1 94.31 255 THR B N 1
ATOM 5271 C CA . THR B 1 255 ? 0.026 13.281 15.828 1 94.31 255 THR B CA 1
ATOM 5272 C C . THR B 1 255 ? -0.66 12.805 14.547 1 94.31 255 THR B C 1
ATOM 5274 O O . THR B 1 255 ? 0.007 12.477 13.562 1 94.31 255 THR B O 1
ATOM 5277 N N . LYS B 1 256 ? -1.907 12.758 14.602 1 94.31 256 LYS B N 1
ATOM 5278 C CA . LYS B 1 256 ? -2.684 12.391 13.422 1 94.31 256 LYS B CA 1
ATOM 5279 C C . LYS B 1 256 ? -2.404 13.344 12.258 1 94.31 256 LYS B C 1
ATOM 5281 O O . LYS B 1 256 ? -2.217 12.906 11.125 1 94.31 256 LYS B O 1
ATOM 5286 N N . THR B 1 257 ? -2.4 14.625 12.602 1 96.06 257 THR B N 1
ATOM 5287 C CA . THR B 1 257 ? -2.152 15.656 11.602 1 96.06 257 THR B CA 1
ATOM 5288 C C . THR B 1 257 ? -0.755 15.508 11.008 1 96.06 257 THR B C 1
ATOM 5290 O O . THR B 1 257 ? -0.573 15.648 9.797 1 96.06 257 THR B O 1
ATOM 5293 N N . TYR B 1 258 ? 0.137 15.242 11.867 1 97.19 258 TYR B N 1
ATOM 5294 C CA . TYR B 1 258 ? 1.482 15 11.359 1 97.19 258 TYR B CA 1
ATOM 5295 C C . TYR B 1 258 ? 1.504 13.805 10.422 1 97.19 258 TYR B C 1
ATOM 5297 O O . TYR B 1 258 ? 2.035 13.883 9.312 1 97.19 258 TYR B O 1
ATOM 5305 N N . ARG B 1 259 ? 0.957 12.773 10.805 1 95.69 259 ARG B N 1
ATOM 5306 C CA . ARG B 1 259 ? 1.026 11.523 10.055 1 95.69 259 ARG B CA 1
ATOM 5307 C C . ARG B 1 259 ? 0.254 11.633 8.742 1 95.69 259 ARG B C 1
ATOM 5309 O O . ARG B 1 259 ? 0.743 11.219 7.691 1 95.69 259 ARG B O 1
ATOM 5316 N N . LYS B 1 260 ? -0.846 12.242 8.766 1 93.81 260 LYS B N 1
ATOM 5317 C CA . LYS B 1 260 ? -1.729 12.273 7.605 1 93.81 260 LYS B CA 1
ATOM 5318 C C . LYS B 1 260 ? -1.285 13.344 6.609 1 93.81 260 LYS B C 1
ATOM 5320 O O . LYS B 1 260 ? -1.499 13.203 5.402 1 93.81 260 LYS B O 1
ATOM 5325 N N . THR B 1 261 ? -0.643 14.398 7.156 1 95.31 261 THR B N 1
ATOM 5326 C CA . THR B 1 261 ? -0.41 15.531 6.266 1 95.31 261 THR B CA 1
ATOM 5327 C C . THR B 1 261 ? 1.054 15.961 6.305 1 95.31 261 THR B C 1
ATOM 5329 O O . THR B 1 261 ? 1.726 15.992 5.273 1 95.31 261 THR B O 1
ATOM 5332 N N . ALA B 1 262 ? 1.599 16.203 7.434 1 98.25 262 ALA B N 1
ATOM 5333 C CA . ALA B 1 262 ? 2.893 16.859 7.555 1 98.25 262 ALA B CA 1
ATOM 5334 C C . ALA B 1 262 ? 4.035 15.906 7.219 1 98.25 262 ALA B C 1
ATOM 5336 O O . ALA B 1 262 ? 5.07 16.328 6.703 1 98.25 262 ALA B O 1
ATOM 5337 N N . SER B 1 263 ? 3.83 14.641 7.488 1 98.12 263 SER B N 1
ATOM 5338 C CA . SER B 1 263 ? 4.871 13.648 7.23 1 98.12 263 SER B CA 1
ATOM 5339 C C . SER B 1 263 ? 5.285 13.648 5.766 1 98.12 263 SER B C 1
ATOM 5341 O O . SER B 1 263 ? 6.473 13.547 5.449 1 98.12 263 SER B O 1
ATOM 5343 N N . LEU B 1 264 ? 4.332 13.734 4.902 1 98.25 264 LEU B N 1
ATOM 5344 C CA . LEU B 1 264 ? 4.578 13.719 3.467 1 98.25 264 LEU B CA 1
ATOM 5345 C C . LEU B 1 264 ? 5.543 14.836 3.066 1 98.25 264 LEU B C 1
ATOM 5347 O O . LEU B 1 264 ? 6.551 14.586 2.404 1 98.25 264 LEU B O 1
ATOM 5351 N N . ILE B 1 265 ? 5.312 16.047 3.48 1 98.19 265 ILE B N 1
ATOM 5352 C CA . ILE B 1 265 ? 6.141 17.203 3.119 1 98.19 265 ILE B CA 1
ATOM 5353 C C . ILE B 1 265 ? 7.492 17.094 3.824 1 98.19 265 ILE B C 1
ATOM 5355 O O . ILE B 1 265 ? 8.539 17.25 3.193 1 98.19 265 ILE B O 1
ATOM 5359 N N . ALA B 1 266 ? 7.453 16.766 5.109 1 98.75 266 ALA B N 1
ATOM 5360 C CA . ALA B 1 266 ? 8.656 16.719 5.941 1 98.75 266 ALA B CA 1
ATOM 5361 C C . ALA B 1 266 ? 9.664 15.711 5.387 1 98.75 266 ALA B C 1
ATOM 5363 O O . ALA B 1 266 ? 10.828 16.047 5.188 1 98.75 266 ALA B O 1
ATOM 5364 N N . ASN B 1 267 ? 9.164 14.547 5.09 1 98.38 267 ASN B N 1
ATOM 5365 C CA . ASN B 1 267 ? 10.07 13.492 4.641 1 98.38 267 ASN B CA 1
ATOM 5366 C C . ASN B 1 267 ? 10.469 13.68 3.18 1 98.38 267 ASN B C 1
ATOM 5368 O O . ASN B 1 267 ? 11.555 13.273 2.77 1 98.38 267 ASN B O 1
ATOM 5372 N N . SER B 1 268 ? 9.641 14.312 2.381 1 98.5 268 SER B N 1
ATOM 5373 C CA . SER B 1 268 ? 10.016 14.617 1.005 1 98.5 268 SER B CA 1
ATOM 5374 C C . SER B 1 268 ? 11.172 15.609 0.953 1 98.5 268 SER B C 1
ATOM 5376 O O . SER B 1 268 ? 12.148 15.398 0.236 1 98.5 268 SER B O 1
ATOM 5378 N N . VAL B 1 269 ? 11.109 16.703 1.705 1 98.75 269 VAL B N 1
ATOM 5379 C CA . VAL B 1 269 ? 12.164 17.719 1.667 1 98.75 269 VAL B CA 1
ATOM 5380 C C . VAL B 1 269 ? 13.414 17.188 2.348 1 98.75 269 VAL B C 1
ATOM 5382 O O . VAL B 1 269 ? 14.539 17.516 1.946 1 98.75 269 VAL B O 1
ATOM 5385 N N . LYS B 1 270 ? 13.227 16.359 3.387 1 98.69 270 LYS B N 1
ATOM 5386 C CA . LYS B 1 270 ? 14.359 15.664 3.986 1 98.69 270 LYS B CA 1
ATOM 5387 C C . LYS B 1 270 ? 15.094 14.82 2.949 1 98.69 270 LYS B C 1
ATOM 5389 O O . LYS B 1 270 ? 16.328 14.859 2.865 1 98.69 270 LYS B O 1
ATOM 5394 N N . ALA B 1 271 ? 14.312 14.07 2.168 1 98.31 271 ALA B N 1
ATOM 5395 C CA . ALA B 1 271 ? 14.883 13.234 1.118 1 98.31 271 ALA B CA 1
ATOM 5396 C C . ALA B 1 271 ? 15.656 14.07 0.104 1 98.31 271 ALA B C 1
ATOM 5398 O O . ALA B 1 271 ? 16.734 13.664 -0.356 1 98.31 271 ALA B O 1
ATOM 5399 N N . GLU B 1 272 ? 15.141 15.219 -0.223 1 98.25 272 GLU B N 1
ATOM 5400 C CA . GLU B 1 272 ? 15.82 16.125 -1.147 1 98.25 272 GLU B CA 1
ATOM 5401 C C . GLU B 1 272 ? 17.188 16.516 -0.614 1 98.25 272 GLU B C 1
ATOM 5403 O O . GLU B 1 272 ? 18.172 16.547 -1.361 1 98.25 272 GLU B O 1
ATOM 5408 N N . ALA B 1 273 ? 17.25 16.828 0.616 1 98.19 273 ALA B N 1
ATOM 5409 C CA . ALA B 1 273 ? 18.516 17.219 1.247 1 98.19 273 ALA B CA 1
ATOM 5410 C C . ALA B 1 273 ? 19.5 16.047 1.252 1 98.19 273 ALA B C 1
ATOM 5412 O O . ALA B 1 273 ? 20.688 16.234 0.973 1 98.19 273 ALA B O 1
ATOM 5413 N N . MET B 1 274 ? 19 14.898 1.533 1 97.38 274 MET B N 1
ATOM 5414 C CA . MET B 1 274 ? 19.844 13.711 1.542 1 97.38 274 MET B CA 1
ATOM 5415 C C . MET B 1 274 ? 20.438 13.461 0.161 1 97.38 274 MET B C 1
ATOM 5417 O O . MET B 1 274 ? 21.625 13.156 0.037 1 97.38 274 MET B O 1
ATOM 5421 N N . LEU B 1 275 ? 19.656 13.562 -0.843 1 96.56 275 LEU B N 1
ATOM 5422 C CA . LEU B 1 275 ? 20.094 13.312 -2.211 1 96.56 275 LEU B CA 1
ATOM 5423 C C . LEU B 1 275 ? 21.156 14.32 -2.641 1 96.56 275 LEU B C 1
ATOM 5425 O O . LEU B 1 275 ? 22.016 14.016 -3.482 1 96.56 275 LEU B O 1
ATOM 5429 N N . ALA B 1 276 ? 21.078 15.5 -2.035 1 96.56 276 ALA B N 1
ATOM 5430 C CA . ALA B 1 276 ? 22.047 16.547 -2.354 1 96.56 276 ALA B CA 1
ATOM 5431 C C . ALA B 1 276 ? 23.359 16.328 -1.615 1 96.56 276 ALA B C 1
ATOM 5433 O O . ALA B 1 276 ? 24.344 17.031 -1.854 1 96.56 276 ALA B O 1
ATOM 5434 N N . GLY B 1 277 ? 23.375 15.367 -0.734 1 95.5 277 GLY B N 1
ATOM 5435 C CA . GLY B 1 277 ? 24.578 15.094 0.043 1 95.5 277 GLY B CA 1
ATOM 5436 C C . GLY B 1 277 ? 24.734 16.016 1.235 1 95.5 277 GLY B C 1
ATOM 5437 O O . GLY B 1 277 ? 25.859 16.219 1.719 1 95.5 277 GLY B O 1
ATOM 5438 N N . ALA B 1 278 ? 23.672 16.594 1.651 1 96.81 278 ALA B N 1
ATOM 5439 C CA . ALA B 1 278 ? 23.734 17.531 2.781 1 96.81 278 ALA B CA 1
ATOM 5440 C C . ALA B 1 278 ? 24.125 16.797 4.066 1 96.81 278 ALA B C 1
ATOM 5442 O O . ALA B 1 278 ? 23.938 15.586 4.184 1 96.81 278 ALA B O 1
ATOM 5443 N N . ASP B 1 279 ? 24.688 17.516 5.02 1 96.75 279 ASP B N 1
ATOM 5444 C CA . ASP B 1 279 ? 25.047 16.922 6.305 1 96.75 279 ASP B CA 1
ATOM 5445 C C . ASP B 1 279 ? 23.828 16.75 7.199 1 96.75 279 ASP B C 1
ATOM 5447 O O . ASP B 1 279 ? 22.734 17.25 6.871 1 96.75 279 ASP B O 1
ATOM 5451 N N . ASP B 1 280 ? 23.953 16.156 8.312 1 96.69 280 ASP B N 1
ATOM 5452 C CA . ASP B 1 280 ? 22.844 15.805 9.195 1 96.69 280 ASP B CA 1
ATOM 5453 C C . ASP B 1 280 ? 22.109 17.047 9.688 1 96.69 280 ASP B C 1
ATOM 5455 O O . ASP B 1 280 ? 20.891 17.031 9.859 1 96.69 280 ASP B O 1
ATOM 5459 N N . GLN B 1 281 ? 22.844 18.031 9.922 1 97.44 281 GLN B N 1
ATOM 5460 C CA . GLN B 1 281 ? 22.234 19.25 10.422 1 97.44 281 GLN B CA 1
ATOM 5461 C C . GLN B 1 281 ? 21.281 19.859 9.391 1 97.44 281 GLN B C 1
ATOM 5463 O O . GLN B 1 281 ? 20.156 20.219 9.719 1 97.44 281 GLN B O 1
ATOM 5468 N N . LEU B 1 282 ? 21.797 19.984 8.172 1 97.88 282 LEU B N 1
ATOM 5469 C CA . LEU B 1 282 ? 20.984 20.547 7.109 1 97.88 282 LEU B CA 1
ATOM 5470 C C . LEU B 1 282 ? 19.812 19.641 6.773 1 97.88 282 LEU B C 1
ATOM 5472 O O . LEU B 1 282 ? 18.734 20.125 6.426 1 97.88 282 LEU B O 1
ATOM 5476 N N . VAL B 1 283 ? 20 18.344 6.852 1 98.38 283 VAL B N 1
ATOM 5477 C CA . VAL B 1 283 ? 18.922 17.375 6.66 1 98.38 283 VAL B CA 1
ATOM 5478 C C . VAL B 1 283 ? 17.844 17.594 7.723 1 98.38 283 VAL B C 1
ATOM 5480 O O . VAL B 1 283 ? 16.656 17.609 7.41 1 98.38 283 VAL B O 1
ATOM 5483 N N . ASP B 1 284 ? 18.25 17.859 8.922 1 98.31 284 ASP B N 1
ATOM 5484 C CA . ASP B 1 284 ? 17.312 18.109 10.016 1 98.31 284 ASP B CA 1
ATOM 5485 C C . ASP B 1 284 ? 16.562 19.438 9.82 1 98.31 284 ASP B C 1
ATOM 5487 O O . ASP B 1 284 ? 15.367 19.531 10.094 1 98.31 284 ASP B O 1
ATOM 5491 N N . VAL B 1 285 ? 17.312 20.391 9.414 1 98.69 285 VAL B N 1
ATOM 5492 C CA . VAL B 1 285 ? 16.703 21.688 9.133 1 98.69 285 VAL B CA 1
ATOM 5493 C C . VAL B 1 285 ? 15.617 21.531 8.07 1 98.69 285 VAL B C 1
ATOM 5495 O O . VAL B 1 285 ? 14.523 22.094 8.211 1 98.69 285 VAL B O 1
ATOM 5498 N N . SER B 1 286 ? 15.938 20.781 7.027 1 98.75 286 SER B N 1
ATOM 5499 C CA . SER B 1 286 ? 14.977 20.547 5.957 1 98.75 286 SER B CA 1
ATOM 5500 C C . SER B 1 286 ? 13.742 19.812 6.469 1 98.75 286 SER B C 1
ATOM 5502 O O . SER B 1 286 ? 12.609 20.203 6.172 1 98.75 286 SER B O 1
ATOM 5504 N N . PHE B 1 287 ? 13.945 18.781 7.223 1 98.75 287 PHE B N 1
ATOM 5505 C CA . PHE B 1 287 ? 12.859 18 7.781 1 98.75 287 PHE B CA 1
ATOM 5506 C C . PHE B 1 287 ? 11.945 18.875 8.633 1 98.75 287 PHE B C 1
ATOM 5508 O O . PHE B 1 287 ? 10.719 18.828 8.477 1 98.75 287 PHE B O 1
ATOM 5515 N N . GLU B 1 288 ? 12.547 19.625 9.523 1 98.81 288 GLU B N 1
ATOM 5516 C CA . GLU B 1 288 ? 11.773 20.453 10.438 1 98.81 288 GLU B CA 1
ATOM 5517 C C . GLU B 1 288 ? 11.016 21.547 9.688 1 98.81 288 GLU B C 1
ATOM 5519 O O . GLU B 1 288 ? 9.898 21.906 10.062 1 98.81 288 GLU B O 1
ATOM 5524 N N . TYR B 1 289 ? 11.695 22.125 8.695 1 98.75 289 TYR B N 1
ATOM 5525 C CA . TYR B 1 289 ? 10.992 23.078 7.852 1 98.75 289 TYR B CA 1
ATOM 5526 C C . TYR B 1 289 ? 9.719 22.469 7.277 1 98.75 289 TYR B C 1
ATOM 5528 O O . TYR B 1 289 ? 8.641 23.047 7.395 1 98.75 289 TYR B O 1
ATOM 5536 N N . GLY B 1 290 ? 9.859 21.266 6.684 1 98.75 290 GLY B N 1
ATOM 5537 C CA . GLY B 1 290 ? 8.719 20.594 6.098 1 98.75 290 GLY B CA 1
ATOM 5538 C C . GLY B 1 290 ? 7.652 20.234 7.113 1 98.75 290 GLY B C 1
ATOM 5539 O O . GLY B 1 290 ? 6.457 20.344 6.84 1 98.75 290 GLY B O 1
ATOM 5540 N N . ARG B 1 291 ? 8.055 19.766 8.25 1 98.69 291 ARG B N 1
ATOM 5541 C CA . ARG B 1 291 ? 7.129 19.391 9.328 1 98.69 291 ARG B CA 1
ATOM 5542 C C . ARG B 1 291 ? 6.266 20.594 9.727 1 98.69 291 ARG B C 1
ATOM 5544 O O . ARG B 1 291 ? 5.047 20.453 9.859 1 98.69 291 ARG B O 1
ATOM 5551 N N . ASN B 1 292 ? 6.918 21.719 9.906 1 98.69 292 ASN B N 1
ATOM 5552 C CA . ASN B 1 292 ? 6.195 22.922 10.312 1 98.69 292 ASN B CA 1
ATOM 5553 C C . ASN B 1 292 ? 5.262 23.422 9.211 1 98.69 292 ASN B C 1
ATOM 5555 O O . ASN B 1 292 ? 4.129 23.828 9.484 1 98.69 292 ASN B O 1
ATOM 5559 N N . ILE B 1 293 ? 5.73 23.344 7.996 1 98.12 293 ILE B N 1
ATOM 5560 C CA . ILE B 1 293 ? 4.906 23.734 6.859 1 98.12 293 ILE B CA 1
ATOM 5561 C C . ILE B 1 293 ? 3.674 22.844 6.777 1 98.12 293 ILE B C 1
ATOM 5563 O O . ILE B 1 293 ? 2.555 23.328 6.59 1 98.12 293 ILE B O 1
ATOM 5567 N N . GLY B 1 294 ? 3.902 21.578 6.914 1 97.88 294 GLY B N 1
ATOM 5568 C CA . GLY B 1 294 ? 2.801 20.641 6.844 1 97.88 294 GLY B CA 1
ATOM 5569 C C . GLY B 1 294 ? 1.783 20.828 7.953 1 97.88 294 GLY B C 1
ATOM 5570 O O . GLY B 1 294 ? 0.575 20.781 7.711 1 97.88 294 GLY B O 1
ATOM 5571 N N . LEU B 1 295 ? 2.264 21.016 9.148 1 98.06 295 LEU B N 1
ATOM 5572 C CA . LEU B 1 295 ? 1.365 21.234 10.273 1 98.06 295 LEU B CA 1
ATOM 5573 C C . LEU B 1 295 ? 0.568 22.516 10.102 1 98.06 295 LEU B C 1
ATOM 5575 O O . LEU B 1 295 ? -0.647 22.547 10.312 1 98.06 295 LEU B O 1
ATOM 5579 N N . ALA B 1 296 ? 1.246 23.594 9.703 1 97.94 296 ALA B N 1
ATOM 5580 C CA . ALA B 1 296 ? 0.575 24.859 9.469 1 97.94 296 ALA B CA 1
ATOM 5581 C C . ALA B 1 296 ? -0.503 24.734 8.398 1 97.94 296 ALA B C 1
ATOM 5583 O O . ALA B 1 296 ? -1.603 25.266 8.547 1 97.94 296 ALA B O 1
ATOM 5584 N N . PHE B 1 297 ? -0.18 24.016 7.391 1 96.88 297 PHE B N 1
ATOM 5585 C CA . PHE B 1 297 ? -1.108 23.828 6.281 1 96.88 297 PHE B CA 1
ATOM 5586 C C . PHE B 1 297 ? -2.402 23.172 6.762 1 96.88 297 PHE B C 1
ATOM 5588 O O . PHE B 1 297 ? -3.494 23.625 6.398 1 96.88 297 PHE B O 1
ATOM 5595 N N . GLN B 1 298 ? -2.273 22.156 7.516 1 96.12 298 GLN B N 1
ATOM 5596 C CA . GLN B 1 298 ? -3.469 21.453 7.965 1 96.12 298 GLN B CA 1
ATOM 5597 C C . GLN B 1 298 ? -4.262 22.281 8.961 1 96.12 298 GLN B C 1
ATOM 5599 O O . GLN B 1 298 ? -5.492 22.281 8.945 1 96.12 298 GLN B O 1
ATOM 5604 N N . LEU B 1 299 ? -3.596 23 9.859 1 96.94 299 LEU B N 1
ATOM 5605 C CA . LEU B 1 299 ? -4.273 23.875 10.805 1 96.94 299 LEU B CA 1
ATOM 5606 C C . LEU B 1 299 ? -5.109 24.922 10.07 1 96.94 299 LEU B C 1
ATOM 5608 O O . LEU B 1 299 ? -6.254 25.172 10.453 1 96.94 299 LEU B O 1
ATOM 5612 N N . VAL B 1 300 ? -4.551 25.453 9.039 1 95.81 300 VAL B N 1
ATOM 5613 C CA . VAL B 1 300 ? -5.266 26.453 8.25 1 95.81 300 VAL B CA 1
ATOM 5614 C C . VAL B 1 300 ? -6.469 25.797 7.566 1 95.81 300 VAL B C 1
ATOM 5616 O O . VAL B 1 300 ? -7.555 26.391 7.527 1 95.81 300 VAL B O 1
ATOM 5619 N N . ASP B 1 301 ? -6.285 24.594 7.047 1 92.94 301 ASP B N 1
ATOM 5620 C CA . ASP B 1 301 ? -7.398 23.875 6.43 1 92.94 301 ASP B CA 1
ATOM 5621 C C . ASP B 1 301 ? -8.523 23.641 7.438 1 92.94 301 ASP B C 1
ATOM 5623 O O . ASP B 1 301 ? -9.703 23.797 7.102 1 92.94 301 ASP B O 1
ATOM 5627 N N . ASP B 1 302 ? -8.156 23.266 8.594 1 94.5 302 ASP B N 1
ATOM 5628 C CA . ASP B 1 302 ? -9.148 23.031 9.648 1 94.5 302 ASP B CA 1
ATOM 5629 C C . ASP B 1 302 ? -9.883 24.328 10.008 1 94.5 302 ASP B C 1
ATOM 5631 O O . ASP B 1 302 ? -11.078 24.297 10.297 1 94.5 302 ASP B O 1
ATOM 5635 N N . LEU B 1 303 ? -9.148 25.391 10.055 1 94.88 303 LEU B N 1
ATOM 5636 C CA . LEU B 1 303 ? -9.727 26.703 10.344 1 94.88 303 LEU B CA 1
ATOM 5637 C C . LEU B 1 303 ? -10.719 27.109 9.266 1 94.88 303 LEU B C 1
ATOM 5639 O O . LEU B 1 303 ? -11.836 27.547 9.57 1 94.88 303 LEU B O 1
ATOM 5643 N N . LEU B 1 304 ? -10.391 26.922 8.016 1 92.56 304 LEU B N 1
ATOM 5644 C CA . LEU B 1 304 ? -11.203 27.328 6.875 1 92.56 304 LEU B CA 1
ATOM 5645 C C . LEU B 1 304 ? -12.492 26.531 6.812 1 92.56 304 LEU B C 1
ATOM 5647 O O . LEU B 1 304 ? -13.508 27.016 6.301 1 92.56 304 LEU B O 1
ATOM 5651 N N . ASP B 1 305 ? -12.406 25.359 7.332 1 91 305 ASP B N 1
ATOM 5652 C CA . ASP B 1 305 ? -13.602 24.516 7.379 1 91 305 ASP B CA 1
ATOM 5653 C C . ASP B 1 305 ? -14.711 25.203 8.18 1 91 305 ASP B C 1
ATOM 5655 O O . ASP B 1 305 ? -15.898 24.938 7.953 1 91 305 ASP B O 1
ATOM 5659 N N . PHE B 1 306 ? -14.414 26.062 9.086 1 91.88 306 PHE B N 1
ATOM 5660 C CA . PHE B 1 306 ? -15.383 26.734 9.945 1 91.88 306 PHE B CA 1
ATOM 5661 C C . PHE B 1 306 ? -15.703 28.125 9.422 1 91.88 306 PHE B C 1
ATOM 5663 O O . PHE B 1 306 ? -16.672 28.75 9.852 1 91.88 306 PHE B O 1
ATOM 5670 N N . VAL B 1 307 ? -14.961 28.625 8.602 1 87.12 307 VAL B N 1
ATOM 5671 C CA . VAL B 1 307 ? -15.156 29.984 8.117 1 87.12 307 VAL B CA 1
ATOM 5672 C C . VAL B 1 307 ? -15.891 29.953 6.777 1 87.12 307 VAL B C 1
ATOM 5674 O O . VAL B 1 307 ? -16.75 30.797 6.516 1 87.12 307 VAL B O 1
ATOM 5677 N N . SER B 1 308 ? -15.508 29.094 5.762 1 68.56 308 SER B N 1
ATOM 5678 C CA . SER B 1 308 ? -16.047 29.094 4.406 1 68.56 308 SER B CA 1
ATOM 5679 C C . SER B 1 308 ? -17.5 28.641 4.391 1 68.56 308 SER B C 1
ATOM 5681 O O . SER B 1 308 ? -18.234 28.906 3.436 1 68.56 308 SER B O 1
ATOM 5683 N N . SER B 1 309 ? -18.031 27.953 5.312 1 57.31 309 SER B N 1
ATOM 5684 C CA . SER B 1 309 ? -19.344 27.312 5.258 1 57.31 309 SER B CA 1
ATOM 5685 C C . SER B 1 309 ? -20.453 28.328 5.406 1 57.31 309 SER B C 1
ATOM 5687 O O . SER B 1 309 ? -21.641 28 5.254 1 57.31 309 SER B O 1
ATOM 5689 N N . LYS B 1 310 ? -20.25 29.609 5.625 1 51.72 310 LYS B N 1
ATOM 5690 C CA . LYS B 1 310 ? -21.359 30.516 5.922 1 51.72 310 LYS B CA 1
ATOM 5691 C C . LYS B 1 310 ? -22.234 30.719 4.691 1 51.72 310 LYS B C 1
ATOM 5693 O O . LYS B 1 310 ? -23.422 31.031 4.816 1 51.72 310 LYS B O 1
ATOM 5698 N N . ASP B 1 311 ? -21.734 30.562 3.504 1 47.81 311 ASP B N 1
ATOM 5699 C CA . ASP B 1 311 ? -22.562 31.078 2.412 1 47.81 311 ASP B CA 1
ATOM 5700 C C . ASP B 1 311 ? -23.688 30.094 2.061 1 47.81 311 ASP B C 1
ATOM 5702 O O . ASP B 1 311 ? -24.484 30.344 1.158 1 47.81 311 ASP B O 1
ATOM 5706 N N . ALA B 1 312 ? -23.562 28.797 2.297 1 43.91 312 ALA B N 1
ATOM 5707 C CA . ALA B 1 312 ? -24.609 27.953 1.714 1 43.91 312 ALA B CA 1
ATOM 5708 C C . ALA B 1 312 ? -25.906 28.047 2.521 1 43.91 312 ALA B C 1
ATOM 5710 O O . ALA B 1 312 ? -25.859 28.266 3.736 1 43.91 312 ALA B O 1
ATOM 5711 N N . MET B 1 313 ? -27.047 28.25 1.956 1 46.31 313 MET B N 1
ATOM 5712 C CA . MET B 1 313 ? -28.438 28.516 2.293 1 46.31 313 MET B CA 1
ATOM 5713 C C . MET B 1 313 ? -28.875 27.688 3.504 1 46.31 313 MET B C 1
ATOM 5715 O O . MET B 1 313 ? -29.953 27.906 4.051 1 46.31 313 MET B O 1
ATOM 5719 N N . GLY B 1 314 ? -28 26.672 3.875 1 51.31 314 GLY B N 1
ATOM 5720 C CA . GLY B 1 314 ? -28.406 25.938 5.062 1 51.31 314 GLY B CA 1
ATOM 5721 C C . GLY B 1 314 ? -27.531 26.203 6.266 1 51.31 314 GLY B C 1
ATOM 5722 O O . GLY B 1 314 ? -26.656 27.078 6.215 1 51.31 314 GLY B O 1
ATOM 5723 N N . LYS B 1 315 ? -28 25.766 7.457 1 57.12 315 LYS B N 1
ATOM 5724 C CA . LYS B 1 315 ? -27.203 26 8.656 1 57.12 315 LYS B CA 1
ATOM 5725 C C . LYS B 1 315 ? -25.734 25.594 8.422 1 57.12 315 LYS B C 1
ATOM 5727 O O . LYS B 1 315 ? -25.453 24.469 8.031 1 57.12 315 LYS B O 1
ATOM 5732 N N . PRO B 1 316 ? -24.844 26.531 8.391 1 66.81 316 PRO B N 1
ATOM 5733 C CA . PRO B 1 316 ? -23.422 26.281 8.125 1 66.81 316 PRO B CA 1
ATOM 5734 C C . PRO B 1 316 ? -22.812 25.234 9.055 1 66.81 316 PRO B C 1
ATOM 5736 O O . PRO B 1 316 ? -23.109 25.219 10.25 1 66.81 316 PRO B O 1
ATOM 5739 N N . THR B 1 317 ? -22.375 24.094 8.516 1 75.31 317 THR B N 1
ATOM 5740 C CA . THR B 1 317 ? -21.688 23.109 9.32 1 75.31 317 THR B CA 1
ATOM 5741 C C . THR B 1 317 ? -20.344 22.75 8.695 1 75.31 317 THR B C 1
ATOM 5743 O O . THR B 1 317 ? -20.188 22.766 7.469 1 75.31 317 THR B O 1
ATOM 5746 N N . ALA B 1 318 ? -19.484 22.688 9.586 1 83.69 318 ALA B N 1
ATOM 5747 C CA . ALA B 1 318 ? -18.172 22.25 9.148 1 83.69 318 ALA B CA 1
ATOM 5748 C C . ALA B 1 318 ? -18.203 20.797 8.656 1 83.69 318 ALA B C 1
ATOM 5750 O O . ALA B 1 318 ? -18.859 19.953 9.258 1 83.69 318 ALA B O 1
ATOM 5751 N N . ALA B 1 319 ? -17.594 20.547 7.539 1 82.12 319 ALA B N 1
ATOM 5752 C CA . ALA B 1 319 ? -17.547 19.203 6.945 1 82.12 319 ALA B CA 1
ATOM 5753 C C . ALA B 1 319 ? -16.969 18.188 7.922 1 82.12 319 ALA B C 1
ATOM 5755 O O . ALA B 1 319 ? -17.469 17.062 8.016 1 82.12 319 ALA B O 1
ATOM 5756 N N . ASP B 1 320 ? -16.016 18.594 8.664 1 87.62 320 ASP B N 1
ATOM 5757 C CA . ASP B 1 320 ? -15.367 17.703 9.617 1 87.62 320 ASP B CA 1
ATOM 5758 C C . ASP B 1 320 ? -16.328 17.281 10.727 1 87.62 320 ASP B C 1
ATOM 5760 O O . ASP B 1 320 ? -16.281 16.141 11.188 1 87.62 320 ASP B O 1
ATOM 5764 N N . LEU B 1 321 ? -17.141 18.172 11.109 1 89.75 321 LEU B N 1
ATOM 5765 C CA . LEU B 1 321 ? -18.125 17.859 12.141 1 89.75 321 LEU B CA 1
ATOM 5766 C C . LEU B 1 321 ? -19.125 16.828 11.641 1 89.75 321 LEU B C 1
ATOM 5768 O O . LEU B 1 321 ? -19.516 15.922 12.383 1 89.75 321 LEU B O 1
ATOM 5772 N N . LYS B 1 322 ? -19.453 16.969 10.484 1 85.56 322 LYS B N 1
ATOM 5773 C CA . LYS B 1 322 ? -20.375 16.031 9.883 1 85.56 322 LYS B CA 1
ATOM 5774 C C . LYS B 1 322 ? -19.766 14.633 9.805 1 85.56 322 LYS B C 1
ATOM 5776 O O . LYS B 1 322 ? -20.484 13.625 9.867 1 85.56 322 LYS B O 1
ATOM 5781 N N . LEU B 1 323 ? -18.516 14.648 9.703 1 83.69 323 LEU B N 1
ATOM 5782 C CA . LEU B 1 323 ? -17.797 13.383 9.617 1 83.69 323 LEU B CA 1
ATOM 5783 C C . LEU B 1 323 ? -17.438 12.867 11.008 1 83.69 323 LEU B C 1
ATOM 5785 O O . LEU B 1 323 ? -16.797 11.82 11.133 1 83.69 323 LEU B O 1
ATOM 5789 N N . GLY B 1 324 ? -17.75 13.641 11.992 1 87.75 324 GLY B N 1
ATOM 5790 C CA . GLY B 1 324 ? -17.5 13.227 13.359 1 87.75 324 GLY B CA 1
ATOM 5791 C C . GLY B 1 324 ? -16.094 13.539 13.836 1 87.75 324 GLY B C 1
ATOM 5792 O O . GLY B 1 324 ? -15.602 12.93 14.781 1 87.75 324 GLY B O 1
ATOM 5793 N N . LEU B 1 325 ? -15.477 14.484 13.234 1 89.06 325 LEU B N 1
ATOM 5794 C CA . LEU B 1 325 ? -14.078 14.766 13.539 1 89.06 325 LEU B CA 1
ATOM 5795 C C . LEU B 1 325 ? -13.953 16.047 14.352 1 89.06 325 LEU B C 1
ATOM 5797 O O . LEU B 1 325 ? -14.578 17.062 14.023 1 89.06 325 LEU B O 1
ATOM 5801 N N . ALA B 1 326 ? -13.219 15.914 15.391 1 92.88 326 ALA B N 1
ATOM 5802 C CA . ALA B 1 326 ? -12.883 17.078 16.188 1 92.88 326 ALA B CA 1
ATOM 5803 C C . ALA B 1 326 ? -11.484 17.594 15.859 1 92.88 326 ALA B C 1
ATOM 5805 O O . ALA B 1 326 ? -10.484 16.938 16.203 1 92.88 326 ALA B O 1
ATOM 5806 N N . THR B 1 327 ? -11.406 18.703 15.234 1 95.19 327 THR B N 1
ATOM 5807 C CA . THR B 1 327 ? -10.117 19.281 14.852 1 95.19 327 THR B CA 1
ATOM 5808 C C . THR B 1 327 ? -9.727 20.391 15.82 1 95.19 327 THR B C 1
ATOM 5810 O O . THR B 1 327 ? -10.352 20.562 16.875 1 95.19 327 THR B O 1
ATOM 5813 N N . ALA B 1 328 ? -8.688 21.156 15.5 1 96.12 328 ALA B N 1
ATOM 5814 C CA . ALA B 1 328 ? -8.055 22.109 16.406 1 96.12 328 ALA B CA 1
ATOM 5815 C C . ALA B 1 328 ? -9.055 23.172 16.875 1 96.12 328 ALA B C 1
ATOM 5817 O O . ALA B 1 328 ? -9.172 23.438 18.062 1 96.12 328 ALA B O 1
ATOM 5818 N N . PRO B 1 329 ? -9.891 23.734 15.969 1 96.81 329 PRO B N 1
ATOM 5819 C CA . PRO B 1 329 ? -10.859 24.734 16.422 1 96.81 329 PRO B CA 1
ATOM 5820 C C . PRO B 1 329 ? -11.805 24.203 17.5 1 96.81 329 PRO B C 1
ATOM 5822 O O . PRO B 1 329 ? -12.094 24.906 18.469 1 96.81 329 PRO B O 1
ATOM 5825 N N . VAL B 1 330 ? -12.234 22.984 17.266 1 96.44 330 VAL B N 1
ATOM 5826 C CA . VAL B 1 330 ? -13.156 22.375 18.219 1 96.44 330 VAL B CA 1
ATOM 5827 C C . VAL B 1 330 ? -12.438 22.078 19.531 1 96.44 330 VAL B C 1
ATOM 5829 O O . VAL B 1 330 ? -12.977 22.328 20.609 1 96.44 330 VAL B O 1
ATOM 5832 N N . LEU B 1 331 ? -11.258 21.578 19.484 1 95.88 331 LEU B N 1
ATOM 5833 C CA . LEU B 1 331 ? -10.5 21.188 20.672 1 95.88 331 LEU B CA 1
ATOM 5834 C C . LEU B 1 331 ? -10.156 22.406 21.516 1 95.88 331 LEU B C 1
ATOM 5836 O O . LEU B 1 331 ? -10.227 22.359 22.75 1 95.88 331 LEU B O 1
ATOM 5840 N N . PHE B 1 332 ? -9.82 23.5 20.875 1 96.06 332 PHE B N 1
ATOM 5841 C CA . PHE B 1 332 ? -9.555 24.734 21.609 1 96.06 332 PHE B CA 1
ATOM 5842 C C . PHE B 1 332 ? -10.828 25.281 22.234 1 96.06 332 PHE B C 1
ATOM 5844 O O . PHE B 1 332 ? -10.797 25.828 23.344 1 96.06 332 PHE B O 1
ATOM 5851 N N . ALA B 1 333 ? -11.938 25.109 21.516 1 96.69 333 ALA B N 1
ATOM 5852 C CA . ALA B 1 333 ? -13.219 25.625 22 1 96.69 333 ALA B CA 1
ATOM 5853 C C . ALA B 1 333 ? -13.664 24.891 23.266 1 96.69 333 ALA B C 1
ATOM 5855 O O . ALA B 1 333 ? -14.438 25.422 24.062 1 96.69 333 ALA B O 1
ATOM 5856 N N . CYS B 1 334 ? -13.18 23.688 23.422 1 94.75 334 CYS B N 1
ATOM 5857 C CA . CYS B 1 334 ? -13.547 22.875 24.578 1 94.75 334 CYS B CA 1
ATOM 5858 C C . CYS B 1 334 ? -13.117 23.562 25.875 1 94.75 334 CYS B C 1
ATOM 5860 O O . CYS B 1 334 ? -13.703 23.312 26.922 1 94.75 334 CYS B O 1
ATOM 5862 N N . GLU B 1 335 ? -12.102 24.359 25.812 1 91.5 335 GLU B N 1
ATOM 5863 C CA . GLU B 1 335 ? -11.617 25.047 27 1 91.5 335 GLU B CA 1
ATOM 5864 C C . GLU B 1 335 ? -12.688 25.984 27.562 1 91.5 335 GLU B C 1
ATOM 5866 O O . GLU B 1 335 ? -12.867 26.047 28.781 1 91.5 335 GLU B O 1
ATOM 5871 N N . LYS B 1 336 ? -13.406 26.625 26.734 1 95.19 336 LYS B N 1
ATOM 5872 C CA . LYS B 1 336 ? -14.461 27.547 27.141 1 95.19 336 LYS B CA 1
ATOM 5873 C C . LYS B 1 336 ? -15.797 26.828 27.297 1 95.19 336 LYS B C 1
ATOM 5875 O O . LYS B 1 336 ? -16.594 27.188 28.172 1 95.19 336 LYS B O 1
ATOM 5880 N N . TYR B 1 337 ? -16 25.844 26.453 1 96.81 337 TYR B N 1
ATOM 5881 C CA . TYR B 1 337 ? -17.266 25.125 26.453 1 96.81 337 TYR B CA 1
ATOM 5882 C C . TYR B 1 337 ? -17.047 23.625 26.625 1 96.81 337 TYR B C 1
ATOM 5884 O O . TYR B 1 337 ? -17.078 22.875 25.656 1 96.81 337 TYR B O 1
ATOM 5892 N N . PRO B 1 338 ? -16.969 23.188 27.812 1 94.5 338 PRO B N 1
ATOM 5893 C CA . PRO B 1 338 ? -16.703 21.781 28.094 1 94.5 338 PRO B CA 1
ATOM 5894 C C . PRO B 1 338 ? -17.797 20.844 27.594 1 94.5 338 PRO B C 1
ATOM 5896 O O . PRO B 1 338 ? -17.578 19.641 27.453 1 94.5 338 PRO B O 1
ATOM 5899 N N . GLU B 1 339 ? -18.969 21.359 27.266 1 94.88 339 GLU B N 1
ATOM 5900 C CA . GLU B 1 339 ? -20.047 20.531 26.734 1 94.88 339 GLU B CA 1
ATOM 5901 C C . GLU B 1 339 ? -19.656 19.891 25.406 1 94.88 339 GLU B C 1
ATOM 5903 O O . GLU B 1 339 ? -20.219 18.875 25 1 94.88 339 GLU B O 1
ATOM 5908 N N . LEU B 1 340 ? -18.719 20.516 24.797 1 95.31 340 LEU B N 1
ATOM 5909 C CA . LEU B 1 340 ? -18.234 19.984 23.531 1 95.31 340 LEU B CA 1
ATOM 5910 C C . LEU B 1 340 ? -17.609 18.594 23.719 1 95.31 340 LEU B C 1
ATOM 5912 O O . LEU B 1 340 ? -17.609 17.781 22.812 1 95.31 340 LEU B O 1
ATOM 5916 N N . ASN B 1 341 ? -17.109 18.344 24.922 1 93.38 341 ASN B N 1
ATOM 5917 C CA . ASN B 1 341 ? -16.469 17.062 25.188 1 93.38 341 ASN B CA 1
ATOM 5918 C C . ASN B 1 341 ? -17.438 15.898 24.984 1 93.38 341 ASN B C 1
ATOM 5920 O O . ASN B 1 341 ? -17.094 14.883 24.391 1 93.38 341 ASN B O 1
ATOM 5924 N N . ALA B 1 342 ? -18.594 16.094 25.438 1 92.12 342 ALA B N 1
ATOM 5925 C CA . ALA B 1 342 ? -19.594 15.055 25.266 1 92.12 342 ALA B CA 1
ATOM 5926 C C . ALA B 1 342 ? -19.922 14.844 23.781 1 92.12 342 ALA B C 1
ATOM 5928 O O . ALA B 1 342 ? -20.156 13.711 23.359 1 92.12 342 ALA B O 1
ATOM 5929 N N . MET B 1 343 ? -19.969 15.906 23.078 1 93.94 343 MET B N 1
ATOM 5930 C CA . MET B 1 343 ? -20.266 15.828 21.641 1 93.94 343 MET B CA 1
ATOM 5931 C C . MET B 1 343 ? -19.141 15.117 20.891 1 93.94 343 MET B C 1
ATOM 5933 O O . MET B 1 343 ? -19.406 14.359 19.953 1 93.94 343 MET B O 1
ATOM 5937 N N . ILE B 1 344 ? -17.938 15.383 21.312 1 92.44 344 ILE B N 1
ATOM 5938 C CA . ILE B 1 344 ? -16.781 14.758 20.688 1 92.44 344 ILE B CA 1
ATOM 5939 C C . ILE B 1 344 ? -16.812 13.25 20.953 1 92.44 344 ILE B C 1
ATOM 5941 O O . ILE B 1 344 ? -16.562 12.453 20.047 1 92.44 344 ILE B O 1
ATOM 5945 N N . MET B 1 345 ? -17.188 12.898 22.094 1 88.69 345 MET B N 1
ATOM 5946 C CA . MET B 1 345 ? -17.219 11.492 22.484 1 88.69 345 MET B CA 1
ATOM 5947 C C . MET B 1 345 ? -18.234 10.719 21.641 1 88.69 345 MET B C 1
ATOM 5949 O O . MET B 1 345 ? -18.031 9.555 21.328 1 88.69 345 MET B O 1
ATOM 5953 N N . ARG B 1 346 ? -19.266 11.383 21.359 1 89.06 346 ARG B N 1
ATOM 5954 C CA . ARG B 1 346 ? -20.266 10.703 20.547 1 89.06 346 ARG B CA 1
ATOM 5955 C C . ARG B 1 346 ? -20.094 11.047 19.062 1 89.06 346 ARG B C 1
ATOM 5957 O O . ARG B 1 346 ? -20.969 10.773 18.25 1 89.06 346 ARG B O 1
ATOM 5964 N N . ARG B 1 347 ? -19.062 11.695 18.703 1 90 347 ARG B N 1
ATOM 5965 C CA . ARG B 1 347 ? -18.625 11.992 17.344 1 90 347 ARG B CA 1
ATOM 5966 C C . ARG B 1 347 ? -19.672 12.836 16.609 1 90 347 ARG B C 1
ATOM 5968 O O . ARG B 1 347 ? -19.922 12.633 15.422 1 90 347 ARG B O 1
ATOM 5975 N N . PHE B 1 348 ? -20.344 13.617 17.391 1 92.38 348 PHE B N 1
ATOM 5976 C CA . PHE B 1 348 ? -21.312 14.578 16.875 1 92.38 348 PHE B CA 1
ATOM 5977 C C . PHE B 1 348 ? -22.453 13.875 16.156 1 92.38 348 PHE B C 1
ATOM 5979 O O . PHE B 1 348 ? -22.953 14.352 15.141 1 92.38 348 PHE B O 1
ATOM 5986 N N . GLN B 1 349 ? -22.781 12.75 16.594 1 90.06 349 GLN B N 1
ATOM 5987 C CA . GLN B 1 349 ? -23.75 11.922 15.883 1 90.06 349 GLN B CA 1
ATOM 5988 C C . GLN B 1 349 ? -25.172 12.258 16.312 1 90.06 349 GLN B C 1
ATOM 5990 O O . GLN B 1 349 ? -26.125 11.922 15.617 1 90.06 349 GLN B O 1
ATOM 5995 N N . GLU B 1 350 ? -25.359 12.891 17.359 1 92.25 350 GLU B N 1
ATOM 5996 C CA . GLU B 1 350 ? -26.703 13.266 17.781 1 92.25 350 GLU B CA 1
ATOM 5997 C C . GLU B 1 350 ? -27.219 14.461 17 1 92.25 350 GLU B C 1
ATOM 5999 O O . GLU B 1 350 ? -26.438 15.336 16.609 1 92.25 350 GLU B O 1
ATOM 6004 N N . PRO B 1 351 ? -28.531 14.383 16.766 1 91.75 351 PRO B N 1
ATOM 6005 C CA . PRO B 1 351 ? -29.094 15.508 16.031 1 91.75 351 PRO B CA 1
ATOM 6006 C C . PRO B 1 351 ? -28.766 16.859 16.656 1 91.75 351 PRO B C 1
ATOM 6008 O O . PRO B 1 351 ? -28.938 17.062 17.859 1 91.75 351 PRO B O 1
ATOM 6011 N N . GLY B 1 352 ? -28.203 17.75 15.82 1 92.12 352 GLY B N 1
ATOM 6012 C CA . GLY B 1 352 ? -27.906 19.109 16.266 1 92.12 352 G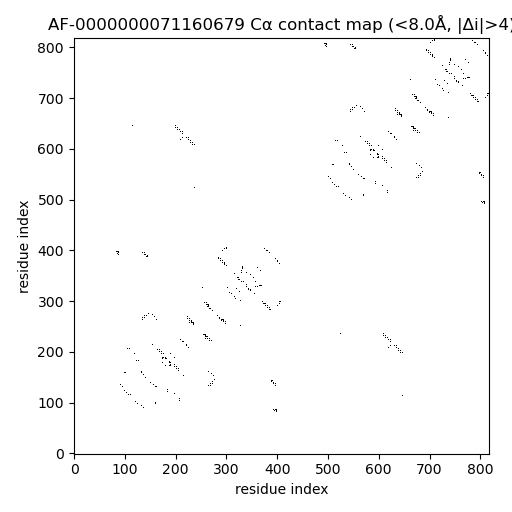LY B CA 1
ATOM 6013 C C . GLY B 1 352 ? -26.484 19.266 16.781 1 92.12 352 GLY B C 1
ATOM 6014 O O . GLY B 1 352 ? -26.031 20.391 17.016 1 92.12 352 GLY B O 1
ATOM 6015 N N . ASP B 1 353 ? -25.828 18.219 17.031 1 94 353 ASP B N 1
ATOM 6016 C CA . ASP B 1 353 ? -24.469 18.25 17.578 1 94 353 ASP B CA 1
ATOM 6017 C C . ASP B 1 353 ? -23.562 19.109 16.703 1 94 353 ASP B C 1
ATOM 6019 O O . ASP B 1 353 ? -22.844 19.984 17.219 1 94 353 ASP B O 1
ATOM 6023 N N . ALA B 1 354 ? -23.578 18.812 15.43 1 92.81 354 ALA B N 1
ATOM 6024 C CA . ALA B 1 354 ? -22.688 19.5 14.508 1 92.81 354 ALA B CA 1
ATOM 6025 C C . ALA B 1 354 ? -22.969 21 14.492 1 92.81 354 ALA B C 1
ATOM 6027 O O . ALA B 1 354 ? -22.047 21.812 14.531 1 92.81 354 ALA B O 1
ATOM 6028 N N . GLU B 1 355 ? -24.203 21.375 14.469 1 92.12 355 GLU B N 1
ATOM 6029 C CA . GLU B 1 355 ? -24.609 22.781 14.453 1 92.12 355 GLU B CA 1
ATOM 6030 C C . GLU B 1 355 ? -24.234 23.469 15.766 1 92.12 355 GLU B C 1
ATOM 6032 O O . GLU B 1 355 ? -23.719 24.594 15.75 1 92.12 355 GLU B O 1
ATOM 6037 N N . ARG B 1 356 ? -24.547 22.766 16.797 1 95.12 356 ARG B N 1
ATOM 6038 C CA . ARG B 1 356 ? -24.219 23.328 18.094 1 95.12 356 ARG B CA 1
ATOM 6039 C C . ARG B 1 356 ? -22.719 23.516 18.266 1 95.12 356 ARG B C 1
ATOM 6041 O O . ARG B 1 356 ? -22.25 24.531 18.766 1 95.12 356 ARG B O 1
ATOM 6048 N N . ALA B 1 357 ? -22.016 22.547 17.906 1 95.94 357 ALA B N 1
ATOM 6049 C CA . ALA B 1 357 ? -20.547 22.625 17.969 1 95.94 357 ALA B CA 1
ATOM 6050 C C . ALA B 1 357 ? -20.031 23.781 17.125 1 95.94 357 ALA B C 1
ATOM 6052 O O . ALA B 1 357 ? -19.125 24.516 17.547 1 95.94 357 ALA B O 1
ATOM 6053 N N . PHE B 1 358 ? -20.578 23.875 15.953 1 94.81 358 PHE B N 1
ATOM 6054 C CA . PHE B 1 358 ? -20.203 24.969 15.055 1 94.81 358 PHE B CA 1
ATOM 6055 C C . PHE B 1 358 ? -20.406 26.312 15.719 1 94.81 358 PHE B C 1
ATOM 6057 O O . PHE B 1 358 ? -19.531 27.188 15.672 1 94.81 358 PHE B O 1
ATOM 6064 N N . GLU B 1 359 ? -21.484 26.453 16.328 1 94.75 359 GLU B N 1
ATOM 6065 C CA . GLU B 1 359 ? -21.828 27.688 17.016 1 94.75 359 GLU B CA 1
ATOM 6066 C C . GLU B 1 359 ? -20.875 27.969 18.188 1 94.75 359 GLU B C 1
ATOM 6068 O O . GLU B 1 359 ? -20.406 29.094 18.359 1 94.75 359 GLU B O 1
ATOM 6073 N N . LEU B 1 360 ? -20.641 26.969 18.922 1 96.38 360 LEU B N 1
ATOM 6074 C CA . LEU B 1 360 ? -19.797 27.125 20.109 1 96.38 360 LEU B CA 1
ATOM 6075 C C . LEU B 1 360 ? -18.359 27.469 19.719 1 96.38 360 LEU B C 1
ATOM 6077 O O . LEU B 1 360 ? -17.688 28.219 20.422 1 96.38 360 LEU B O 1
ATOM 6081 N N . VAL B 1 361 ? -17.906 26.953 18.625 1 96.31 361 VAL B N 1
ATOM 6082 C CA . VAL B 1 361 ? -16.562 27.281 18.141 1 96.31 361 VAL B CA 1
ATOM 6083 C C . VAL B 1 361 ? -16.484 28.766 17.797 1 96.31 361 VAL B C 1
ATOM 6085 O O . VAL B 1 361 ? -15.523 29.438 18.156 1 96.31 361 VAL B O 1
ATOM 6088 N N . HIS B 1 362 ? -17.5 29.281 17.188 1 94.75 362 HIS B N 1
ATOM 6089 C CA . HIS B 1 362 ? -17.516 30.688 16.781 1 94.75 362 HIS B CA 1
ATOM 6090 C C . HIS B 1 362 ? -17.672 31.609 17.984 1 94.75 362 HIS B C 1
ATOM 6092 O O . HIS B 1 362 ? -17.234 32.781 17.938 1 94.75 362 HIS B O 1
ATOM 6098 N N . LYS B 1 363 ? -18.266 31.078 19.016 1 95.88 363 LYS B N 1
ATOM 6099 C CA . LYS B 1 363 ? -18.438 31.859 20.234 1 95.88 363 LYS B CA 1
ATOM 6100 C C . LYS B 1 363 ? -17.219 31.781 21.125 1 95.88 363 LYS B C 1
ATOM 6102 O O . LYS B 1 363 ? -17.125 32.469 22.141 1 95.88 363 LYS B O 1
ATOM 6107 N N . SER B 1 364 ? -16.297 30.969 20.766 1 96.25 364 SER B N 1
ATOM 6108 C CA . SER B 1 364 ? -15.078 30.766 21.562 1 96.25 364 SER B CA 1
ATOM 6109 C C . SER B 1 364 ? -13.875 31.422 20.891 1 96.25 364 SER B C 1
ATOM 6111 O O . SER B 1 364 ? -14.031 32.188 19.938 1 96.25 364 SER B O 1
ATOM 6113 N N . GLN B 1 365 ? -12.703 31.141 21.438 1 96.12 365 GLN B N 1
ATOM 6114 C CA . GLN B 1 365 ? -11.453 31.594 20.844 1 96.12 365 GLN B CA 1
ATOM 6115 C C . GLN B 1 365 ? -10.805 30.469 20.031 1 96.12 365 GLN B C 1
ATOM 6117 O O . GLN B 1 365 ? -9.594 30.5 19.781 1 96.12 365 GLN B O 1
ATOM 6122 N N . GLY B 1 366 ? -11.641 29.531 19.703 1 96.19 366 GLY B N 1
ATOM 6123 C CA . GLY B 1 366 ? -11.109 28.359 19.016 1 96.19 366 GLY B CA 1
ATOM 6124 C C . GLY B 1 366 ? -10.469 28.688 17.688 1 96.19 366 GLY B C 1
ATOM 6125 O O . GLY B 1 366 ? -9.406 28.172 17.344 1 96.19 366 GLY B O 1
ATOM 6126 N N . LEU B 1 367 ? -11.07 29.516 16.891 1 95.38 367 LEU B N 1
ATOM 6127 C CA . LEU B 1 367 ? -10.547 29.891 15.586 1 95.38 367 LEU B CA 1
ATOM 6128 C C . LEU B 1 367 ? -9.273 30.734 15.727 1 95.38 367 LEU B C 1
ATOM 6130 O O . LEU B 1 367 ? -8.289 30.484 15.023 1 95.38 367 LEU B O 1
ATOM 6134 N N . GLU B 1 368 ? -9.289 31.625 16.641 1 96 368 GLU B N 1
ATOM 6135 C CA . GLU B 1 368 ? -8.141 32.5 16.844 1 96 368 GLU B CA 1
ATOM 6136 C C . GLU B 1 368 ? -6.938 31.703 17.359 1 96 368 GLU B C 1
ATOM 6138 O O . GLU B 1 368 ? -5.805 31.938 16.938 1 96 368 GLU B O 1
ATOM 6143 N N . GLN B 1 369 ? -7.184 30.828 18.25 1 96.75 369 GLN B N 1
ATOM 6144 C CA . GLN B 1 369 ? -6.109 29.984 18.781 1 96.75 369 GLN B CA 1
ATOM 6145 C C . GLN B 1 369 ? -5.531 29.094 17.688 1 96.75 369 GLN B C 1
ATOM 6147 O O . GLN B 1 369 ? -4.324 28.844 17.656 1 96.75 369 GLN B O 1
ATOM 6152 N N . THR B 1 370 ? -6.395 28.562 16.844 1 96.81 370 THR B N 1
ATOM 6153 C CA . THR B 1 370 ? -5.93 27.75 15.727 1 96.81 370 THR B CA 1
ATOM 6154 C C . THR B 1 370 ? -5.062 28.578 14.781 1 96.81 370 THR B C 1
ATOM 6156 O O . THR B 1 370 ? -4.016 28.125 14.328 1 96.81 370 THR B O 1
ATOM 6159 N N . ARG B 1 371 ? -5.496 29.797 14.508 1 96.44 371 ARG B N 1
ATOM 6160 C CA . ARG B 1 371 ? -4.734 30.719 13.68 1 96.44 371 ARG B CA 1
ATOM 6161 C C . ARG B 1 371 ? -3.365 31 14.289 1 96.44 371 ARG B C 1
ATOM 6163 O O . ARG B 1 371 ? -2.354 31.016 13.578 1 96.44 371 ARG B O 1
ATOM 6170 N N . PHE B 1 372 ? -3.371 31.234 15.523 1 96.81 372 PHE B N 1
ATOM 6171 C CA . PHE B 1 372 ? -2.135 31.531 16.234 1 96.81 372 PHE B CA 1
ATOM 6172 C C . PHE B 1 372 ? -1.161 30.359 16.125 1 96.81 372 PHE B C 1
ATOM 6174 O O . PHE B 1 372 ? 0.027 30.547 15.875 1 96.81 372 PHE B O 1
ATOM 6181 N N . LEU B 1 373 ? -1.675 29.188 16.359 1 97 373 LEU B N 1
ATOM 6182 C CA . LEU B 1 373 ? -0.831 28 16.281 1 97 373 LEU B CA 1
ATOM 6183 C C . LEU B 1 373 ? -0.274 27.812 14.883 1 97 373 LEU B C 1
ATOM 6185 O O . LEU B 1 373 ? 0.895 27.469 14.711 1 97 373 LEU B O 1
ATOM 6189 N N . ALA B 1 374 ? -1.102 27.984 13.859 1 97.69 374 ALA B N 1
ATOM 6190 C CA . ALA B 1 374 ? -0.656 27.906 12.477 1 97.69 374 ALA B CA 1
ATOM 6191 C C . ALA B 1 374 ? 0.466 28.906 12.203 1 97.69 374 ALA B C 1
ATOM 6193 O O . ALA B 1 374 ? 1.469 28.562 11.57 1 97.69 374 ALA B O 1
ATOM 6194 N N . LYS B 1 375 ? 0.318 30.141 12.68 1 97.19 375 LYS B N 1
ATOM 6195 C CA . LYS B 1 375 ? 1.312 31.188 12.484 1 97.19 375 LYS B CA 1
ATOM 6196 C C . LYS B 1 375 ? 2.623 30.844 13.188 1 97.19 375 LYS B C 1
ATOM 6198 O O . LYS B 1 375 ? 3.703 31.156 12.688 1 97.19 375 LYS B O 1
ATOM 6203 N N . LYS B 1 376 ? 2.498 30.266 14.359 1 98.06 376 LYS B N 1
ATOM 6204 C CA . LYS B 1 376 ? 3.693 29.844 15.086 1 98.06 376 LYS B CA 1
ATOM 6205 C C . LYS B 1 376 ? 4.508 28.844 14.273 1 98.06 376 LYS B C 1
ATOM 6207 O O . LYS B 1 376 ? 5.734 28.953 14.203 1 98.06 376 LYS B O 1
ATOM 6212 N N . HIS B 1 377 ? 3.844 27.875 13.719 1 98.25 377 HIS B N 1
ATOM 6213 C CA . HIS B 1 377 ? 4.523 26.906 12.875 1 98.25 377 HIS B CA 1
ATOM 6214 C C . HIS B 1 377 ? 5.137 27.578 11.648 1 98.25 377 HIS B C 1
ATOM 6216 O O . HIS B 1 377 ? 6.242 27.234 11.234 1 98.25 377 HIS B O 1
ATOM 6222 N N . CYS B 1 378 ? 4.477 28.516 11.055 1 97.69 378 CYS B N 1
ATOM 6223 C CA . CYS B 1 378 ? 4.984 29.234 9.891 1 97.69 378 CYS B CA 1
ATOM 6224 C C . CYS B 1 378 ? 6.234 30.031 10.25 1 97.69 378 CYS B C 1
ATOM 6226 O O . CYS B 1 378 ? 7.195 30.062 9.477 1 97.69 378 CYS B O 1
ATOM 6228 N N . LEU B 1 379 ? 6.215 30.688 11.383 1 97.69 379 LEU B N 1
ATOM 6229 C CA . LEU B 1 379 ? 7.367 31.469 11.836 1 97.69 379 LEU B CA 1
ATOM 6230 C C . LEU B 1 379 ? 8.578 30.562 12.039 1 97.69 379 LEU B C 1
ATOM 6232 O O . LEU B 1 379 ? 9.703 30.938 11.695 1 97.69 379 LEU B O 1
ATOM 6236 N N . GLU B 1 380 ? 8.281 29.422 12.617 1 98.31 380 GLU B N 1
ATOM 6237 C CA . GLU B 1 380 ? 9.367 28.469 12.805 1 98.31 380 GLU B CA 1
ATOM 6238 C C . GLU B 1 380 ? 9.938 28 11.469 1 98.31 380 GLU B C 1
ATOM 6240 O O . GLU B 1 380 ? 11.148 27.859 11.312 1 98.31 380 GLU B O 1
ATOM 6245 N N . ALA B 1 381 ? 9.086 27.688 10.531 1 98.56 381 ALA B N 1
ATOM 6246 C CA . ALA B 1 381 ? 9.531 27.297 9.195 1 98.56 381 ALA B CA 1
ATOM 6247 C C . ALA B 1 381 ? 10.391 28.391 8.562 1 98.56 381 ALA B C 1
ATOM 6249 O O . ALA B 1 381 ? 11.43 28.094 7.961 1 98.56 381 ALA B O 1
ATOM 6250 N N . THR B 1 382 ? 10 29.656 8.711 1 97.94 382 THR B N 1
ATOM 6251 C CA . THR B 1 382 ? 10.734 30.781 8.172 1 97.94 382 THR B CA 1
ATOM 6252 C C . THR B 1 382 ? 12.117 30.891 8.805 1 97.94 382 THR B C 1
ATOM 6254 O O . THR B 1 382 ? 13.109 31.125 8.117 1 97.94 382 THR B O 1
ATOM 6257 N N . ARG B 1 383 ? 12.148 30.719 10.125 1 98.19 383 ARG B N 1
ATOM 6258 C CA . ARG B 1 383 ? 13.422 30.734 10.836 1 98.19 383 ARG B CA 1
ATOM 6259 C C . ARG B 1 383 ? 14.359 29.656 10.312 1 98.19 383 ARG B C 1
ATOM 6261 O O . ARG B 1 383 ? 15.547 29.922 10.094 1 98.19 383 ARG B O 1
ATOM 6268 N N . LEU B 1 384 ? 13.867 28.5 10.078 1 98.38 384 LEU B N 1
ATOM 6269 C CA . LEU B 1 384 ? 14.656 27.359 9.602 1 98.38 384 LEU B CA 1
ATOM 6270 C C . LEU B 1 384 ? 15.148 27.609 8.18 1 98.38 384 LEU B C 1
ATOM 6272 O O . LEU B 1 384 ? 16.312 27.328 7.859 1 98.38 384 LEU B O 1
ATOM 6276 N N . ALA B 1 385 ? 14.289 28.125 7.305 1 98 385 ALA B N 1
ATOM 6277 C CA . ALA B 1 385 ? 14.695 28.453 5.938 1 98 385 ALA B CA 1
ATOM 6278 C C . ALA B 1 385 ? 15.859 29.438 5.934 1 98 385 ALA B C 1
ATOM 6280 O O . ALA B 1 385 ? 16.703 29.422 5.027 1 98 385 ALA B O 1
ATOM 6281 N N . GLY B 1 386 ? 15.945 30.281 6.941 1 97.44 386 GLY B N 1
ATOM 6282 C CA . GLY B 1 386 ? 17 31.281 7.07 1 97.44 386 GLY B CA 1
ATOM 6283 C C . GLY B 1 386 ? 18.375 30.656 7.293 1 97.44 386 GLY B C 1
ATOM 6284 O O . GLY B 1 386 ? 19.391 31.328 7.113 1 97.44 386 GLY B O 1
ATOM 6285 N N . LYS B 1 387 ? 18.406 29.391 7.637 1 97.75 387 LYS B N 1
ATOM 6286 C CA . LYS B 1 387 ? 19.672 28.703 7.883 1 97.75 387 LYS B CA 1
ATOM 6287 C C . LYS B 1 387 ? 20.266 28.172 6.586 1 97.75 387 LYS B C 1
ATOM 6289 O O . LYS B 1 387 ? 21.406 27.688 6.57 1 97.75 387 LYS B O 1
ATOM 6294 N N . ILE B 1 388 ? 19.531 28.25 5.516 1 97.81 388 ILE B N 1
ATOM 6295 C CA . ILE B 1 388 ? 19.984 27.812 4.203 1 97.81 388 ILE B CA 1
ATOM 6296 C C . ILE B 1 388 ? 20.594 28.984 3.449 1 97.81 388 ILE B C 1
ATOM 6298 O O . ILE B 1 388 ? 20.156 30.125 3.609 1 97.81 388 ILE B O 1
ATOM 6302 N N . ALA B 1 389 ? 21.578 28.734 2.605 1 97.44 389 ALA B N 1
ATOM 6303 C CA . ALA B 1 389 ? 22.266 29.781 1.861 1 97.44 389 ALA B CA 1
ATOM 6304 C C . ALA B 1 389 ? 21.281 30.594 1.025 1 97.44 389 ALA B C 1
ATOM 6306 O O . ALA B 1 389 ? 20.359 30.047 0.419 1 97.44 389 ALA B O 1
ATOM 6307 N N . GLU B 1 390 ? 21.547 31.859 0.967 1 96.19 390 GLU B N 1
ATOM 6308 C CA . GLU B 1 390 ? 20.656 32.781 0.241 1 96.19 390 GLU B CA 1
ATOM 6309 C C . GLU B 1 390 ? 20.672 32.469 -1.254 1 96.19 390 GLU B C 1
ATOM 6311 O O . GLU B 1 390 ? 21.734 32.312 -1.855 1 96.19 390 GLU B O 1
ATOM 6316 N N . SER B 1 391 ? 19.547 32.344 -1.788 1 95.06 391 SER B N 1
ATOM 6317 C CA . SER B 1 391 ? 19.266 32.094 -3.197 1 95.06 391 SER B CA 1
ATOM 6318 C C . SER B 1 391 ? 17.812 32.375 -3.535 1 95.06 391 SER B C 1
ATOM 6320 O O . SER B 1 391 ? 17 32.594 -2.639 1 95.06 391 SER B O 1
ATOM 6322 N N . PRO B 1 392 ? 17.531 32.531 -4.801 1 94.81 392 PRO B N 1
ATOM 6323 C CA . PRO B 1 392 ? 16.125 32.719 -5.145 1 94.81 392 PRO B CA 1
ATOM 6324 C C . PRO B 1 392 ? 15.219 31.625 -4.609 1 94.81 392 PRO B C 1
ATOM 6326 O O . PRO B 1 392 ? 14.07 31.875 -4.258 1 94.81 392 PRO B O 1
ATOM 6329 N N . TYR B 1 393 ? 15.781 30.453 -4.508 1 96.31 393 TYR B N 1
ATOM 6330 C CA . TYR B 1 393 ? 15.023 29.312 -4 1 96.31 393 TYR B CA 1
ATOM 6331 C C . TYR B 1 393 ? 14.828 29.422 -2.492 1 96.31 393 TYR B C 1
ATOM 6333 O O . TYR B 1 393 ? 13.734 29.172 -1.981 1 96.31 393 TYR B O 1
ATOM 6341 N N . GLN B 1 394 ? 15.867 29.766 -1.793 1 96.69 394 GLN B N 1
ATOM 6342 C CA . GLN B 1 394 ? 15.766 29.984 -0.354 1 96.69 394 GLN B CA 1
ATOM 6343 C C . GLN B 1 394 ? 14.766 31.094 -0.035 1 96.69 394 GLN B C 1
ATOM 6345 O O . GLN B 1 394 ? 13.961 30.969 0.889 1 96.69 394 GLN B O 1
ATOM 6350 N N . LYS B 1 395 ? 14.797 32.156 -0.786 1 96.56 395 LYS B N 1
ATOM 6351 C CA . LYS B 1 395 ? 13.852 33.281 -0.593 1 96.56 395 LYS B CA 1
ATOM 6352 C C . LYS B 1 395 ? 12.414 32.812 -0.823 1 96.56 395 LYS B C 1
ATOM 6354 O O . LYS B 1 395 ? 11.5 33.25 -0.135 1 96.56 395 LYS B O 1
ATOM 6359 N N . SER B 1 396 ? 12.297 31.969 -1.796 1 96.56 396 SER B N 1
ATOM 6360 C CA . SER B 1 396 ? 10.969 31.422 -2.062 1 96.56 396 SER B CA 1
ATOM 6361 C C . SER B 1 396 ? 10.5 30.531 -0.913 1 96.56 396 SER B C 1
ATOM 6363 O O . SER B 1 396 ? 9.305 30.5 -0.601 1 96.56 396 SER B O 1
ATOM 6365 N N . LEU B 1 397 ? 11.414 29.797 -0.281 1 97.69 397 LEU B N 1
ATOM 6366 C CA . LEU B 1 397 ? 11.07 29 0.891 1 97.69 397 LEU B CA 1
ATOM 6367 C C . LEU B 1 397 ? 10.578 29.875 2.027 1 97.69 397 LEU B C 1
ATOM 6369 O O . LEU B 1 397 ? 9.742 29.453 2.834 1 97.69 397 LEU B O 1
ATOM 6373 N N . LEU B 1 398 ? 11.039 31.094 2.07 1 96.81 398 LEU B N 1
ATOM 6374 C CA . LEU B 1 398 ? 10.625 32.062 3.082 1 96.81 398 LEU B CA 1
ATOM 6375 C C . LEU B 1 398 ? 9.211 32.562 2.801 1 96.81 398 LEU B C 1
ATOM 6377 O O . LEU B 1 398 ? 8.484 32.938 3.727 1 96.81 398 LEU B O 1
ATOM 6381 N N . VAL B 1 399 ? 8.836 32.5 1.56 1 95.31 399 VAL B N 1
ATOM 6382 C CA . VAL B 1 399 ? 7.551 33.062 1.127 1 95.31 399 VAL B CA 1
ATOM 6383 C C . VAL B 1 399 ? 6.461 32 1.299 1 95.31 399 VAL B C 1
ATOM 6385 O O . VAL B 1 399 ? 5.293 32.344 1.512 1 95.31 399 VAL B O 1
ATOM 6388 N N . VAL B 1 400 ? 6.789 30.719 1.278 1 95.69 400 VAL B N 1
ATOM 6389 C CA . VAL B 1 400 ? 5.824 29.625 1.295 1 95.69 400 VAL B CA 1
ATOM 6390 C C . VAL B 1 400 ? 4.957 29.719 2.551 1 95.69 400 VAL B C 1
ATOM 6392 O O . VAL B 1 400 ? 3.732 29.625 2.477 1 95.69 400 VAL B O 1
ATOM 6395 N N . PRO B 1 401 ? 5.562 29.906 3.77 1 96.12 401 PRO B N 1
ATOM 6396 C CA . PRO B 1 401 ? 4.719 30.047 4.961 1 96.12 401 PRO B CA 1
ATOM 6397 C C . PRO B 1 401 ? 3.689 31.172 4.824 1 96.12 401 PRO B C 1
ATOM 6399 O O . PRO B 1 401 ? 2.561 31.031 5.305 1 96.12 401 PRO B O 1
ATOM 6402 N N . ASP B 1 402 ? 4.016 32.188 4.145 1 92.56 402 ASP B N 1
ATOM 6403 C CA . ASP B 1 402 ? 3.096 33.312 3.936 1 92.56 402 ASP B CA 1
ATOM 6404 C C . ASP B 1 402 ? 1.938 32.906 3.027 1 92.56 402 ASP B C 1
ATOM 6406 O O . ASP B 1 402 ? 0.802 33.344 3.227 1 92.56 402 ASP B O 1
ATOM 6410 N N . LEU B 1 403 ? 2.256 32.125 2.055 1 91.19 403 LEU B N 1
ATOM 6411 C CA . LEU B 1 403 ? 1.209 31.641 1.169 1 91.19 403 LEU B CA 1
ATOM 6412 C C . LEU B 1 403 ? 0.189 30.812 1.945 1 91.19 403 LEU B C 1
ATOM 6414 O O . LEU B 1 403 ? -1.008 30.859 1.654 1 91.19 403 LEU B O 1
ATOM 6418 N N . ILE B 1 404 ? 0.62 30.109 2.887 1 91.56 404 ILE B N 1
ATOM 6419 C CA . ILE B 1 404 ? -0.237 29.234 3.684 1 91.56 404 ILE B CA 1
ATOM 6420 C C . ILE B 1 404 ? -1.118 30.078 4.602 1 91.56 404 ILE B C 1
ATOM 6422 O O . ILE B 1 404 ? -2.334 29.875 4.664 1 91.56 404 ILE B O 1
ATOM 6426 N N . VAL B 1 405 ? -0.532 31.047 5.27 1 89 405 VAL B N 1
ATOM 6427 C CA . VAL B 1 405 ? -1.248 31.875 6.238 1 89 405 VAL B CA 1
ATOM 6428 C C . VAL B 1 405 ? -2.244 32.781 5.516 1 89 405 VAL B C 1
ATOM 6430 O O . VAL B 1 405 ? -3.328 33.062 6.035 1 89 405 VAL B O 1
ATOM 6433 N N . ASN B 1 406 ? -1.897 33.156 4.324 1 86.88 406 ASN B N 1
ATOM 6434 C CA . ASN B 1 406 ? -2.73 34.094 3.582 1 86.88 406 ASN B CA 1
ATOM 6435 C C . ASN B 1 406 ? -3.988 33.438 3.037 1 86.88 406 ASN B C 1
ATOM 6437 O O . ASN B 1 406 ? -4.895 34.125 2.547 1 86.88 406 ASN B O 1
ATOM 6441 N N . ARG B 1 407 ? -3.977 32.156 3.078 1 81.56 407 ARG B N 1
ATOM 6442 C CA . ARG B 1 407 ? -5.207 31.469 2.707 1 81.56 407 ARG B CA 1
ATOM 6443 C C . ARG B 1 407 ? -6.336 31.797 3.678 1 81.56 407 ARG B C 1
ATOM 6445 O O . ARG B 1 407 ? -7.512 31.625 3.354 1 81.56 407 ARG B O 1
ATOM 6452 N N . MET B 1 408 ? -5.953 32.188 4.832 1 71.62 408 MET B N 1
ATOM 6453 C CA . MET B 1 408 ? -6.922 32.469 5.887 1 71.62 408 MET B CA 1
ATOM 6454 C C . MET B 1 408 ? -7.602 33.812 5.664 1 71.62 408 MET B C 1
ATOM 6456 O O . MET B 1 408 ? -8.594 34.125 6.32 1 71.62 408 MET B O 1
ATOM 6460 N N . LYS B 1 409 ? -7.07 34.656 4.82 1 65.75 409 LYS B N 1
ATOM 6461 C CA . LYS B 1 409 ? -7.617 36 4.602 1 65.75 409 LYS B CA 1
ATOM 6462 C C . LYS B 1 409 ? -8.781 35.969 3.617 1 65.75 409 LYS B C 1
ATOM 6464 O O . LYS B 1 409 ? -8.812 35.125 2.719 1 65.75 409 LYS B O 1
#